Protein 4GNI (pdb70)

Structure (mmCIF, N/CA/C/O backbone):
data_4GNI
#
_entry.id   4GNI
#
_cell.length_a   80.630
_cell.length_b   55.380
_cell.length_c   98.790
_cell.angle_alpha   90.00
_cell.angle_beta   106.53
_cell.angle_gamma   90.00
#
_symmetry.space_group_name_H-M   'P 1 21 1'
#
loop_
_entity.id
_entity.type
_entity.pdbx_description
1 polymer 'Putative heat shock protein'
2 non-polymer 'MAGNESIUM ION'
3 non-polymer "ADENOSINE-5'-TRIPHOSPHATE"
4 water water
#
loop_
_atom_site.group_PDB
_atom_site.id
_atom_site.type_symbol
_atom_site.label_atom_id
_atom_site.label_alt_id
_atom_site.label_comp_id
_atom_site.label_asym_id
_atom_site.label_entity_id
_atom_site.label_seq_id
_atom_site.pdbx_PDB_ins_code
_atom_site.Cartn_x
_atom_site.Cartn_y
_atom_site.Cartn_z
_atom_site.occupancy
_atom_site.B_iso_or_equiv
_atom_site.auth_seq_id
_atom_site.auth_comp_id
_atom_site.auth_asym_id
_atom_site.auth_atom_id
_atom_site.pdbx_PDB_model_num
ATOM 1 N N . ARG A 1 13 ? -30.587 33.783 -27.730 1.00 32.13 13 ARG A N 1
ATOM 2 C CA . ARG A 1 13 ? -30.086 32.891 -26.684 1.00 37.08 13 ARG A CA 1
ATOM 3 C C . ARG A 1 13 ? -29.990 33.546 -25.310 1.00 32.73 13 ARG A C 1
ATOM 4 O O . ARG A 1 13 ? -29.520 34.674 -25.177 1.00 35.36 13 ARG A O 1
ATOM 12 N N . VAL A 1 14 ? -30.422 32.810 -24.290 1.00 34.31 14 VAL A N 1
ATOM 13 C CA . VAL A 1 14 ? -30.183 33.181 -22.903 1.00 29.85 14 VAL A CA 1
ATOM 14 C C . VAL A 1 14 ? -29.369 32.053 -22.270 1.00 30.52 14 VAL A C 1
ATOM 15 O O . VAL A 1 14 ? -29.845 30.921 -22.175 1.00 27.95 14 VAL A O 1
ATOM 19 N N . VAL A 1 15 ? -28.143 32.361 -21.851 1.00 32.16 15 VAL A N 1
ATOM 20 C CA . VAL A 1 15 ? -27.193 31.323 -21.455 1.00 28.56 15 VAL A CA 1
ATOM 21 C C . VAL A 1 15 ? -26.865 31.323 -19.959 1.00 29.96 15 VAL A C 1
ATOM 22 O O . VAL A 1 15 ? -26.819 32.371 -19.307 1.00 33.75 15 VAL A O 1
ATOM 26 N N . ILE A 1 16 ? -26.637 30.127 -19.426 1.00 27.88 16 ILE A N 1
ATOM 27 C CA . ILE A 1 16 ? -26.222 29.957 -18.042 1.00 22.40 16 ILE A CA 1
ATOM 28 C C . ILE A 1 16 ? -25.180 28.849 -17.987 1.00 25.10 16 ILE A C 1
ATOM 29 O O . ILE A 1 16 ? -25.014 28.104 -18.953 1.00 22.37 16 ILE A O 1
ATOM 34 N N . GLY A 1 17 ? -24.469 28.765 -16.868 1.00 19.49 17 GLY A N 1
ATOM 35 C CA . GLY A 1 17 ? -23.583 27.650 -16.592 1.00 22.97 17 GLY A CA 1
ATOM 36 C C . GLY A 1 17 ? -24.269 26.713 -15.617 1.00 22.61 17 GLY A C 1
ATOM 37 O O . GLY A 1 17 ? -25.006 27.158 -14.736 1.00 20.25 17 GLY A O 1
ATOM 38 N N . ILE A 1 18 ? -24.038 25.415 -15.773 1.00 17.06 18 ILE A N 1
ATOM 39 C CA . ILE A 1 18 ? -24.698 24.430 -14.922 1.00 21.08 18 ILE A CA 1
ATOM 40 C C . ILE A 1 18 ? -23.683 23.418 -14.442 1.00 16.41 18 ILE A C 1
ATOM 41 O O . ILE A 1 18 ? -22.947 22.867 -15.241 1.00 17.18 18 ILE A O 1
ATOM 46 N N . THR A 1 19 ? -23.637 23.172 -13.140 1.00 18.81 19 THR A N 1
ATOM 47 C CA . THR A 1 19 ? -22.922 22.003 -12.642 1.00 17.76 19 THR A CA 1
ATOM 48 C C . THR A 1 19 ? -23.959 20.975 -12.180 1.00 19.00 19 THR A C 1
ATOM 49 O O . THR A 1 19 ? -24.928 21.306 -11.481 1.00 16.84 19 THR A O 1
ATOM 53 N N . PHE A 1 20 ? -23.766 19.732 -12.600 1.00 15.28 20 PHE A N 1
ATOM 54 C CA . PHE A 1 20 ? -24.790 18.713 -12.479 1.00 17.23 20 PHE A CA 1
ATOM 55 C C . PHE A 1 20 ? -24.111 17.506 -11.849 1.00 17.72 20 PHE A C 1
ATOM 56 O O . PHE A 1 20 ? -23.516 16.699 -12.560 1.00 15.36 20 PHE A O 1
ATOM 64 N N . GLY A 1 21 ? -24.194 17.388 -10.518 1.00 15.43 21 GLY A N 1
ATOM 65 C CA . GLY A 1 21 ? -23.447 16.369 -9.784 1.00 15.75 21 GLY A CA 1
ATOM 66 C C . GLY A 1 21 ? -24.281 15.237 -9.204 1.00 13.20 21 GLY A C 1
ATOM 67 O O . GLY A 1 21 ? -25.490 15.315 -9.265 1.00 10.38 21 GLY A O 1
ATOM 68 N N . ASN A 1 22 ? -23.648 14.188 -8.664 1.00 14.62 22 ASN A N 1
ATOM 69 C CA . ASN A 1 22 ? -24.394 13.042 -8.141 1.00 12.25 22 ASN A CA 1
ATOM 70 C C . ASN A 1 22 ? -25.170 13.454 -6.857 1.00 15.96 22 ASN A C 1
ATOM 71 O O . ASN A 1 22 ? -26.275 12.956 -6.606 1.00 14.64 22 ASN A O 1
ATOM 76 N N . SER A 1 23 ? -24.595 14.385 -6.083 1.00 13.03 23 SER A N 1
ATOM 77 C CA . SER A 1 23 ? -25.204 14.869 -4.841 1.00 14.88 23 SER A CA 1
ATOM 78 C C . SER A 1 23 ? -25.941 16.204 -4.989 1.00 15.71 23 SER A C 1
ATOM 79 O O . SER A 1 23 ? -27.115 16.331 -4.600 1.00 15.86 23 SER A O 1
ATOM 82 N N . ASN A 1 24 ? -25.230 17.199 -5.500 1.00 12.25 24 ASN A N 1
ATOM 83 C CA . ASN A 1 24 ? -25.779 18.535 -5.699 1.00 12.29 24 ASN A CA 1
ATOM 84 C C . ASN A 1 24 ? -25.624 19.030 -7.133 1.00 16.74 24 ASN A C 1
ATOM 85 O O . ASN A 1 24 ? -24.795 18.522 -7.882 1.00 14.96 24 ASN A O 1
ATOM 90 N N . SER A 1 25 ? -26.424 20.027 -7.496 1.00 16.64 25 SER A N 1
ATOM 91 C CA . SER A 1 25 ? -26.231 20.763 -8.729 1.00 16.59 25 SER A CA 1
ATOM 92 C C . SER A 1 25 ? -26.202 22.254 -8.398 1.00 18.94 25 SER A C 1
ATOM 93 O O . SER A 1 25 ? -26.589 22.674 -7.301 1.00 18.86 25 SER A O 1
ATOM 96 N N . SER A 1 26 ? -25.749 23.051 -9.355 1.00 18.51 26 SER A N 1
ATOM 97 C CA . SER A 1 26 ? -25.766 24.500 -9.207 1.00 18.45 26 SER A CA 1
ATOM 98 C C . SER A 1 26 ? -25.928 25.214 -10.554 1.00 22.88 26 SER A C 1
ATOM 99 O O . SER A 1 26 ? -25.562 24.676 -11.614 1.00 17.62 26 SER A O 1
ATOM 102 N N . ILE A 1 27 ? -26.525 26.406 -10.508 1.00 24.23 27 ILE A N 1
ATOM 103 C CA . ILE A 1 27 ? -26.696 27.250 -11.685 1.00 21.10 27 ILE A CA 1
ATOM 104 C C . ILE A 1 27 ? -26.015 28.601 -11.489 1.00 25.06 27 ILE A C 1
ATOM 105 O O . ILE A 1 27 ? -25.963 29.134 -10.378 1.00 23.14 27 ILE A O 1
ATOM 110 N N . ALA A 1 28 ? -25.482 29.147 -12.574 1.00 21.44 28 ALA A N 1
ATOM 111 C CA . ALA A 1 28 ? -24.795 30.422 -12.505 1.00 23.91 28 ALA A CA 1
ATOM 112 C C . ALA A 1 28 ? -24.916 31.185 -13.818 1.00 25.07 28 ALA A C 1
ATOM 113 O O . ALA A 1 28 ? -25.220 30.618 -14.870 1.00 24.90 28 ALA A O 1
ATOM 115 N N . HIS A 1 29 ? -24.682 32.486 -13.734 1.00 30.77 29 HIS A N 1
ATOM 116 C CA . HIS A 1 29 ? -24.722 33.375 -14.883 1.00 26.61 29 HIS A CA 1
ATOM 117 C C . HIS A 1 29 ? -23.670 34.453 -14.688 1.00 30.81 29 HIS A C 1
ATOM 118 O O . HIS A 1 29 ? -23.101 34.580 -13.608 1.00 30.09 29 HIS A O 1
ATOM 125 N N . THR A 1 30 ? -23.375 35.196 -15.744 1.00 30.84 30 THR A N 1
ATOM 126 C CA . THR A 1 30 ? -22.373 36.241 -15.653 1.00 35.21 30 THR A CA 1
ATOM 127 C C . THR A 1 30 ? -23.000 37.633 -15.693 1.00 39.61 30 THR A C 1
ATOM 128 O O . THR A 1 30 ? -23.830 37.929 -16.549 1.00 39.22 30 THR A O 1
ATOM 132 N N . VAL A 1 31 ? -22.617 38.472 -14.740 1.00 38.24 31 VAL A N 1
ATOM 133 C CA . VAL A 1 31 ? -23.047 39.861 -14.736 1.00 44.49 31 VAL A CA 1
ATOM 134 C C . VAL A 1 31 ? -21.832 40.779 -14.683 1.00 45.42 31 VAL A C 1
ATOM 135 O O . VAL A 1 31 ? -20.986 40.642 -13.805 1.00 41.49 31 VAL A O 1
ATOM 139 N N . ASP A 1 32 ? -21.750 41.720 -15.618 1.00 51.00 32 ASP A N 1
ATOM 140 C CA . ASP A 1 32 ? -20.646 42.673 -15.629 1.00 50.78 32 ASP A CA 1
ATOM 141 C C . ASP A 1 32 ? -19.290 41.969 -15.634 1.00 49.43 32 ASP A C 1
ATOM 142 O O . ASP A 1 32 ? -18.370 42.373 -14.931 1.00 49.00 32 ASP A O 1
ATOM 147 N N . ASP A 1 33 ? -19.183 40.907 -16.422 1.00 48.04 33 ASP A N 1
ATOM 148 C CA . ASP A 1 33 ? -17.938 40.143 -16.541 1.00 50.33 33 ASP A CA 1
ATOM 149 C C . ASP A 1 33 ? -17.617 39.232 -15.358 1.00 45.79 33 ASP A C 1
ATOM 150 O O . ASP A 1 33 ? -16.585 38.574 -15.341 1.00 47.06 33 ASP A O 1
ATOM 155 N N . LYS A 1 34 ? -18.504 39.198 -14.374 1.00 45.29 34 LYS A N 1
ATOM 156 C CA . LYS A 1 34 ? -18.280 38.371 -13.198 1.00 44.34 34 LYS A CA 1
ATOM 157 C C . LYS A 1 34 ? -19.380 37.330 -13.043 1.00 37.06 34 LYS A C 1
ATOM 158 O O . LYS A 1 34 ? -20.558 37.620 -13.271 1.00 40.24 34 LYS A O 1
ATOM 164 N N . ALA A 1 35 ? -18.988 36.116 -12.669 1.00 35.43 35 ALA A N 1
ATOM 165 C CA . ALA A 1 35 ? -19.940 35.030 -12.486 1.00 31.61 35 ALA A CA 1
ATOM 166 C C . ALA A 1 35 ? -20.555 35.075 -11.092 1.00 34.29 35 ALA A C 1
ATOM 167 O O . ALA A 1 35 ? -19.857 35.296 -10.098 1.00 35.29 35 ALA A O 1
ATOM 169 N N . GLU A 1 36 ? -21.865 34.869 -11.031 1.00 31.25 36 GLU A N 1
ATOM 170 C CA . GLU A 1 36 ? -22.570 34.755 -9.761 1.00 35.49 36 GLU A CA 1
ATOM 171 C C . GLU A 1 36 ? -23.448 33.508 -9.748 1.00 26.55 36 GLU A C 1
ATOM 172 O O . GLU A 1 36 ? -24.171 33.234 -10.707 1.00 27.86 36 GLU A O 1
ATOM 178 N N . VAL A 1 37 ? -23.391 32.761 -8.654 1.00 29.55 37 VAL A N 1
ATOM 179 C CA . VAL A 1 37 ? -24.246 31.588 -8.508 1.00 26.40 37 VAL A CA 1
ATOM 180 C C . VAL A 1 37 ? -25.665 31.994 -8.142 1.00 28.83 37 VAL A C 1
ATOM 181 O O . VAL A 1 37 ? -25.866 32.858 -7.295 1.00 29.08 37 VAL A O 1
ATOM 185 N N . ILE A 1 38 ? -26.644 31.357 -8.779 1.00 26.42 38 ILE A N 1
ATOM 186 C CA . ILE A 1 38 ? -28.053 31.668 -8.569 1.00 24.27 38 ILE A CA 1
ATOM 187 C C . ILE A 1 38 ? -28.694 30.773 -7.511 1.00 29.36 38 ILE A C 1
ATOM 188 O O . ILE A 1 38 ? -28.601 29.547 -7.585 1.00 22.96 38 ILE A O 1
ATOM 193 N N . ALA A 1 39 ? -29.358 31.382 -6.534 1.00 28.54 39 ALA A N 1
ATOM 194 C CA . ALA A 1 39 ? -30.105 30.605 -5.548 1.00 28.44 39 ALA A CA 1
ATOM 195 C C . ALA A 1 39 ? -31.479 30.247 -6.106 1.00 29.27 39 ALA A C 1
ATOM 196 O O . ALA A 1 39 ? -32.102 31.046 -6.796 1.00 31.77 39 ALA A O 1
ATOM 198 N N . ASN A 1 40 ? -31.944 29.033 -5.838 1.00 24.13 40 ASN A N 1
ATOM 199 C CA . ASN A 1 40 ? -33.272 28.658 -6.281 1.00 25.59 40 ASN A CA 1
ATOM 200 C C . ASN A 1 40 ? -34.314 29.162 -5.285 1.00 31.81 40 ASN A C 1
ATOM 201 O O . ASN A 1 40 ? -33.975 29.868 -4.327 1.00 27.57 40 ASN A O 1
ATOM 206 N N . GLU A 1 41 ? -35.575 28.813 -5.519 1.00 29.34 41 GLU A N 1
ATOM 207 C CA . GLU A 1 41 ? -36.672 29.340 -4.713 1.00 31.65 41 GLU A CA 1
ATOM 208 C C . GLU A 1 41 ? -36.676 28.846 -3.261 1.00 31.52 41 GLU A C 1
ATOM 209 O O . GLU A 1 41 ? -37.409 29.381 -2.431 1.00 33.64 41 GLU A O 1
ATOM 215 N N . ASP A 1 42 ? -35.879 27.824 -2.964 1.00 27.35 42 ASP A N 1
ATOM 216 C CA . ASP A 1 42 ? -35.693 27.369 -1.590 1.00 30.83 42 ASP A CA 1
ATOM 217 C C . ASP A 1 42 ? -34.575 28.173 -0.952 1.00 28.81 42 ASP A C 1
ATOM 218 O O . ASP A 1 42 ? -34.276 28.006 0.230 1.00 25.56 42 ASP A O 1
ATOM 223 N N . GLY A 1 43 ? -33.935 29.021 -1.754 1.00 26.00 43 GLY A N 1
ATOM 224 C CA . GLY A 1 43 ? -32.805 29.809 -1.293 1.00 23.43 43 GLY A CA 1
ATOM 225 C C . GLY A 1 43 ? -31.488 29.045 -1.327 1.00 28.17 43 GLY A C 1
ATOM 226 O O . GLY A 1 43 ? -30.493 29.480 -0.755 1.00 26.49 43 GLY A O 1
ATOM 227 N N . ASP A 1 44 ? -31.475 27.901 -2.001 1.00 26.42 44 ASP A N 1
ATOM 228 C CA . ASP A 1 44 ? -30.271 27.085 -2.061 1.00 22.79 44 ASP A CA 1
ATOM 229 C C . ASP A 1 44 ? -29.424 27.446 -3.286 1.00 22.76 44 ASP A C 1
ATOM 230 O O . ASP A 1 44 ? -29.962 27.677 -4.365 1.00 23.52 44 ASP A O 1
ATOM 235 N N . ARG A 1 45 ? -28.109 27.511 -3.095 1.00 22.70 45 ARG A N 1
ATOM 236 C CA . ARG A 1 45 ? -27.159 27.587 -4.205 1.00 27.21 45 ARG A CA 1
ATOM 237 C C . ARG A 1 45 ? -26.531 26.221 -4.467 1.00 24.43 45 ARG A C 1
ATOM 238 O O . ARG A 1 45 ? -26.016 25.960 -5.560 1.00 22.63 45 ARG A O 1
ATOM 246 N N . GLN A 1 46 ? -26.566 25.360 -3.455 1.00 19.58 46 GLN A N 1
ATOM 247 C CA . GLN A 1 46 ? -26.192 23.963 -3.637 1.00 23.44 46 GLN A CA 1
ATOM 248 C C . GLN A 1 46 ? -27.472 23.139 -3.579 1.00 22.91 46 GLN A C 1
ATOM 249 O O . GLN A 1 46 ? -28.062 22.947 -2.509 1.00 23.31 46 GLN A O 1
ATOM 255 N N . ILE A 1 47 ? -27.921 22.701 -4.749 1.00 18.09 47 ILE A N 1
ATOM 256 C CA . ILE A 1 47 ? -29.232 22.091 -4.896 1.00 20.06 47 ILE A CA 1
ATOM 257 C C . ILE A 1 47 ? -29.150 20.580 -5.053 1.00 19.33 47 ILE A C 1
ATOM 258 O O . ILE A 1 47 ? -28.686 20.085 -6.082 1.00 17.39 47 ILE A O 1
ATOM 263 N N . PRO A 1 48 ? -29.618 19.840 -4.037 1.00 17.29 48 PRO A N 1
ATOM 264 C CA . PRO A 1 48 ? -29.569 18.378 -4.103 1.00 16.17 48 PRO A CA 1
ATOM 265 C C . PRO A 1 48 ? -30.075 17.838 -5.444 1.00 15.98 48 PRO A C 1
ATOM 266 O O . PRO A 1 48 ? -31.118 18.244 -5.948 1.00 16.83 48 PRO A O 1
ATOM 270 N N . THR A 1 49 ? -29.323 16.904 -6.009 1.00 17.07 49 THR A N 1
ATOM 271 C CA . THR A 1 49 ? -29.683 16.281 -7.270 1.00 16.12 49 THR A CA 1
ATOM 272 C C . THR A 1 49 ? -30.601 15.107 -6.984 1.00 15.75 49 THR A C 1
ATOM 273 O O . THR A 1 49 ? -30.212 13.941 -7.090 1.00 13.65 49 THR A O 1
ATOM 277 N N . ILE A 1 50 ? -31.836 15.437 -6.621 1.00 16.00 50 ILE A N 1
ATOM 278 C CA . ILE A 1 50 ? -32.810 14.452 -6.166 1.00 17.52 50 ILE A CA 1
ATOM 279 C C . ILE A 1 50 ? -34.191 14.843 -6.668 1.00 15.84 50 ILE A C 1
ATOM 280 O O . ILE A 1 50 ? -34.528 16.024 -6.705 1.00 17.40 50 ILE A O 1
ATOM 285 N N . LEU A 1 51 ? -34.985 13.851 -7.050 1.00 16.62 51 LEU A N 1
ATOM 286 C CA . LEU A 1 51 ? -36.354 14.084 -7.490 1.00 18.24 51 LEU A CA 1
ATOM 287 C C . LEU A 1 51 ? -37.287 13.225 -6.642 1.00 20.75 51 LEU A C 1
ATOM 288 O O . LEU A 1 51 ? -36.965 12.073 -6.344 1.00 24.43 51 LEU A O 1
ATOM 293 N N . SER A 1 52 ? -38.444 13.767 -6.269 1.00 20.65 52 SER A N 1
ATOM 294 C CA . SER A 1 52 ? -39.392 13.020 -5.438 1.00 23.01 52 SER A CA 1
ATOM 295 C C . SER A 1 52 ? -40.839 13.338 -5.828 1.00 21.70 52 SER A C 1
ATOM 296 O O . SER A 1 52 ? -41.138 14.439 -6.289 1.00 21.50 52 SER A O 1
ATOM 299 N N . TYR A 1 53 ? -41.733 12.368 -5.650 1.00 27.23 53 TYR A N 1
ATOM 300 C CA . TYR A 1 53 ? -43.152 12.581 -5.939 1.00 25.63 53 TYR A CA 1
ATOM 301 C C . TYR A 1 53 ? -44.023 12.227 -4.742 1.00 26.85 53 TYR A C 1
ATOM 302 O O . TYR A 1 53 ? -43.905 11.145 -4.178 1.00 25.93 53 TYR A O 1
ATOM 311 N N . VAL A 1 54 ? -44.880 13.163 -4.352 1.00 29.58 54 VAL A N 1
ATOM 312 C CA . VAL A 1 54 ? -45.874 12.932 -3.310 1.00 33.32 54 VAL A CA 1
ATOM 313 C C . VAL A 1 54 ? -47.237 13.417 -3.797 1.00 35.19 54 VAL A C 1
ATOM 314 O O . VAL A 1 54 ? -47.387 14.582 -4.172 1.00 32.51 54 VAL A O 1
ATOM 318 N N . ASP A 1 55 ? -48.224 12.522 -3.793 1.00 33.83 55 ASP A N 1
ATOM 319 C CA . ASP A 1 55 ? -49.572 12.860 -4.243 1.00 39.42 55 ASP A CA 1
ATOM 320 C C . ASP A 1 55 ? -49.568 13.521 -5.622 1.00 37.56 55 ASP A C 1
ATOM 321 O O . ASP A 1 55 ? -50.281 14.498 -5.844 1.00 37.24 55 ASP A O 1
ATOM 326 N N . GLY A 1 56 ? -48.758 12.992 -6.536 1.00 38.52 56 GLY A N 1
ATOM 327 C CA . GLY A 1 56 ? -48.717 13.477 -7.908 1.00 38.61 56 GLY A CA 1
ATOM 328 C C . GLY A 1 56 ? -48.003 14.804 -8.103 1.00 34.58 56 GLY A C 1
ATOM 329 O O . GLY A 1 56 ? -47.909 15.311 -9.221 1.00 34.62 56 GLY A O 1
ATOM 330 N N . ASP A 1 57 ? -47.506 15.383 -7.016 1.00 33.93 57 ASP A N 1
ATOM 331 C CA . ASP A 1 57 ? -46.736 16.617 -7.108 1.00 30.03 57 ASP A CA 1
ATOM 332 C C . ASP A 1 57 ? -45.240 16.303 -7.184 1.00 31.67 57 ASP A C 1
ATOM 333 O O . ASP A 1 57 ? -44.755 15.401 -6.499 1.00 28.08 57 ASP A O 1
ATOM 338 N N . GLU A 1 58 ? -44.522 17.044 -8.027 1.00 28.81 58 GLU A N 1
ATOM 339 C CA . GLU A 1 58 ? -43.096 16.807 -8.235 1.00 28.78 58 GLU A CA 1
ATOM 340 C C . GLU A 1 58 ? -42.229 17.762 -7.428 1.00 24.69 58 GLU A C 1
ATOM 341 O O . GLU A 1 58 ? -42.406 18.983 -7.479 1.00 26.96 58 GLU A O 1
ATOM 347 N N . TYR A 1 59 ? -41.286 17.188 -6.688 1.00 22.79 59 TYR A N 1
ATOM 348 C CA . TYR A 1 59 ? -40.331 17.956 -5.907 1.00 23.99 59 TYR A CA 1
ATOM 349 C C . TYR A 1 59 ? -38.904 17.676 -6.362 1.00 18.56 59 TYR A C 1
ATOM 350 O O . TYR A 1 59 ? -38.584 16.571 -6.801 1.00 20.33 59 TYR A O 1
ATOM 359 N N . TYR A 1 60 ? -38.049 18.677 -6.223 1.00 20.69 60 TYR A N 1
ATOM 360 C CA . TYR A 1 60 ? -36.631 18.511 -6.514 1.00 20.78 60 TYR A CA 1
ATOM 361 C C . TYR A 1 60 ? -35.830 19.260 -5.451 1.00 21.72 60 TYR A C 1
ATOM 362 O O . TYR A 1 60 ? -36.405 19.983 -4.638 1.00 20.81 60 TYR A O 1
ATOM 371 N N . GLY A 1 61 ? -34.512 19.085 -5.435 1.00 19.33 61 GLY A N 1
ATOM 372 C CA . GLY A 1 61 ? -33.692 19.764 -4.449 1.00 16.92 61 GLY A CA 1
ATOM 373 C C . GLY A 1 61 ? -33.968 19.355 -3.002 1.00 19.35 61 GLY A C 1
ATOM 374 O O . GLY A 1 61 ? -34.224 18.180 -2.698 1.00 16.94 61 GLY A O 1
ATOM 375 N N . GLN A 1 62 ? -33.912 20.336 -2.110 1.00 20.81 62 GLN A N 1
ATOM 376 C CA . GLN A 1 62 ? -33.948 20.083 -0.670 1.00 19.95 62 GLN A CA 1
ATOM 377 C C . GLN A 1 62 ? -35.271 19.492 -0.183 1.00 17.59 62 GLN A C 1
ATOM 378 O O . GLN A 1 62 ? -35.286 18.663 0.732 1.00 19.40 62 GLN A O 1
ATOM 384 N N . GLN A 1 63 ? -36.381 19.927 -0.774 1.00 19.18 63 GLN A N 1
ATOM 385 C CA . GLN A 1 63 ? -37.682 19.371 -0.407 1.00 20.64 63 GLN A CA 1
ATOM 386 C C . GLN A 1 63 ? -37.723 17.897 -0.772 1.00 21.26 63 GLN A C 1
ATOM 387 O O . GLN A 1 63 ? -38.225 17.068 -0.005 1.00 22.08 63 GLN A O 1
ATOM 393 N N . ALA A 1 64 ? -37.165 17.565 -1.935 1.00 18.60 64 ALA A N 1
ATOM 394 C CA . ALA A 1 64 ? -37.064 16.169 -2.353 1.00 19.50 64 ALA A CA 1
ATOM 395 C C . ALA A 1 64 ? -36.146 15.380 -1.415 1.00 16.85 64 ALA A C 1
ATOM 396 O O . ALA A 1 64 ? -36.435 14.230 -1.043 1.00 19.87 64 ALA A O 1
ATOM 398 N N . LYS A 1 65 ? -35.036 15.999 -1.035 1.00 19.06 65 LYS A N 1
ATOM 399 C CA . LYS A 1 65 ? -34.084 15.371 -0.123 1.00 18.85 65 LYS A CA 1
ATOM 400 C C . LYS A 1 65 ? -34.786 15.039 1.200 1.00 17.72 65 LYS A C 1
ATOM 401 O O . LYS A 1 65 ? -34.650 13.936 1.732 1.00 18.99 65 LYS A O 1
ATOM 407 N N . ASN A 1 66 ? -35.559 15.991 1.701 1.00 20.17 66 ASN A N 1
ATOM 408 C CA . ASN A 1 66 ? -36.294 15.789 2.942 1.00 19.33 66 ASN A CA 1
ATOM 409 C C . ASN A 1 66 ? -37.284 14.623 2.844 1.00 24.44 66 ASN A C 1
ATOM 410 O O . ASN A 1 66 ? -37.586 13.965 3.842 1.00 23.48 66 ASN A O 1
ATOM 415 N N . PHE A 1 67 ? -37.754 14.323 1.637 1.00 21.12 67 PHE A N 1
ATOM 416 C CA . PHE A 1 67 ? -38.680 13.208 1.481 1.00 19.57 67 PHE A CA 1
ATOM 417 C C . PHE A 1 67 ? -38.000 11.851 1.522 1.00 20.33 67 PHE A C 1
ATOM 418 O O . PHE A 1 67 ? -38.665 10.826 1.459 1.00 22.00 67 PHE A O 1
ATOM 426 N N . LEU A 1 68 ? -36.674 11.838 1.631 1.00 18.50 68 LEU A N 1
ATOM 427 C CA . LEU A 1 68 ? -35.963 10.576 1.774 1.00 20.77 68 LEU A CA 1
ATOM 428 C C . LEU A 1 68 ? -36.460 9.804 2.993 1.00 22.48 68 LEU A C 1
ATOM 429 O O . LEU A 1 68 ? -36.455 8.578 3.008 1.00 28.30 68 LEU A O 1
ATOM 434 N N . VAL A 1 69 ? -36.889 10.518 4.019 1.00 19.70 69 VAL A N 1
ATOM 435 C CA . VAL A 1 69 ? -37.290 9.832 5.245 1.00 25.77 69 VAL A CA 1
ATOM 436 C C . VAL A 1 69 ? -38.655 9.148 5.102 1.00 23.47 69 VAL A C 1
ATOM 437 O O . VAL A 1 69 ? -38.771 7.935 5.268 1.00 26.29 69 VAL A O 1
ATOM 441 N N . ARG A 1 70 ? -39.676 9.928 4.774 1.00 26.07 70 ARG A N 1
ATOM 442 C CA . ARG A 1 70 ? -41.044 9.402 4.711 1.00 29.04 70 ARG A CA 1
ATOM 443 C C . ARG A 1 70 ? -41.474 8.840 3.353 1.00 28.87 70 ARG A C 1
ATOM 444 O O . ARG A 1 70 ? -42.426 8.063 3.284 1.00 28.65 70 ARG A O 1
ATOM 452 N N . ASN A 1 71 ? -40.778 9.213 2.280 1.00 23.52 71 ASN A N 1
ATOM 453 C CA . ASN A 1 71 ? -41.158 8.764 0.934 1.00 21.94 71 ASN A CA 1
ATOM 454 C C . ASN A 1 71 ? -39.989 8.238 0.088 1.00 27.93 71 ASN A C 1
ATOM 455 O O . ASN A 1 71 ? -39.789 8.684 -1.045 1.00 27.50 71 ASN A O 1
ATOM 460 N N . PRO A 1 72 ? -39.215 7.279 0.624 1.00 26.58 72 PRO A N 1
ATOM 461 C CA . PRO A 1 72 ? -38.023 6.805 -0.094 1.00 24.33 72 PRO A CA 1
ATOM 462 C C . PRO A 1 72 ? -38.302 6.098 -1.433 1.00 26.96 72 PRO A C 1
ATOM 463 O O . PRO A 1 72 ? -37.518 6.249 -2.372 1.00 24.72 72 PRO A O 1
ATOM 467 N N . LYS A 1 73 ? -39.394 5.348 -1.534 1.00 26.32 73 LYS A N 1
ATOM 468 C CA . LYS A 1 73 ? -39.634 4.547 -2.737 1.00 29.36 73 LYS A CA 1
ATOM 469 C C . LYS A 1 73 ? -39.960 5.382 -3.972 1.00 26.22 73 LYS A C 1
ATOM 470 O O . LYS A 1 73 ? -39.785 4.927 -5.102 1.00 29.86 73 LYS A O 1
ATOM 476 N N . ASN A 1 74 ? -40.443 6.597 -3.756 1.00 22.66 74 ASN A N 1
ATOM 477 C CA . ASN A 1 74 ? -40.829 7.458 -4.862 1.00 23.45 74 ASN A CA 1
ATOM 478 C C . ASN A 1 74 ? -39.897 8.647 -4.981 1.00 21.96 74 ASN A C 1
ATOM 479 O O . ASN A 1 74 ? -40.292 9.716 -5.447 1.00 23.03 74 ASN A O 1
ATOM 484 N N . THR A 1 75 ? -38.654 8.436 -4.552 1.00 23.92 75 THR A N 1
ATOM 485 C CA . THR A 1 75 ? -37.602 9.443 -4.602 1.00 22.15 75 THR A CA 1
ATOM 486 C C . THR A 1 75 ? -36.427 8.854 -5.363 1.00 19.64 75 THR A C 1
ATOM 487 O O . THR A 1 75 ? -35.988 7.728 -5.082 1.00 21.34 75 THR A O 1
ATOM 491 N N . VAL A 1 76 ? -35.940 9.594 -6.354 1.00 20.91 76 VAL A N 1
ATOM 492 C CA . VAL A 1 76 ? -34.794 9.159 -7.140 1.00 15.53 76 VAL A CA 1
ATOM 493 C C . VAL A 1 76 ? -33.602 10.045 -6.804 1.00 16.65 76 VAL A C 1
ATOM 494 O O . VAL A 1 76 ? -33.682 11.269 -6.903 1.00 16.47 76 VAL A O 1
ATOM 498 N N . ALA A 1 77 ? -32.505 9.425 -6.383 1.00 15.78 77 ALA A N 1
ATOM 499 C CA . ALA A 1 77 ? -31.306 10.169 -6.016 1.00 17.34 77 ALA A CA 1
ATOM 500 C C . ALA A 1 77 ? -30.077 9.508 -6.627 1.00 16.48 77 ALA A C 1
ATOM 501 O O . ALA A 1 77 ? -30.169 8.411 -7.175 1.00 18.22 77 ALA A O 1
ATOM 503 N N . TYR A 1 78 ? -28.921 10.159 -6.497 1.00 16.64 78 TYR A N 1
ATOM 504 C CA . TYR A 1 78 ? -27.657 9.570 -6.946 1.00 18.34 78 TYR A CA 1
ATOM 505 C C . TYR A 1 78 ? -27.797 8.919 -8.318 1.00 19.50 78 TYR A C 1
ATOM 506 O O . TYR A 1 78 ? -27.436 7.753 -8.517 1.00 19.94 78 TYR A O 1
ATOM 515 N N . PHE A 1 79 ? -28.326 9.693 -9.259 1.00 18.39 79 PHE A N 1
ATOM 516 C CA . PHE A 1 79 ? -28.595 9.209 -10.605 1.00 18.53 79 PHE A CA 1
ATOM 517 C C . PHE A 1 79 ? -27.729 9.869 -11.679 1.00 18.59 79 PHE A C 1
ATOM 518 O O . PHE A 1 79 ? -27.741 9.445 -12.833 1.00 16.44 79 PHE A O 1
ATOM 526 N N . ARG A 1 80 ? -26.990 10.916 -11.319 1.00 18.66 80 ARG A N 1
ATOM 527 C CA . ARG A 1 80 ? -26.138 11.583 -12.307 1.00 16.93 80 ARG A CA 1
ATOM 528 C C . ARG A 1 80 ? -25.211 10.576 -12.991 1.00 16.94 80 ARG A C 1
ATOM 529 O O . ARG A 1 80 ? -25.159 10.494 -14.203 1.00 14.32 80 ARG A O 1
ATOM 537 N N . ASP A 1 81 ? -24.467 9.808 -12.211 1.00 18.15 81 ASP A N 1
ATOM 538 C CA . ASP A 1 81 ? -23.506 8.879 -12.787 1.00 21.63 81 ASP A CA 1
ATOM 539 C C . ASP A 1 81 ? -24.149 7.679 -13.490 1.00 22.99 81 ASP A C 1
ATOM 540 O O . ASP A 1 81 ? -23.476 6.951 -14.221 1.00 26.45 81 ASP A O 1
ATOM 545 N N . ILE A 1 82 ? -25.445 7.474 -13.283 1.00 18.74 82 ILE A N 1
ATOM 546 C CA . ILE A 1 82 ? -26.125 6.347 -13.927 1.00 21.89 82 ILE A CA 1
ATOM 547 C C . ILE A 1 82 ? -26.503 6.686 -15.369 1.00 19.86 82 ILE A C 1
ATOM 548 O O . ILE A 1 82 ? -26.599 5.807 -16.224 1.00 19.45 82 ILE A O 1
ATOM 553 N N . LEU A 1 83 ? -26.715 7.973 -15.624 1.00 18.39 83 LEU A N 1
ATOM 554 C CA . LEU A 1 83 ? -27.044 8.460 -16.958 1.00 19.39 83 LEU A CA 1
ATOM 555 C C . LEU A 1 83 ? -26.002 7.985 -17.962 1.00 18.24 83 LEU A C 1
ATOM 556 O O . LEU A 1 83 ? -24.818 8.260 -17.799 1.00 16.18 83 LEU A O 1
ATOM 561 N N . GLY A 1 84 ? -26.445 7.259 -18.985 1.00 18.31 84 GLY A N 1
ATOM 562 C CA . GLY A 1 84 ? -25.555 6.806 -20.043 1.00 21.68 84 GLY A CA 1
ATOM 563 C C . GLY A 1 84 ? -24.790 5.529 -19.741 1.00 25.68 84 GLY A C 1
ATOM 564 O O . GLY A 1 84 ? -24.056 5.030 -20.592 1.00 24.60 84 GLY A O 1
ATOM 565 N N . GLN A 1 85 ? -24.956 4.999 -18.532 1.00 23.10 85 GLN A N 1
ATOM 566 C CA . GLN A 1 85 ? -24.270 3.777 -18.133 1.00 23.48 85 GLN A CA 1
ATOM 567 C C . GLN A 1 85 ? -24.995 2.543 -18.654 1.00 25.84 85 GLN A C 1
ATOM 568 O O . GLN A 1 85 ? -26.218 2.496 -18.673 1.00 25.19 85 GLN A O 1
ATOM 574 N N . ASP A 1 86 ? -24.227 1.539 -19.064 1.00 33.00 86 ASP A N 1
ATOM 575 C CA . ASP A 1 86 ? -24.779 0.210 -19.263 1.00 35.71 86 ASP A CA 1
ATOM 576 C C . ASP A 1 86 ? -25.206 -0.297 -17.889 1.00 34.21 86 ASP A C 1
ATOM 577 O O . ASP A 1 86 ? -24.546 -0.010 -16.888 1.00 29.88 86 ASP A O 1
ATOM 582 N N . PHE A 1 87 ? -26.303 -1.045 -17.839 1.00 33.30 87 PHE A N 1
ATOM 583 C CA . PHE A 1 87 ? -26.834 -1.525 -16.566 1.00 33.37 87 PHE A CA 1
ATOM 584 C C . PHE A 1 87 ? -25.830 -2.320 -15.726 1.00 34.12 87 PHE A C 1
ATOM 585 O O . PHE A 1 87 ? -25.826 -2.209 -14.502 1.00 34.95 87 PHE A O 1
ATOM 593 N N . LYS A 1 88 ? -24.989 -3.122 -16.375 1.00 36.02 88 LYS A N 1
ATOM 594 C CA . LYS A 1 88 ? -24.012 -3.939 -15.653 1.00 38.28 88 LYS A CA 1
ATOM 595 C C . LYS A 1 88 ? -22.972 -3.093 -14.927 1.00 38.34 88 LYS A C 1
ATOM 596 O O . LYS A 1 88 ? -22.346 -3.546 -13.968 1.00 39.87 88 LYS A O 1
ATOM 602 N N . SER A 1 89 ? -22.785 -1.864 -15.390 1.00 34.11 89 SER A N 1
ATOM 603 C CA . SER A 1 89 ? -21.793 -0.971 -14.799 1.00 33.77 89 SER A CA 1
ATOM 604 C C . SER A 1 89 ? -22.346 -0.194 -13.601 1.00 32.94 89 SER A C 1
ATOM 605 O O . SER A 1 89 ? -21.592 0.457 -12.876 1.00 30.49 89 SER A O 1
ATOM 608 N N . VAL A 1 90 ? -23.658 -0.262 -13.401 1.00 28.94 90 VAL A N 1
ATOM 609 C CA . VAL A 1 90 ? -24.305 0.497 -12.327 1.00 32.03 90 VAL A CA 1
ATOM 610 C C . VAL A 1 90 ? -24.085 -0.097 -10.943 1.00 30.17 90 VAL A C 1
ATOM 611 O O . VAL A 1 90 ? -24.392 -1.263 -10.695 1.00 33.36 90 VAL A O 1
ATOM 615 N N . ASP A 1 91 ? -23.557 0.720 -10.041 1.00 30.15 91 ASP A N 1
ATOM 616 C CA . ASP A 1 91 ? -23.429 0.340 -8.649 1.00 30.53 91 ASP A CA 1
ATOM 617 C C . ASP A 1 91 ? -24.528 1.067 -7.889 1.00 29.68 91 ASP A C 1
ATOM 618 O O . ASP A 1 91 ? -24.481 2.288 -7.739 1.00 29.89 91 ASP A O 1
ATOM 623 N N . PRO A 1 92 ? -25.533 0.320 -7.418 1.00 30.32 92 PRO A N 1
ATOM 624 C CA . PRO A 1 92 ? -26.721 0.945 -6.836 1.00 28.89 92 PRO A CA 1
ATOM 625 C C . PRO A 1 92 ? -26.604 1.155 -5.334 1.00 25.28 92 PRO A C 1
ATOM 626 O O . PRO A 1 92 ? -27.630 1.369 -4.693 1.00 23.33 92 PRO A O 1
ATOM 630 N N . THR A 1 93 ? -25.390 1.085 -4.794 1.00 26.63 93 THR A N 1
ATOM 631 C CA . THR A 1 93 ? -25.162 1.260 -3.358 1.00 22.57 93 THR A CA 1
ATOM 632 C C . THR A 1 93 ? -25.894 2.464 -2.768 1.00 26.44 93 THR A C 1
ATOM 633 O O . THR A 1 93 ? -26.597 2.352 -1.751 1.00 25.05 93 THR A O 1
ATOM 637 N N . HIS A 1 94 ? -25.722 3.618 -3.403 1.00 22.10 94 HIS A N 1
ATOM 638 C CA . HIS A 1 94 ? -26.262 4.857 -2.864 1.00 21.70 94 HIS A CA 1
ATOM 639 C C . HIS A 1 94 ? -27.745 5.052 -3.149 1.00 22.04 94 HIS A C 1
ATOM 640 O O . HIS A 1 94 ? -28.370 5.954 -2.592 1.00 19.63 94 HIS A O 1
ATOM 647 N N . ASN A 1 95 ? -28.307 4.203 -4.007 1.00 19.23 95 ASN A N 1
ATOM 648 C CA . ASN A 1 95 ? -29.736 4.242 -4.287 1.00 19.03 95 ASN A CA 1
ATOM 649 C C . ASN A 1 95 ? -30.518 3.296 -3.383 1.00 23.54 95 ASN A C 1
ATOM 650 O O . ASN A 1 95 ? -31.735 3.185 -3.506 1.00 21.95 95 ASN A O 1
ATOM 655 N N . HIS A 1 96 ? -29.819 2.600 -2.489 1.00 23.73 96 HIS A N 1
ATOM 656 C CA . HIS A 1 96 ? -30.469 1.562 -1.691 1.00 27.40 96 HIS A CA 1
ATOM 657 C C . HIS A 1 96 ? -31.608 2.112 -0.830 1.00 25.88 96 HIS A C 1
ATOM 658 O O . HIS A 1 96 ? -32.645 1.466 -0.674 1.00 27.79 96 HIS A O 1
ATOM 665 N N . ALA A 1 97 ? -31.429 3.334 -0.336 1.00 24.24 97 ALA A N 1
ATOM 666 C CA . ALA A 1 97 ? -32.372 3.988 0.573 1.00 25.32 97 ALA A CA 1
ATOM 667 C C . ALA A 1 97 ? -33.440 4.790 -0.170 1.00 24.41 97 ALA A C 1
ATOM 668 O O . ALA A 1 97 ? -34.237 5.499 0.439 1.00 28.75 97 ALA A O 1
ATOM 670 N N . SER A 1 98 ? -33.417 4.691 -1.493 1.00 24.78 98 SER A N 1
ATOM 671 C CA . SER A 1 98 ? -34.366 5.371 -2.364 1.00 24.43 98 SER A CA 1
ATOM 672 C C . SER A 1 98 ? -34.725 4.430 -3.513 1.00 21.83 98 SER A C 1
ATOM 673 O O . SER A 1 98 ? -34.547 3.221 -3.402 1.00 22.87 98 SER A O 1
ATOM 676 N N . ALA A 1 99 ? -35.302 4.964 -4.580 1.00 21.28 99 ALA A N 1
ATOM 677 C CA . ALA A 1 99 ? -35.677 4.125 -5.729 1.00 25.00 99 ALA A CA 1
ATOM 678 C C . ALA A 1 99 ? -34.489 3.339 -6.293 1.00 25.20 99 ALA A C 1
ATOM 679 O O . ALA A 1 99 ? -33.429 3.906 -6.560 1.00 23.93 99 ALA A O 1
ATOM 681 N N . HIS A 1 100 ? -34.676 2.035 -6.488 1.00 22.66 100 HIS A N 1
ATOM 682 C CA . HIS A 1 100 ? -33.623 1.170 -7.007 1.00 24.77 100 HIS A CA 1
ATOM 683 C C . HIS A 1 100 ? -33.571 1.177 -8.541 1.00 25.21 100 HIS A C 1
ATOM 684 O O . HIS A 1 100 ? -34.585 0.985 -9.206 1.00 27.59 100 HIS A O 1
ATOM 691 N N . PRO A 1 101 ? -32.384 1.402 -9.108 1.00 26.43 101 PRO A N 1
ATOM 692 C CA . PRO A 1 101 ? -32.224 1.298 -10.566 1.00 27.05 101 PRO A CA 1
ATOM 693 C C . PRO A 1 101 ? -32.564 -0.110 -11.053 1.00 27.64 101 PRO A C 1
ATOM 694 O O . PRO A 1 101 ? -32.211 -1.084 -10.393 1.00 27.84 101 PRO A O 1
ATOM 698 N N . GLN A 1 102 ? -33.225 -0.215 -12.200 1.00 29.59 102 GLN A N 1
ATOM 699 C CA . GLN A 1 102 ? -33.603 -1.517 -12.740 1.00 33.15 102 GLN A CA 1
ATOM 700 C C . GLN A 1 102 ? -33.197 -1.653 -14.207 1.00 30.11 102 GLN A C 1
ATOM 701 O O . GLN A 1 102 ? -33.013 -0.652 -14.900 1.00 31.65 102 GLN A O 1
ATOM 707 N N . GLU A 1 103 ? -33.060 -2.892 -14.675 1.00 31.62 103 GLU A N 1
ATOM 708 C CA . GLU A 1 103 ? -32.779 -3.146 -16.086 1.00 34.68 103 GLU A CA 1
ATOM 709 C C . GLU A 1 103 ? -34.069 -3.364 -16.869 1.00 38.08 103 GLU A C 1
ATOM 710 O O . GLU A 1 103 ? -34.898 -4.198 -16.504 1.00 40.74 103 GLU A O 1
ATOM 716 N N . ALA A 1 104 ? -34.240 -2.608 -17.946 1.00 34.61 104 ALA A N 1
ATOM 717 C CA . ALA A 1 104 ? -35.422 -2.738 -18.783 1.00 35.87 104 ALA A CA 1
ATOM 718 C C . ALA A 1 104 ? -35.031 -2.631 -20.254 1.00 39.95 104 ALA A C 1
ATOM 719 O O . ALA A 1 104 ? -35.133 -1.562 -20.860 1.00 38.76 104 ALA A O 1
ATOM 721 N N . GLY A 1 105 ? -34.573 -3.743 -20.821 1.00 39.28 105 GLY A N 1
ATOM 722 C CA . GLY A 1 105 ? -34.073 -3.744 -22.183 1.00 39.76 105 GLY A CA 1
ATOM 723 C C . GLY A 1 105 ? -32.719 -3.063 -22.261 1.00 42.21 105 GLY A C 1
ATOM 724 O O . GLY A 1 105 ? -31.766 -3.471 -21.591 1.00 42.50 105 GLY A O 1
ATOM 725 N N . ASP A 1 106 ? -32.637 -2.014 -23.073 1.00 38.35 106 ASP A N 1
ATOM 726 C CA . ASP A 1 106 ? -31.379 -1.304 -23.286 1.00 41.31 106 ASP A CA 1
ATOM 727 C C . ASP A 1 106 ? -31.164 -0.183 -22.275 1.00 39.04 106 ASP A C 1
ATOM 728 O O . ASP A 1 106 ? -30.088 0.415 -22.224 1.00 36.39 106 ASP A O 1
ATOM 733 N N . ASN A 1 107 ? -32.189 0.100 -21.473 1.00 33.78 107 ASN A N 1
ATOM 734 C CA . ASN A 1 107 ? -32.146 1.242 -20.569 1.00 32.14 107 ASN A CA 1
ATOM 735 C C . ASN A 1 107 ? -32.111 0.857 -19.089 1.00 33.89 107 ASN A C 1
ATOM 736 O O . ASN A 1 107 ? -32.502 -0.246 -18.709 1.00 29.40 107 ASN A O 1
ATOM 741 N N . VAL A 1 108 ? -31.619 1.778 -18.266 1.00 29.95 108 VAL A N 1
ATOM 742 C CA . VAL A 1 108 ? -31.677 1.649 -16.817 1.00 27.63 108 VAL A CA 1
ATOM 743 C C . VAL A 1 108 ? -32.844 2.503 -16.367 1.00 29.26 108 VAL A C 1
ATOM 744 O O . VAL A 1 108 ? -32.963 3.658 -16.777 1.00 28.90 108 VAL A O 1
ATOM 748 N N . VAL A 1 109 ? -33.715 1.939 -15.538 1.00 27.51 109 VAL A N 1
ATOM 749 C CA . VAL A 1 109 ? -34.969 2.602 -15.221 1.00 28.75 109 VAL A CA 1
ATOM 750 C C . VAL A 1 109 ? -35.280 2.591 -13.730 1.00 24.05 109 VAL A C 1
ATOM 751 O O . VAL A 1 109 ? -34.736 1.793 -12.974 1.00 30.54 109 VAL A O 1
ATOM 755 N N . PHE A 1 110 ? -36.161 3.497 -13.332 1.00 26.36 110 PHE A N 1
ATOM 756 C CA . PHE A 1 110 ? -36.690 3.543 -11.975 1.00 26.91 110 PHE A CA 1
ATOM 757 C C . PHE A 1 110 ? -38.201 3.421 -12.036 1.00 29.24 110 PHE A C 1
ATOM 758 O O . PHE A 1 110 ? -38.837 3.982 -12.926 1.00 29.34 110 PHE A O 1
ATOM 766 N N . THR A 1 111 ? -38.767 2.687 -11.085 1.00 26.14 111 THR A N 1
ATOM 767 C CA . THR A 1 111 ? -40.209 2.506 -11.006 1.00 31.26 111 THR A CA 1
ATOM 768 C C . THR A 1 111 ? -40.719 3.254 -9.791 1.00 30.28 111 THR A C 1
ATOM 769 O O . THR A 1 111 ? -40.448 2.862 -8.659 1.00 32.53 111 THR A O 1
ATOM 773 N N . ILE A 1 112 ? -41.457 4.330 -10.026 1.00 26.54 112 ILE A N 1
ATOM 774 C CA . ILE A 1 112 ? -41.907 5.188 -8.944 1.00 29.86 112 ILE A CA 1
ATOM 775 C C . ILE A 1 112 ? -43.358 5.609 -9.159 1.00 34.13 112 ILE A C 1
ATOM 776 O O . ILE A 1 112 ? -43.810 5.738 -10.294 1.00 37.05 112 ILE A O 1
ATOM 781 N N . LYS A 1 113 ? -44.085 5.821 -8.065 1.00 31.77 113 LYS A N 1
ATOM 782 C CA . LYS A 1 113 ? -45.448 6.327 -8.149 1.00 32.61 113 LYS A CA 1
ATOM 783 C C . LYS A 1 113 ? -45.436 7.832 -8.322 1.00 32.65 113 LYS A C 1
ATOM 784 O O . LYS A 1 113 ? -45.302 8.573 -7.355 1.00 34.80 113 LYS A O 1
ATOM 790 N N . ASP A 1 114 ? -45.579 8.281 -9.562 1.00 31.42 114 ASP A N 1
ATOM 791 C CA . ASP A 1 114 ? -45.588 9.710 -9.846 1.00 35.21 114 ASP A CA 1
ATOM 792 C C . ASP A 1 114 ? -46.979 10.231 -10.205 1.00 36.91 114 ASP A C 1
ATOM 793 O O . ASP A 1 114 ? -47.153 11.423 -10.440 1.00 35.09 114 ASP A O 1
ATOM 798 N N . LYS A 1 115 ? -47.963 9.334 -10.236 1.00 41.27 115 LYS A N 1
ATOM 799 C CA . LYS A 1 115 ? -49.351 9.714 -10.503 1.00 44.03 115 LYS A CA 1
ATOM 800 C C . LYS A 1 115 ? -50.100 10.046 -9.208 1.00 43.16 115 LYS A C 1
ATOM 801 O O . LYS A 1 115 ? -49.734 9.569 -8.136 1.00 42.74 115 LYS A O 1
ATOM 807 N N . ALA A 1 116 ? -51.169 10.825 -9.336 1.00 47.32 116 ALA A N 1
ATOM 808 C CA . ALA A 1 116 ? -51.991 11.239 -8.202 1.00 47.63 116 ALA A CA 1
ATOM 809 C C . ALA A 1 116 ? -52.651 10.052 -7.502 1.00 53.38 116 ALA A C 1
ATOM 810 O O . ALA A 1 116 ? -52.786 10.044 -6.280 1.00 57.37 116 ALA A O 1
ATOM 812 N N . GLU A 1 117 ? -53.077 9.061 -8.275 1.00 50.99 117 GLU A N 1
ATOM 813 C CA . GLU A 1 117 ? -53.648 7.853 -7.694 1.00 56.74 117 GLU A CA 1
ATOM 814 C C . GLU A 1 117 ? -52.598 7.148 -6.836 1.00 59.36 117 GLU A C 1
ATOM 815 O O . GLU A 1 117 ? -51.414 7.142 -7.178 1.00 60.78 117 GLU A O 1
ATOM 821 N N . GLU A 1 118 ? -53.011 6.643 -5.677 1.00 60.29 118 GLU A N 1
ATOM 822 C CA . GLU A 1 118 ? -54.402 6.322 -5.393 1.00 64.58 118 GLU A CA 1
ATOM 823 C C . GLU A 1 118 ? -54.920 5.275 -6.376 1.00 65.52 118 GLU A C 1
ATOM 824 O O . GLU A 1 118 ? -56.024 5.382 -6.910 1.00 65.48 118 GLU A O 1
ATOM 830 N N . ASP A 1 119 ? -54.080 4.264 -6.593 1.00 59.29 119 ASP A N 1
ATOM 831 C CA . ASP A 1 119 ? -54.385 3.093 -7.414 1.00 61.98 119 ASP A CA 1
ATOM 832 C C . ASP A 1 119 ? -53.971 3.213 -8.878 1.00 63.14 119 ASP A C 1
ATOM 833 O O . ASP A 1 119 ? -54.156 2.275 -9.652 1.00 63.61 119 ASP A O 1
ATOM 838 N N . ALA A 1 120 ? -53.399 4.352 -9.253 1.00 60.70 120 ALA A N 1
ATOM 839 C CA . ALA A 1 120 ? -52.789 4.492 -10.570 1.00 59.35 120 ALA A CA 1
ATOM 840 C C . ALA A 1 120 ? -51.519 3.655 -10.605 1.00 55.45 120 ALA A C 1
ATOM 841 O O . ALA A 1 120 ? -50.843 3.509 -9.591 1.00 54.00 120 ALA A O 1
ATOM 843 N N . GLU A 1 121 ? -51.201 3.100 -11.766 1.00 52.65 121 GLU A N 1
ATOM 844 C CA . GLU A 1 121 ? -50.000 2.287 -11.908 1.00 52.70 121 GLU A CA 1
ATOM 845 C C . GLU A 1 121 ? -48.733 3.126 -11.755 1.00 48.99 121 GLU A C 1
ATOM 846 O O . GLU A 1 121 ? -48.688 4.278 -12.179 1.00 50.13 121 GLU A O 1
ATOM 852 N N . PRO A 1 122 ? -47.707 2.543 -11.145 1.00 46.12 122 PRO A N 1
ATOM 853 C CA . PRO A 1 122 ? -46.413 3.225 -11.011 1.00 46.17 122 PRO A CA 1
ATOM 854 C C . PRO A 1 122 ? -45.799 3.434 -12.388 1.00 42.86 122 PRO A C 1
ATOM 855 O O . PRO A 1 122 ? -45.907 2.560 -13.248 1.00 41.66 122 PRO A O 1
ATOM 859 N N . SER A 1 123 ? -45.185 4.589 -12.603 1.00 40.61 123 SER A N 1
ATOM 860 C CA . SER A 1 123 ? -44.479 4.842 -13.851 1.00 37.85 123 SER A CA 1
ATOM 861 C C . SER A 1 123 ? -43.093 4.198 -13.841 1.00 36.25 123 SER A C 1
ATOM 862 O O . SER A 1 123 ? -42.354 4.292 -12.860 1.00 35.04 123 SER A O 1
ATOM 865 N N . THR A 1 124 ? -42.745 3.531 -14.933 1.00 34.17 124 THR A N 1
ATOM 866 C CA . THR A 1 124 ? -41.381 3.070 -15.116 1.00 33.11 124 THR A CA 1
ATOM 867 C C . THR A 1 124 ? -40.677 4.080 -16.008 1.00 33.69 124 THR A C 1
ATOM 868 O O . THR A 1 124 ? -41.007 4.218 -17.186 1.00 33.72 124 THR A O 1
ATOM 872 N N . LEU A 1 125 ? -39.719 4.800 -15.434 1.00 33.37 125 LEU A N 1
ATOM 873 C CA . LEU A 1 125 ? -39.042 5.880 -16.142 1.00 29.18 125 LEU A CA 1
ATOM 874 C C . LEU A 1 125 ? -37.560 5.593 -16.334 1.00 27.72 125 LEU A C 1
ATOM 875 O O . LEU A 1 125 ? -36.903 5.052 -15.446 1.00 32.13 125 LEU A O 1
ATOM 880 N N . THR A 1 126 ? -37.028 5.979 -17.489 1.00 25.29 126 THR A N 1
ATOM 881 C CA . THR A 1 126 ? -35.601 5.851 -17.745 1.00 25.33 126 THR A CA 1
ATOM 882 C C . THR A 1 126 ? -34.819 6.926 -16.987 1.00 24.20 126 THR A C 1
ATOM 883 O O . THR A 1 126 ? -35.346 7.996 -16.698 1.00 21.96 126 THR A O 1
ATOM 887 N N . VAL A 1 127 ? -33.555 6.639 -16.678 1.00 26.11 127 VAL A N 1
ATOM 888 C CA . VAL A 1 127 ? -32.707 7.607 -15.986 1.00 21.74 127 VAL A CA 1
ATOM 889 C C . VAL A 1 127 ? -32.624 8.886 -16.808 1.00 22.46 127 VAL A C 1
ATOM 890 O O . VAL A 1 127 ? -32.575 9.993 -16.276 1.00 19.34 127 VAL A O 1
ATOM 894 N N . SER A 1 128 ? -32.621 8.721 -18.122 1.00 21.27 128 SER A N 1
ATOM 895 C CA . SER A 1 128 ? -32.633 9.848 -19.035 1.00 22.24 128 SER A CA 1
ATOM 896 C C . SER A 1 128 ? -33.849 10.766 -18.808 1.00 22.11 128 SER A C 1
ATOM 897 O O . SER A 1 128 ? -33.715 11.984 -18.811 1.00 20.03 128 SER A O 1
ATOM 900 N N . GLU A 1 129 ? -35.031 10.177 -18.626 1.00 22.51 129 GLU A N 1
ATOM 901 C CA . GLU A 1 129 ? -36.238 10.948 -18.309 1.00 25.79 129 GLU A CA 1
ATOM 902 C C . GLU A 1 129 ? -36.119 11.631 -16.940 1.00 22.50 129 GLU A C 1
ATOM 903 O O . GLU A 1 129 ? -36.456 12.803 -16.789 1.00 23.62 129 GLU A O 1
ATOM 909 N N . ILE A 1 130 ? -35.618 10.896 -15.951 1.00 22.12 130 ILE A N 1
ATOM 910 C CA . ILE A 1 130 ? -35.371 11.471 -14.627 1.00 24.11 130 ILE A CA 1
ATOM 911 C C . ILE A 1 130 ? -34.495 12.712 -14.757 1.00 21.27 130 ILE A C 1
ATOM 912 O O . ILE A 1 130 ? -34.799 13.765 -14.193 1.00 20.84 130 ILE A O 1
ATOM 917 N N . ALA A 1 131 ? -33.394 12.577 -15.497 1.00 20.49 131 ALA A N 1
ATOM 918 C CA . ALA A 1 131 ? -32.474 13.697 -15.715 1.00 20.27 131 ALA A CA 1
ATOM 919 C C . ALA A 1 131 ? -33.137 14.864 -16.435 1.00 20.50 131 ALA A C 1
ATOM 920 O O . ALA A 1 131 ? -32.885 16.031 -16.112 1.00 17.72 131 ALA A O 1
ATOM 922 N N . THR A 1 132 ? -33.975 14.550 -17.420 1.00 20.54 132 THR A N 1
ATOM 923 C CA . THR A 1 132 ? -34.705 15.584 -18.138 1.00 19.82 132 THR A CA 1
ATOM 924 C C . THR A 1 132 ? -35.640 16.327 -17.188 1.00 19.43 132 THR A C 1
ATOM 925 O O . THR A 1 132 ? -35.649 17.554 -17.150 1.00 23.33 132 THR A O 1
ATOM 929 N N . ARG A 1 133 ? -36.415 15.578 -16.408 1.00 22.36 133 ARG A N 1
ATOM 930 C CA . ARG A 1 133 ? -37.322 16.194 -15.438 1.00 23.03 133 ARG A CA 1
ATOM 931 C C . ARG A 1 133 ? -36.579 17.072 -14.435 1.00 21.94 133 ARG A C 1
ATOM 932 O O . ARG A 1 133 ? -37.005 18.190 -14.138 1.00 23.60 133 ARG A O 1
ATOM 940 N N . TYR A 1 134 ? -35.451 16.582 -13.935 1.00 19.41 134 TYR A N 1
ATOM 941 C CA . TYR A 1 134 ? -34.645 17.365 -13.008 1.00 18.79 134 TYR A CA 1
ATOM 942 C C . TYR A 1 134 ? -34.057 18.620 -13.650 1.00 20.08 134 TYR A C 1
ATOM 943 O O . TYR A 1 134 ? -34.136 19.707 -13.079 1.00 20.23 134 TYR A O 1
ATOM 952 N N . LEU A 1 135 ? -33.449 18.470 -14.825 1.00 18.15 135 LEU A N 1
ATOM 953 C CA . LEU A 1 135 ? -32.853 19.620 -15.495 1.00 18.26 135 LEU A CA 1
ATOM 954 C C . LEU A 1 135 ? -33.907 20.705 -15.781 1.00 17.97 135 LEU A C 1
ATOM 955 O O . LEU A 1 135 ? -33.625 21.897 -15.671 1.00 20.57 135 LEU A O 1
ATOM 960 N N . ARG A 1 136 ? -35.120 20.282 -16.130 1.00 21.83 136 ARG A N 1
ATOM 961 C CA . ARG A 1 136 ? -36.226 21.219 -16.344 1.00 22.96 136 ARG A CA 1
ATOM 962 C C . ARG A 1 136 ? -36.467 22.083 -15.116 1.00 24.03 136 ARG A C 1
ATOM 963 O O . ARG A 1 136 ? -36.614 23.298 -15.219 1.00 23.97 136 ARG A O 1
ATOM 971 N N . ARG A 1 137 ? -36.506 21.446 -13.951 1.00 23.69 137 ARG A N 1
ATOM 972 C CA . ARG A 1 137 ? -36.704 22.167 -12.707 1.0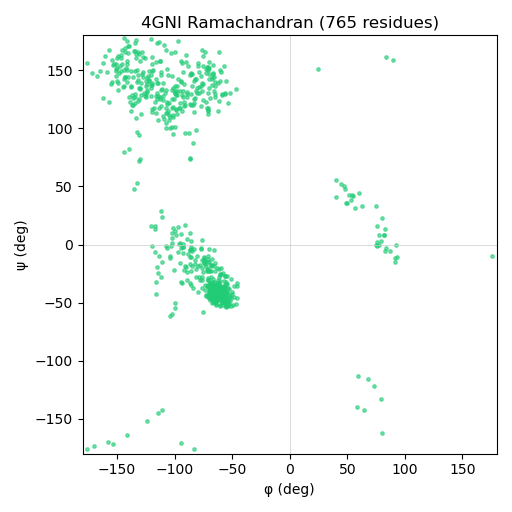0 22.44 137 ARG A CA 1
ATOM 973 C C . ARG A 1 137 ? -35.496 23.057 -12.422 1.00 23.31 137 ARG A C 1
ATOM 974 O O . ARG A 1 137 ? -35.643 24.201 -11.996 1.00 24.11 137 ARG A O 1
ATOM 982 N N . LEU A 1 138 ? -34.300 22.537 -12.681 1.00 21.37 138 LEU A N 1
ATOM 983 C CA . LEU A 1 138 ? -33.083 23.290 -12.401 1.00 22.17 138 LEU A CA 1
ATOM 984 C C . LEU A 1 138 ? -32.981 24.525 -13.294 1.00 22.16 138 LEU A C 1
ATOM 985 O O . LEU A 1 138 ? -32.656 25.618 -12.829 1.00 23.75 138 LEU A O 1
ATOM 990 N N . VAL A 1 139 ? -33.247 24.347 -14.585 1.00 23.86 139 VAL A N 1
ATOM 991 C CA . VAL A 1 139 ? -33.243 25.473 -15.511 1.00 21.37 139 VAL A CA 1
ATOM 992 C C . VAL A 1 139 ? -34.432 26.384 -15.221 1.00 25.56 139 VAL A C 1
ATOM 993 O O . VAL A 1 139 ? -34.330 27.606 -15.334 1.00 25.83 139 VAL A O 1
ATOM 997 N N . GLY A 1 140 ? -35.560 25.787 -14.851 1.00 25.82 140 GLY A N 1
ATOM 998 C CA . GLY A 1 140 ? -36.729 26.566 -14.475 1.00 27.58 140 GLY A CA 1
ATOM 999 C C . GLY A 1 140 ? -36.393 27.564 -13.378 1.00 28.81 140 GLY A C 1
ATOM 1000 O O . GLY A 1 140 ? -36.834 28.715 -13.415 1.00 29.44 140 GLY A O 1
ATOM 1001 N N . ALA A 1 141 ? -35.604 27.131 -12.398 1.00 25.92 141 ALA A N 1
ATOM 1002 C CA . ALA A 1 141 ? -35.204 28.022 -11.312 1.00 25.96 141 ALA A CA 1
ATOM 1003 C C . ALA A 1 141 ? -34.302 29.150 -11.802 1.00 28.48 141 ALA A C 1
ATOM 1004 O O . ALA A 1 141 ? -34.367 30.276 -11.299 1.00 24.35 141 ALA A O 1
ATOM 1006 N N . ALA A 1 142 ? -33.462 28.860 -12.789 1.00 27.26 142 ALA A N 1
ATOM 1007 C CA . ALA A 1 142 ? -32.645 29.906 -13.394 1.00 26.71 142 ALA A CA 1
ATOM 1008 C C . ALA A 1 142 ? -33.544 30.914 -14.103 1.00 28.54 142 ALA A C 1
ATOM 1009 O O . ALA A 1 142 ? -33.416 32.116 -13.896 1.00 29.34 142 ALA A O 1
ATOM 1011 N N . SER A 1 143 ? -34.456 30.407 -14.929 1.00 27.45 143 SER A N 1
ATOM 1012 C CA . SER A 1 143 ? -35.356 31.249 -15.707 1.00 28.75 143 SER A CA 1
ATOM 1013 C C . SER A 1 143 ? -36.163 32.182 -14.807 1.00 34.28 143 SER A C 1
ATOM 1014 O O . SER A 1 143 ? -36.318 33.367 -15.108 1.00 32.91 143 SER A O 1
ATOM 1017 N N . GLU A 1 144 ? -36.680 31.641 -13.706 1.00 32.41 144 GLU A N 1
ATOM 1018 C CA . GLU A 1 144 ? -37.498 32.427 -12.783 1.00 34.27 144 GLU A CA 1
ATOM 1019 C C . GLU A 1 144 ? -36.719 33.566 -12.153 1.00 33.61 144 GLU A C 1
ATOM 1020 O O . GLU A 1 144 ? -37.247 34.659 -11.976 1.00 39.03 144 GLU A O 1
ATOM 1026 N N . TYR A 1 145 ? -35.461 33.311 -11.814 1.00 32.94 145 TYR A N 1
ATOM 1027 C CA . TYR A 1 145 ? -34.606 34.364 -11.284 1.00 35.43 145 TYR A CA 1
ATOM 1028 C C . TYR A 1 145 ? -34.339 35.447 -12.329 1.00 40.48 145 TYR A C 1
ATOM 1029 O O . TYR A 1 145 ? -34.230 36.627 -11.991 1.00 41.66 145 TYR A O 1
ATOM 1038 N N . LEU A 1 146 ? -34.238 35.040 -13.593 1.00 35.85 146 LEU A N 1
ATOM 1039 C CA . LEU A 1 146 ? -33.837 35.950 -14.668 1.00 35.58 146 LEU A CA 1
ATOM 1040 C C . LEU A 1 146 ? -35.017 36.676 -15.315 1.00 39.94 146 LEU A C 1
ATOM 1041 O O . LEU A 1 146 ? -34.849 37.745 -15.907 1.00 42.43 146 LEU A O 1
ATOM 1046 N N . GLY A 1 147 ? -36.206 36.092 -15.208 1.00 38.84 147 GLY A N 1
ATOM 1047 C CA . GLY A 1 147 ? -37.387 36.655 -15.836 1.00 40.34 147 GLY A CA 1
ATOM 1048 C C . GLY A 1 147 ? -37.414 36.377 -17.328 1.00 36.38 147 GLY A C 1
ATOM 1049 O O . GLY A 1 147 ? -38.249 36.904 -18.067 1.00 33.64 147 GLY A O 1
ATOM 1050 N N . LYS A 1 148 ? -36.487 35.542 -17.778 1.00 35.91 148 LYS A N 1
ATOM 1051 C CA . LYS A 1 148 ? -36.418 35.180 -19.184 1.00 36.41 148 LYS A CA 1
ATOM 1052 C C . LYS A 1 148 ? -36.268 33.674 -19.331 1.00 35.56 148 LYS A C 1
ATOM 1053 O O . LYS A 1 148 ? -35.720 33.010 -18.453 1.00 36.04 148 LYS A O 1
ATOM 1059 N N . LYS A 1 149 ? -36.775 33.133 -20.432 1.00 32.01 149 LYS A N 1
ATOM 1060 C CA . LYS A 1 149 ? -36.652 31.707 -20.684 1.00 31.44 149 LYS A CA 1
ATOM 1061 C C . LYS A 1 149 ? -35.201 31.390 -21.039 1.00 31.81 149 LYS A C 1
ATOM 1062 O O . LYS A 1 149 ? -34.669 31.910 -22.023 1.00 33.33 149 LYS A O 1
ATOM 1068 N N . VAL A 1 150 ? -34.547 30.572 -20.217 1.00 29.98 150 VAL A N 1
ATOM 1069 C CA . VAL A 1 150 ? -33.190 30.132 -20.524 1.00 29.26 150 VAL A CA 1
ATOM 1070 C C . VAL A 1 150 ? -33.267 29.185 -21.709 1.00 25.96 150 VAL A C 1
ATOM 1071 O O . VAL A 1 150 ? -34.134 28.309 -21.759 1.00 30.81 150 VAL A O 1
ATOM 1075 N N . THR A 1 151 ? -32.369 29.367 -22.671 1.00 27.87 151 THR A N 1
ATOM 1076 C CA . THR A 1 151 ? -32.365 28.537 -23.864 1.00 28.12 151 THR A CA 1
ATOM 1077 C C . THR A 1 151 ? -31.149 27.621 -23.950 1.00 23.69 151 THR A C 1
ATOM 1078 O O . THR A 1 151 ? -31.227 26.571 -24.568 1.00 23.29 151 THR A O 1
ATOM 1082 N N . SER A 1 152 ? -30.035 28.025 -23.346 1.00 25.46 152 SER A N 1
ATOM 1083 C CA . SER A 1 152 ? -28.755 27.355 -23.589 1.00 25.40 152 SER A CA 1
ATOM 1084 C C . SER A 1 152 ? -27.842 27.325 -22.364 1.00 25.05 152 SER A C 1
ATOM 1085 O O . SER A 1 152 ? -27.865 28.247 -21.554 1.00 26.55 152 SER A O 1
ATOM 1088 N N . ALA A 1 153 ? -27.013 26.283 -22.252 1.00 23.91 153 ALA A N 1
ATOM 1089 C CA . ALA A 1 153 ? -26.046 26.194 -21.150 1.00 20.22 153 ALA A CA 1
ATOM 1090 C C . ALA A 1 153 ? -24.713 25.530 -21.516 1.00 19.40 153 ALA A C 1
ATOM 1091 O O . ALA A 1 153 ? -24.633 24.734 -22.461 1.00 19.79 153 ALA A O 1
ATOM 1093 N N . VAL A 1 154 ? -23.667 25.874 -20.770 1.00 20.72 154 VAL A N 1
ATOM 1094 C CA . VAL A 1 154 ? -22.454 25.057 -20.702 1.00 16.64 154 VAL A CA 1
ATOM 1095 C C . VAL A 1 154 ? -22.603 24.174 -19.458 1.00 18.48 154 VAL A C 1
ATOM 1096 O O . VAL A 1 154 ? -22.965 24.672 -18.391 1.00 18.85 154 VAL A O 1
ATOM 1100 N N . ILE A 1 155 ? -22.349 22.877 -19.589 1.00 17.78 155 ILE A N 1
ATOM 1101 C CA . ILE A 1 155 ? -22.525 21.951 -18.465 1.00 17.22 155 ILE A CA 1
ATOM 1102 C C . ILE A 1 155 ? -21.199 21.262 -18.142 1.00 18.15 155 ILE A C 1
ATOM 1103 O O . ILE A 1 155 ? -20.462 20.852 -19.045 1.00 17.08 155 ILE A O 1
ATOM 1108 N N . THR A 1 156 ? -20.886 21.139 -16.857 1.00 15.43 156 THR A N 1
ATOM 1109 C CA . THR A 1 156 ? -19.651 20.476 -16.444 1.00 13.01 156 THR A CA 1
ATOM 1110 C C . THR A 1 156 ? -19.827 18.955 -16.325 1.00 16.67 156 THR A C 1
ATOM 1111 O O . THR A 1 156 ? -20.904 18.476 -15.989 1.00 19.05 156 THR A O 1
ATOM 1115 N N . ILE A 1 157 ? -18.766 18.209 -16.625 1.00 16.82 157 ILE A N 1
ATOM 1116 C CA . ILE A 1 157 ? -18.808 16.745 -16.612 1.00 13.28 157 ILE A CA 1
ATOM 1117 C C . ILE A 1 157 ? -17.511 16.159 -16.063 1.00 12.05 157 ILE A C 1
ATOM 1118 O O . ILE A 1 157 ? -16.464 16.810 -16.098 1.00 15.51 157 ILE A O 1
ATOM 1123 N N . PRO A 1 158 ? -17.570 14.925 -15.530 1.00 14.34 158 PRO A N 1
ATOM 1124 C CA . PRO A 1 158 ? -16.348 14.274 -15.039 1.00 14.80 158 PRO A CA 1
ATOM 1125 C C . PRO A 1 158 ? -15.439 13.893 -16.211 1.00 14.67 158 PRO A C 1
ATOM 1126 O O . PRO A 1 158 ? -15.932 13.736 -17.328 1.00 16.36 158 PRO A O 1
ATOM 1130 N N . THR A 1 159 ? -14.144 13.742 -15.961 1.00 15.89 159 THR A N 1
ATOM 1131 C CA . THR A 1 159 ? -13.199 13.418 -17.041 1.00 17.52 159 THR A CA 1
ATOM 1132 C C . THR A 1 159 ? -13.291 11.960 -17.499 1.00 19.48 159 THR A C 1
ATOM 1133 O O . THR A 1 159 ? -12.698 11.571 -18.525 1.00 17.41 159 THR A O 1
ATOM 1137 N N . ASN A 1 160 ? -14.026 11.150 -16.743 1.00 18.78 160 ASN A N 1
ATOM 1138 C CA . ASN A 1 160 ? -14.235 9.750 -17.112 1.00 15.68 160 ASN A CA 1
ATOM 1139 C C . ASN A 1 160 ? -15.604 9.470 -17.735 1.00 16.71 160 ASN A C 1
ATOM 1140 O O . ASN A 1 160 ? -15.980 8.313 -17.951 1.00 15.77 160 ASN A O 1
ATOM 1145 N N . PHE A 1 161 ? -16.337 10.537 -18.040 1.00 13.73 161 PHE A N 1
ATOM 1146 C CA . PHE A 1 161 ? -17.603 10.420 -18.760 1.00 16.02 161 PHE A CA 1
ATOM 1147 C C . PHE A 1 161 ? -17.349 9.810 -20.146 1.00 18.85 161 PHE A C 1
ATOM 1148 O O . PHE A 1 161 ? -16.553 10.336 -20.918 1.00 22.56 161 PHE A O 1
ATOM 1156 N N . THR A 1 162 ? -18.017 8.701 -20.453 1.00 17.89 162 THR A N 1
ATOM 1157 C CA . THR A 1 162 ? -17.835 8.035 -21.739 1.00 17.02 162 THR A CA 1
ATOM 1158 C C . THR A 1 162 ? -18.520 8.831 -22.851 1.00 17.68 162 THR A C 1
ATOM 1159 O O . THR A 1 162 ? -19.333 9.710 -22.583 1.00 14.93 162 THR A O 1
ATOM 1163 N N . GLU A 1 163 ? -18.201 8.523 -24.103 1.00 15.97 163 GLU A N 1
ATOM 1164 C CA . GLU A 1 163 ? -18.930 9.126 -25.205 1.00 16.76 163 GLU A CA 1
ATOM 1165 C C . GLU A 1 163 ? -20.434 8.911 -25.069 1.00 15.37 163 GLU A C 1
ATOM 1166 O O . GLU A 1 163 ? -21.225 9.805 -25.365 1.00 15.34 163 GLU A O 1
ATOM 1172 N N . LYS A 1 164 ? -20.825 7.711 -24.652 1.00 17.70 164 LYS A N 1
ATOM 1173 C CA . LYS A 1 164 ? -22.244 7.391 -24.482 1.00 17.33 164 LYS A CA 1
ATOM 1174 C C . LYS A 1 164 ? -22.886 8.300 -23.439 1.00 19.13 164 LYS A C 1
ATOM 1175 O O . LYS A 1 164 ? -24.001 8.775 -23.636 1.00 18.60 164 LYS A O 1
ATOM 1181 N N . GLN A 1 165 ? -22.170 8.568 -22.348 1.00 17.97 165 GLN A N 1
ATOM 1182 C CA . GLN A 1 165 ? -22.707 9.437 -21.300 1.00 15.67 165 GLN A CA 1
ATOM 1183 C C . GLN A 1 165 ? -22.763 10.882 -21.770 1.00 16.64 165 GLN A C 1
ATOM 1184 O O . GLN A 1 165 ? -23.750 11.568 -21.533 1.00 16.15 165 GLN A O 1
ATOM 1190 N N . LYS A 1 166 ? -21.716 11.343 -22.451 1.00 18.88 166 LYS A N 1
ATOM 1191 C CA . LYS A 1 166 ? -21.730 12.695 -23.004 1.00 17.28 166 LYS A CA 1
ATOM 1192 C C . LYS A 1 166 ? -22.967 12.865 -23.898 1.00 21.73 166 LYS A C 1
ATOM 1193 O O . LYS A 1 166 ? -23.755 13.808 -23.731 1.00 15.70 166 LYS A O 1
ATOM 1199 N N . ALA A 1 167 ? -23.147 11.926 -24.827 1.00 21.54 167 ALA A N 1
ATOM 1200 C CA . ALA A 1 167 ? -24.308 11.941 -25.714 1.00 23.19 167 ALA A CA 1
ATOM 1201 C C . ALA A 1 167 ? -25.631 11.897 -24.934 1.00 24.07 167 ALA A C 1
ATOM 1202 O O . ALA A 1 167 ? -26.560 12.648 -25.236 1.00 25.61 167 ALA A O 1
ATOM 1204 N N . ALA A 1 168 ? -25.705 11.029 -23.927 1.00 21.28 168 ALA A N 1
ATOM 1205 C CA . ALA A 1 168 ? -26.915 10.901 -23.106 1.00 21.15 168 ALA A CA 1
ATOM 1206 C C . ALA A 1 168 ? -27.278 12.218 -22.422 1.00 18.86 168 ALA A C 1
ATOM 1207 O O . ALA A 1 168 ? -28.449 12.621 -22.396 1.00 16.58 168 ALA A O 1
ATOM 1209 N N . LEU A 1 169 ? -26.277 12.882 -21.859 1.00 17.13 169 LEU A N 1
ATOM 1210 C CA . LEU A 1 169 ? -26.511 14.159 -21.186 1.00 18.18 169 LEU A CA 1
ATOM 1211 C C . LEU A 1 169 ? -27.014 15.204 -22.181 1.00 22.02 169 LEU A C 1
ATOM 1212 O O . LEU A 1 169 ? -27.988 15.914 -21.919 1.00 18.70 169 LEU A O 1
ATOM 1217 N N . ILE A 1 170 ? -26.361 15.282 -23.332 1.00 18.45 170 ILE A N 1
ATOM 1218 C CA . ILE A 1 170 ? -26.798 16.195 -24.382 1.00 22.96 170 ILE A CA 1
ATOM 1219 C C . ILE A 1 170 ? -28.240 15.911 -24.785 1.00 22.57 170 ILE A C 1
ATOM 1220 O O . ILE A 1 170 ? -29.035 16.831 -24.926 1.00 25.19 170 ILE A O 1
ATOM 1225 N N . ALA A 1 171 ? -28.586 14.638 -24.952 1.00 22.52 171 ALA A N 1
ATOM 1226 C CA . ALA A 1 171 ? -29.958 14.289 -25.322 1.00 24.60 171 ALA A CA 1
ATOM 1227 C C . ALA A 1 171 ? -30.962 14.553 -24.194 1.00 22.28 171 ALA A C 1
ATOM 1228 O O . ALA A 1 171 ? -32.085 14.987 -24.450 1.00 26.73 171 ALA A O 1
ATOM 1230 N N . ALA A 1 172 ? -30.570 14.297 -22.950 1.00 21.39 172 ALA A N 1
ATOM 1231 C CA . ALA A 1 172 ? -31.466 14.564 -21.827 1.00 19.78 172 ALA A CA 1
ATOM 1232 C C . ALA A 1 172 ? -31.755 16.057 -21.706 1.00 21.97 172 ALA A C 1
ATOM 1233 O O . ALA A 1 172 ? -32.892 16.455 -21.446 1.00 24.17 172 ALA A O 1
ATOM 1235 N N . ALA A 1 173 ? -30.727 16.881 -21.906 1.00 21.45 173 ALA A N 1
ATOM 1236 C CA . ALA A 1 173 ? -30.903 18.330 -21.925 1.00 21.28 173 ALA A CA 1
ATOM 1237 C C . ALA A 1 173 ? -31.822 18.799 -23.055 1.00 25.85 173 ALA A C 1
ATOM 1238 O O . ALA A 1 173 ? -32.705 19.633 -22.838 1.00 30.37 173 ALA A O 1
ATOM 1240 N N . ALA A 1 174 ? -31.601 18.279 -24.259 1.00 25.19 174 ALA A N 1
ATOM 1241 C CA . ALA A 1 174 ? -32.431 18.618 -25.413 1.00 24.78 174 ALA A CA 1
ATOM 1242 C C . ALA A 1 174 ? -33.898 18.322 -25.125 1.00 29.41 174 ALA A C 1
ATOM 1243 O O . ALA A 1 174 ? -34.781 19.129 -25.424 1.00 29.12 174 ALA A O 1
ATOM 1245 N N . ALA A 1 175 ? -34.155 17.159 -24.541 1.00 26.47 175 ALA A N 1
ATOM 1246 C CA . ALA A 1 175 ? -35.517 16.774 -24.204 1.00 27.98 175 ALA A CA 1
ATOM 1247 C C . ALA A 1 175 ? -36.087 17.712 -23.141 1.00 30.89 175 ALA A C 1
ATOM 1248 O O . ALA A 1 175 ? -37.298 17.761 -22.926 1.00 30.15 175 ALA A O 1
ATOM 1250 N N . ALA A 1 176 ? -35.206 18.456 -22.480 1.00 27.54 176 ALA A N 1
ATOM 1251 C CA . ALA A 1 176 ? -35.632 19.458 -21.513 1.00 27.36 176 ALA A CA 1
ATOM 1252 C C . ALA A 1 176 ? -35.663 20.832 -22.170 1.00 29.31 176 ALA A C 1
ATOM 1253 O O . ALA A 1 176 ? -35.725 21.855 -21.490 1.00 28.26 176 ALA A O 1
ATOM 1255 N N . ASP A 1 177 ? -35.627 20.843 -23.500 1.00 29.67 177 ASP A N 1
ATOM 1256 C CA . ASP A 1 177 ? -35.576 22.088 -24.273 1.00 30.22 177 ASP A CA 1
ATOM 1257 C C . ASP A 1 177 ? -34.432 23.009 -23.834 1.00 30.06 177 ASP A C 1
ATOM 1258 O O . ASP A 1 177 ? -34.581 24.231 -23.793 1.00 27.60 177 ASP A O 1
ATOM 1263 N N . LEU A 1 178 ? -33.288 22.405 -23.520 1.00 28.72 178 LEU A N 1
ATOM 1264 C CA . LEU A 1 178 ? -32.068 23.136 -23.188 1.00 22.84 178 LEU A CA 1
ATOM 1265 C C . LEU A 1 178 ? -30.972 22.840 -24.214 1.00 26.08 178 LEU A C 1
ATOM 1266 O O . LEU A 1 178 ? -30.597 21.683 -24.429 1.00 24.90 178 LEU A O 1
ATOM 1271 N N . GLU A 1 179 ? -30.460 23.893 -24.842 1.00 27.93 179 GLU A N 1
ATOM 1272 C CA . GLU A 1 179 ? -29.386 23.757 -25.820 1.00 25.67 179 GLU A CA 1
ATOM 1273 C C . GLU A 1 179 ? -28.023 23.693 -25.138 1.00 22.25 179 GLU A C 1
ATOM 1274 O O . GLU A 1 179 ? -27.637 24.607 -24.416 1.00 23.11 179 GLU A O 1
ATOM 1280 N N . VAL A 1 180 ? -27.284 22.613 -25.364 1.00 20.43 180 VAL A N 1
ATOM 1281 C CA . VAL A 1 180 ? -25.945 22.518 -24.803 1.00 21.34 180 VAL A CA 1
ATOM 1282 C C . VAL A 1 180 ? -24.943 23.187 -25.752 1.00 22.79 180 VAL A C 1
ATOM 1283 O O . VAL A 1 180 ? -24.837 22.812 -26.921 1.00 24.28 180 VAL A O 1
ATOM 1287 N N . LEU A 1 181 ? -24.238 24.202 -25.259 1.00 21.36 181 LEU A N 1
ATOM 1288 C CA . LEU A 1 181 ? -23.239 24.897 -26.069 1.00 22.23 181 LEU A CA 1
ATOM 1289 C C . LEU A 1 181 ? -21.906 24.174 -25.995 1.00 20.50 181 LEU A C 1
ATOM 1290 O O . LEU A 1 181 ? -21.140 24.152 -26.951 1.00 22.36 181 LEU A O 1
ATOM 1295 N N . GLN A 1 182 ? -21.616 23.604 -24.836 1.00 20.04 182 GLN A N 1
ATOM 1296 C CA . GLN A 1 182 ? -20.364 22.901 -24.653 1.00 20.32 182 GLN A CA 1
ATOM 1297 C C . GLN A 1 182 ? -20.411 22.093 -23.371 1.00 20.92 182 GLN A C 1
ATOM 1298 O O . GLN A 1 182 ? -21.036 22.510 -22.405 1.00 20.06 182 GLN A O 1
ATOM 1304 N N . LEU A 1 183 ? -19.764 20.932 -23.381 1.00 20.48 183 LEU A N 1
ATOM 1305 C CA . LEU A 1 183 ? -19.482 20.203 -22.152 1.00 21.80 183 LEU A CA 1
ATOM 1306 C C . LEU A 1 183 ? -18.020 20.449 -21.769 1.00 24.06 183 LEU A C 1
ATOM 1307 O O . LEU A 1 183 ? -17.115 20.114 -22.531 1.00 23.00 183 LEU A O 1
ATOM 1312 N N . ILE A 1 184 ? -17.776 21.054 -20.608 1.00 18.23 184 ILE A N 1
ATOM 1313 C CA . ILE A 1 184 ? -16.398 21.186 -20.135 1.00 16.21 184 ILE A CA 1
ATOM 1314 C C . ILE A 1 184 ? -16.176 20.330 -18.891 1.00 19.93 184 ILE A C 1
ATOM 1315 O O . ILE A 1 184 ? -17.131 19.978 -18.203 1.00 17.75 184 ILE A O 1
ATOM 1320 N N . SER A 1 185 ? -14.927 19.974 -18.609 1.00 16.71 185 SER A N 1
ATOM 1321 C CA . SER A 1 185 ? -14.662 19.101 -17.465 1.00 16.57 185 SER A CA 1
ATOM 1322 C C . SER A 1 185 ? -14.877 19.824 -16.139 1.00 18.74 185 SER A C 1
ATOM 1323 O O . SER A 1 185 ? -14.720 21.053 -16.038 1.00 15.15 185 SER A O 1
ATOM 1326 N N . GLU A 1 186 ? -15.252 19.061 -15.119 1.00 14.98 186 GLU A N 1
ATOM 1327 C CA . GLU A 1 186 ? -15.372 19.623 -13.782 1.00 18.72 186 GLU A CA 1
ATOM 1328 C C . GLU A 1 186 ? -14.056 20.267 -13.304 1.00 17.34 186 GLU A C 1
ATOM 1329 O O . GLU A 1 186 ? -14.067 21.375 -12.760 1.00 18.83 186 GLU A O 1
ATOM 1335 N N . PRO A 1 187 ? -12.913 19.600 -13.538 1.00 18.96 187 PRO A N 1
ATOM 1336 C CA . PRO A 1 187 ? -11.679 20.270 -13.104 1.00 18.69 187 PRO A CA 1
ATOM 1337 C C . PRO A 1 187 ? -11.353 21.510 -13.934 1.00 19.70 187 PRO A C 1
ATOM 1338 O O . PRO A 1 187 ? -10.922 22.511 -13.370 1.00 22.69 187 PRO A O 1
ATOM 1342 N N . ALA A 1 188 ? -11.575 21.466 -15.247 1.00 19.13 188 ALA A N 1
ATOM 1343 C CA . ALA A 1 188 ? -11.304 22.645 -16.073 1.00 20.39 188 ALA A CA 1
ATOM 1344 C C . ALA A 1 188 ? -12.145 23.851 -15.616 1.00 22.48 188 ALA A C 1
ATOM 1345 O O . ALA A 1 188 ? -11.647 24.980 -15.525 1.00 20.58 188 ALA A O 1
ATOM 1347 N N . ALA A 1 189 ? -13.419 23.603 -15.330 1.00 18.04 189 ALA A N 1
ATOM 1348 C CA . ALA A 1 189 ? -14.324 24.663 -14.901 1.00 22.13 189 ALA A CA 1
ATOM 1349 C C . ALA A 1 189 ? -13.873 25.326 -13.593 1.00 23.39 189 ALA A C 1
ATOM 1350 O O . ALA A 1 189 ? -14.084 26.525 -13.393 1.00 26.22 189 ALA A O 1
ATOM 1352 N N . ALA A 1 190 ? -13.250 24.544 -12.715 1.00 22.32 190 ALA A N 1
ATOM 1353 C CA . ALA A 1 190 ? -12.734 25.048 -11.444 1.00 23.96 190 ALA A CA 1
ATOM 1354 C C . ALA A 1 190 ? -11.517 25.945 -11.658 1.00 27.37 190 ALA A C 1
ATOM 1355 O O . ALA A 1 190 ? -11.315 26.926 -10.941 1.00 25.60 190 ALA A O 1
ATOM 1357 N N . VAL A 1 191 ? -10.703 25.598 -12.648 1.00 22.91 191 VAL A N 1
ATOM 1358 C CA . VAL A 1 191 ? -9.528 26.401 -12.976 1.00 24.44 191 VAL A CA 1
ATOM 1359 C C . VAL A 1 191 ? -9.979 27.725 -13.568 1.00 26.30 191 VAL A C 1
ATOM 1360 O O . VAL A 1 191 ? -9.425 28.782 -13.258 1.00 29.85 191 VAL A O 1
ATOM 1364 N N . LEU A 1 192 ? -10.993 27.663 -14.420 1.00 23.84 192 LEU A N 1
ATOM 1365 C CA . LEU A 1 192 ? -11.517 28.855 -15.048 1.00 29.05 192 LEU A CA 1
ATOM 1366 C C . LEU A 1 192 ? -12.032 29.833 -13.995 1.00 31.58 192 LEU A C 1
ATOM 1367 O O . LEU A 1 192 ? -11.775 31.031 -14.085 1.00 31.78 192 LEU A O 1
ATOM 1372 N N . ALA A 1 193 ? -12.757 29.326 -13.002 1.00 29.92 193 ALA A N 1
ATOM 1373 C CA . ALA A 1 193 ? -13.349 30.180 -11.972 1.00 31.08 193 ALA A CA 1
ATOM 1374 C C . ALA A 1 193 ? -12.312 31.044 -11.261 1.00 31.48 193 ALA A C 1
ATOM 1375 O O . ALA A 1 193 ? -12.615 32.131 -10.780 1.00 35.30 193 ALA A O 1
ATOM 1377 N N . TYR A 1 194 ? -11.080 30.561 -11.220 1.00 33.11 194 TYR A N 1
ATOM 1378 C CA . TYR A 1 194 ? -10.009 31.256 -10.523 1.00 38.42 194 TYR A CA 1
ATOM 1379 C C . TYR A 1 194 ? -9.371 32.294 -11.437 1.00 42.43 194 TYR A C 1
ATOM 1380 O O . TYR A 1 194 ? -8.393 32.939 -11.076 1.00 44.06 194 TYR A O 1
ATOM 1389 N N . ASP A 1 195 ? -9.931 32.420 -12.634 1.00 44.25 195 ASP A N 1
ATOM 1390 C CA . ASP A 1 195 ? -9.439 33.349 -13.643 1.00 46.02 195 ASP A CA 1
ATOM 1391 C C . ASP A 1 195 ? -8.257 32.728 -14.374 1.00 47.00 195 ASP A C 1
ATOM 1392 O O . ASP A 1 195 ? -7.588 33.390 -15.163 1.00 48.30 195 ASP A O 1
ATOM 1397 N N . ALA A 1 196 ? -8.011 31.450 -14.096 1.00 44.38 196 ALA A N 1
ATOM 1398 C CA . ALA A 1 196 ? -6.944 30.692 -14.736 1.00 43.96 196 ALA A CA 1
ATOM 1399 C C . ALA A 1 196 ? -5.583 31.000 -14.122 1.00 48.67 196 ALA A C 1
ATOM 1400 O O . ALA A 1 196 ? -5.053 30.216 -13.338 1.00 43.40 196 ALA A O 1
ATOM 1402 N N . SER A 1 203 ? 2.208 32.842 -16.868 1.00 47.40 203 SER A N 1
ATOM 1403 C CA . SER A 1 203 ? 1.000 32.153 -16.436 1.00 41.60 203 SER A CA 1
ATOM 1404 C C . SER A 1 203 ? 1.107 30.629 -16.561 1.00 41.65 203 SER A C 1
ATOM 1405 O O . SER A 1 203 ? 0.242 29.907 -16.068 1.00 43.03 203 SER A O 1
ATOM 1408 N N . ASP A 1 204 ? 2.163 30.145 -17.216 1.00 41.46 204 ASP A N 1
ATOM 1409 C CA . ASP A 1 204 ? 2.431 28.707 -17.278 1.00 36.98 204 ASP A CA 1
ATOM 1410 C C . ASP A 1 204 ? 2.599 28.122 -15.879 1.00 36.57 204 ASP A C 1
ATOM 1411 O O . ASP A 1 204 ? 3.391 28.626 -15.087 1.00 41.59 204 ASP A O 1
ATOM 1416 N N . LYS A 1 205 ? 1.868 27.052 -15.583 1.00 35.35 205 LYS A N 1
ATOM 1417 C CA . LYS A 1 205 ? 1.943 26.414 -14.271 1.00 38.13 205 LYS A CA 1
ATOM 1418 C C . LYS A 1 205 ? 1.416 24.983 -14.266 1.00 35.65 205 LYS A C 1
ATOM 1419 O O . LYS A 1 205 ? 0.704 24.567 -15.181 1.00 35.00 205 LYS A O 1
ATOM 1425 N N . ILE A 1 206 ? 1.781 24.241 -13.224 1.00 33.90 206 ILE A N 1
ATOM 1426 C CA . ILE A 1 206 ? 1.241 22.913 -12.971 1.00 32.52 206 ILE A CA 1
ATOM 1427 C C . ILE A 1 206 ? 0.192 22.998 -11.859 1.00 33.01 206 ILE A C 1
ATOM 1428 O O . ILE A 1 206 ? 0.479 23.495 -10.771 1.00 31.21 206 ILE A O 1
ATOM 1433 N N . ILE A 1 207 ? -1.015 22.516 -12.147 1.00 30.17 207 ILE A N 1
ATOM 1434 C CA . ILE A 1 207 ? -2.159 22.657 -11.244 1.00 27.90 207 ILE A CA 1
ATOM 1435 C C . ILE A 1 207 ? -2.705 21.305 -10.801 1.00 30.03 207 ILE A C 1
ATOM 1436 O O . ILE A 1 207 ? -2.823 20.380 -11.597 1.00 27.16 207 ILE A O 1
ATOM 1441 N N . VAL A 1 208 ? -3.026 21.183 -9.520 1.00 28.99 208 VAL A N 1
ATOM 1442 C CA . VAL A 1 208 ? -3.732 20.006 -9.051 1.00 28.03 208 VAL A CA 1
ATOM 1443 C C . VAL A 1 208 ? -5.110 20.447 -8.591 1.00 28.64 208 VAL A C 1
ATOM 1444 O O . VAL A 1 208 ? -5.237 21.264 -7.680 1.00 24.90 208 VAL A O 1
ATOM 1448 N N . VAL A 1 209 ? -6.140 19.936 -9.253 1.00 25.08 209 VAL A N 1
ATOM 1449 C 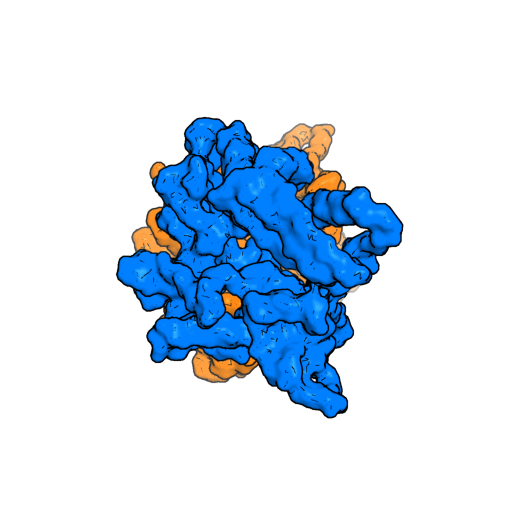CA . VAL A 1 209 ? -7.497 20.139 -8.786 1.00 23.64 209 VAL A CA 1
ATOM 1450 C C . VAL A 1 209 ? -7.867 18.950 -7.912 1.00 21.67 209 VAL A C 1
ATOM 1451 O O . VAL A 1 209 ? -7.924 17.804 -8.380 1.00 19.76 209 VAL A O 1
ATOM 1455 N N . ALA A 1 210 ? -8.079 19.224 -6.628 1.00 23.13 210 ALA A N 1
ATOM 1456 C CA . ALA A 1 210 ? -8.593 18.233 -5.703 1.00 22.85 210 ALA A CA 1
ATOM 1457 C C . ALA A 1 210 ? -10.093 18.473 -5.509 1.00 20.98 210 ALA A C 1
ATOM 1458 O O . ALA A 1 210 ? -10.497 19.384 -4.791 1.00 21.13 210 ALA A O 1
ATOM 1460 N N . ASP A 1 211 ? -10.904 17.669 -6.191 1.00 22.41 211 ASP A N 1
ATOM 1461 C CA . ASP A 1 211 ? -12.354 17.811 -6.170 1.00 19.25 211 ASP A CA 1
ATOM 1462 C C . ASP A 1 211 ? -12.916 16.702 -5.279 1.00 20.71 211 ASP A C 1
ATOM 1463 O O . ASP A 1 211 ? -13.010 15.538 -5.672 1.00 20.46 211 ASP A O 1
ATOM 1468 N N . LEU A 1 212 ? -13.245 17.072 -4.049 1.00 19.73 212 LEU A N 1
ATOM 1469 C CA . LEU A 1 212 ? -13.707 16.105 -3.066 1.00 17.87 212 LEU A CA 1
ATOM 1470 C C . LEU A 1 212 ? -15.212 16.308 -2.915 1.00 15.08 212 LEU A C 1
ATOM 1471 O O . LEU A 1 212 ? -15.662 17.369 -2.485 1.00 13.84 212 LEU A O 1
ATOM 1476 N N . GLY A 1 213 ? -15.984 15.300 -3.307 1.00 13.94 213 GLY A N 1
ATOM 1477 C CA . GLY A 1 213 ? -17.420 15.457 -3.424 1.00 15.41 213 GLY A CA 1
ATOM 1478 C C . GLY A 1 213 ? -18.163 14.593 -2.420 1.00 15.09 213 GLY A C 1
ATOM 1479 O O . GLY A 1 213 ? -17.692 14.402 -1.294 1.00 15.36 213 GLY A O 1
ATOM 1480 N N . GLY A 1 214 ? -19.315 14.075 -2.829 1.00 13.23 214 GLY A N 1
ATOM 1481 C CA . GLY A 1 214 ? -20.204 13.379 -1.903 1.00 15.78 214 GLY A CA 1
ATOM 1482 C C . GLY A 1 214 ? -20.102 11.878 -2.056 1.00 14.54 214 GLY A C 1
ATOM 1483 O O . GLY A 1 214 ? -19.728 11.160 -1.127 1.00 14.02 214 GLY A O 1
ATOM 1484 N N . SER A 1 215 ? -20.415 11.403 -3.256 1.00 11.96 215 SER A N 1
ATOM 1485 C CA . SER A 1 215 ? -20.264 9.992 -3.576 1.00 13.12 215 SER A CA 1
ATOM 1486 C C . SER A 1 215 ? -18.941 9.707 -4.289 1.00 14.94 215 SER A C 1
ATOM 1487 O O . SER A 1 215 ? -18.667 8.573 -4.648 1.00 15.50 215 SER A O 1
ATOM 1490 N N . ARG A 1 216 ? -18.122 10.731 -4.504 1.00 13.55 216 ARG A N 1
ATOM 1491 C CA . ARG A 1 216 ? -16.850 10.511 -5.166 1.00 14.08 216 ARG A CA 1
ATOM 1492 C C . ARG A 1 216 ? -15.857 11.642 -4.967 1.00 16.47 216 ARG A C 1
ATOM 1493 O O . ARG A 1 216 ? -16.230 12.790 -4.710 1.00 14.70 216 ARG A O 1
ATOM 1501 N N . SER A 1 217 ? -14.578 11.295 -5.105 1.00 16.92 217 SER A N 1
ATOM 1502 C CA . SER A 1 217 ? -13.524 12.283 -5.191 1.00 15.29 217 SER A CA 1
ATOM 1503 C C . SER A 1 217 ? -12.738 12.081 -6.491 1.00 14.90 217 SER A C 1
ATOM 1504 O O . SER A 1 217 ? -12.547 10.954 -6.952 1.00 16.06 217 SER A O 1
ATOM 1507 N N . ASP A 1 218 ? -12.293 13.186 -7.062 1.00 15.73 218 ASP A N 1
ATOM 1508 C CA . ASP A 1 218 ? -11.545 13.174 -8.315 1.00 16.81 218 ASP A CA 1
ATOM 1509 C C . ASP A 1 218 ? -10.362 14.129 -8.208 1.00 15.90 218 ASP A C 1
ATOM 1510 O O . ASP A 1 218 ? -10.530 15.296 -7.874 1.00 18.49 218 ASP A O 1
ATOM 1515 N N . VAL A 1 219 ? -9.163 13.632 -8.483 1.00 19.38 219 VAL A N 1
ATOM 1516 C CA . VAL A 1 219 ? -7.985 14.480 -8.444 1.00 19.70 219 VAL A CA 1
ATOM 1517 C C . VAL A 1 219 ? -7.378 14.561 -9.840 1.00 16.14 219 VAL A C 1
ATOM 1518 O O . VAL A 1 219 ? -7.136 13.541 -10.458 1.00 17.94 219 VAL A O 1
ATOM 1522 N N . THR A 1 220 ? -7.154 15.782 -10.309 1.00 18.11 220 THR A N 1
ATOM 1523 C CA . THR A 1 220 ? -6.697 16.032 -11.673 1.00 21.79 220 THR A CA 1
ATOM 1524 C C . THR A 1 220 ? -5.430 16.893 -11.680 1.00 22.82 220 THR A C 1
ATOM 1525 O O . THR A 1 220 ? -5.367 17.933 -11.021 1.00 23.09 220 THR A O 1
ATOM 1529 N N . VAL A 1 221 ? -4.419 16.454 -12.421 1.00 23.08 221 VAL A N 1
ATOM 1530 C CA . VAL A 1 221 ? -3.202 17.241 -12.575 1.00 25.27 221 VAL A CA 1
ATOM 1531 C C . VAL A 1 221 ? -3.212 17.870 -13.957 1.00 23.07 221 VAL A C 1
ATOM 1532 O O . VAL A 1 221 ? -3.300 17.158 -14.952 1.00 22.71 221 VAL A O 1
ATOM 1536 N N . LEU A 1 222 ? -3.148 19.196 -14.018 1.00 23.46 222 LEU A N 1
ATOM 1537 C CA . LEU A 1 222 ? -3.199 19.902 -15.300 1.00 25.13 222 LEU A CA 1
ATOM 1538 C C . LEU A 1 222 ? -1.985 20.777 -15.548 1.00 26.77 222 LEU A C 1
ATOM 1539 O O . LEU A 1 222 ? -1.508 21.465 -14.647 1.00 27.77 222 LEU A O 1
ATOM 1544 N N . ALA A 1 223 ? -1.518 20.781 -16.791 1.00 26.20 223 ALA A N 1
ATOM 1545 C CA . ALA A 1 223 ? -0.498 21.731 -17.202 1.00 27.85 223 ALA A CA 1
ATOM 1546 C C . ALA A 1 223 ? -1.141 22.913 -17.918 1.00 29.94 223 ALA A C 1
ATOM 1547 O O . ALA A 1 223 ? -1.987 22.739 -18.803 1.00 32.00 223 ALA A O 1
ATOM 1549 N N . SER A 1 224 ? -0.751 24.116 -17.515 1.00 27.35 224 SER A N 1
ATOM 1550 C CA . SER A 1 224 ? -1.135 25.323 -18.226 1.00 30.48 224 SER A CA 1
ATOM 1551 C C . SER A 1 224 ? 0.017 25.741 -19.136 1.00 32.19 224 SER A C 1
ATOM 1552 O O . SER A 1 224 ? 1.107 26.059 -18.662 1.00 32.90 224 SER A O 1
ATOM 1555 N N . ARG A 1 225 ? -0.226 25.716 -20.442 1.00 33.23 225 ARG A N 1
ATOM 1556 C CA . ARG A 1 225 ? 0.820 25.966 -21.430 1.00 31.09 225 ARG A CA 1
ATOM 1557 C C . ARG A 1 225 ? 0.346 26.939 -22.498 1.00 33.57 225 ARG A C 1
ATOM 1558 O O . ARG A 1 225 ? -0.498 26.604 -23.337 1.00 26.28 225 ARG A O 1
ATOM 1566 N N . SER A 1 226 ? 0.892 28.151 -22.465 1.00 30.12 226 SER A N 1
ATOM 1567 C CA . SER A 1 226 ? 0.490 29.187 -23.408 1.00 29.86 226 SER A CA 1
ATOM 1568 C C . SER A 1 226 ? -1.023 29.397 -23.383 1.00 30.23 226 SER A C 1
ATOM 1569 O O . SER A 1 226 ? -1.663 29.546 -24.426 1.00 32.44 226 SER A O 1
ATOM 1572 N N . GLY A 1 227 ? -1.593 29.405 -22.181 1.00 29.58 227 GLY A N 1
ATOM 1573 C CA . GLY A 1 227 ? -3.005 29.687 -22.002 1.00 32.42 227 GLY A CA 1
ATOM 1574 C C . GLY A 1 227 ? -3.907 28.474 -22.123 1.00 36.18 227 GLY A C 1
ATOM 1575 O O . GLY A 1 227 ? -5.114 28.562 -21.881 1.00 33.83 227 GLY A O 1
ATOM 1576 N N . MET A 1 228 ? -3.323 27.335 -22.490 1.00 31.27 228 MET A N 1
ATOM 1577 C CA . MET A 1 228 ? -4.097 26.119 -22.714 1.00 30.64 228 MET A CA 1
ATOM 1578 C C . MET A 1 228 ? -3.842 25.077 -21.635 1.00 30.44 228 MET A C 1
ATOM 1579 O O . MET A 1 228 ? -2.703 24.882 -21.208 1.00 28.39 228 MET A O 1
ATOM 1584 N N . TYR A 1 229 ? -4.906 24.409 -21.195 1.00 34.59 229 TYR A N 1
ATOM 1585 C CA . TYR A 1 229 ? -4.774 23.376 -20.174 1.00 30.96 229 TYR A CA 1
ATOM 1586 C C . TYR A 1 229 ? -4.766 21.978 -20.772 1.00 31.02 229 TYR A C 1
ATOM 1587 O O . TYR A 1 229 ? -5.600 21.640 -21.614 1.00 33.67 229 TYR A O 1
ATOM 1596 N N . THR A 1 230 ? -3.806 21.172 -20.345 1.00 26.08 230 THR A N 1
ATOM 1597 C CA . THR A 1 230 ? -3.798 19.761 -20.685 1.00 25.12 230 THR A CA 1
ATOM 1598 C C . THR A 1 230 ? -3.741 18.951 -19.409 1.00 22.96 230 THR A C 1
ATOM 1599 O O . THR A 1 230 ? -2.984 19.271 -18.492 1.00 26.53 230 THR A O 1
ATOM 1603 N N . ILE A 1 231 ? -4.546 17.897 -19.359 1.00 22.34 231 ILE A N 1
ATOM 1604 C CA . ILE A 1 231 ? -4.562 17.006 -18.216 1.00 21.89 231 ILE A CA 1
ATOM 1605 C C . ILE A 1 231 ? -3.429 16.000 -18.318 1.00 24.97 231 ILE A C 1
ATOM 1606 O O . ILE A 1 231 ? -3.299 15.299 -19.321 1.00 23.40 231 ILE A O 1
ATOM 1611 N N . LEU A 1 232 ? -2.618 15.921 -17.270 1.00 22.82 232 LEU A N 1
ATOM 1612 C CA . LEU A 1 232 ? -1.490 15.005 -17.247 1.00 23.52 232 LEU A CA 1
ATOM 1613 C C . LEU A 1 232 ? -1.861 13.639 -16.687 1.00 24.39 232 LEU A C 1
ATOM 1614 O O . LEU A 1 232 ? -1.277 12.628 -17.081 1.00 21.19 232 LEU A O 1
ATOM 1619 N N . ALA A 1 233 ? -2.834 13.618 -15.774 1.00 22.78 233 ALA A N 1
ATOM 1620 C CA . ALA A 1 233 ? -3.250 12.394 -15.109 1.00 20.78 233 ALA A CA 1
ATOM 1621 C C . ALA A 1 233 ? -4.449 12.647 -14.189 1.00 19.22 233 ALA A C 1
ATOM 1622 O O . ALA A 1 233 ? -4.677 13.775 -13.740 1.00 20.27 233 ALA A O 1
ATOM 1624 N N . THR A 1 234 ? -5.204 11.591 -13.917 1.00 22.04 234 THR A N 1
ATOM 1625 C CA . THR A 1 234 ? -6.357 11.689 -13.028 1.00 20.61 234 THR A CA 1
ATOM 1626 C C . THR A 1 234 ? -6.497 10.448 -12.166 1.00 20.80 234 THR A C 1
ATOM 1627 O O . THR A 1 234 ? -6.101 9.342 -12.559 1.00 23.75 234 THR A O 1
ATOM 1631 N N . VAL A 1 235 ? -7.083 10.640 -10.986 1.00 23.56 235 VAL A N 1
ATOM 1632 C CA . VAL A 1 235 ? -7.445 9.534 -10.112 1.00 20.61 235 VAL A CA 1
ATOM 1633 C C . VAL A 1 235 ? -8.910 9.705 -9.705 1.00 16.54 235 VAL A C 1
ATOM 1634 O O . VAL A 1 235 ? -9.319 10.779 -9.278 1.00 20.67 235 VAL A O 1
ATOM 1638 N N . HIS A 1 236 ? -9.697 8.653 -9.881 1.00 19.34 236 HIS A N 1
ATOM 1639 C CA . HIS A 1 236 ? -11.101 8.669 -9.508 1.00 20.69 236 HIS A CA 1
ATOM 1640 C C . HIS A 1 236 ? -11.282 7.750 -8.316 1.00 19.83 236 HIS A C 1
ATOM 1641 O O . HIS A 1 236 ? -10.785 6.617 -8.315 1.00 19.64 236 HIS A O 1
ATOM 1648 N N . ASP A 1 237 ? -12.000 8.215 -7.304 1.00 18.70 237 ASP A N 1
ATOM 1649 C CA . ASP A 1 237 ? -12.232 7.364 -6.140 1.00 21.44 237 ASP A CA 1
ATOM 1650 C C . ASP A 1 237 ? -13.668 7.442 -5.619 1.00 18.31 237 ASP A C 1
ATOM 1651 O O . ASP A 1 237 ? -14.243 8.521 -5.525 1.00 17.17 237 ASP A O 1
ATOM 1656 N N . TYR A 1 238 ? -14.228 6.281 -5.301 1.00 15.44 238 TYR A N 1
ATOM 1657 C CA . TYR A 1 238 ? -15.625 6.157 -4.924 1.00 19.96 238 TYR A CA 1
ATOM 1658 C C . TYR A 1 238 ? -15.767 5.669 -3.501 1.00 19.25 238 TYR A C 1
ATOM 1659 O O . TYR A 1 238 ? -16.853 5.252 -3.092 1.00 21.54 238 TYR A O 1
ATOM 1668 N N . GLU A 1 239 ? -14.669 5.708 -2.753 1.00 19.64 239 GLU A N 1
ATOM 1669 C CA . GLU A 1 239 ? -14.684 5.219 -1.368 1.00 26.52 239 GLU A CA 1
ATOM 1670 C C . GLU A 1 239 ? -14.398 6.333 -0.358 1.00 23.76 239 GLU A C 1
ATOM 1671 O O . GLU A 1 239 ? -14.903 6.319 0.773 1.00 20.07 239 GLU A O 1
ATOM 1677 N N . TYR A 1 240 ? -13.579 7.292 -0.771 1.00 21.32 240 TYR A N 1
ATOM 1678 C CA . TYR A 1 240 ? -13.173 8.394 0.094 1.00 21.27 240 TYR A CA 1
ATOM 1679 C C . TYR A 1 240 ? -13.824 9.688 -0.365 1.00 22.29 240 TYR A C 1
ATOM 1680 O O . TYR A 1 240 ? -13.454 10.252 -1.397 1.00 20.93 240 TYR A O 1
ATOM 1689 N N . HIS A 1 241 ? -14.789 10.161 0.418 1.00 21.15 241 HIS A N 1
ATOM 1690 C CA . HIS A 1 241 ? -15.653 11.267 0.013 1.00 16.94 241 HIS A CA 1
ATOM 1691 C C . HIS A 1 241 ? -16.482 11.748 1.214 1.00 17.75 241 HIS A C 1
ATOM 1692 O O . HIS A 1 241 ? -16.267 11.287 2.335 1.00 15.85 241 HIS A O 1
ATOM 1699 N N . GLY A 1 242 ? -17.419 12.667 0.978 1.00 14.55 242 GLY A N 1
ATOM 1700 C CA . GLY A 1 242 ? -18.251 13.208 2.043 1.00 15.66 242 GLY A CA 1
ATOM 1701 C C . GLY A 1 242 ? -19.214 12.198 2.664 1.00 16.05 242 GLY A C 1
ATOM 1702 O O . GLY A 1 242 ? -19.570 12.310 3.846 1.00 15.81 242 GLY A O 1
ATOM 1703 N N . ILE A 1 243 ? -19.652 11.219 1.881 1.00 14.50 243 ILE A N 1
ATOM 1704 C CA . ILE A 1 243 ? -20.525 10.172 2.416 1.00 18.38 243 ILE A CA 1
ATOM 1705 C C . ILE A 1 243 ? -19.765 9.324 3.437 1.00 18.55 243 ILE A C 1
ATOM 1706 O O . ILE A 1 243 ? -20.316 8.935 4.469 1.00 17.87 243 ILE A O 1
ATOM 1711 N N . ALA A 1 244 ? -18.489 9.064 3.166 1.00 17.94 244 ALA A N 1
ATOM 1712 C CA . ALA A 1 244 ? -17.646 8.367 4.133 1.00 20.57 244 ALA A CA 1
ATOM 1713 C C . ALA A 1 244 ? -17.515 9.162 5.438 1.00 18.90 244 ALA A C 1
ATOM 1714 O O . ALA A 1 244 ? -17.502 8.580 6.516 1.00 20.05 244 ALA A O 1
ATOM 1716 N N . LEU A 1 245 ? -17.414 10.484 5.325 1.00 18.48 245 LEU A N 1
ATOM 1717 C CA . LEU A 1 245 ? -17.366 11.360 6.496 1.00 19.01 245 LEU A CA 1
ATOM 1718 C C . LEU A 1 245 ? -18.705 11.330 7.253 1.00 22.55 245 LEU A C 1
ATOM 1719 O O . LEU A 1 245 ? -18.735 11.144 8.474 1.00 24.60 245 LEU A O 1
ATOM 1724 N N . ASP A 1 246 ? -19.807 11.499 6.528 1.00 19.20 246 ASP A N 1
ATOM 1725 C CA . ASP A 1 246 ? -21.133 11.334 7.127 1.00 19.28 246 ASP A CA 1
ATOM 1726 C C . ASP A 1 246 ? -21.176 10.064 7.984 1.00 18.80 246 ASP A C 1
ATOM 1727 O O . ASP A 1 246 ? -21.659 10.085 9.122 1.00 21.64 246 ASP A O 1
ATOM 1732 N N . LYS A 1 247 ? -20.649 8.971 7.445 1.00 17.42 247 LYS A N 1
ATOM 1733 C CA . LYS A 1 247 ? -20.721 7.669 8.110 1.00 21.20 247 LYS A CA 1
ATOM 1734 C C . LYS A 1 247 ? -19.922 7.630 9.413 1.00 21.52 247 LYS A C 1
ATOM 1735 O O . LYS A 1 247 ? -20.316 6.972 10.383 1.00 19.85 247 LYS A O 1
ATOM 1741 N N . VAL A 1 248 ? -18.786 8.311 9.424 1.00 19.19 248 VAL A N 1
ATOM 1742 C CA . VAL A 1 248 ? -17.997 8.444 10.647 1.00 22.64 248 VAL A CA 1
ATOM 1743 C C . VAL A 1 248 ? -18.849 9.035 11.767 1.00 22.95 248 VAL A C 1
ATOM 1744 O O . VAL A 1 248 ? -18.827 8.546 12.911 1.00 22.30 248 VAL A O 1
ATOM 1748 N N . LEU A 1 249 ? -19.611 10.076 11.429 1.00 19.82 249 LEU A N 1
ATOM 1749 C CA . LEU A 1 249 ? -20.501 10.740 12.396 1.00 20.78 249 LEU A CA 1
ATOM 1750 C C . LEU A 1 249 ? -21.693 9.871 12.782 1.00 20.25 249 LEU A C 1
ATOM 1751 O O . LEU A 1 249 ? -22.084 9.814 13.951 1.00 18.55 249 LEU A O 1
ATOM 1756 N N . ILE A 1 250 ? -22.268 9.195 11.795 1.00 19.52 250 ILE A N 1
ATOM 1757 C CA . ILE A 1 250 ? -23.380 8.281 12.028 1.00 18.13 250 ILE A CA 1
ATOM 1758 C C . ILE A 1 250 ? -23.008 7.188 13.041 1.00 20.33 250 ILE A C 1
ATOM 1759 O O . ILE A 1 250 ? -23.741 6.946 14.000 1.00 17.91 250 ILE A O 1
ATOM 1764 N N . ASP A 1 251 ? -21.862 6.546 12.850 1.00 21.42 251 ASP A N 1
ATOM 1765 C CA . ASP A 1 251 ? -21.436 5.503 13.783 1.00 22.89 251 ASP A CA 1
ATOM 1766 C C . ASP A 1 251 ? -21.092 6.096 15.148 1.00 20.04 251 ASP A C 1
ATOM 1767 O O . ASP A 1 251 ? -21.410 5.513 16.190 1.00 20.65 251 ASP A O 1
ATOM 1772 N N . HIS A 1 252 ? -20.452 7.260 15.139 1.00 18.19 252 HIS A N 1
ATOM 1773 C CA . HIS A 1 252 ? -20.119 7.957 16.378 1.00 21.43 252 HIS A CA 1
ATOM 1774 C C . HIS A 1 252 ? -21.363 8.224 17.233 1.00 22.44 252 HIS A C 1
ATOM 1775 O O . HIS A 1 252 ? -21.383 7.923 18.431 1.00 19.63 252 HIS A O 1
ATOM 1782 N N . PHE A 1 253 ? -22.405 8.779 16.625 1.00 19.03 253 PHE A N 1
ATOM 1783 C CA . PHE A 1 253 ? -23.606 9.082 17.403 1.00 18.90 253 PHE A CA 1
ATOM 1784 C C . PHE A 1 253 ? -24.515 7.891 17.679 1.00 19.33 253 PHE A C 1
ATOM 1785 O O . PHE A 1 253 ? -25.206 7.875 18.707 1.00 17.41 253 PHE A O 1
ATOM 1793 N N . SER A 1 254 ? -24.505 6.894 16.796 1.00 16.50 254 SER A N 1
ATOM 1794 C CA . SER A 1 254 ? -25.292 5.683 17.032 1.00 17.44 254 SER A CA 1
ATOM 1795 C C . SER A 1 254 ? -24.758 4.967 18.268 1.00 18.27 254 SER A C 1
ATOM 1796 O O . SER A 1 254 ? -25.530 4.466 19.088 1.00 16.39 254 SER A O 1
ATOM 1799 N N . LYS A 1 255 ? -23.436 4.948 18.414 1.00 17.36 255 LYS A N 1
ATOM 1800 C CA . LYS A 1 255 ? -22.821 4.336 19.585 1.00 18.53 255 LYS A CA 1
ATOM 1801 C C . LYS A 1 255 ? -23.157 5.117 20.859 1.00 20.41 255 LYS A C 1
ATOM 1802 O O . LYS A 1 255 ? -23.507 4.515 21.882 1.00 19.58 255 LYS A O 1
ATOM 1808 N N . GLU A 1 256 ? -23.087 6.448 20.793 1.00 19.31 256 GLU A N 1
ATOM 1809 C CA . GLU A 1 256 ? -23.560 7.285 21.905 1.00 19.25 256 GLU A CA 1
ATOM 1810 C C . GLU A 1 256 ? -25.018 7.001 22.275 1.00 20.77 256 GLU A C 1
ATOM 1811 O O . GLU A 1 256 ? -25.341 6.820 23.456 1.00 19.47 256 GLU A O 1
ATOM 1817 N N . PHE A 1 257 ? -25.906 6.998 21.281 1.00 15.49 257 PHE A N 1
ATOM 1818 C CA . PHE A 1 257 ? -27.320 6.693 21.529 1.00 17.77 257 PHE A CA 1
ATOM 1819 C C . PHE A 1 257 ? -27.540 5.344 22.222 1.00 19.56 257 PHE A C 1
ATOM 1820 O O . PHE A 1 257 ? -28.333 5.228 23.170 1.00 18.00 257 PHE A O 1
ATOM 1828 N N . LEU A 1 258 ? -26.858 4.318 21.732 1.00 17.81 258 LEU A N 1
ATOM 1829 C CA . LEU A 1 258 ? -26.970 2.984 22.313 1.00 19.04 258 LEU A CA 1
ATOM 1830 C C . LEU A 1 258 ? -26.416 2.904 23.732 1.00 17.45 258 LEU A C 1
ATOM 1831 O O . LEU A 1 258 ? -26.923 2.142 24.559 1.00 20.17 258 LEU A O 1
ATOM 1836 N N . LYS A 1 259 ? -25.363 3.666 24.000 1.00 18.73 259 LYS A N 1
ATOM 1837 C CA . LYS A 1 259 ? -24.743 3.694 25.322 1.00 20.72 259 LYS A CA 1
ATOM 1838 C C . LYS A 1 259 ? -25.691 4.370 26.304 1.00 22.60 259 LYS A C 1
ATOM 1839 O O . LYS A 1 259 ? -25.823 3.958 27.459 1.00 22.70 259 LYS A O 1
ATOM 1845 N N . LYS A 1 260 ? -26.372 5.401 25.820 1.00 18.14 260 LYS A N 1
ATOM 1846 C CA . LYS A 1 260 ? -27.253 6.201 26.661 1.00 21.74 260 LYS A CA 1
ATOM 1847 C C . LYS A 1 260 ? -28.618 5.545 26.811 1.00 21.89 260 LYS A C 1
ATOM 1848 O O . LYS A 1 260 ? -29.375 5.872 27.721 1.00 19.80 260 LYS A O 1
ATOM 1854 N N . ASN A 1 261 ? -28.915 4.597 25.931 1.00 16.49 261 ASN A N 1
ATOM 1855 C CA . ASN A 1 261 ? -30.205 3.930 25.963 1.00 18.22 261 ASN A CA 1
ATOM 1856 C C . ASN A 1 261 ? -30.062 2.414 25.903 1.00 19.81 261 ASN A C 1
ATOM 1857 O O . ASN A 1 261 ? -30.390 1.795 24.895 1.00 18.65 261 ASN A O 1
ATOM 1862 N N . PRO A 1 262 ? -29.579 1.809 26.998 1.00 18.55 262 PRO A N 1
ATOM 1863 C CA . PRO A 1 262 ? -29.362 0.354 27.014 1.00 18.90 262 PRO A CA 1
ATOM 1864 C C . PRO A 1 262 ? -30.608 -0.403 26.566 1.00 20.68 262 PRO A C 1
ATOM 1865 O O . PRO A 1 262 ? -31.694 -0.126 27.066 1.00 22.19 262 PRO A O 1
ATOM 1869 N N . GLY A 1 263 ? -30.465 -1.332 25.627 1.00 22.29 263 GLY A N 1
ATOM 1870 C CA . GLY A 1 263 ? -31.604 -2.120 25.191 1.00 22.36 263 GLY A CA 1
ATOM 1871 C C . GLY A 1 263 ? -32.380 -1.578 24.005 1.00 24.01 263 GLY A C 1
ATOM 1872 O O . GLY A 1 263 ? -33.180 -2.298 23.398 1.00 21.99 263 GLY A O 1
ATOM 1873 N N . ALA A 1 264 ? -32.158 -0.313 23.660 1.00 23.01 264 ALA A N 1
ATOM 1874 C CA . ALA A 1 264 ? -32.832 0.272 22.506 1.00 22.09 264 ALA A CA 1
ATOM 1875 C C . ALA A 1 264 ? -32.261 -0.341 21.232 1.00 22.83 264 ALA A C 1
ATOM 1876 O O . ALA A 1 264 ? -31.114 -0.773 21.211 1.00 21.81 264 ALA A O 1
ATOM 1878 N N . LYS A 1 265 ? -33.061 -0.381 20.174 1.00 21.57 265 LYS A N 1
ATOM 1879 C CA . LYS A 1 265 ? -32.606 -0.951 18.910 1.00 24.27 265 LYS A CA 1
ATOM 1880 C C . LYS A 1 265 ? -31.592 -0.037 18.221 1.00 21.21 265 LYS A C 1
ATOM 1881 O O . LYS A 1 265 ? -31.605 1.179 18.430 1.00 22.64 265 LYS A O 1
ATOM 1887 N N . ASP A 1 266 ? -30.720 -0.635 17.414 1.00 20.43 266 ASP A N 1
ATOM 1888 C CA . ASP A 1 266 ? -29.695 0.091 16.665 1.00 22.25 266 ASP A CA 1
ATOM 1889 C C . ASP A 1 266 ? -30.373 0.894 15.555 1.00 23.50 266 ASP A C 1
ATOM 1890 O O . ASP A 1 266 ? -30.967 0.314 14.644 1.00 21.10 266 ASP A O 1
ATOM 1895 N N . PRO A 1 267 ? -30.281 2.232 15.621 1.00 18.88 267 PRO A N 1
ATOM 1896 C CA . PRO A 1 267 ? -31.015 3.034 14.642 1.00 17.88 267 PRO A CA 1
ATOM 1897 C C . PRO A 1 267 ? -30.452 2.865 13.216 1.00 18.20 267 PRO A C 1
ATOM 1898 O O . PRO A 1 267 ? -31.156 3.180 12.256 1.00 21.20 267 PRO A O 1
ATOM 1902 N N . ARG A 1 268 ? -29.228 2.350 13.087 1.00 20.14 268 ARG A N 1
ATOM 1903 C CA . ARG A 1 268 ? -28.627 2.120 11.769 1.00 23.36 268 ARG A CA 1
ATOM 1904 C C . ARG A 1 268 ? -29.267 0.929 11.063 1.00 23.54 268 ARG A C 1
ATOM 1905 O O . ARG A 1 268 ? -29.139 0.783 9.852 1.00 28.03 268 ARG A O 1
ATOM 1913 N N . GLU A 1 269 ? -29.949 0.075 11.819 1.00 23.33 269 GLU A N 1
ATOM 1914 C CA . GLU A 1 269 ? -30.549 -1.130 11.241 1.00 25.81 269 GLU A CA 1
ATOM 1915 C C . GLU A 1 269 ? -32.027 -0.942 10.963 1.00 25.60 269 GLU A C 1
ATOM 1916 O O . GLU A 1 269 ? -32.743 -1.887 10.612 1.00 30.38 269 GLU A O 1
ATOM 1922 N N . ASN A 1 270 ? -32.488 0.287 11.125 1.00 23.63 270 ASN A N 1
ATOM 1923 C CA . ASN A 1 270 ? -33.841 0.637 10.746 1.00 24.56 270 ASN A CA 1
ATOM 1924 C C . ASN A 1 270 ? -33.769 1.688 9.657 1.00 23.35 270 ASN A C 1
ATOM 1925 O O . ASN A 1 270 ? -33.266 2.779 9.900 1.00 20.80 270 ASN A O 1
ATOM 1930 N N . PRO A 1 271 ? -34.280 1.373 8.454 1.00 25.75 271 PRO A N 1
ATOM 1931 C CA . PRO A 1 271 ? -34.089 2.282 7.317 1.00 24.94 271 PRO A CA 1
ATOM 1932 C C . PRO A 1 271 ? -34.578 3.696 7.609 1.00 24.22 271 PRO A C 1
ATOM 1933 O O . PRO A 1 271 ? -33.909 4.654 7.227 1.00 22.92 271 PRO A O 1
ATOM 1937 N N . ARG A 1 272 ? -35.721 3.827 8.280 1.00 22.61 272 ARG A N 1
ATOM 1938 C CA . ARG A 1 272 ? -36.244 5.144 8.617 1.00 22.84 272 ARG A CA 1
ATOM 1939 C C . ARG A 1 272 ? -35.326 5.895 9.576 1.00 21.26 272 ARG A C 1
ATOM 1940 O O . ARG A 1 272 ? -35.055 7.078 9.385 1.00 21.40 272 ARG A O 1
ATOM 1948 N N . SER A 1 273 ? -34.854 5.209 10.611 1.00 22.57 273 SER A N 1
ATOM 1949 C CA . SER A 1 273 ? -33.959 5.832 11.578 1.00 24.32 273 SER A CA 1
ATOM 1950 C C . SER A 1 273 ? -32.641 6.202 10.911 1.00 19.41 273 SER A C 1
ATOM 1951 O O . SER A 1 273 ? -32.044 7.234 11.205 1.00 20.62 273 SER A O 1
ATOM 1954 N N . LEU A 1 274 ? -32.197 5.351 10.002 1.00 21.73 274 LEU A N 1
ATOM 1955 C CA . LEU A 1 274 ? -30.960 5.597 9.283 1.00 20.80 274 LEU A CA 1
ATOM 1956 C C . LEU A 1 274 ? -31.069 6.810 8.352 1.00 20.29 274 LEU A C 1
ATOM 1957 O O . LEU A 1 274 ? -30.145 7.620 8.275 1.00 18.60 274 LEU A O 1
ATOM 1962 N N . ALA A 1 275 ? -32.199 6.953 7.664 1.00 18.41 275 ALA A N 1
ATOM 1963 C CA . ALA A 1 275 ? -32.417 8.148 6.845 1.00 19.76 275 ALA A CA 1
ATOM 1964 C C . ALA A 1 275 ? -32.342 9.427 7.673 1.00 20.19 275 ALA A C 1
ATOM 1965 O O . ALA A 1 275 ? -31.765 10.418 7.239 1.00 17.31 275 ALA A O 1
ATOM 1967 N N . LYS A 1 276 ? -32.944 9.414 8.862 1.00 15.95 276 LYS A N 1
ATOM 1968 C CA . LYS A 1 276 ? -32.847 10.561 9.760 1.00 14.97 276 LYS A CA 1
ATOM 1969 C C . LYS A 1 276 ? -31.405 10.826 10.213 1.00 14.40 276 LYS A C 1
ATOM 1970 O O . LYS A 1 276 ? -30.988 11.978 10.320 1.00 14.28 276 LYS A O 1
ATOM 1976 N N . LEU A 1 277 ? -30.657 9.764 10.500 1.00 16.47 277 LEU A N 1
ATOM 1977 C CA . LEU A 1 277 ? -29.262 9.902 10.920 1.00 18.89 277 LEU A CA 1
ATOM 1978 C C . LEU A 1 277 ? -28.387 10.493 9.802 1.00 17.13 277 LEU A C 1
ATOM 1979 O O . LEU A 1 277 ? -27.533 11.343 10.059 1.00 17.88 277 LEU A O 1
ATOM 1984 N N . ARG A 1 278 ? -28.618 10.061 8.566 1.00 17.29 278 ARG A N 1
ATOM 1985 C CA . ARG A 1 278 ? -27.855 10.579 7.424 1.00 19.60 278 ARG A CA 1
ATOM 1986 C C . ARG A 1 278 ? -28.001 12.090 7.309 1.00 15.89 278 ARG A C 1
ATOM 1987 O O . ARG A 1 278 ? -27.010 12.806 7.178 1.00 14.53 278 ARG A O 1
ATOM 1995 N N . LEU A 1 279 ? -29.240 12.564 7.363 1.00 18.08 279 LEU A N 1
ATOM 1996 C CA . LEU A 1 279 ? -29.516 13.985 7.204 1.00 18.07 279 LEU A CA 1
ATOM 1997 C C . LEU A 1 279 ? -28.876 14.808 8.318 1.00 17.75 279 LEU A C 1
ATOM 1998 O O . LEU A 1 279 ? -28.222 15.820 8.059 1.00 16.53 279 LEU A O 1
ATOM 2003 N N . GLU A 1 280 ? -29.051 14.371 9.563 1.00 15.23 280 GLU A N 1
ATOM 2004 C CA . GLU A 1 280 ? -28.536 15.155 10.680 1.00 16.99 280 GLU A CA 1
ATOM 2005 C C . GLU A 1 280 ? -27.007 15.141 10.719 1.00 19.61 280 GLU A C 1
ATOM 2006 O O . GLU A 1 280 ? -26.378 16.155 11.036 1.00 16.40 280 GLU A O 1
ATOM 2012 N N . ALA A 1 281 ? -26.409 13.993 10.399 1.00 16.71 281 ALA A N 1
ATOM 2013 C CA . ALA A 1 281 ? -24.954 13.877 10.408 1.00 19.67 281 ALA A CA 1
ATOM 2014 C C . ALA A 1 281 ? -24.329 14.817 9.369 1.00 19.26 281 ALA A C 1
ATOM 2015 O O . ALA A 1 281 ? -23.306 15.465 9.623 1.00 15.49 281 ALA A O 1
ATOM 2017 N N . GLU A 1 282 ? -24.957 14.911 8.203 1.00 17.91 282 GLU A N 1
ATOM 2018 C CA . GLU A 1 282 ? -24.446 15.807 7.172 1.00 19.20 282 GLU A CA 1
ATOM 2019 C C . GLU A 1 282 ? -24.493 17.237 7.680 1.00 18.48 282 GLU A C 1
ATOM 2020 O O . GLU A 1 282 ? -23.535 17.992 7.531 1.00 18.34 282 GLU A O 1
ATOM 2026 N N . SER A 1 283 ? -25.621 17.592 8.287 1.00 18.62 283 SER A N 1
ATOM 2027 C CA . SER A 1 283 ? -25.833 18.921 8.856 1.00 19.87 283 SER A CA 1
ATOM 2028 C C . SER A 1 283 ? -24.732 19.263 9.865 1.00 20.16 283 SER A C 1
ATOM 2029 O O . SER A 1 283 ? -24.127 20.343 9.814 1.00 18.10 283 SER A O 1
ATOM 2032 N N . THR A 1 284 ? -24.481 18.326 10.774 1.00 17.45 284 THR A N 1
ATOM 2033 C CA . THR A 1 284 ? -23.488 18.479 11.836 1.00 17.51 284 THR A CA 1
ATOM 2034 C C . THR A 1 284 ? -22.083 18.635 11.241 1.00 20.23 284 THR A C 1
ATOM 2035 O O . THR A 1 284 ? -21.314 19.514 11.640 1.00 19.40 284 THR A O 1
ATOM 2039 N N . LYS A 1 285 ? -21.761 17.759 10.296 1.00 18.48 285 LYS A N 1
ATOM 2040 C CA . LYS A 1 285 ? -20.525 17.856 9.509 1.00 18.09 285 LYS A CA 1
ATOM 2041 C C . LYS A 1 285 ? -20.290 19.241 8.919 1.00 19.10 285 LYS A C 1
ATOM 2042 O O . LYS A 1 285 ? -19.216 19.835 9.062 1.00 20.56 285 LYS A O 1
ATOM 2048 N N . ARG A 1 286 ? -21.291 19.759 8.226 1.00 18.98 286 ARG A N 1
ATOM 2049 C CA . ARG A 1 286 ? -21.144 21.066 7.613 1.00 20.63 286 ARG A CA 1
ATOM 2050 C C . ARG A 1 286 ? -21.026 22.188 8.641 1.00 23.47 286 ARG A C 1
ATOM 2051 O O . ARG A 1 286 ? -20.325 23.169 8.412 1.00 24.14 286 ARG A O 1
ATOM 2059 N N . ALA A 1 287 ? -21.684 22.030 9.788 1.00 21.67 287 ALA A N 1
ATOM 2060 C CA . ALA A 1 287 ? -21.562 23.015 10.853 1.00 23.94 287 ALA A CA 1
ATOM 2061 C C . ALA A 1 287 ? -20.111 23.117 11.340 1.00 21.21 287 ALA A C 1
ATOM 2062 O O . ALA A 1 287 ? -19.610 24.202 11.642 1.00 25.76 287 ALA A O 1
ATOM 2064 N N . LEU A 1 288 ? -19.431 21.984 11.380 1.00 18.66 288 LEU A N 1
ATOM 2065 C CA . LEU A 1 288 ? -18.080 21.935 11.916 1.00 20.08 288 LEU A CA 1
ATOM 2066 C C . LEU A 1 288 ? -17.038 22.488 10.946 1.00 24.75 288 LEU A C 1
ATOM 2067 O O . LEU A 1 288 ? -15.861 22.574 11.282 1.00 24.98 288 LEU A O 1
ATOM 2072 N N . SER A 1 289 ? -17.471 22.848 9.743 1.00 25.38 289 SER A N 1
ATOM 2073 C CA . SER A 1 289 ? -16.577 23.508 8.799 1.00 22.95 289 SER A CA 1
ATOM 2074 C C . SER A 1 289 ? -16.574 25.000 9.067 1.00 27.31 289 SER A C 1
ATOM 2075 O O . SER A 1 289 ? -15.635 25.699 8.709 1.00 30.80 289 SER A O 1
ATOM 2078 N N . ARG A 1 290 ? -17.621 25.505 9.702 1.00 28.46 290 ARG A N 1
ATOM 2079 C CA . ARG A 1 290 ? -17.677 26.940 9.935 1.00 28.22 290 ARG A CA 1
ATOM 2080 C C . ARG A 1 290 ? -17.535 27.346 11.395 1.00 31.77 290 ARG A C 1
ATOM 2081 O O . ARG A 1 290 ? -17.304 28.516 11.687 1.00 33.64 290 ARG A O 1
ATOM 2089 N N . SER A 1 291 ? -17.682 26.389 12.306 1.00 28.33 291 SER A N 1
ATOM 2090 C CA . SER A 1 291 ? -17.436 26.650 13.724 1.00 30.32 291 SER A CA 1
ATOM 2091 C C . SER A 1 291 ? -16.791 25.437 14.387 1.00 26.05 291 SER A C 1
ATOM 2092 O O . SER A 1 291 ? -16.736 24.363 13.803 1.00 25.15 291 SER A O 1
ATOM 2095 N N . THR A 1 292 ? -16.301 25.609 15.611 1.00 29.03 292 THR A N 1
ATOM 2096 C CA . THR A 1 292 ? -15.536 24.555 16.277 1.00 24.73 292 THR A CA 1
ATOM 2097 C C . THR A 1 292 ? -16.380 23.641 17.160 1.00 25.79 292 THR A C 1
ATOM 2098 O O . THR A 1 292 ? -15.869 22.701 17.752 1.00 26.23 292 THR A O 1
ATOM 2102 N N . ASN A 1 293 ? -17.672 23.926 17.252 1.00 29.43 293 ASN A N 1
ATOM 2103 C CA . ASN A 1 293 ? -18.576 23.086 18.026 1.00 29.18 293 ASN A CA 1
ATOM 2104 C C . ASN A 1 293 ? -19.892 22.965 17.279 1.00 26.37 293 ASN A C 1
ATOM 2105 O O . ASN A 1 293 ? -20.333 23.923 16.639 1.00 28.81 293 ASN A O 1
ATOM 2110 N N . ALA A 1 294 ? -20.517 21.794 17.356 1.00 27.36 294 ALA A N 1
ATOM 2111 C CA . ALA A 1 294 ? -21.775 21.560 16.655 1.00 24.07 294 ALA A CA 1
ATOM 2112 C C . ALA A 1 294 ? -22.668 20.581 17.403 1.00 26.10 294 ALA A C 1
ATOM 2113 O O . ALA A 1 294 ? -22.179 19.656 18.046 1.00 24.12 294 ALA A O 1
ATOM 2115 N N . SER A 1 295 ? -23.976 20.777 17.279 1.00 23.18 295 SER A N 1
ATOM 2116 C CA . SER A 1 295 ? -24.944 19.861 17.872 1.00 23.89 295 SER A CA 1
ATOM 2117 C C . SER A 1 295 ? -25.416 18.797 16.879 1.00 26.59 295 SER A C 1
ATOM 2118 O O . SER A 1 295 ? -25.303 18.960 15.659 1.00 22.87 295 SER A O 1
ATOM 2121 N N . PHE A 1 296 ? -25.909 17.691 17.426 1.00 20.21 296 PHE A N 1
ATOM 2122 C CA . PHE A 1 296 ? -26.507 16.617 16.648 1.00 18.97 296 PHE A CA 1
ATOM 2123 C C . PHE A 1 296 ? -27.759 16.189 17.407 1.00 19.93 296 PHE A C 1
ATOM 2124 O O . PHE A 1 296 ? -27.672 15.782 18.564 1.00 19.59 296 PHE A O 1
ATOM 2132 N N . SER A 1 297 ? -28.923 16.300 16.781 1.00 18.59 297 SER A N 1
ATOM 2133 C CA . SER A 1 297 ? -30.147 15.885 17.455 1.00 20.42 297 SER A CA 1
ATOM 2134 C C . SER A 1 297 ? -31.184 15.372 16.476 1.00 22.95 297 SER A C 1
ATOM 2135 O O . SER A 1 297 ? -31.353 15.919 15.386 1.00 21.32 297 SER A O 1
ATOM 2138 N N . VAL A 1 298 ? -31.855 14.298 16.874 1.00 17.93 298 VAL A N 1
ATOM 2139 C CA . VAL A 1 298 ? -32.959 13.730 16.112 1.00 17.76 298 VAL A CA 1
ATOM 2140 C C . VAL A 1 298 ? -34.107 13.434 17.075 1.00 23.21 298 VAL A C 1
ATOM 2141 O O . VAL A 1 298 ? -33.936 12.683 18.041 1.00 18.38 298 VAL A O 1
ATOM 2145 N N . GLU A 1 299 ? -35.270 14.029 16.826 1.00 21.08 299 GLU A N 1
ATOM 2146 C CA . GLU A 1 299 ? -36.459 13.640 17.572 1.00 25.56 299 GLU A CA 1
ATOM 2147 C C . GLU A 1 299 ? -37.009 12.316 17.040 1.00 24.93 299 GLU A C 1
ATOM 2148 O O . GLU A 1 299 ? -36.927 12.035 15.844 1.00 22.06 299 GLU A O 1
ATOM 2154 N N . SER A 1 300 ? -37.556 11.500 17.938 1.00 24.00 300 SER A N 1
ATOM 2155 C CA . SER A 1 300 ? -38.132 10.219 17.543 1.00 25.57 300 SER A CA 1
ATOM 2156 C C . SER A 1 300 ? -37.193 9.458 16.619 1.00 22.12 300 SER A C 1
ATOM 2157 O O . SER A 1 300 ? -37.600 9.009 15.547 1.00 25.81 300 SER A O 1
ATOM 2160 N N . LEU A 1 301 ? -35.934 9.325 17.023 1.00 21.36 301 LEU A N 1
ATOM 2161 C CA . LEU A 1 301 ? -34.947 8.625 16.210 1.00 17.50 301 LEU A CA 1
ATOM 2162 C C . LEU A 1 301 ? -35.372 7.184 15.984 1.00 22.45 301 LEU A C 1
ATOM 2163 O O . LEU A 1 301 ? -35.408 6.693 14.855 1.00 20.10 301 LEU A O 1
ATOM 2168 N N . ILE A 1 302 ? -35.683 6.502 17.079 1.00 23.96 302 ILE A N 1
ATOM 2169 C CA . ILE A 1 302 ? -36.120 5.123 16.998 1.00 19.04 302 ILE A CA 1
ATOM 2170 C C . ILE A 1 302 ? -36.887 4.748 18.263 1.00 25.29 302 ILE A C 1
ATOM 2171 O O . ILE A 1 302 ? -36.633 5.288 19.337 1.00 21.89 302 ILE A O 1
ATOM 2176 N N . ASP A 1 303 ? -37.848 3.845 18.107 1.00 23.78 303 ASP A N 1
ATOM 2177 C CA . ASP A 1 303 ? -38.747 3.449 19.192 1.00 32.35 303 ASP A CA 1
ATOM 2178 C C . ASP A 1 303 ? -39.222 4.585 20.099 1.00 29.29 303 ASP A C 1
ATOM 2179 O O . ASP A 1 303 ? -39.319 4.424 21.316 1.00 33.86 303 ASP A O 1
ATOM 2184 N N . GLY A 1 304 ? -39.534 5.722 19.488 1.00 25.92 304 GLY A N 1
ATOM 2185 C CA . GLY A 1 304 ? -40.075 6.867 20.194 1.00 26.32 304 GLY A CA 1
ATOM 2186 C C . GLY A 1 304 ? -39.062 7.685 20.973 1.00 23.61 304 GLY A C 1
ATOM 2187 O O . GLY A 1 304 ? -39.422 8.681 21.595 1.00 30.81 304 GLY A O 1
ATOM 2188 N N . LEU A 1 305 ? -37.797 7.279 20.938 1.00 21.42 305 LEU A N 1
ATOM 2189 C CA . LEU A 1 305 ? -36.758 7.936 21.732 1.00 20.90 305 LEU A CA 1
ATOM 2190 C C . LEU A 1 305 ? -36.095 9.103 21.002 1.00 22.02 305 LEU A C 1
ATOM 2191 O O . LEU A 1 305 ? -35.647 8.950 19.864 1.00 19.26 305 LEU A O 1
ATOM 2196 N N . ASP A 1 306 ? -36.012 10.254 21.662 1.00 23.87 306 ASP A N 1
ATOM 2197 C CA . ASP A 1 306 ? -35.232 11.379 21.147 1.00 21.99 306 ASP A CA 1
ATOM 2198 C C . ASP A 1 306 ? -33.747 11.192 21.437 1.00 22.72 306 ASP A C 1
ATOM 2199 O O . ASP A 1 306 ? -33.367 10.486 22.373 1.00 17.33 306 ASP A O 1
ATOM 2204 N N . PHE A 1 307 ? -32.906 11.840 20.639 1.00 19.53 307 PHE A N 1
ATOM 2205 C CA . PHE A 1 307 ? -31.474 11.870 20.922 1.00 18.76 307 PHE A CA 1
ATOM 2206 C C . PHE A 1 307 ? -30.893 13.258 20.681 1.00 19.70 307 PHE A C 1
ATOM 2207 O O . PHE A 1 307 ? -31.184 13.886 19.668 1.00 18.25 307 PHE A O 1
ATOM 2215 N N . ALA A 1 308 ? -30.064 13.731 21.604 1.00 17.77 308 ALA A N 1
ATOM 2216 C CA . ALA A 1 308 ? -29.319 14.960 21.352 1.00 21.20 308 ALA A CA 1
ATOM 2217 C C . ALA A 1 308 ? -27.928 14.938 21.976 1.00 22.49 308 ALA A C 1
ATOM 2218 O O . ALA A 1 308 ? -27.759 14.526 23.118 1.00 21.82 308 ALA A O 1
ATOM 2220 N N . SER A 1 309 ? -26.934 15.383 21.210 1.00 15.85 309 SER A N 1
ATOM 2221 C CA . SER A 1 309 ? -25.569 15.439 21.698 1.00 20.85 309 SER A CA 1
ATOM 2222 C C . SER A 1 309 ? -24.800 16.532 20.957 1.00 22.92 309 SER A C 1
ATOM 2223 O O . SER A 1 309 ? -25.397 17.333 20.224 1.00 18.90 309 SER A O 1
ATOM 2226 N N . THR A 1 310 ? -23.487 16.582 21.172 1.00 23.01 310 THR A N 1
ATOM 2227 C CA . THR A 1 310 ? -22.622 17.552 20.502 1.00 21.40 310 THR A CA 1
ATOM 2228 C C . THR A 1 310 ? -21.279 16.900 20.177 1.00 20.07 310 THR A C 1
ATOM 2229 O O . THR A 1 310 ? -20.951 15.841 20.695 1.00 19.98 310 THR A O 1
ATOM 2233 N N . ILE A 1 311 ? -20.498 17.544 19.317 1.00 24.77 311 ILE A N 1
ATOM 2234 C CA . ILE A 1 311 ? -19.145 17.089 19.023 1.00 22.51 311 ILE A CA 1
ATOM 2235 C C . ILE A 1 311 ? -18.356 18.309 18.558 1.00 21.72 311 ILE A C 1
ATOM 2236 O O . ILE A 1 311 ? -18.883 19.166 17.847 1.00 22.55 311 ILE A O 1
ATOM 2241 N N . ASN A 1 312 ? -17.106 18.419 18.983 1.00 22.04 312 ASN A N 1
ATOM 2242 C CA . ASN A 1 312 ? -16.303 19.574 18.573 1.00 27.28 312 ASN A CA 1
ATOM 2243 C C . ASN A 1 312 ? -15.375 19.206 17.419 1.00 22.57 312 ASN A C 1
ATOM 2244 O O . ASN A 1 312 ? -15.182 18.026 17.136 1.00 25.73 312 ASN A O 1
ATOM 2249 N N . ARG A 1 313 ? -14.813 20.215 16.758 1.00 29.36 313 ARG A N 1
ATOM 2250 C CA . ARG A 1 313 ? -13.993 19.983 15.565 1.00 24.55 313 ARG A CA 1
ATOM 2251 C C . ARG A 1 313 ? -12.792 19.089 15.861 1.00 27.08 313 ARG A C 1
ATOM 2252 O O . ARG A 1 313 ? -12.443 18.222 15.064 1.00 30.24 313 ARG A O 1
ATOM 2260 N N . LEU A 1 314 ? -12.164 19.285 17.019 1.00 31.26 314 LEU A N 1
ATOM 2261 C CA . LEU A 1 314 ? -11.030 18.447 17.398 1.00 29.35 314 LEU A CA 1
ATOM 2262 C C . LEU A 1 314 ? -11.413 16.971 17.443 1.00 28.04 314 LEU A C 1
ATOM 2263 O O . LEU A 1 314 ? -10.699 16.116 16.920 1.00 27.95 314 LEU A O 1
ATOM 2268 N N . ARG A 1 315 ? -12.538 16.666 18.079 1.00 29.61 315 ARG A N 1
ATOM 2269 C CA . ARG A 1 315 ? -12.981 15.283 18.181 1.00 26.14 315 ARG A CA 1
ATOM 2270 C C . ARG A 1 315 ? -13.379 14.715 16.817 1.00 23.03 315 ARG A C 1
ATOM 2271 O O . ARG A 1 315 ? -13.114 13.557 16.514 1.00 24.20 315 ARG A O 1
ATOM 2279 N N . TYR A 1 316 ? -14.027 15.535 16.004 1.00 24.96 316 TYR A N 1
ATOM 2280 C CA . TYR A 1 316 ? -14.422 15.100 14.669 1.00 25.22 316 TYR A CA 1
ATOM 2281 C C . TYR A 1 316 ? -13.194 14.719 13.847 1.00 25.87 316 TYR A C 1
ATOM 2282 O O . TYR A 1 316 ? -13.116 13.622 13.296 1.00 27.75 316 TYR A O 1
ATOM 2291 N N . GLU A 1 317 ? -12.230 15.630 13.782 1.00 26.64 317 GLU A N 1
ATOM 2292 C CA . GLU A 1 317 ? -11.010 15.379 13.019 1.00 27.28 317 GLU A CA 1
ATOM 2293 C C . GLU A 1 317 ? -10.335 14.089 13.457 1.00 27.61 317 GLU A C 1
ATOM 2294 O O . GLU A 1 317 ? -9.766 13.376 12.640 1.00 28.86 317 GLU A O 1
ATOM 2300 N N . THR A 1 318 ? -10.428 13.773 14.747 1.00 25.61 318 THR A N 1
ATOM 2301 C CA . THR A 1 318 ? -9.837 12.549 15.270 1.00 23.99 318 THR A CA 1
ATOM 2302 C C . THR A 1 318 ? -10.497 11.294 14.706 1.00 27.90 318 THR A C 1
ATOM 2303 O O . THR A 1 318 ? -9.809 10.368 14.265 1.00 33.96 318 THR A O 1
ATOM 2307 N N . ILE A 1 319 ? -11.829 11.252 14.716 1.00 26.28 319 ILE A N 1
ATOM 2308 C CA . ILE A 1 319 ? -12.536 10.056 14.251 1.00 25.30 319 ILE A CA 1
ATOM 2309 C C . ILE A 1 319 ? -12.575 9.962 12.720 1.00 22.29 319 ILE A C 1
ATOM 2310 O O . ILE A 1 319 ? -12.813 8.889 12.169 1.00 25.86 319 ILE A O 1
ATOM 2315 N N . ALA A 1 320 ? -12.326 11.087 12.054 1.00 23.85 320 ALA A N 1
ATOM 2316 C CA . ALA A 1 320 ? -12.327 11.161 10.590 1.00 24.20 320 ALA A CA 1
ATOM 2317 C C . ALA A 1 320 ? -10.935 11.017 9.969 1.00 32.16 320 ALA A C 1
ATOM 2318 O O . ALA A 1 320 ? -10.786 11.097 8.747 1.00 25.11 320 ALA A O 1
ATOM 2320 N N . ARG A 1 321 ? -9.915 10.819 10.796 1.00 29.85 321 ARG A N 1
ATOM 2321 C CA . ARG A 1 321 ? -8.536 10.904 10.297 1.00 31.69 321 ARG A CA 1
ATOM 2322 C C . ARG A 1 321 ? -8.230 9.906 9.179 1.00 31.87 321 ARG A C 1
ATOM 2323 O O . ARG A 1 321 ? -7.503 10.228 8.239 1.00 32.97 321 ARG A O 1
ATOM 2331 N N . THR A 1 322 ? -8.793 8.707 9.284 1.00 28.44 322 THR A N 1
ATOM 2332 C CA . THR A 1 322 ? -8.592 7.655 8.297 1.00 35.60 322 THR A CA 1
ATOM 2333 C C . THR A 1 322 ? -9.163 8.008 6.917 1.00 35.14 322 THR A C 1
ATOM 2334 O O . THR A 1 322 ? -8.574 7.660 5.887 1.00 31.70 322 THR A O 1
ATOM 2338 N N . VAL A 1 323 ? -10.303 8.694 6.894 1.00 32.35 323 VAL A N 1
ATOM 2339 C CA . VAL A 1 323 ? -10.843 9.194 5.636 1.00 30.37 323 VAL A CA 1
ATOM 2340 C C . VAL A 1 323 ? -9.960 10.321 5.107 1.00 26.25 323 VAL A C 1
ATOM 2341 O O . VAL A 1 323 ? -9.659 10.365 3.912 1.00 27.04 323 VAL A O 1
ATOM 2345 N N . PHE A 1 324 ? -9.526 11.209 6.002 1.00 26.32 324 PHE A N 1
ATOM 2346 C CA . PHE A 1 324 ? -8.714 12.372 5.628 1.00 28.71 324 PHE A CA 1
ATOM 2347 C C . PHE A 1 324 ? -7.389 11.956 4.998 1.00 31.25 324 PHE A C 1
ATOM 2348 O O . PHE A 1 324 ? -6.799 12.692 4.203 1.00 29.48 324 PHE A O 1
ATOM 2356 N N . GLU A 1 325 ? -6.914 10.782 5.384 1.00 31.66 325 GLU A N 1
ATOM 2357 C CA . GLU A 1 325 ? -5.651 10.267 4.879 1.00 34.15 325 GLU A CA 1
ATOM 2358 C C . GLU A 1 325 ? -5.877 9.551 3.560 1.00 34.38 325 GLU A C 1
ATOM 2359 O O . GLU A 1 325 ? -4.941 9.325 2.793 1.00 34.38 325 GLU A O 1
ATOM 2365 N N . GLY A 1 326 ? -7.123 9.182 3.303 1.00 30.51 326 GLY A N 1
ATOM 2366 C CA . GLY A 1 326 ? -7.479 8.632 2.013 1.00 29.35 326 GLY A CA 1
ATOM 2367 C C . GLY A 1 326 ? -7.313 9.721 0.977 1.00 30.96 326 GLY A C 1
ATOM 2368 O O . GLY A 1 326 ? -6.796 9.470 -0.113 1.00 33.01 326 GLY A O 1
ATOM 2369 N N . PHE A 1 327 ? -7.744 10.934 1.321 1.00 26.59 327 PHE A N 1
ATOM 2370 C CA . PHE A 1 327 ? -7.657 12.066 0.406 1.00 31.88 327 PHE A CA 1
ATOM 2371 C C . PHE A 1 327 ? -6.200 12.398 0.083 1.00 33.67 327 PHE A C 1
ATOM 2372 O O . PHE A 1 327 ? -5.872 12.754 -1.052 1.00 28.87 327 PHE A O 1
ATOM 2380 N N . ASN A 1 328 ? -5.328 12.287 1.080 1.00 33.98 328 ASN A N 1
ATOM 2381 C CA . ASN A 1 328 ? -3.911 12.575 0.867 1.00 32.55 328 ASN A CA 1
ATOM 2382 C C . ASN A 1 328 ? -3.329 11.681 -0.221 1.00 33.79 328 ASN A C 1
ATOM 2383 O O . ASN A 1 328 ? -2.704 12.160 -1.166 1.00 35.16 328 ASN A O 1
ATOM 2388 N N . ARG A 1 329 ? -3.566 10.382 -0.096 1.00 29.75 329 ARG A N 1
ATOM 2389 C CA . ARG A 1 329 ? -3.021 9.406 -1.028 1.00 36.57 329 ARG A CA 1
ATOM 2390 C C . ARG A 1 329 ? -3.621 9.502 -2.422 1.00 37.87 329 ARG A C 1
ATOM 2391 O O . ARG A 1 329 ? -3.012 9.052 -3.392 1.00 34.54 329 ARG A O 1
ATOM 2399 N N . LEU A 1 330 ? -4.821 10.063 -2.522 1.00 32.08 330 LEU A N 1
ATOM 2400 C CA . LEU A 1 330 ? -5.424 10.265 -3.825 1.00 34.62 330 LEU A CA 1
ATOM 2401 C C . LEU A 1 330 ? -4.634 11.339 -4.545 1.00 30.73 330 LEU A C 1
ATOM 2402 O O . LEU A 1 330 ? -4.269 11.189 -5.718 1.00 30.57 330 LEU A O 1
ATOM 2407 N N . VAL A 1 331 ? -4.355 12.418 -3.825 1.00 24.90 331 VAL A N 1
ATOM 2408 C CA . VAL A 1 331 ? -3.580 13.511 -4.381 1.00 33.67 331 VAL A CA 1
ATOM 2409 C C . VAL A 1 331 ? -2.156 13.042 -4.714 1.00 36.06 331 VAL A C 1
ATOM 2410 O O . VAL A 1 331 ? -1.624 13.359 -5.783 1.00 34.10 331 VAL A O 1
ATOM 2414 N N . GLU A 1 332 ? -1.555 12.273 -3.809 1.00 33.96 332 GLU A N 1
ATOM 2415 C CA . GLU A 1 332 ? -0.220 11.724 -4.037 1.00 33.28 332 GLU A CA 1
ATOM 2416 C C . GLU A 1 332 ? -0.202 10.762 -5.222 1.00 33.85 332 GLU A C 1
ATOM 2417 O O . GLU A 1 332 ? 0.698 10.825 -6.059 1.00 35.84 332 GLU A O 1
ATOM 2423 N N . SER A 1 333 ? -1.192 9.877 -5.294 1.00 32.19 333 SER A N 1
ATOM 2424 C CA . SER A 1 333 ? -1.323 8.981 -6.437 1.00 32.78 333 SER A CA 1
ATOM 2425 C C . SER A 1 333 ? -1.324 9.777 -7.737 1.00 32.79 333 SER A C 1
ATOM 2426 O O . SER A 1 333 ? -0.624 9.430 -8.689 1.00 36.05 333 SER A O 1
ATOM 2429 N N . ALA A 1 334 ? -2.098 10.858 -7.763 1.00 31.98 334 ALA A N 1
ATOM 2430 C CA . ALA A 1 334 ? -2.275 11.669 -8.967 1.00 33.14 334 ALA A CA 1
ATOM 2431 C C . ALA A 1 334 ? -0.977 12.337 -9.434 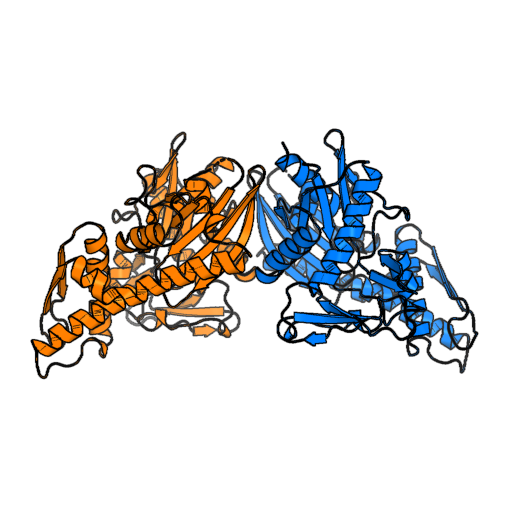1.00 35.20 334 ALA A C 1
ATOM 2432 O O . ALA A 1 334 ? -0.597 12.235 -10.605 1.00 33.24 334 ALA A O 1
ATOM 2434 N N . VAL A 1 335 ? -0.311 13.034 -8.519 1.00 33.73 335 VAL A N 1
ATOM 2435 C CA . VAL A 1 335 ? 0.940 13.718 -8.837 1.00 35.27 335 VAL A CA 1
ATOM 2436 C C . VAL A 1 335 ? 1.959 12.732 -9.395 1.00 35.70 335 VAL A C 1
ATOM 2437 O O . VAL A 1 335 ? 2.586 12.988 -10.424 1.00 38.24 335 VAL A O 1
ATOM 2441 N N . LYS A 1 336 ? 2.103 11.598 -8.718 1.00 36.44 336 LYS A N 1
ATOM 2442 C CA . LYS A 1 336 ? 3.010 10.546 -9.148 1.00 37.15 336 LYS A CA 1
ATOM 2443 C C . LYS A 1 336 ? 2.585 9.933 -10.481 1.00 37.64 336 LYS A C 1
ATOM 2444 O O . LYS A 1 336 ? 3.420 9.493 -11.272 1.00 35.23 336 LYS A O 1
ATOM 2450 N N . LYS A 1 337 ? 1.279 9.898 -10.714 1.00 31.33 337 LYS A N 1
ATOM 2451 C CA . LYS A 1 337 ? 0.719 9.321 -11.928 1.00 31.73 337 LYS A CA 1
ATOM 2452 C C . LYS A 1 337 ? 1.085 10.192 -13.124 1.00 30.25 337 LYS A C 1
ATOM 2453 O O . LYS A 1 337 ? 1.192 9.712 -14.256 1.00 30.19 337 LYS A O 1
ATOM 2459 N N . ALA A 1 338 ? 1.278 11.478 -12.858 1.00 23.89 338 ALA A N 1
ATOM 2460 C CA . ALA A 1 338 ? 1.603 12.431 -13.902 1.00 31.67 338 ALA A CA 1
ATOM 2461 C C . ALA A 1 338 ? 3.099 12.394 -14.180 1.00 34.38 338 ALA A C 1
ATOM 2462 O O . ALA A 1 338 ? 3.589 13.074 -15.083 1.00 36.35 338 ALA A O 1
ATOM 2464 N N . GLY A 1 339 ? 3.813 11.590 -13.396 1.00 36.09 339 GLY A N 1
ATOM 2465 C CA . GLY A 1 339 ? 5.262 11.523 -13.461 1.00 36.34 339 GLY A CA 1
ATOM 2466 C C . GLY A 1 339 ? 5.903 12.734 -12.811 1.00 38.89 339 GLY A C 1
ATOM 2467 O O . GLY A 1 339 ? 6.957 13.198 -13.240 1.00 38.59 339 GLY A O 1
ATOM 2468 N N . LEU A 1 340 ? 5.261 13.257 -11.774 1.00 37.20 340 LEU A N 1
ATOM 2469 C CA . LEU A 1 340 ? 5.752 14.459 -11.112 1.00 33.24 340 LEU A CA 1
ATOM 2470 C C . LEU A 1 340 ? 6.068 14.226 -9.639 1.00 39.52 340 LEU A C 1
ATOM 2471 O O . LEU A 1 340 ? 5.868 13.134 -9.105 1.00 38.35 340 LEU A O 1
ATOM 2476 N N . ASP A 1 341 ? 6.581 15.275 -9.004 1.00 41.43 341 ASP A N 1
ATOM 2477 C CA . ASP A 1 341 ? 6.851 15.303 -7.576 1.00 41.20 341 ASP A CA 1
ATOM 2478 C C . ASP A 1 341 ? 6.169 16.548 -7.034 1.00 42.19 341 ASP A C 1
ATOM 2479 O O . ASP A 1 341 ? 6.058 17.554 -7.742 1.00 39.42 341 ASP A O 1
ATOM 2484 N N . PRO A 1 342 ? 5.710 16.492 -5.776 1.00 43.96 342 PRO A N 1
ATOM 2485 C CA . PRO A 1 342 ? 4.983 17.614 -5.173 1.00 39.89 342 PRO A CA 1
ATOM 2486 C C . PRO A 1 342 ? 5.649 18.959 -5.435 1.00 38.97 342 PRO A C 1
ATOM 2487 O O . PRO A 1 342 ? 4.957 19.964 -5.579 1.00 36.78 342 PRO A O 1
ATOM 2491 N N . LEU A 1 343 ? 6.977 18.972 -5.508 1.00 45.53 343 LEU A N 1
ATOM 2492 C CA . LEU A 1 343 ? 7.720 20.196 -5.791 1.00 43.29 343 LEU A CA 1
ATOM 2493 C C . LEU A 1 343 ? 7.252 20.839 -7.095 1.00 41.38 343 LEU A C 1
ATOM 2494 O O . LEU A 1 343 ? 7.233 22.062 -7.230 1.00 42.95 343 LEU A O 1
ATOM 2499 N N . ASP A 1 344 ? 6.865 19.998 -8.049 1.00 42.97 344 ASP A N 1
ATOM 2500 C CA . ASP A 1 344 ? 6.507 20.452 -9.389 1.00 37.77 344 ASP A CA 1
ATOM 2501 C C . ASP A 1 344 ? 5.187 21.216 -9.441 1.00 40.01 344 ASP A C 1
ATOM 2502 O O . ASP A 1 344 ? 4.938 21.981 -10.379 1.00 39.49 344 ASP A O 1
ATOM 2507 N N . VAL A 1 345 ? 4.340 21.012 -8.437 1.00 38.37 345 VAL A N 1
ATOM 2508 C CA . VAL A 1 345 ? 3.029 21.645 -8.427 1.00 37.15 345 VAL A CA 1
ATOM 2509 C C . VAL A 1 345 ? 3.086 23.107 -7.998 1.00 35.38 345 VAL A C 1
ATOM 2510 O O . VAL A 1 345 ? 3.672 23.443 -6.975 1.00 42.52 345 VAL A O 1
ATOM 2514 N N . ASP A 1 346 ? 2.456 23.974 -8.780 1.00 34.32 346 ASP A N 1
ATOM 2515 C CA . ASP A 1 346 ? 2.425 25.392 -8.464 1.00 34.06 346 ASP A CA 1
ATOM 2516 C C . ASP A 1 346 ? 1.169 25.785 -7.681 1.00 39.24 346 ASP A C 1
ATOM 2517 O O . ASP A 1 346 ? 1.206 26.704 -6.864 1.00 37.07 346 ASP A O 1
ATOM 2522 N N . GLU A 1 347 ? 0.060 25.097 -7.939 1.00 36.08 347 GLU A N 1
ATOM 2523 C CA . GLU A 1 347 ? -1.189 25.381 -7.235 1.00 33.58 347 GLU A CA 1
ATOM 2524 C C . GLU A 1 347 ? -1.984 24.114 -6.955 1.00 35.51 347 GLU A C 1
ATOM 2525 O O . GLU A 1 347 ? -2.000 23.186 -7.761 1.00 29.14 347 GLU A O 1
ATOM 2531 N N . VAL A 1 348 ? -2.641 24.081 -5.801 1.00 30.45 348 VAL A N 1
ATOM 2532 C CA . VAL A 1 348 ? -3.641 23.060 -5.528 1.00 33.21 348 VAL A CA 1
ATOM 2533 C C . VAL A 1 348 ? -4.974 23.769 -5.359 1.00 33.47 348 VAL A C 1
ATOM 2534 O O . VAL A 1 348 ? -5.153 24.553 -4.428 1.00 33.81 348 VAL A O 1
ATOM 2538 N N . ILE A 1 349 ? -5.892 23.539 -6.293 1.00 29.08 349 ILE A N 1
ATOM 2539 C CA . ILE A 1 349 ? -7.216 24.137 -6.201 1.00 24.36 349 ILE A CA 1
ATOM 2540 C C . ILE A 1 349 ? -8.139 23.172 -5.476 1.00 25.10 349 ILE A C 1
ATOM 2541 O O . ILE A 1 349 ? -8.289 22.022 -5.876 1.00 21.99 349 ILE A O 1
ATOM 2546 N N . MET A 1 350 ? -8.735 23.634 -4.383 1.00 29.99 350 MET A N 1
ATOM 2547 C CA . MET A 1 350 ? -9.627 22.780 -3.617 1.00 28.59 350 MET A CA 1
ATOM 2548 C C . MET A 1 350 ? -11.075 23.009 -4.026 1.00 21.38 350 MET A C 1
ATOM 2549 O O . MET A 1 350 ? -11.616 24.101 -3.891 1.00 21.65 350 MET A O 1
ATOM 2554 N N . SER A 1 351 ? -11.687 21.955 -4.552 1.00 19.55 351 SER A N 1
ATOM 2555 C CA . SER A 1 351 ? -12.975 22.068 -5.204 1.00 20.66 351 SER A CA 1
ATOM 2556 C C . SER A 1 351 ? -13.886 21.041 -4.574 1.00 16.47 351 SER A C 1
ATOM 2557 O O . SER A 1 351 ? -13.406 20.081 -3.969 1.00 18.11 351 SER A O 1
ATOM 2560 N N . GLY A 1 352 ? -15.188 21.236 -4.743 1.00 18.14 352 GLY A N 1
ATOM 2561 C CA . GLY A 1 352 ? -16.169 20.289 -4.245 1.00 18.11 352 GLY A CA 1
ATOM 2562 C C . GLY A 1 352 ? -16.575 20.641 -2.822 1.00 18.95 352 GLY A C 1
ATOM 2563 O O . GLY A 1 352 ? -15.845 21.335 -2.119 1.00 21.50 352 GLY A O 1
ATOM 2564 N N . GLY A 1 353 ? -17.735 20.154 -2.400 1.00 16.96 353 GLY A N 1
ATOM 2565 C CA . GLY A 1 353 ? -18.283 20.535 -1.104 1.00 20.84 353 GLY A CA 1
ATOM 2566 C C . GLY A 1 353 ? -17.402 20.123 0.056 1.00 18.26 353 GLY A C 1
ATOM 2567 O O . GLY A 1 353 ? -17.290 20.840 1.049 1.00 22.15 353 GLY A O 1
ATOM 2568 N N . THR A 1 354 ? -16.763 18.969 -0.077 1.00 15.79 354 THR A N 1
ATOM 2569 C CA . THR A 1 354 ? -15.945 18.417 0.993 1.00 17.16 354 THR A CA 1
ATOM 2570 C C . THR A 1 354 ? -14.641 19.211 1.178 1.00 22.08 354 THR A C 1
ATOM 2571 O O . THR A 1 354 ? -14.054 19.209 2.263 1.00 23.90 354 THR A O 1
ATOM 2575 N N . SER A 1 355 ? -14.221 19.919 0.129 1.00 20.70 355 SER A N 1
ATOM 2576 C CA . SER A 1 355 ? -13.093 20.849 0.224 1.00 21.59 355 SER A CA 1
ATOM 2577 C C . SER A 1 355 ? -13.359 22.047 1.129 1.00 24.69 355 SER A C 1
ATOM 2578 O O . SER A 1 355 ? -12.470 22.862 1.350 1.00 25.73 355 SER A O 1
ATOM 2581 N N . ASN A 1 356 ? -14.578 22.165 1.642 1.00 25.17 356 ASN A N 1
ATOM 2582 C CA . ASN A 1 356 ? -14.878 23.185 2.643 1.00 25.81 356 ASN A CA 1
ATOM 2583 C C . ASN A 1 356 ? -14.298 22.861 4.012 1.00 28.57 356 ASN A C 1
ATOM 2584 O O . ASN A 1 356 ? -14.246 23.725 4.893 1.00 29.75 356 ASN A O 1
ATOM 2589 N N . THR A 1 357 ? -13.876 21.616 4.194 1.00 23.53 357 THR A N 1
ATOM 2590 C CA . THR A 1 357 ? -13.371 21.162 5.483 1.00 29.21 357 THR A CA 1
ATOM 2591 C C . THR A 1 357 ? -12.005 21.770 5.818 1.00 32.64 357 THR A C 1
ATOM 2592 O O . THR A 1 357 ? -11.005 21.452 5.169 1.00 27.15 357 THR A O 1
ATOM 2596 N N . PRO A 1 358 ? -11.958 22.634 6.846 1.00 32.56 358 PRO A N 1
ATOM 2597 C CA . PRO A 1 358 ? -10.718 23.333 7.220 1.00 32.80 358 PRO A CA 1
ATOM 2598 C C . PRO A 1 358 ? -9.505 22.407 7.332 1.00 31.42 358 PRO A C 1
ATOM 2599 O O . PRO A 1 358 ? -8.435 22.736 6.821 1.00 30.93 358 PRO A O 1
ATOM 2603 N N . ARG A 1 359 ? -9.679 21.266 7.990 1.00 29.52 359 ARG A N 1
ATOM 2604 C CA . ARG A 1 359 ? -8.577 20.337 8.230 1.00 28.07 359 ARG A CA 1
ATOM 2605 C C . ARG A 1 359 ? -7.886 19.874 6.951 1.00 35.86 359 ARG A C 1
ATOM 2606 O O . ARG A 1 359 ? -6.657 19.773 6.896 1.00 34.22 359 ARG A O 1
ATOM 2614 N N . ILE A 1 360 ? -8.681 19.559 5.935 1.00 32.97 360 ILE A N 1
ATOM 2615 C CA . ILE A 1 360 ? -8.136 19.053 4.681 1.00 28.20 360 ILE A CA 1
ATOM 2616 C C . ILE A 1 360 ? -7.192 20.087 4.062 1.00 28.16 360 ILE A C 1
ATOM 2617 O O . ILE A 1 360 ? -6.100 19.748 3.616 1.00 35.34 360 ILE A O 1
ATOM 2622 N N . ALA A 1 361 ? -7.608 21.347 4.054 1.00 31.59 361 ALA A N 1
ATOM 2623 C CA . ALA A 1 361 ? -6.751 22.420 3.563 1.00 29.64 361 ALA A CA 1
ATOM 2624 C C . ALA A 1 361 ? -5.418 22.390 4.298 1.00 41.05 361 ALA A C 1
ATOM 2625 O O . ALA A 1 361 ? -4.350 22.444 3.681 1.00 37.36 361 ALA A O 1
ATOM 2627 N N . ALA A 1 362 ? -5.487 22.295 5.622 1.00 35.07 362 ALA A N 1
ATOM 2628 C CA . ALA A 1 362 ? -4.287 22.212 6.444 1.00 40.44 362 ALA A CA 1
ATOM 2629 C C . ALA A 1 362 ? -3.425 21.009 6.060 1.00 37.63 362 ALA A C 1
ATOM 2630 O O . ALA A 1 362 ? -2.203 21.124 5.954 1.00 39.83 362 ALA A O 1
ATOM 2632 N N . ASN A 1 363 ? -4.058 19.862 5.838 1.00 30.84 363 ASN A N 1
ATOM 2633 C CA . ASN A 1 363 ? -3.326 18.646 5.487 1.00 34.13 363 ASN A CA 1
ATOM 2634 C C . ASN A 1 363 ? -2.588 18.742 4.153 1.00 38.84 363 ASN A C 1
ATOM 2635 O O . ASN A 1 363 ? -1.488 18.209 4.003 1.00 40.82 363 ASN A O 1
ATOM 2640 N N . PHE A 1 364 ? -3.197 19.414 3.184 1.00 38.29 364 PHE A N 1
ATOM 2641 C CA . PHE A 1 364 ? -2.553 19.602 1.883 1.00 37.92 364 PHE A CA 1
ATOM 2642 C C . PHE A 1 364 ? -1.411 20.620 1.967 1.00 39.83 364 PHE A C 1
ATOM 2643 O O . PHE A 1 364 ? -0.339 20.406 1.399 1.00 39.78 364 PHE A O 1
ATOM 2651 N N . ARG A 1 365 ? -1.648 21.722 2.676 1.00 39.55 365 ARG A N 1
ATOM 2652 C CA . ARG A 1 365 ? -0.620 22.739 2.897 1.00 41.06 365 ARG A CA 1
ATOM 2653 C C . ARG A 1 365 ? 0.646 22.141 3.513 1.00 43.19 365 ARG A C 1
ATOM 2654 O O . ARG A 1 365 ? 1.746 22.661 3.326 1.00 44.80 365 ARG A O 1
ATOM 2662 N N . TYR A 1 366 ? 0.487 21.042 4.240 1.00 39.26 366 TYR A N 1
ATOM 2663 C CA . TYR A 1 366 ? 1.623 20.352 4.834 1.00 41.39 366 TYR A CA 1
ATOM 2664 C C . TYR A 1 366 ? 2.384 19.548 3.780 1.00 45.96 366 TYR A C 1
ATOM 2665 O O . TYR A 1 366 ? 3.614 19.478 3.803 1.00 47.41 366 TYR A O 1
ATOM 2674 N N . ILE A 1 367 ? 1.642 18.949 2.853 1.00 44.27 367 ILE A N 1
ATOM 2675 C CA . ILE A 1 367 ? 2.216 18.032 1.871 1.00 46.48 367 ILE A CA 1
ATOM 2676 C C . ILE A 1 367 ? 3.020 18.749 0.786 1.00 42.22 367 ILE A C 1
ATOM 2677 O O . ILE A 1 367 ? 4.029 18.237 0.310 1.00 44.54 367 ILE A O 1
ATOM 2682 N N . PHE A 1 368 ? 2.570 19.937 0.403 1.00 39.48 368 PHE A N 1
ATOM 2683 C CA . PHE A 1 368 ? 3.232 20.696 -0.647 1.00 45.00 368 PHE A CA 1
ATOM 2684 C C . PHE A 1 368 ? 4.188 21.732 -0.068 1.00 45.05 368 PHE A C 1
ATOM 2685 O O . PHE A 1 368 ? 3.906 22.332 0.969 1.00 43.29 368 PHE A O 1
ATOM 2693 N N . PRO A 1 369 ? 5.333 21.932 -0.734 1.00 46.47 369 PRO A N 1
ATOM 2694 C CA . PRO A 1 369 ? 6.326 22.922 -0.302 1.00 44.14 369 PRO A CA 1
ATOM 2695 C C . PRO A 1 369 ? 5.742 24.330 -0.328 1.00 41.80 369 PRO A C 1
ATOM 2696 O O . PRO A 1 369 ? 4.691 24.535 -0.928 1.00 41.79 369 PRO A O 1
ATOM 2700 N N . GLU A 1 370 ? 6.424 25.278 0.308 1.00 39.54 370 GLU A N 1
ATOM 2701 C CA . GLU A 1 370 ? 5.949 26.652 0.416 1.00 38.14 370 GLU A CA 1
ATOM 2702 C C . GLU A 1 370 ? 5.764 27.311 -0.946 1.00 42.33 370 GLU A C 1
ATOM 2703 O O . GLU A 1 370 ? 4.988 28.252 -1.092 1.00 39.31 370 GLU A O 1
ATOM 2709 N N . SER A 1 371 ? 6.505 26.828 -1.933 1.00 44.00 371 SER A N 1
ATOM 2710 C CA . SER A 1 371 ? 6.371 27.325 -3.289 1.00 47.03 371 SER A CA 1
ATOM 2711 C C . SER A 1 371 ? 5.025 26.896 -3.887 1.00 46.82 371 SER A C 1
ATOM 2712 O O . SER A 1 371 ? 4.437 27.636 -4.691 1.00 48.30 371 SER A O 1
ATOM 2715 N N . THR A 1 372 ? 4.530 25.716 -3.508 1.00 43.50 372 THR A N 1
ATOM 2716 C CA . THR A 1 372 ? 3.160 25.327 -3.871 1.00 40.82 372 THR A CA 1
ATOM 2717 C C . THR A 1 372 ? 2.122 26.216 -3.145 1.00 42.81 372 THR A C 1
ATOM 2718 O O . THR A 1 372 ? 2.286 26.525 -1.960 1.00 44.17 372 THR A O 1
ATOM 2722 N N . ARG A 1 373 ? 1.094 26.634 -3.882 1.00 40.10 373 ARG A N 1
ATOM 2723 C CA . ARG A 1 373 ? 0.011 27.429 -3.353 1.00 41.57 373 ARG A CA 1
ATOM 2724 C C . ARG A 1 373 ? -1.228 26.580 -3.089 1.00 41.31 373 ARG A C 1
ATOM 2725 O O . ARG A 1 373 ? -1.636 25.799 -3.941 1.00 36.11 373 ARG A O 1
ATOM 2733 N N . ILE A 1 374 ? -1.856 26.755 -1.926 1.00 41.45 374 ILE A N 1
ATOM 2734 C CA . ILE A 1 374 ? -3.086 26.003 -1.583 1.00 38.82 374 ILE A CA 1
ATOM 2735 C C . ILE A 1 374 ? -4.329 26.882 -1.619 1.00 39.98 374 ILE A C 1
ATOM 2736 O O . ILE A 1 374 ? -4.601 27.620 -0.675 1.00 38.26 374 ILE A O 1
ATOM 2741 N N . LEU A 1 375 ? -5.092 26.791 -2.702 1.00 34.56 375 LEU A N 1
ATOM 2742 C CA . LEU A 1 375 ? -6.257 27.649 -2.841 1.00 36.85 375 LEU A CA 1
ATOM 2743 C C . LEU A 1 375 ? -7.471 27.067 -2.133 1.00 41.28 375 LEU A C 1
ATOM 2744 O O . LEU A 1 375 ? -8.260 26.323 -2.721 1.00 32.93 375 LEU A O 1
ATOM 2749 N N . ALA A 1 376 ? -7.571 27.403 -0.850 1.00 43.42 376 ALA A N 1
ATOM 2750 C CA . ALA A 1 376 ? -8.704 27.058 -0.005 1.00 41.54 376 ALA A CA 1
ATOM 2751 C C . ALA A 1 376 ? -8.961 28.264 0.892 1.00 45.38 376 ALA A C 1
ATOM 2752 O O . ALA A 1 376 ? -8.030 29.007 1.212 1.00 43.57 376 ALA A O 1
ATOM 2754 N N . PRO A 1 377 ? -10.225 28.470 1.300 1.00 47.74 377 PRO A N 1
ATOM 2755 C CA . PRO A 1 377 ? -10.608 29.664 2.066 1.00 47.13 377 PRO A CA 1
ATOM 2756 C C . PRO A 1 377 ? -9.648 30.006 3.211 1.00 50.22 377 PRO A C 1
ATOM 2757 O O . PRO A 1 377 ? -9.410 31.187 3.487 1.00 53.21 377 PRO A O 1
ATOM 2761 N N . SER A 1 378 ? -9.095 28.986 3.857 1.00 42.64 378 SER A N 1
ATOM 2762 C CA . SER A 1 378 ? -8.306 29.187 5.067 1.00 42.77 378 SER A CA 1
ATOM 2763 C C . SER A 1 378 ? -6.799 29.291 4.836 1.00 48.31 378 SER A C 1
ATOM 2764 O O . SER A 1 378 ? -6.063 29.732 5.722 1.00 42.38 378 SER A O 1
ATOM 2767 N N . THR A 1 379 ? -6.328 28.877 3.663 1.00 45.76 379 THR A N 1
ATOM 2768 C CA . THR A 1 379 ? -4.890 28.898 3.405 1.00 43.80 379 THR A CA 1
ATOM 2769 C C . THR A 1 379 ? -4.506 29.769 2.218 1.00 45.14 379 THR A C 1
ATOM 2770 O O . THR A 1 379 ? -3.397 29.665 1.702 1.00 47.93 379 THR A O 1
ATOM 2774 N N . ASP A 1 380 ? -5.416 30.636 1.791 1.00 48.30 380 ASP A N 1
ATOM 2775 C CA . ASP A 1 380 ? -5.095 31.592 0.740 1.00 50.00 380 ASP A CA 1
ATOM 2776 C C . ASP A 1 380 ? -6.080 32.746 0.693 1.00 52.16 380 ASP A C 1
ATOM 2777 O O . ASP A 1 380 ? -7.286 32.533 0.596 1.00 51.53 380 ASP A O 1
ATOM 2782 N N . PRO A 1 381 ? -5.555 33.978 0.753 1.00 53.32 381 PRO A N 1
ATOM 2783 C CA . PRO A 1 381 ? -6.324 35.228 0.743 1.00 55.84 381 PRO A CA 1
ATOM 2784 C C . PRO A 1 381 ? -7.207 35.367 -0.494 1.00 55.07 381 PRO A C 1
ATOM 2785 O O . PRO A 1 381 ? -8.209 36.084 -0.449 1.00 55.40 381 PRO A O 1
ATOM 2789 N N . SER A 1 382 ? -6.840 34.698 -1.582 1.00 50.36 382 SER A N 1
ATOM 2790 C CA . SER A 1 382 ? -7.559 34.854 -2.843 1.00 52.72 382 SER A CA 1
ATOM 2791 C C . SER A 1 382 ? -8.504 33.687 -3.128 1.00 51.71 382 SER A C 1
ATOM 2792 O O . SER A 1 382 ? -9.164 33.659 -4.166 1.00 50.43 382 SER A O 1
ATOM 2795 N N . ALA A 1 383 ? -8.570 32.735 -2.202 1.00 49.43 383 ALA A N 1
ATOM 2796 C CA . ALA A 1 383 ? -9.387 31.538 -2.385 1.00 45.86 383 ALA A CA 1
ATOM 2797 C C . ALA A 1 383 ? -10.872 31.844 -2.579 1.00 45.74 383 ALA A C 1
ATOM 2798 O O . ALA A 1 383 ? -11.392 32.819 -2.037 1.00 48.04 383 ALA A O 1
ATOM 2800 N N . LEU A 1 384 ? -11.546 31.000 -3.357 1.00 43.14 384 LEU A N 1
ATOM 2801 C CA . LEU A 1 384 ? -12.990 31.101 -3.549 1.00 39.83 384 LEU A CA 1
ATOM 2802 C C . LEU A 1 384 ? -13.720 29.968 -2.823 1.00 35.39 384 LEU A C 1
ATOM 2803 O O . LEU A 1 384 ? -13.099 28.996 -2.386 1.00 33.59 384 LEU A O 1
ATOM 2808 N N . ASN A 1 385 ? -15.039 30.102 -2.707 1.00 35.41 385 ASN A N 1
ATOM 2809 C CA . ASN A 1 385 ? -15.881 29.053 -2.136 1.00 33.43 385 ASN A CA 1
ATOM 2810 C C . ASN A 1 385 ? -15.801 27.797 -2.989 1.00 28.07 385 ASN A C 1
ATOM 2811 O O . ASN A 1 385 ? -16.242 27.799 -4.130 1.00 29.14 385 ASN A O 1
ATOM 2816 N N . PRO A 1 386 ? -15.243 26.720 -2.425 1.00 28.73 386 PRO A N 1
ATOM 2817 C CA . PRO A 1 386 ? -15.037 25.427 -3.093 1.00 28.40 386 PRO A CA 1
ATOM 2818 C C . PRO A 1 386 ? -16.298 24.880 -3.760 1.00 25.98 386 PRO A C 1
ATOM 2819 O O . PRO A 1 386 ? -16.195 24.178 -4.767 1.00 20.75 386 PRO A O 1
ATOM 2823 N N . SER A 1 387 ? -17.469 25.200 -3.216 1.00 26.16 387 SER A N 1
ATOM 2824 C CA . SER A 1 387 ? -18.719 24.633 -3.717 1.00 24.39 387 SER A CA 1
ATOM 2825 C C . SER A 1 387 ? -19.259 25.370 -4.933 1.00 23.13 387 SER A C 1
ATOM 2826 O O . SER A 1 387 ? -20.171 24.891 -5.603 1.00 26.37 387 SER A O 1
ATOM 2829 N N . GLU A 1 388 ? -18.717 26.551 -5.198 1.00 22.96 388 GLU A N 1
ATOM 2830 C CA . GLU A 1 388 ? -19.193 27.367 -6.308 1.00 24.36 388 GLU A CA 1
ATOM 2831 C C . GLU A 1 388 ? -18.258 27.345 -7.514 1.00 21.09 388 GLU A C 1
ATOM 2832 O O . GLU A 1 388 ? -18.615 27.858 -8.575 1.00 24.75 388 GLU A O 1
ATOM 2838 N N . LEU A 1 389 ? -17.066 26.782 -7.347 1.00 22.60 389 LEU A N 1
ATOM 2839 C CA . LEU A 1 389 ? -16.037 26.876 -8.389 1.00 23.14 389 LEU A CA 1
ATOM 2840 C C . LEU A 1 389 ? -16.542 26.368 -9.738 1.00 23.44 389 LEU A C 1
ATOM 2841 O O . LEU A 1 389 ? -16.364 27.022 -10.769 1.00 22.61 389 LEU A O 1
ATOM 2846 N N . GLN A 1 390 ? -17.180 25.199 -9.735 1.00 21.22 390 GLN A N 1
ATOM 2847 C CA . GLN A 1 390 ? -17.562 24.562 -10.990 1.00 19.54 390 GLN A CA 1
ATOM 2848 C C . GLN A 1 390 ? -18.640 25.338 -11.742 1.00 19.62 390 GLN A C 1
ATOM 2849 O O . GLN A 1 390 ? -18.520 25.567 -12.953 1.00 19.06 390 GLN A O 1
ATOM 2855 N N . ALA A 1 391 ? -19.684 25.754 -11.028 1.00 19.50 391 ALA A N 1
ATOM 2856 C CA . ALA A 1 391 ? -20.787 26.490 -11.635 1.00 17.75 391 ALA A CA 1
ATOM 2857 C C . ALA A 1 391 ? -20.299 27.838 -12.165 1.00 21.41 391 ALA A C 1
ATOM 2858 O O . ALA A 1 391 ? -20.737 28.303 -13.224 1.00 21.57 391 ALA A O 1
ATOM 2860 N N . ARG A 1 392 ? -19.383 28.454 -11.431 1.00 20.90 392 ARG A N 1
ATOM 2861 C CA . ARG A 1 392 ? -18.820 29.735 -11.848 1.00 22.78 392 ARG A CA 1
ATOM 2862 C C . ARG A 1 392 ? -18.046 29.594 -13.156 1.00 24.51 392 ARG A C 1
ATOM 2863 O O . ARG A 1 392 ? -18.291 30.336 -14.102 1.00 24.30 392 ARG A O 1
ATOM 2871 N N . GLY A 1 393 ? -17.131 28.627 -13.202 1.00 24.22 393 GLY A N 1
ATOM 2872 C CA . GLY A 1 393 ? -16.425 28.283 -14.426 1.00 20.99 393 GLY A CA 1
ATOM 2873 C C . GLY A 1 393 ? -17.340 28.029 -15.610 1.00 24.28 393 GLY A C 1
ATOM 2874 O O . GLY A 1 393 ? -17.109 28.565 -16.692 1.00 26.51 393 GLY A O 1
ATOM 2875 N N . ALA A 1 394 ? -18.377 27.212 -15.424 1.00 20.43 394 ALA A N 1
ATOM 2876 C CA . ALA A 1 394 ? -19.346 26.990 -16.494 1.00 22.65 394 ALA A CA 1
ATOM 2877 C C . ALA A 1 394 ? -19.968 28.304 -16.971 1.00 23.75 394 ALA A C 1
ATOM 2878 O O . ALA A 1 394 ? -20.020 28.572 -18.173 1.00 22.20 394 ALA A O 1
ATOM 2880 N N . ALA A 1 395 ? -20.431 29.124 -16.030 1.00 21.97 395 ALA A N 1
ATOM 2881 C CA . ALA A 1 395 ? -21.042 30.411 -16.373 1.00 21.84 395 ALA A CA 1
ATOM 2882 C C . ALA A 1 395 ? -20.082 31.310 -17.166 1.00 23.76 395 ALA A C 1
ATOM 2883 O O . ALA A 1 395 ? -20.482 31.953 -18.133 1.00 26.53 395 ALA A O 1
ATOM 2885 N N . LEU A 1 396 ? -18.823 31.360 -16.745 1.00 21.30 396 LEU A N 1
ATOM 2886 C CA . LEU A 1 396 ? -17.810 32.141 -17.454 1.00 26.59 396 LEU A CA 1
ATOM 2887 C C . LEU A 1 396 ? -17.586 31.638 -18.888 1.00 27.79 396 LEU A C 1
ATOM 2888 O O . LEU A 1 396 ? -17.482 32.425 -19.827 1.00 26.17 396 LEU A O 1
ATOM 2893 N N . GLN A 1 397 ? -17.512 30.322 -19.054 1.00 23.67 397 GLN A N 1
ATOM 2894 C CA . GLN A 1 397 ? -17.370 29.736 -20.383 1.00 22.95 397 GLN A CA 1
ATOM 2895 C C . GLN A 1 397 ? -18.584 30.017 -21.278 1.00 26.27 397 GLN A C 1
ATOM 2896 O O . GLN A 1 397 ? -18.432 30.278 -22.470 1.00 29.03 397 GLN A O 1
ATOM 2902 N N . ALA A 1 398 ? -19.786 29.979 -20.708 1.00 22.59 398 ALA A N 1
ATOM 2903 C CA . ALA A 1 398 ? -20.996 30.227 -21.491 1.00 23.60 398 ALA A CA 1
ATOM 2904 C C . ALA A 1 398 ? -20.997 31.641 -22.077 1.00 32.41 398 ALA A C 1
ATOM 2905 O O . ALA A 1 398 ? -21.428 31.856 -23.214 1.00 31.88 398 ALA A O 1
ATOM 2907 N N . SER A 1 399 ? -20.499 32.597 -21.302 1.00 31.40 399 SER A N 1
ATOM 2908 C CA . SER A 1 399 ? -20.441 33.985 -21.745 1.00 33.48 399 SER A CA 1
ATOM 2909 C C . SER A 1 399 ? -19.357 34.215 -22.795 1.00 36.64 399 SER A C 1
ATOM 2910 O O . SER A 1 399 ? -19.558 34.970 -23.750 1.00 38.26 399 SER A O 1
ATOM 2913 N N . LEU A 1 400 ? -18.207 33.570 -22.617 1.00 34.26 400 LEU A N 1
ATOM 2914 C CA . LEU A 1 400 ? -17.154 33.632 -23.623 1.00 36.14 400 LEU A CA 1
ATOM 2915 C C . LEU A 1 400 ? -17.670 33.157 -24.976 1.00 38.49 400 LEU A C 1
ATOM 2916 O O . LEU A 1 400 ? -17.372 33.750 -26.016 1.00 38.40 400 LEU A O 1
ATOM 2921 N N . ILE A 1 401 ? -18.458 32.090 -24.950 1.00 33.99 401 ILE A N 1
ATOM 2922 C CA . ILE A 1 401 ? -19.053 31.546 -26.159 1.00 36.57 401 ILE A CA 1
ATOM 2923 C C . ILE A 1 401 ? -20.067 32.521 -26.749 1.00 40.65 401 ILE A C 1
ATOM 2924 O O . ILE A 1 401 ? -20.095 32.742 -27.961 1.00 43.37 401 ILE A O 1
ATOM 2929 N N . GLN A 1 402 ? -20.895 33.111 -25.893 1.00 37.65 402 GLN A N 1
ATOM 2930 C CA . GLN A 1 402 ? -21.945 33.996 -26.378 1.00 40.91 402 GLN A CA 1
ATOM 2931 C C . GLN A 1 402 ? -21.341 35.204 -27.092 1.00 45.85 402 GLN A C 1
ATOM 2932 O O . GLN A 1 402 ? -21.909 35.710 -28.059 1.00 48.22 402 GLN A O 1
ATOM 2938 N N . GLU A 1 403 ? -20.183 35.653 -26.617 1.00 43.33 403 GLU A N 1
ATOM 2939 C CA . GLU A 1 403 ? -19.489 36.766 -27.247 1.00 47.18 403 GLU A CA 1
ATOM 2940 C C . GLU A 1 403 ? -18.452 36.258 -28.242 1.00 48.16 403 GLU A C 1
ATOM 2941 O O . GLU A 1 403 ? -17.747 37.048 -28.875 1.00 54.93 403 GLU A O 1
ATOM 2947 N N . GLU B 1 12 ? 11.037 30.582 -25.990 1.00 39.80 12 GLU B N 1
ATOM 2948 C CA . GLU B 1 12 ? 10.615 30.737 -27.378 1.00 40.08 12 GLU B CA 1
ATOM 2949 C C . GLU B 1 12 ? 10.198 29.404 -27.993 1.00 33.93 12 GLU B C 1
ATOM 2950 O O . GLU B 1 12 ? 11.031 28.646 -28.497 1.00 41.73 12 GLU B O 1
ATOM 2956 N N . ARG B 1 13 ? 8.898 29.140 -27.962 1.00 30.39 13 ARG B N 1
ATOM 2957 C CA . ARG B 1 13 ? 8.339 27.907 -28.503 1.00 27.09 13 ARG B CA 1
ATOM 2958 C C . ARG B 1 13 ? 8.388 27.864 -30.023 1.00 22.89 13 ARG B C 1
ATOM 2959 O O . ARG B 1 13 ? 8.307 28.885 -30.709 1.00 21.88 13 ARG B O 1
ATOM 2967 N N . VAL B 1 14 ? 8.507 26.656 -30.551 1.00 19.61 14 VAL B N 1
ATOM 2968 C CA . VAL B 1 14 ? 8.435 26.447 -31.985 1.00 15.83 14 VAL B CA 1
ATOM 2969 C C . VAL B 1 14 ? 7.406 25.335 -32.154 1.00 14.57 14 VAL B C 1
ATOM 2970 O O . VAL B 1 14 ? 7.641 24.217 -31.725 1.00 15.36 14 VAL B O 1
ATOM 2974 N N . VAL B 1 15 ? 6.259 25.662 -32.730 1.00 18.06 15 VAL B N 1
ATOM 2975 C CA . VAL B 1 15 ? 5.098 24.776 -32.637 1.00 19.59 15 VAL B CA 1
ATOM 2976 C C . VAL B 1 15 ? 4.718 24.152 -33.966 1.00 17.68 15 VAL B C 1
ATOM 2977 O O . VAL B 1 15 ? 4.905 24.741 -35.024 1.00 16.50 15 VAL B O 1
ATOM 2981 N N . ILE B 1 16 ? 4.187 22.937 -33.902 1.00 15.96 16 ILE B N 1
ATOM 2982 C CA . ILE B 1 16 ? 3.643 22.291 -35.078 1.00 13.24 16 ILE B CA 1
ATOM 2983 C C . ILE B 1 16 ? 2.366 21.555 -34.684 1.00 13.80 16 ILE B C 1
ATOM 2984 O O . ILE B 1 16 ? 2.035 21.450 -33.491 1.00 14.31 16 ILE B O 1
ATOM 2989 N N . GLY B 1 17 ? 1.646 21.068 -35.685 1.00 13.29 17 GLY B N 1
ATOM 2990 C CA . GLY B 1 17 ? 0.548 20.144 -35.439 1.00 11.38 17 GLY B CA 1
ATOM 2991 C C . GLY B 1 17 ? 1.003 18.754 -35.851 1.00 12.63 17 GLY B C 1
ATOM 2992 O O . GLY B 1 17 ? 1.771 18.617 -36.800 1.00 11.36 17 GLY B O 1
ATOM 2993 N N . ILE B 1 18 ? 0.529 17.737 -35.137 1.00 11.74 18 ILE B N 1
ATOM 2994 C CA . ILE B 1 18 ? 0.877 16.349 -35.430 1.00 11.52 18 ILE B CA 1
ATOM 2995 C C . ILE B 1 18 ? -0.387 15.510 -35.497 1.00 11.44 18 ILE B C 1
ATOM 2996 O O . ILE B 1 18 ? -1.242 15.606 -34.621 1.00 11.56 18 ILE B O 1
ATOM 3001 N N . THR B 1 19 ? -0.495 14.680 -36.532 1.00 8.57 19 THR B N 1
ATOM 3002 C CA . THR B 1 19 ? -1.537 13.656 -36.554 1.00 9.30 19 THR B CA 1
ATOM 3003 C C . THR B 1 19 ? -0.823 12.309 -36.517 1.00 8.86 19 THR B C 1
ATOM 3004 O O . THR B 1 19 ? 0.101 12.089 -37.282 1.00 9.43 19 THR B O 1
ATOM 3008 N N . PHE B 1 20 ? -1.254 11.437 -35.607 1.00 10.51 20 PHE B N 1
ATOM 3009 C CA . PHE B 1 20 ? -0.503 10.233 -35.227 1.00 8.56 20 PHE B CA 1
ATOM 3010 C C . PHE B 1 20 ? -1.515 9.086 -35.255 1.00 8.20 20 PHE B C 1
ATOM 3011 O O . PHE B 1 20 ? -2.274 8.898 -34.307 1.00 9.79 20 PHE B O 1
ATOM 3019 N N . GLY B 1 21 ? -1.548 8.355 -36.368 1.00 7.74 21 GLY B N 1
ATOM 3020 C CA . GLY B 1 21 ? -2.577 7.344 -36.608 1.00 8.25 21 GLY B CA 1
ATOM 3021 C C . GLY B 1 21 ? -1.991 5.936 -36.626 1.00 9.40 21 GLY B C 1
ATOM 3022 O O . GLY B 1 21 ? -0.781 5.779 -36.542 1.00 7.20 21 GLY B O 1
ATOM 3023 N N . ASN B 1 22 ? -2.840 4.911 -36.721 1.00 7.74 22 ASN B N 1
ATOM 3024 C CA . ASN B 1 22 ? -2.321 3.539 -36.708 1.00 7.31 22 ASN B CA 1
ATOM 3025 C C . ASN B 1 22 ? -1.574 3.167 -37.982 1.00 7.62 22 ASN B C 1
ATOM 3026 O O . ASN B 1 22 ? -0.708 2.310 -37.942 1.00 7.91 22 ASN B O 1
ATOM 3031 N N . SER B 1 23 ? -1.941 3.779 -39.104 1.00 5.52 23 SER B N 1
ATOM 3032 C CA . SER B 1 23 ? -1.288 3.465 -40.386 1.00 5.88 23 SER B CA 1
ATOM 3033 C C . SER B 1 23 ? -0.225 4.504 -40.749 1.00 6.69 23 SER B C 1
ATOM 3034 O O . SER B 1 23 ? 0.927 4.174 -41.060 1.00 7.77 23 SER B O 1
ATOM 3037 N N . ASN B 1 24 ? -0.629 5.763 -40.682 1.00 6.82 24 ASN B N 1
ATOM 3038 C CA . ASN B 1 24 ? 0.221 6.880 -41.082 1.00 8.43 24 ASN B CA 1
ATOM 3039 C C . ASN B 1 24 ? 0.207 8.006 -40.053 1.00 7.95 24 ASN B C 1
ATOM 3040 O O . ASN B 1 24 ? -0.683 8.072 -39.181 1.00 9.65 24 ASN B O 1
ATOM 3045 N N . SER B 1 25 ? 1.201 8.888 -40.175 1.00 8.74 25 SER B N 1
ATOM 3046 C CA . SER B 1 25 ? 1.282 10.111 -39.388 1.00 8.20 25 SER B CA 1
ATOM 3047 C C . SER B 1 25 ? 1.583 11.300 -40.307 1.00 9.58 25 SER B C 1
ATOM 3048 O O . SER B 1 25 ? 2.001 11.137 -41.461 1.00 8.70 25 SER B O 1
ATOM 3051 N N . SER B 1 26 ? 1.390 12.504 -39.782 1.00 10.36 26 SER B N 1
ATOM 3052 C CA . SER B 1 26 ? 1.622 13.697 -40.576 1.00 11.38 26 SER B CA 1
ATOM 3053 C C . SER B 1 26 ? 1.968 14.872 -39.675 1.00 8.78 26 SER B C 1
ATOM 3054 O O . SER B 1 26 ? 1.613 14.900 -38.486 1.00 8.50 26 SER B O 1
ATOM 3057 N N . ILE B 1 27 ? 2.690 15.828 -40.238 1.00 11.12 27 ILE B N 1
ATOM 3058 C CA . ILE B 1 27 ? 3.134 16.996 -39.489 1.00 11.05 27 ILE B CA 1
ATOM 3059 C C . ILE B 1 27 ? 2.810 18.246 -40.303 1.00 10.96 27 ILE B C 1
ATOM 3060 O O . ILE B 1 27 ? 2.848 18.208 -41.538 1.00 11.88 27 ILE B O 1
ATOM 3065 N N . ALA B 1 28 ? 2.471 19.338 -39.616 1.00 10.78 28 ALA B N 1
ATOM 3066 C CA . ALA B 1 28 ? 2.161 20.585 -40.303 1.00 11.79 28 ALA B CA 1
ATOM 3067 C C . ALA B 1 28 ? 2.537 21.794 -39.459 1.00 13.41 28 ALA B C 1
ATOM 3068 O O . ALA B 1 28 ? 2.770 21.677 -38.258 1.00 14.49 28 ALA B O 1
ATOM 3070 N N . HIS B 1 29 ? 2.642 22.950 -40.107 1.00 14.30 29 HIS B N 1
ATOM 3071 C CA . HIS B 1 29 ? 2.853 24.188 -39.376 1.00 13.00 29 HIS B CA 1
ATOM 3072 C C . HIS B 1 29 ? 2.081 25.276 -40.103 1.00 15.62 29 HIS B C 1
ATOM 3073 O O . HIS B 1 29 ? 1.444 25.010 -41.115 1.00 14.92 29 HIS B O 1
ATOM 3080 N N . THR B 1 30 ? 2.095 26.493 -39.577 1.00 17.44 30 THR B N 1
ATOM 3081 C CA . THR B 1 30 ? 1.436 27.579 -40.283 1.00 18.21 30 THR B CA 1
ATOM 3082 C C . THR B 1 30 ? 2.500 28.575 -40.726 1.00 18.40 30 THR B C 1
ATOM 3083 O O . THR B 1 30 ? 3.465 28.829 -40.023 1.00 18.80 30 THR B O 1
ATOM 3087 N N . VAL B 1 31 ? 2.346 29.075 -41.933 1.00 18.34 31 VAL B N 1
ATOM 3088 C CA . VAL B 1 31 ? 3.284 30.060 -42.443 1.00 27.84 31 VAL B CA 1
ATOM 3089 C C . VAL B 1 31 ? 2.456 31.279 -42.729 1.00 32.23 31 VAL B C 1
ATOM 3090 O O . VAL B 1 31 ? 1.588 31.257 -43.607 1.00 30.17 31 VAL B O 1
ATOM 3094 N N . ASP B 1 32 ? 2.721 32.332 -41.964 1.00 33.16 32 ASP B N 1
ATOM 3095 C CA . ASP B 1 32 ? 1.877 33.506 -41.968 1.00 36.47 32 ASP B CA 1
ATOM 3096 C C . ASP B 1 32 ? 0.492 33.056 -41.552 1.00 33.97 32 ASP B C 1
ATOM 3097 O O . ASP B 1 32 ? 0.299 3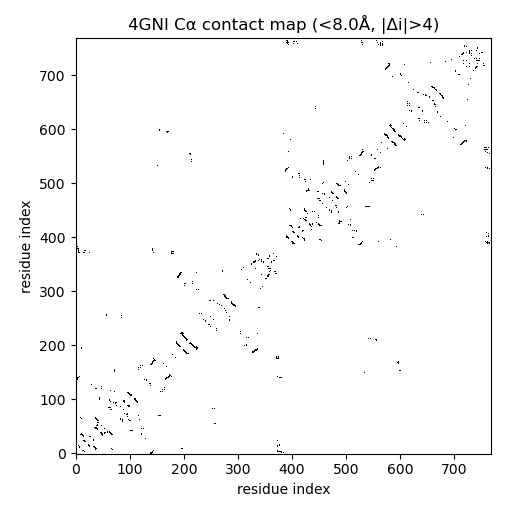2.594 -40.434 1.00 30.56 32 ASP B O 1
ATOM 3102 N N . ASP B 1 33 ? -0.463 33.132 -42.465 1.00 33.51 33 ASP B N 1
ATOM 3103 C CA . ASP B 1 33 ? -1.832 32.806 -42.106 1.00 40.87 33 ASP B CA 1
ATOM 3104 C C . ASP B 1 33 ? -2.160 31.294 -42.155 1.00 41.58 33 ASP B C 1
ATOM 3105 O O . ASP B 1 33 ? -2.869 30.776 -41.280 1.00 40.15 33 ASP B O 1
ATOM 3110 N N . LYS B 1 34 ? -1.603 30.585 -43.136 1.00 32.01 34 LYS B N 1
ATOM 3111 C CA . LYS B 1 34 ? -2.163 29.301 -43.549 1.00 31.14 34 LYS B CA 1
ATOM 3112 C C . LYS B 1 34 ? -1.379 28.050 -43.144 1.00 24.94 34 LYS B C 1
ATOM 3113 O O . LYS B 1 34 ? -0.160 28.074 -43.010 1.00 20.90 34 LYS B O 1
ATOM 3119 N N . ALA B 1 35 ? -2.106 26.951 -42.974 1.00 24.38 35 ALA B N 1
ATOM 3120 C CA . ALA B 1 35 ? -1.494 25.667 -42.636 1.00 21.63 35 ALA B CA 1
ATOM 3121 C C . ALA B 1 35 ? -0.813 25.023 -43.849 1.00 20.64 35 ALA B C 1
ATOM 3122 O O . ALA B 1 35 ? -1.340 25.055 -44.962 1.00 22.82 35 ALA B O 1
ATOM 3124 N N . GLU B 1 36 ? 0.361 24.435 -43.622 1.00 21.73 36 GLU B N 1
ATOM 3125 C CA . GLU B 1 36 ? 1.040 23.642 -44.645 1.00 21.18 36 GLU B CA 1
ATOM 3126 C C . GLU B 1 36 ? 1.615 22.347 -44.063 1.00 15.66 36 GLU B C 1
ATOM 3127 O O . GLU B 1 36 ? 2.336 22.376 -43.068 1.00 14.01 36 GLU B O 1
ATOM 3133 N N . VAL B 1 37 ? 1.302 21.227 -44.708 1.00 17.05 37 VAL B N 1
ATOM 3134 C CA . VAL B 1 37 ? 1.814 19.922 -44.301 1.00 13.51 37 VAL B CA 1
ATOM 3135 C C . VAL B 1 37 ? 3.271 19.788 -44.719 1.00 15.61 37 VAL B C 1
ATOM 3136 O O . VAL B 1 37 ? 3.653 20.195 -45.820 1.00 16.40 37 VAL B O 1
ATOM 3140 N N . ILE B 1 38 ? 4.081 19.228 -43.829 1.00 11.69 38 ILE B N 1
ATOM 3141 C CA . ILE B 1 38 ? 5.524 19.131 -44.024 1.00 10.71 38 ILE B CA 1
ATOM 3142 C C . ILE B 1 38 ? 5.911 17.736 -44.519 1.00 17.59 38 ILE B C 1
ATOM 3143 O O . ILE B 1 38 ? 5.470 16.746 -43.962 1.00 14.27 38 ILE B O 1
ATOM 3148 N N . ALA B 1 39 ? 6.700 17.649 -45.586 1.00 14.79 39 ALA B N 1
ATOM 3149 C CA . ALA B 1 39 ? 7.216 16.346 -46.012 1.00 15.72 39 ALA B CA 1
ATOM 3150 C C . ALA B 1 39 ? 8.405 15.942 -45.145 1.00 17.26 39 ALA B C 1
ATOM 3151 O O . ALA B 1 39 ? 9.096 16.796 -44.586 1.00 17.69 39 ALA B O 1
ATOM 3153 N N . ASN B 1 40 ? 8.655 14.644 -45.012 1.00 12.65 40 ASN B N 1
ATOM 3154 C CA . ASN B 1 40 ? 9.799 14.214 -44.217 1.00 13.32 40 ASN B CA 1
ATOM 3155 C C . ASN B 1 40 ? 11.024 13.988 -45.103 1.00 14.05 40 ASN B C 1
ATOM 3156 O O . ASN B 1 40 ? 11.016 14.345 -46.284 1.00 15.76 40 ASN B O 1
ATOM 3161 N N . GLU B 1 41 ? 12.076 13.413 -44.530 1.00 14.64 41 GLU B N 1
ATOM 3162 C CA . GLU B 1 41 ? 13.322 13.182 -45.262 1.00 18.53 41 GLU B CA 1
ATOM 3163 C C . GLU B 1 41 ? 13.119 12.349 -46.540 1.00 20.46 41 GLU B C 1
ATOM 3164 O O . GLU B 1 41 ? 13.881 12.486 -47.501 1.00 21.69 41 GLU B O 1
ATOM 3170 N N . ASP B 1 42 ? 12.087 11.500 -46.559 1.00 17.01 42 ASP B N 1
ATOM 3171 C CA . ASP B 1 42 ? 11.812 10.631 -47.698 1.00 17.59 42 ASP B CA 1
ATOM 3172 C C . ASP B 1 42 ? 10.960 11.345 -48.753 1.00 17.10 42 ASP B C 1
ATOM 3173 O O . ASP B 1 42 ? 10.640 10.774 -49.795 1.00 18.79 42 ASP B O 1
ATOM 3178 N N . GLY B 1 43 ? 10.571 12.588 -48.477 1.00 17.78 43 GLY B N 1
ATOM 3179 C CA . GLY B 1 43 ? 9.622 13.281 -49.332 1.00 15.70 43 GLY B CA 1
ATOM 3180 C C . GLY B 1 43 ? 8.153 12.955 -49.079 1.00 15.37 43 GLY B C 1
ATOM 3181 O O . GLY B 1 43 ? 7.289 13.396 -49.831 1.00 12.75 43 GLY B O 1
ATOM 3182 N N . ASP B 1 44 ? 7.865 12.218 -48.006 1.00 11.66 44 ASP B N 1
ATOM 3183 C CA . ASP B 1 44 ? 6.497 11.784 -47.701 1.00 12.08 44 ASP B CA 1
ATOM 3184 C C . ASP B 1 44 ? 5.740 12.807 -46.847 1.00 9.65 44 ASP B C 1
ATOM 3185 O O . ASP B 1 44 ? 6.250 13.251 -45.809 1.00 12.16 44 ASP B O 1
ATOM 3190 N N . ARG B 1 45 ? 4.517 13.132 -47.268 1.00 11.05 45 ARG B N 1
ATOM 3191 C CA . ARG B 1 45 ? 3.567 13.883 -46.446 1.00 13.37 45 ARG B CA 1
ATOM 3192 C C . ARG B 1 45 ? 2.655 12.969 -45.625 1.00 12.78 45 ARG B C 1
ATOM 3193 O O . ARG B 1 45 ? 2.090 13.384 -44.608 1.00 10.46 45 ARG B O 1
ATOM 3201 N N . GLN B 1 46 ? 2.512 11.728 -46.071 1.00 10.20 46 GLN B N 1
ATOM 3202 C CA . GLN B 1 46 ? 1.787 10.719 -45.304 1.00 12.13 46 GLN B CA 1
ATOM 3203 C C . GLN B 1 46 ? 2.825 9.675 -44.923 1.00 9.60 46 GLN B C 1
ATOM 3204 O O . GLN B 1 46 ? 3.327 8.955 -45.772 1.00 10.51 46 GLN B O 1
ATOM 3210 N N . ILE B 1 47 ? 3.189 9.660 -43.645 1.00 8.78 47 ILE B N 1
ATOM 3211 C CA . ILE B 1 47 ? 4.382 8.963 -43.190 1.00 8.47 47 ILE B CA 1
ATOM 3212 C C . ILE B 1 47 ? 3.985 7.701 -42.428 1.00 7.08 47 ILE B C 1
ATOM 3213 O O . ILE B 1 47 ? 3.331 7.782 -41.386 1.00 6.98 47 ILE B O 1
ATOM 3218 N N . PRO B 1 48 ? 4.373 6.523 -42.939 1.00 7.74 48 PRO B N 1
ATOM 3219 C CA . PRO B 1 48 ? 3.858 5.347 -42.226 1.00 7.87 48 PRO B CA 1
ATOM 3220 C C . PRO B 1 48 ? 4.203 5.351 -40.742 1.00 6.01 48 PRO B C 1
ATOM 3221 O O . PRO B 1 48 ? 5.319 5.717 -40.341 1.00 8.27 48 PRO B O 1
ATOM 3225 N N . THR B 1 49 ? 3.253 4.911 -39.930 1.00 6.83 49 THR B N 1
ATOM 3226 C CA . THR B 1 49 ? 3.490 4.804 -38.496 1.00 7.29 49 THR B CA 1
ATOM 3227 C C . THR B 1 49 ? 4.128 3.438 -38.172 1.00 8.86 49 THR B C 1
ATOM 3228 O O . THR B 1 49 ? 3.482 2.518 -37.639 1.00 9.60 49 THR B O 1
ATOM 3232 N N . ILE B 1 50 ? 5.402 3.327 -38.517 1.00 11.26 50 ILE B N 1
ATOM 3233 C CA . ILE B 1 50 ? 6.127 2.063 -38.445 1.00 9.07 50 ILE B CA 1
ATOM 3234 C C . ILE B 1 50 ? 7.548 2.376 -38.000 1.00 9.88 50 ILE B C 1
ATOM 3235 O O . ILE B 1 50 ? 8.109 3.404 -38.389 1.00 8.50 50 ILE B O 1
ATOM 3240 N N . LEU B 1 51 ? 8.123 1.488 -37.196 1.00 9.72 51 LEU B N 1
ATOM 3241 C CA . LEU B 1 51 ? 9.491 1.619 -36.706 1.00 9.19 51 LEU B CA 1
ATOM 3242 C C . LEU B 1 51 ? 10.164 0.278 -36.937 1.00 11.77 51 LEU B C 1
ATOM 3243 O O . LEU B 1 51 ? 9.536 -0.764 -36.781 1.00 11.62 51 LEU B O 1
ATOM 3248 N N . SER B 1 52 ? 11.438 0.294 -37.324 1.00 11.33 52 SER B N 1
ATOM 3249 C CA . SER B 1 52 ? 12.140 -0.960 -37.619 1.00 11.18 52 SER B CA 1
ATOM 3250 C C . SER B 1 52 ? 13.623 -0.803 -37.325 1.00 12.14 52 SER B C 1
ATOM 3251 O O . SER B 1 52 ? 14.167 0.309 -37.342 1.00 12.22 52 SER B O 1
ATOM 3254 N N . TYR B 1 53 ? 14.270 -1.927 -37.047 1.00 11.09 53 TYR B N 1
ATOM 3255 C CA . TYR B 1 53 ? 15.701 -1.952 -36.785 1.00 12.45 53 TYR B CA 1
ATOM 3256 C C . TYR B 1 53 ? 16.378 -3.013 -37.602 1.00 13.05 53 TYR B C 1
ATOM 3257 O O . TYR B 1 53 ? 15.898 -4.144 -37.675 1.00 13.10 53 TYR B O 1
ATOM 3266 N N . VAL B 1 54 ? 17.504 -2.639 -38.205 1.00 15.15 54 VAL B N 1
ATOM 3267 C CA . VAL B 1 54 ? 18.380 -3.587 -38.889 1.00 18.23 54 VAL B CA 1
ATOM 3268 C C . VAL B 1 54 ? 19.827 -3.224 -38.575 1.00 18.39 54 VAL B C 1
ATOM 3269 O O . VAL B 1 54 ? 20.227 -2.074 -38.751 1.00 13.68 54 VAL B O 1
ATOM 3273 N N . ASP B 1 55 ? 20.604 -4.189 -38.094 1.00 17.47 55 ASP B N 1
ATOM 3274 C CA . ASP B 1 55 ? 22.022 -3.950 -37.792 1.00 16.59 55 ASP B CA 1
ATOM 3275 C C . ASP B 1 55 ? 22.221 -2.807 -36.798 1.00 19.10 55 ASP B C 1
ATOM 3276 O O . ASP B 1 55 ? 23.227 -2.081 -36.838 1.00 19.44 55 ASP B O 1
ATOM 3281 N N . GLY B 1 56 ? 21.252 -2.646 -35.902 1.00 19.34 56 GLY B N 1
ATOM 3282 C CA . GLY B 1 56 ? 21.334 -1.630 -34.876 1.00 15.11 56 GLY B CA 1
ATOM 3283 C C . GLY B 1 56 ? 20.969 -0.246 -35.374 1.00 15.31 56 GLY B C 1
ATOM 3284 O O . GLY B 1 56 ? 21.034 0.715 -34.618 1.00 16.03 56 GLY B O 1
ATOM 3285 N N . ASP B 1 57 ? 20.570 -0.138 -36.635 1.00 14.26 57 ASP B N 1
ATOM 3286 C CA . ASP B 1 57 ? 20.146 1.154 -37.183 1.00 13.39 57 ASP B CA 1
ATOM 3287 C C . ASP B 1 57 ? 18.625 1.280 -37.069 1.00 12.35 57 ASP B C 1
ATOM 3288 O O . ASP B 1 57 ? 17.901 0.293 -37.257 1.00 11.25 57 ASP B O 1
ATOM 3293 N N . GLU B 1 58 ? 18.145 2.479 -36.737 1.00 10.15 58 GLU B N 1
ATOM 3294 C CA . GLU B 1 58 ? 16.711 2.712 -36.555 1.00 12.00 58 GLU B CA 1
ATOM 3295 C C . GLU B 1 58 ? 16.091 3.330 -37.811 1.00 10.13 58 GLU B C 1
ATOM 3296 O O . GLU B 1 58 ? 16.575 4.336 -38.318 1.00 12.50 58 GLU B O 1
ATOM 3302 N N . TYR B 1 59 ? 15.006 2.736 -38.289 1.00 10.07 59 TYR B N 1
ATOM 3303 C CA . TYR B 1 59 ? 14.248 3.259 -39.416 1.00 10.93 59 TYR B CA 1
ATOM 3304 C C . TYR B 1 59 ? 12.805 3.596 -39.046 1.00 9.59 59 TYR B C 1
ATOM 3305 O O . TYR B 1 59 ? 12.221 2.954 -38.174 1.00 9.83 59 TYR B O 1
ATOM 3314 N N . TYR B 1 60 ? 12.219 4.589 -39.715 1.00 11.24 60 TYR B N 1
ATOM 3315 C CA . TYR B 1 60 ? 10.784 4.851 -39.527 1.00 9.46 60 TYR B CA 1
ATOM 3316 C C . TYR B 1 60 ? 10.145 5.222 -40.845 1.00 8.43 60 TYR B C 1
ATOM 3317 O O . TYR B 1 60 ? 10.847 5.349 -41.858 1.00 9.35 60 TYR B O 1
ATOM 3326 N N . GLY B 1 61 ? 8.823 5.398 -40.842 1.00 8.10 61 GLY B N 1
ATOM 3327 C CA . GLY B 1 61 ? 8.115 5.770 -42.056 1.00 5.86 61 GLY B CA 1
ATOM 3328 C C . GLY B 1 61 ? 8.289 4.780 -43.187 1.00 8.61 61 GLY B C 1
ATOM 3329 O O . GLY B 1 61 ? 8.313 3.562 -42.971 1.00 8.39 61 GLY B O 1
ATOM 3330 N N . GLN B 1 62 ? 8.451 5.286 -44.411 1.00 7.54 62 GLN B N 1
ATOM 3331 C CA . GLN B 1 62 ? 8.493 4.375 -45.550 1.00 8.56 62 GLN B CA 1
ATOM 3332 C C . GLN B 1 62 ? 9.694 3.414 -45.534 1.00 8.79 62 GLN B C 1
ATOM 3333 O O . GLN B 1 62 ? 9.567 2.252 -45.941 1.00 8.29 62 GLN B O 1
ATOM 3339 N N . GLN B 1 63 ? 10.860 3.890 -45.112 1.00 8.95 63 GLN B N 1
ATOM 3340 C CA . GLN B 1 63 ? 12.012 2.979 -44.998 1.00 8.88 63 GLN B CA 1
ATOM 3341 C C . GLN B 1 63 ? 11.731 1.807 -44.059 1.00 9.99 63 GLN B C 1
ATOM 3342 O O . GLN B 1 63 ? 12.133 0.663 -44.336 1.00 10.98 63 GLN B O 1
ATOM 3348 N N . ALA B 1 64 ? 11.057 2.077 -42.946 1.00 9.51 64 ALA B N 1
ATOM 3349 C CA . ALA B 1 64 ? 10.656 0.993 -42.051 1.00 8.63 64 ALA B CA 1
ATOM 3350 C C . ALA B 1 64 ? 9.603 0.089 -42.697 1.00 10.15 64 ALA B C 1
ATOM 3351 O O . ALA B 1 64 ? 9.673 -1.145 -42.581 1.00 12.43 64 ALA B O 1
ATOM 3353 N N . LYS B 1 65 ? 8.632 0.696 -43.375 1.00 9.07 65 LYS B N 1
ATOM 3354 C CA . LYS B 1 65 ? 7.598 -0.053 -44.104 1.00 10.35 65 LYS B CA 1
ATOM 3355 C C . LYS B 1 65 ? 8.200 -1.031 -45.137 1.00 11.68 65 LYS B C 1
ATOM 3356 O O . LYS B 1 65 ? 7.666 -2.134 -45.357 1.00 9.90 65 LYS B O 1
ATOM 3362 N N . ASN B 1 66 ? 9.314 -0.621 -45.745 1.00 9.85 66 ASN B N 1
ATOM 3363 C CA . ASN B 1 66 ? 10.025 -1.444 -46.724 1.00 15.03 66 ASN B CA 1
ATOM 3364 C C . ASN B 1 66 ? 10.835 -2.565 -46.070 1.00 12.88 66 ASN B C 1
ATOM 3365 O O . ASN B 1 66 ? 11.554 -3.293 -46.745 1.00 20.21 66 ASN B O 1
ATOM 3370 N N . PHE B 1 67 ? 10.732 -2.687 -44.754 1.00 11.66 67 PHE B N 1
ATOM 3371 C CA . PHE B 1 67 ? 11.362 -3.794 -44.045 1.00 12.29 67 PHE B CA 1
ATOM 3372 C C . PHE B 1 67 ? 10.330 -4.837 -43.567 1.00 11.48 67 PHE B C 1
ATOM 3373 O O . PHE B 1 67 ? 10.695 -5.864 -42.999 1.00 10.62 67 PHE B O 1
ATOM 3381 N N . LEU B 1 68 ? 9.044 -4.578 -43.799 1.00 9.38 68 LEU B N 1
ATOM 3382 C CA . LEU B 1 68 ? 7.993 -5.507 -43.358 1.00 11.60 68 LEU B CA 1
ATOM 3383 C C . LEU B 1 68 ? 8.153 -6.902 -43.951 1.00 10.52 68 LEU B C 1
ATOM 3384 O O . LEU B 1 68 ? 7.967 -7.905 -43.261 1.00 12.79 68 LEU B O 1
ATOM 3389 N N . VAL B 1 69 ? 8.485 -6.970 -45.233 1.00 8.93 69 VAL B N 1
ATOM 3390 C CA . VAL B 1 69 ? 8.604 -8.261 -45.895 1.00 11.29 69 VAL B CA 1
ATOM 3391 C C . VAL B 1 69 ? 9.786 -9.063 -45.361 1.00 9.93 69 VAL B C 1
ATOM 3392 O O . VAL B 1 69 ? 9.627 -10.234 -44.984 1.00 11.11 69 VAL B O 1
ATOM 3396 N N . ARG B 1 70 ? 10.966 -8.443 -45.311 1.00 11.44 70 ARG B N 1
ATOM 3397 C CA . ARG B 1 70 ? 12.189 -9.178 -44.989 1.00 14.42 70 ARG B CA 1
ATOM 3398 C C . ARG B 1 70 ? 12.550 -9.210 -43.509 1.00 14.88 70 ARG B C 1
ATOM 3399 O O . ARG B 1 70 ? 13.321 -10.056 -43.078 1.00 12.96 70 ARG B O 1
ATOM 3407 N N . ASN B 1 71 ? 11.980 -8.293 -42.739 1.00 11.52 71 ASN B N 1
ATOM 3408 C CA . ASN B 1 71 ? 12.380 -8.106 -41.356 1.00 11.29 71 ASN B CA 1
ATOM 3409 C C . ASN B 1 71 ? 11.164 -7.952 -40.437 1.00 11.51 71 ASN B C 1
ATOM 3410 O O . ASN B 1 71 ? 11.126 -7.050 -39.605 1.00 9.55 71 ASN B O 1
ATOM 3415 N N . PRO B 1 72 ? 10.161 -8.839 -40.572 1.00 11.97 72 PRO B N 1
ATOM 3416 C CA . PRO B 1 72 ? 8.894 -8.633 -39.856 1.00 10.13 72 PRO B CA 1
ATOM 3417 C C . PRO B 1 72 ? 9.004 -8.649 -38.333 1.00 13.45 72 PRO B C 1
ATOM 3418 O O . PRO B 1 72 ? 8.304 -7.887 -37.662 1.00 12.09 72 PRO B O 1
ATOM 3422 N N . LYS B 1 73 ? 9.877 -9.492 -37.796 1.00 11.64 73 LYS B N 1
ATOM 3423 C CA . LYS B 1 73 ? 9.960 -9.662 -36.344 1.00 16.06 73 LYS B CA 1
ATOM 3424 C C . LYS B 1 73 ? 10.579 -8.459 -35.616 1.00 11.48 73 LYS B C 1
ATOM 3425 O O . LYS B 1 73 ? 10.368 -8.273 -34.411 1.00 12.92 73 LYS B O 1
ATOM 3431 N N . ASN B 1 74 ? 11.331 -7.641 -36.347 1.00 13.47 74 ASN B N 1
ATOM 3432 C CA . ASN B 1 74 ? 11.969 -6.473 -35.756 1.00 11.37 74 ASN B CA 1
ATOM 3433 C C . ASN B 1 74 ? 11.355 -5.165 -36.251 1.00 12.31 74 ASN B C 1
ATOM 3434 O O . ASN B 1 74 ? 11.978 -4.117 -36.204 1.00 11.74 74 ASN B O 1
ATOM 3439 N N . THR B 1 75 ? 10.111 -5.250 -36.695 1.00 13.01 75 THR B N 1
ATOM 3440 C CA . THR B 1 75 ? 9.377 -4.098 -37.198 1.00 11.00 75 THR B CA 1
ATOM 3441 C C . THR B 1 75 ? 8.094 -4.002 -36.374 1.00 13.04 75 THR B C 1
ATOM 3442 O O . THR B 1 75 ? 7.405 -4.999 -36.178 1.00 10.35 75 THR B O 1
ATOM 3446 N N . VAL B 1 76 ? 7.793 -2.812 -35.862 1.00 9.26 76 VAL B N 1
ATOM 3447 C CA . VAL B 1 76 ? 6.572 -2.605 -35.105 1.00 10.95 76 VAL B CA 1
ATOM 3448 C C . VAL B 1 76 ? 5.662 -1.681 -35.905 1.00 10.31 76 VAL B C 1
ATOM 3449 O O . VAL B 1 76 ? 6.080 -0.587 -36.337 1.00 10.72 76 VAL B O 1
ATOM 3453 N N . ALA B 1 77 ? 4.430 -2.131 -36.121 1.00 9.96 77 ALA B N 1
ATOM 3454 C CA . ALA B 1 77 ? 3.438 -1.354 -36.840 1.00 10.50 77 ALA B CA 1
ATOM 3455 C C . ALA B 1 77 ? 2.099 -1.374 -36.097 1.00 11.12 77 ALA B C 1
ATOM 3456 O O . ALA B 1 77 ? 1.974 -2.036 -35.072 1.00 10.65 77 ALA B O 1
ATOM 3458 N N . TYR B 1 78 ? 1.118 -0.633 -36.607 1.00 6.85 78 TYR B N 1
ATOM 3459 C CA . TYR B 1 78 ? -0.223 -0.598 -36.015 1.00 9.92 78 TYR B CA 1
ATOM 3460 C C . TYR B 1 78 ? -0.204 -0.587 -34.496 1.00 13.70 78 TYR B C 1
ATOM 3461 O O . TYR B 1 78 ? -0.828 -1.433 -33.852 1.00 11.91 78 TYR B O 1
ATOM 3470 N N . PHE B 1 79 ? 0.502 0.377 -33.919 1.00 11.61 79 PHE B N 1
ATOM 3471 C CA . PHE B 1 79 ? 0.685 0.407 -32.478 1.00 11.11 79 PHE B CA 1
ATOM 3472 C C . PHE B 1 79 ? 0.071 1.650 -31.823 1.00 14.56 79 PHE B C 1
ATOM 3473 O O . PHE B 1 79 ? 0.028 1.763 -30.591 1.00 12.87 79 PHE B O 1
ATOM 3481 N N . ARG B 1 80 ? -0.419 2.575 -32.648 1.00 11.32 80 ARG B N 1
ATOM 3482 C CA . ARG B 1 80 ? -1.027 3.799 -32.137 1.00 12.68 80 ARG B CA 1
ATOM 3483 C C . ARG B 1 80 ? -2.123 3.475 -31.118 1.00 12.96 80 ARG B C 1
ATOM 3484 O O . ARG B 1 80 ? -2.122 4.014 -30.002 1.00 11.81 80 ARG B O 1
ATOM 3492 N N . ASP B 1 81 ? -3.048 2.594 -31.500 1.00 12.33 81 ASP B N 1
ATOM 3493 C CA . ASP B 1 81 ? -4.202 2.266 -30.654 1.00 16.76 81 ASP B CA 1
ATOM 3494 C C . ASP B 1 81 ? -3.828 1.381 -29.470 1.00 17.61 81 ASP B C 1
ATOM 3495 O O . ASP B 1 81 ? -4.603 1.236 -28.517 1.00 20.61 81 ASP B O 1
ATOM 3500 N N . ILE B 1 82 ? -2.644 0.782 -29.533 1.00 12.33 82 ILE B N 1
ATOM 3501 C CA . ILE B 1 82 ? -2.161 -0.035 -28.432 1.00 14.17 82 ILE B CA 1
ATOM 3502 C C . ILE B 1 82 ? -1.652 0.821 -27.264 1.00 17.74 82 ILE B C 1
ATOM 3503 O O . ILE B 1 82 ? -1.698 0.399 -26.101 1.00 14.35 82 ILE B O 1
ATOM 3508 N N . LEU B 1 83 ? -1.177 2.028 -27.576 1.00 13.61 83 LEU B N 1
ATOM 3509 C CA . LEU B 1 83 ? -0.679 2.939 -26.553 1.00 14.88 83 LEU B CA 1
ATOM 3510 C C . LEU B 1 83 ? -1.755 3.186 -25.494 1.00 16.38 83 LEU B C 1
ATOM 3511 O O . LEU B 1 83 ? -2.905 3.495 -25.818 1.00 18.06 83 LEU B O 1
ATOM 3516 N N . GLY B 1 84 ? -1.383 3.019 -24.227 1.00 16.54 84 GLY B N 1
ATOM 3517 C CA . GLY B 1 84 ? -2.295 3.261 -23.131 1.00 15.16 84 GLY B CA 1
ATOM 3518 C C . GLY B 1 84 ? -3.349 2.187 -22.887 1.00 20.28 84 GLY B C 1
ATOM 3519 O O . GLY B 1 84 ? -4.131 2.310 -21.954 1.00 21.48 84 GLY B O 1
ATOM 3520 N N . GLN B 1 85 ? -3.367 1.138 -23.709 1.00 18.92 85 GLN B N 1
ATOM 3521 C CA . GLN B 1 85 ? -4.370 0.076 -23.593 1.00 17.88 85 GLN B CA 1
ATOM 3522 C C . GLN B 1 85 ? -3.924 -0.990 -22.610 1.00 21.81 85 GLN B C 1
ATOM 3523 O O . GLN B 1 85 ? -2.738 -1.276 -22.507 1.00 23.25 85 GLN B O 1
ATOM 3529 N N . ASP B 1 86 ? -4.877 -1.578 -21.884 1.00 27.44 86 ASP B N 1
ATOM 3530 C CA . ASP B 1 86 ? -4.599 -2.781 -21.103 1.00 25.96 86 ASP B CA 1
ATOM 3531 C C . ASP B 1 86 ? -4.386 -3.946 -22.063 1.00 24.18 86 ASP B C 1
ATOM 3532 O O . ASP B 1 86 ? -5.067 -4.050 -23.081 1.00 22.81 86 ASP B O 1
ATOM 3537 N N . PHE B 1 87 ? -3.451 -4.832 -21.746 1.00 23.94 87 PHE B N 1
ATOM 3538 C CA . PHE B 1 87 ? -3.152 -5.938 -22.650 1.00 25.24 87 PHE B CA 1
ATOM 3539 C C . PHE B 1 87 ? -4.403 -6.694 -23.103 1.00 25.05 87 PHE B C 1
ATOM 3540 O O . PHE B 1 87 ? -4.555 -7.037 -24.275 1.00 23.42 87 PHE B O 1
ATOM 3548 N N . LYS B 1 88 ? -5.309 -6.945 -22.165 1.00 30.49 88 LYS B N 1
ATOM 3549 C CA . LYS B 1 88 ? -6.524 -7.694 -22.466 1.00 28.73 88 LYS B CA 1
ATOM 3550 C C . LYS B 1 88 ? -7.448 -7.003 -23.468 1.00 28.07 88 LYS B C 1
ATOM 3551 O O . LYS B 1 88 ? -8.283 -7.652 -24.088 1.00 28.78 88 LYS B O 1
ATOM 3557 N N . SER B 1 89 ? -7.298 -5.693 -23.635 1.00 25.91 89 SER B N 1
ATOM 3558 C CA . SER B 1 89 ? -8.137 -4.958 -24.583 1.00 25.89 89 SER B CA 1
ATOM 3559 C C . SER B 1 89 ? -7.568 -4.978 -25.999 1.00 27.23 89 SER B C 1
ATOM 3560 O O . SER B 1 89 ? -8.266 -4.673 -26.969 1.00 26.29 89 SER B O 1
ATOM 3563 N N . VAL B 1 90 ? -6.295 -5.332 -26.111 1.00 24.29 90 VAL B N 1
ATOM 3564 C CA . VAL B 1 90 ? -5.582 -5.237 -27.378 1.00 24.22 90 VAL B CA 1
ATOM 3565 C C . VAL B 1 90 ? -6.044 -6.278 -28.379 1.00 23.72 90 VAL B C 1
ATOM 3566 O O . VAL B 1 90 ? -6.111 -7.463 -28.060 1.00 22.49 90 VAL B O 1
ATOM 3570 N N . ASP B 1 91 ? -6.347 -5.844 -29.596 1.00 20.78 91 ASP B N 1
ATOM 3571 C CA . ASP B 1 91 ? -6.550 -6.788 -30.689 1.00 23.36 91 ASP B CA 1
ATOM 3572 C C . ASP B 1 91 ? -5.289 -6.830 -31.565 1.00 22.39 91 ASP B C 1
ATOM 3573 O O . ASP B 1 91 ? -4.976 -5.863 -32.253 1.00 23.84 91 ASP B O 1
ATOM 3578 N N . PRO B 1 92 ? -4.571 -7.964 -31.543 1.00 21.55 92 PRO B N 1
ATOM 3579 C CA . PRO B 1 92 ? -3.254 -8.067 -32.176 1.00 21.79 92 PRO B CA 1
ATOM 3580 C C . PRO B 1 92 ? -3.338 -8.435 -33.652 1.00 16.50 92 PRO B C 1
ATOM 3581 O O . PRO B 1 92 ? -2.308 -8.751 -34.248 1.00 16.83 92 PRO B O 1
ATOM 3585 N N . THR B 1 93 ? -4.539 -8.419 -34.218 1.00 16.53 93 THR B N 1
ATOM 3586 C CA . THR B 1 93 ? -4.758 -8.876 -35.590 1.00 16.98 93 THR B CA 1
ATOM 3587 C C . THR B 1 93 ? -3.809 -8.237 -36.598 1.00 18.54 93 THR B C 1
ATOM 3588 O O . THR B 1 93 ? -3.152 -8.927 -37.377 1.00 17.69 93 THR B O 1
ATOM 3592 N N . HIS B 1 94 ? -3.745 -6.911 -36.590 1.00 16.30 94 HIS B N 1
ATOM 3593 C CA . HIS B 1 94 ? -2.932 -6.212 -37.575 1.00 15.72 94 HIS B CA 1
ATOM 3594 C C . HIS B 1 94 ? -1.433 -6.299 -37.304 1.00 14.12 94 HIS B C 1
ATOM 3595 O O . HIS B 1 94 ? -0.631 -5.943 -38.177 1.00 14.74 94 HIS B O 1
ATOM 3602 N N . ASN B 1 95 ? -1.055 -6.780 -36.120 1.00 11.19 95 ASN B N 1
ATOM 3603 C CA . ASN B 1 95 ? 0.358 -6.934 -35.773 1.00 11.52 95 ASN B CA 1
ATOM 3604 C C . ASN B 1 95 ? 0.880 -8.325 -36.097 1.00 14.85 95 ASN B C 1
ATOM 3605 O O . ASN B 1 95 ? 2.069 -8.587 -35.943 1.00 12.72 95 ASN B O 1
ATOM 3610 N N . HIS B 1 96 ? -0.013 -9.226 -36.499 1.00 13.11 96 HIS B N 1
ATOM 3611 C CA . HIS B 1 96 ? 0.365 -10.630 -36.706 1.00 14.29 96 HIS B CA 1
ATOM 3612 C C . HIS B 1 96 ? 1.512 -10.762 -37.711 1.00 18.54 96 HIS B C 1
ATOM 3613 O O . HIS B 1 96 ? 2.367 -11.630 -37.583 1.00 17.06 96 HIS B O 1
ATOM 3620 N N . ALA B 1 97 ? 1.488 -9.903 -38.728 1.00 15.53 97 ALA B N 1
ATOM 3621 C CA . ALA B 1 97 ? 2.517 -9.848 -39.772 1.00 14.10 97 ALA B CA 1
ATOM 3622 C C . ALA B 1 97 ? 3.855 -9.232 -39.339 1.00 15.67 97 ALA B C 1
ATOM 3623 O O . ALA B 1 97 ? 4.851 -9.344 -40.044 1.00 16.41 97 ALA B O 1
ATOM 3625 N N . SER B 1 98 ? 3.849 -8.514 -38.224 1.00 14.70 98 SER B N 1
ATOM 3626 C CA . SER B 1 98 ? 5.056 -7.891 -37.689 1.00 13.66 98 SER B CA 1
ATOM 3627 C C . SER B 1 98 ? 5.322 -8.325 -36.245 1.00 14.57 98 SER B C 1
ATOM 3628 O O . SER B 1 98 ? 4.976 -9.435 -35.852 1.00 16.09 98 SER B O 1
ATOM 3631 N N . ALA B 1 99 ? 5.975 -7.470 -35.467 1.00 13.64 99 ALA B N 1
ATOM 3632 C CA . ALA B 1 99 ? 6.220 -7.813 -34.074 1.00 14.91 99 ALA B CA 1
ATOM 3633 C C . ALA B 1 99 ? 4.905 -7.924 -33.303 1.00 16.07 99 ALA B C 1
ATOM 3634 O O . ALA B 1 99 ? 4.075 -7.020 -33.323 1.00 11.66 99 ALA B O 1
ATOM 3636 N N . HIS B 1 100 ? 4.754 -9.031 -32.587 1.00 14.39 100 HIS B N 1
ATOM 3637 C CA . HIS B 1 100 ? 3.560 -9.296 -31.788 1.00 17.32 100 HIS B CA 1
ATOM 3638 C C . HIS B 1 100 ? 3.587 -8.576 -30.445 1.00 14.73 100 HIS B C 1
ATOM 3639 O O . HIS B 1 100 ? 4.571 -8.655 -29.710 1.00 16.60 100 HIS B O 1
ATOM 3646 N N . PRO B 1 101 ? 2.495 -7.878 -30.108 1.00 13.55 101 PRO B N 1
ATOM 3647 C CA . PRO B 1 101 ? 2.433 -7.289 -28.772 1.00 13.39 101 PRO B CA 1
ATOM 3648 C C . PRO B 1 101 ? 2.350 -8.386 -27.724 1.00 21.99 101 PRO B C 1
ATOM 3649 O O . PRO B 1 101 ? 1.700 -9.425 -27.940 1.00 17.44 101 PRO B O 1
ATOM 3653 N N . GLN B 1 102 ? 3.024 -8.154 -26.605 1.00 17.86 102 GLN B N 1
ATOM 3654 C CA . GLN B 1 102 ? 3.141 -9.153 -25.557 1.00 23.83 102 GLN B CA 1
ATOM 3655 C C . GLN B 1 102 ? 2.749 -8.561 -24.214 1.00 20.54 102 GLN B C 1
ATOM 3656 O O . GLN B 1 102 ? 2.951 -7.368 -23.953 1.00 18.51 102 GLN B O 1
ATOM 3662 N N . GLU B 1 103 ? 2.163 -9.400 -23.366 1.00 23.64 103 GLU B N 1
ATOM 3663 C CA . GLU B 1 103 ? 1.824 -8.989 -22.011 1.00 27.53 103 GLU B CA 1
ATOM 3664 C C . GLU B 1 103 ? 3.074 -8.968 -21.147 1.00 28.40 103 GLU B C 1
ATOM 3665 O O . GLU B 1 103 ? 3.847 -9.922 -21.143 1.00 30.50 103 GLU B O 1
ATOM 3671 N N . ALA B 1 104 ? 3.272 -7.884 -20.413 1.00 25.47 104 ALA B N 1
ATOM 3672 C CA . ALA B 1 104 ? 4.400 -7.790 -19.492 1.00 30.68 104 ALA B CA 1
ATOM 3673 C C . ALA B 1 104 ? 4.012 -7.025 -18.243 1.00 38.44 104 ALA B C 1
ATOM 3674 O O . ALA B 1 104 ? 4.320 -5.838 -18.110 1.00 42.62 104 ALA B O 1
ATOM 3676 N N . GLY B 1 105 ? 3.337 -7.711 -17.327 1.00 43.02 105 GLY B N 1
ATOM 3677 C CA . GLY B 1 105 ? 2.887 -7.093 -16.095 1.00 44.58 105 GLY B CA 1
ATOM 3678 C C . GLY B 1 105 ? 1.812 -6.056 -16.349 1.00 39.82 105 GLY B C 1
ATOM 3679 O O . GLY B 1 105 ? 0.717 -6.386 -16.813 1.00 38.18 105 GLY B O 1
ATOM 3680 N N . ASP B 1 106 ? 2.131 -4.802 -16.036 1.00 38.39 106 ASP B N 1
ATOM 3681 C CA . ASP B 1 106 ? 1.214 -3.683 -16.231 1.00 41.03 106 ASP B CA 1
ATOM 3682 C C . ASP B 1 106 ? 1.305 -3.098 -17.643 1.00 38.94 106 ASP B C 1
ATOM 3683 O O . ASP B 1 106 ? 0.531 -2.206 -18.006 1.00 36.60 106 ASP B O 1
ATOM 3688 N N . ASN B 1 107 ? 2.241 -3.607 -18.436 1.00 35.68 107 ASN B N 1
ATOM 3689 C CA . ASN B 1 107 ? 2.514 -3.029 -19.751 1.00 28.74 107 ASN B CA 1
ATOM 3690 C C . ASN B 1 107 ? 2.306 -3.950 -20.956 1.00 28.39 107 ASN B C 1
ATOM 3691 O O . ASN B 1 107 ? 2.259 -5.177 -20.836 1.00 27.18 107 ASN B O 1
ATOM 3696 N N . VAL B 1 108 ? 2.172 -3.335 -22.125 1.00 20.67 108 VAL B N 1
ATOM 3697 C CA . VAL B 1 108 ? 2.241 -4.064 -23.380 1.00 18.84 108 VAL B CA 1
ATOM 3698 C C . VAL B 1 108 ? 3.629 -3.788 -23.933 1.00 15.43 108 VAL B C 1
ATOM 3699 O O . VAL B 1 108 ? 4.088 -2.635 -23.929 1.00 15.94 108 VAL B O 1
ATOM 3703 N N . VAL B 1 109 ? 4.312 -4.833 -24.380 1.00 15.85 109 VAL B N 1
ATOM 3704 C CA . VAL B 1 109 ? 5.681 -4.687 -24.874 1.00 18.88 109 VAL B CA 1
ATOM 3705 C C . VAL B 1 109 ? 5.897 -5.426 -26.188 1.00 16.34 109 VAL B C 1
ATOM 3706 O O . VAL B 1 109 ? 5.072 -6.250 -26.601 1.00 16.53 109 VAL B O 1
ATOM 3710 N N . PHE B 1 110 ? 7.017 -5.124 -26.837 1.00 14.74 110 PHE B N 1
ATOM 3711 C CA . PHE B 1 110 ? 7.444 -5.842 -28.024 1.00 14.37 110 PHE B CA 1
ATOM 3712 C C . PHE B 1 110 ? 8.875 -6.296 -27.815 1.00 14.60 110 PHE B C 1
ATOM 3713 O O . PHE B 1 110 ? 9.676 -5.596 -27.189 1.00 16.61 110 PHE B O 1
ATOM 3721 N N . THR B 1 111 ? 9.181 -7.479 -28.340 1.00 15.59 111 THR B N 1
ATOM 3722 C CA . THR B 1 111 ? 10.524 -8.035 -28.283 1.00 15.70 111 THR B CA 1
ATOM 3723 C C . THR B 1 111 ? 11.180 -7.819 -29.636 1.00 15.30 111 THR B C 1
ATOM 3724 O O . THR B 1 111 ? 10.828 -8.463 -30.612 1.00 18.81 111 THR B O 1
ATOM 3728 N N . ILE B 1 112 ? 12.154 -6.920 -29.665 1.00 13.60 112 ILE B N 1
ATOM 3729 C CA . ILE B 1 112 ? 12.760 -6.459 -30.902 1.00 13.09 112 ILE B CA 1
ATOM 3730 C C . ILE B 1 112 ? 14.279 -6.479 -30.803 1.00 14.96 112 ILE B C 1
ATOM 3731 O O . ILE B 1 112 ? 14.839 -6.092 -29.787 1.00 17.88 112 ILE B O 1
ATOM 3736 N N . LYS B 1 113 ? 14.951 -6.898 -31.868 1.00 14.80 113 LYS B N 1
ATOM 3737 C CA . LYS B 1 113 ? 16.401 -6.826 -31.877 1.00 14.87 113 LYS B CA 1
ATOM 3738 C C . LYS B 1 113 ? 16.780 -5.449 -32.396 1.00 17.73 113 LYS B C 1
ATOM 3739 O O . LYS B 1 113 ? 16.852 -5.230 -33.603 1.00 16.44 113 LYS B O 1
ATOM 3745 N N . ASP B 1 114 ? 17.030 -4.524 -31.480 1.00 13.63 114 ASP B N 1
ATOM 3746 C CA . ASP B 1 114 ? 17.448 -3.188 -31.875 1.00 16.59 114 ASP B CA 1
ATOM 3747 C C . ASP B 1 114 ? 18.945 -2.940 -31.682 1.00 17.44 114 ASP B C 1
ATOM 3748 O O . ASP B 1 114 ? 19.424 -1.865 -32.002 1.00 15.60 114 ASP B O 1
ATOM 3753 N N . LYS B 1 115 ? 19.683 -3.927 -31.168 1.00 16.15 115 LYS B N 1
ATOM 3754 C CA . LYS B 1 115 ? 21.139 -3.771 -31.022 1.00 19.29 115 LYS B CA 1
ATOM 3755 C C . LYS B 1 115 ? 21.879 -4.214 -32.277 1.00 17.05 115 LYS B C 1
ATOM 3756 O O . LYS B 1 115 ? 21.402 -5.074 -33.007 1.00 19.10 115 LYS B O 1
ATOM 3762 N N . ALA B 1 116 ? 23.069 -3.654 -32.494 1.00 20.21 116 ALA B N 1
ATOM 3763 C CA . ALA B 1 116 ? 23.863 -3.966 -33.681 1.00 22.35 116 ALA B CA 1
ATOM 3764 C C . ALA B 1 116 ? 24.430 -5.377 -33.639 1.00 26.20 116 ALA B C 1
ATOM 3765 O O . ALA B 1 116 ? 24.522 -6.035 -34.668 1.00 26.76 116 ALA B O 1
ATOM 3767 N N . GLU B 1 117 ? 24.820 -5.830 -32.453 1.00 25.86 117 GLU B N 1
ATOM 3768 C CA . GLU B 1 117 ? 25.529 -7.103 -32.330 1.00 30.88 117 GLU B CA 1
ATOM 3769 C C . GLU B 1 117 ? 24.661 -8.325 -32.620 1.00 29.98 117 GLU B C 1
ATOM 3770 O O . GLU B 1 117 ? 23.601 -8.518 -32.025 1.00 26.09 117 GLU B O 1
ATOM 3776 N N . GLU B 1 118 ? 25.143 -9.156 -33.537 1.00 31.68 118 GLU B N 1
ATOM 3777 C CA . GLU B 1 118 ? 24.414 -10.332 -33.999 1.00 36.52 118 GLU B CA 1
ATOM 3778 C C . GLU B 1 118 ? 23.939 -11.231 -32.862 1.00 31.56 118 GLU B C 1
ATOM 3779 O O . GLU B 1 118 ? 22.798 -11.686 -32.859 1.00 36.89 118 GLU B O 1
ATOM 3785 N N . ASP B 1 119 ? 24.822 -11.477 -31.902 1.00 33.49 119 ASP B N 1
ATOM 3786 C CA . ASP B 1 119 ? 24.545 -12.411 -30.816 1.00 40.11 119 ASP B CA 1
ATOM 3787 C C . ASP B 1 119 ? 23.781 -11.802 -29.637 1.00 30.92 119 ASP B C 1
ATOM 3788 O O . ASP B 1 119 ? 23.418 -12.523 -28.709 1.00 33.96 119 ASP B O 1
ATOM 3793 N N . ALA B 1 120 ? 23.550 -10.491 -29.662 1.00 31.00 120 ALA B N 1
ATOM 3794 C CA . ALA B 1 120 ? 22.896 -9.807 -28.539 1.00 24.88 120 ALA B CA 1
ATOM 3795 C C . ALA B 1 120 ? 21.439 -10.222 -28.358 1.00 23.25 120 ALA B C 1
ATOM 3796 O O . ALA B 1 120 ? 20.744 -10.530 -29.318 1.00 25.26 120 ALA B O 1
ATOM 3798 N N . GLU B 1 121 ? 20.978 -10.225 -27.112 1.00 23.65 121 GLU B N 1
ATOM 3799 C CA . GLU B 1 121 ? 19.581 -10.502 -26.834 1.00 20.43 121 GLU B CA 1
ATOM 3800 C C . GLU B 1 121 ? 18.703 -9.382 -27.376 1.00 20.50 121 GLU B C 1
ATOM 3801 O O . GLU B 1 121 ? 19.101 -8.214 -27.378 1.00 19.14 121 GLU B O 1
ATOM 3807 N N . PRO B 1 122 ? 17.496 -9.735 -27.823 1.00 16.50 122 PRO B N 1
ATOM 3808 C CA . PRO B 1 122 ? 16.487 -8.750 -28.222 1.00 21.19 122 PRO B CA 1
ATOM 3809 C C . PRO B 1 122 ? 16.134 -7.848 -27.040 1.00 20.69 122 PRO B C 1
ATOM 3810 O O . PRO B 1 122 ? 16.187 -8.294 -25.892 1.00 23.90 122 PRO B O 1
ATOM 3814 N N . SER B 1 123 ? 15.757 -6.605 -27.318 1.00 18.04 123 SER B N 1
ATOM 3815 C CA . SER B 1 123 ? 15.280 -5.716 -26.277 1.00 17.10 123 SER B CA 1
ATOM 3816 C C . SER B 1 123 ? 13.795 -5.922 -26.022 1.00 19.54 123 SER B C 1
ATOM 3817 O O . SER B 1 123 ? 13.031 -6.238 -26.927 1.00 20.08 123 SER B O 1
ATOM 3820 N N . THR B 1 124 ? 13.381 -5.741 -24.778 1.00 17.82 124 THR B N 1
ATOM 3821 C CA . THR B 1 124 ? 11.964 -5.687 -24.489 1.00 15.83 124 THR B CA 1
ATOM 3822 C C . THR B 1 124 ? 11.577 -4.224 -24.387 1.00 18.91 124 THR B C 1
ATOM 3823 O O . THR B 1 124 ? 12.079 -3.496 -23.531 1.00 20.78 124 THR B O 1
ATOM 3827 N N . LEU B 1 125 ? 10.712 -3.792 -25.295 1.00 15.09 125 LEU B N 1
ATOM 3828 C CA . LEU B 1 125 ? 10.340 -2.385 -25.373 1.00 15.17 125 LEU B CA 1
ATOM 3829 C C . LEU B 1 125 ? 8.837 -2.198 -25.177 1.00 17.11 125 LEU B C 1
ATOM 3830 O O . LEU B 1 125 ? 8.025 -2.849 -25.843 1.00 16.19 125 LEU B O 1
ATOM 3835 N N . THR B 1 126 ? 8.478 -1.314 -24.250 1.00 14.94 126 THR B N 1
ATOM 3836 C CA . THR B 1 126 ? 7.084 -0.970 -24.019 1.00 16.20 126 THR B CA 1
ATOM 3837 C C . THR B 1 126 ? 6.551 -0.244 -25.242 1.00 16.66 126 THR B C 1
ATOM 3838 O O . THR B 1 126 ? 7.314 0.382 -25.993 1.00 15.94 126 THR B O 1
ATOM 3842 N N . VAL B 1 127 ? 5.245 -0.317 -25.436 1.00 12.26 127 VAL B N 1
ATOM 3843 C CA . VAL B 1 127 ? 4.616 0.416 -26.520 1.00 15.17 127 VAL B CA 1
ATOM 3844 C C . VAL B 1 127 ? 4.833 1.920 -26.335 1.00 14.00 127 VAL B C 1
ATOM 3845 O O . VAL B 1 127 ? 4.981 2.654 -27.308 1.00 13.92 127 VAL B O 1
ATOM 3849 N N . SER B 1 128 ? 4.868 2.376 -25.082 1.00 12.80 128 SER B N 1
ATOM 3850 C CA . SER B 1 128 ? 5.195 3.770 -24.800 1.00 13.91 128 SER B CA 1
ATOM 3851 C C . SER B 1 128 ? 6.572 4.131 -25.376 1.00 15.64 128 SER B C 1
ATOM 3852 O O . SER B 1 128 ? 6.725 5.175 -26.014 1.00 12.33 128 SER B O 1
ATOM 3855 N N . GLU B 1 129 ? 7.560 3.261 -25.165 1.00 13.11 129 GLU B N 1
ATOM 3856 C CA . GLU B 1 129 ? 8.910 3.532 -25.628 1.00 14.04 129 GLU B CA 1
ATOM 3857 C C . GLU B 1 129 ? 8.906 3.561 -27.153 1.00 13.13 129 GLU B C 1
ATOM 3858 O O . GLU B 1 129 ? 9.526 4.427 -27.755 1.00 12.31 129 GLU B O 1
ATOM 3864 N N . ILE B 1 130 ? 8.183 2.630 -27.767 1.00 9.14 130 ILE B N 1
ATOM 3865 C CA . ILE B 1 130 ? 8.091 2.609 -29.226 1.00 12.90 130 ILE B CA 1
ATOM 3866 C C . ILE B 1 130 ? 7.512 3.956 -29.693 1.00 11.95 130 ILE B C 1
ATOM 3867 O O . ILE B 1 130 ? 8.016 4.581 -30.635 1.00 9.29 130 ILE B O 1
ATOM 3872 N N . ALA B 1 131 ? 6.466 4.406 -29.013 1.00 8.80 131 ALA B N 1
ATOM 3873 C CA . ALA B 1 131 ? 5.805 5.642 -29.407 1.00 9.51 131 ALA B CA 1
ATOM 3874 C C . ALA B 1 131 ? 6.751 6.824 -29.261 1.00 10.23 131 ALA B C 1
ATOM 3875 O O . ALA B 1 131 ? 6.798 7.702 -30.127 1.00 10.28 131 ALA B O 1
ATOM 3877 N N . THR B 1 132 ? 7.504 6.849 -28.165 1.00 9.34 132 THR B N 1
ATOM 3878 C CA . THR B 1 132 ? 8.468 7.918 -27.944 1.00 11.70 132 THR B CA 1
ATOM 3879 C C . THR B 1 132 ? 9.518 7.951 -29.066 1.00 11.11 132 THR B C 1
ATOM 3880 O O . THR B 1 132 ? 9.806 9.004 -29.628 1.00 10.40 132 THR B O 1
ATOM 3884 N N . ARG B 1 133 ? 10.079 6.795 -29.395 1.00 11.38 133 ARG B N 1
ATOM 3885 C CA . ARG B 1 133 ? 11.079 6.741 -30.458 1.00 9.51 133 ARG B CA 1
ATOM 3886 C C . ARG B 1 133 ? 10.509 7.189 -31.797 1.00 9.03 133 ARG B C 1
ATOM 3887 O O . ARG B 1 133 ? 11.177 7.896 -32.561 1.00 9.86 133 ARG B O 1
ATOM 3895 N N . TYR B 1 134 ? 9.269 6.809 -32.083 1.00 9.00 134 TYR B N 1
ATOM 3896 C CA . TYR B 1 134 ? 8.656 7.198 -33.361 1.00 10.41 134 TYR B CA 1
ATOM 3897 C C . TYR B 1 134 ? 8.371 8.709 -33.414 1.00 8.58 134 TYR B C 1
ATOM 3898 O O . TYR B 1 134 ? 8.727 9.408 -34.378 1.00 8.58 134 TYR B O 1
ATOM 3907 N N . LEU B 1 135 ? 7.758 9.220 -32.361 1.00 9.05 135 LEU B N 1
ATOM 3908 C CA . LEU B 1 135 ? 7.464 10.655 -32.246 1.00 10.81 135 LEU B CA 1
ATOM 3909 C C . LEU B 1 135 ? 8.743 11.503 -32.336 1.00 9.89 135 LEU B C 1
ATOM 3910 O O . LEU B 1 135 ? 8.759 12.579 -32.954 1.00 11.07 135 LEU B O 1
ATOM 3915 N N . ARG B 1 136 ? 9.825 11.005 -31.747 1.00 9.17 136 ARG B N 1
ATOM 3916 C CA . ARG B 1 136 ? 11.129 11.649 -31.883 1.00 10.89 136 ARG B CA 1
ATOM 3917 C C . ARG B 1 136 ? 11.522 11.825 -33.361 1.00 13.74 136 ARG B C 1
ATOM 3918 O O . ARG B 1 136 ? 11.950 12.907 -33.781 1.00 9.26 136 ARG B O 1
ATOM 3926 N N . ARG B 1 137 ? 11.390 10.755 -34.134 1.00 8.70 137 ARG B N 1
ATOM 3927 C CA . ARG B 1 137 ? 11.712 10.803 -35.564 1.00 10.62 137 ARG B CA 1
ATOM 3928 C C . ARG B 1 137 ? 10.801 11.758 -36.339 1.00 8.83 137 ARG B C 1
ATOM 3929 O O . ARG B 1 137 ? 11.250 12.497 -37.232 1.00 13.37 137 ARG B O 1
ATOM 3937 N N . LEU B 1 138 ? 9.516 11.712 -36.026 1.00 10.74 138 LEU B N 1
ATOM 3938 C CA . LEU B 1 138 ? 8.528 12.499 -36.732 1.00 10.81 138 LEU B CA 1
ATOM 3939 C C . LEU B 1 138 ? 8.783 13.985 -36.467 1.00 13.13 138 LEU B C 1
ATOM 3940 O O . LEU B 1 138 ? 8.765 14.792 -37.388 1.00 14.01 138 LEU B O 1
ATOM 3945 N N . VAL B 1 139 ? 9.049 14.334 -35.212 1.00 13.57 139 VAL B N 1
ATOM 3946 C CA . VAL B 1 139 ? 9.358 15.727 -34.867 1.00 15.04 139 VAL B CA 1
ATOM 3947 C C . VAL B 1 139 ? 10.702 16.171 -35.485 1.00 15.78 139 VAL B C 1
ATOM 3948 O O . VAL B 1 139 ? 10.849 17.320 -35.917 1.00 15.66 139 VAL B O 1
ATOM 3952 N N . GLY B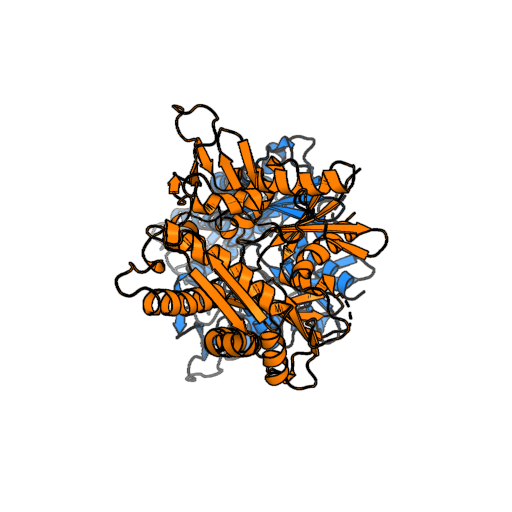 1 140 ? 11.664 15.252 -35.537 1.00 13.38 140 GLY B N 1
ATOM 3953 C CA . GLY B 1 140 ? 12.946 15.505 -36.173 1.00 18.34 140 GLY B CA 1
ATOM 3954 C C . GLY B 1 140 ? 12.822 15.930 -37.630 1.00 16.63 140 GLY B C 1
ATOM 3955 O O . GLY B 1 140 ? 13.567 16.794 -38.102 1.00 14.69 140 GLY B O 1
ATOM 3956 N N . ALA B 1 141 ? 11.860 15.338 -38.331 1.00 14.23 141 ALA B N 1
ATOM 3957 C CA . ALA B 1 141 ? 11.597 15.658 -39.728 1.00 16.42 141 ALA B CA 1
ATOM 3958 C C . ALA B 1 141 ? 11.070 17.091 -39.857 1.00 17.30 141 ALA B C 1
ATOM 3959 O O . ALA B 1 141 ? 11.382 17.803 -40.814 1.00 14.59 141 ALA B O 1
ATOM 3961 N N . ALA B 1 142 ? 10.289 17.513 -38.872 1.00 11.90 142 ALA B N 1
ATOM 3962 C CA . ALA B 1 142 ? 9.764 18.871 -38.845 1.00 14.67 142 ALA B CA 1
ATOM 3963 C C . ALA B 1 142 ? 10.869 19.876 -38.546 1.00 13.71 142 ALA B C 1
ATOM 3964 O O . ALA B 1 142 ? 10.966 20.908 -39.210 1.00 17.22 142 ALA B O 1
ATOM 3966 N N . SER B 1 143 ? 11.701 19.568 -37.554 1.00 15.74 143 SER B N 1
ATOM 3967 C CA . SER B 1 143 ? 12.827 20.429 -37.187 1.00 18.32 143 SER B CA 1
ATOM 3968 C C . SER B 1 143 ? 13.780 20.639 -38.367 1.00 20.61 143 SER B C 1
ATOM 3969 O O . SER B 1 143 ? 14.230 21.751 -38.625 1.00 18.16 143 SER B O 1
ATOM 3972 N N . GLU B 1 144 ? 14.093 19.564 -39.080 1.00 17.12 144 GLU B N 1
ATOM 3973 C CA . GLU B 1 144 ? 14.910 19.681 -40.280 1.00 18.81 144 GLU B CA 1
ATOM 3974 C C . GLU B 1 144 ? 14.293 20.671 -41.273 1.00 21.69 144 GLU B C 1
ATOM 3975 O O . GLU B 1 144 ? 14.962 21.613 -41.723 1.00 22.15 144 GLU B O 1
ATOM 3981 N N . TYR B 1 145 ? 13.020 20.479 -41.606 1.00 17.70 145 TYR B N 1
ATOM 3982 C CA . TYR B 1 145 ? 12.370 21.363 -42.573 1.00 19.05 145 TYR B CA 1
ATOM 3983 C C . TYR B 1 145 ? 12.335 22.825 -42.132 1.00 20.33 145 TYR B C 1
ATOM 3984 O O . TYR B 1 145 ? 12.613 23.721 -42.926 1.00 18.18 145 TYR B O 1
ATOM 3993 N N . LEU B 1 146 ? 11.999 23.062 -40.867 1.00 18.77 146 LEU B N 1
ATOM 3994 C CA . LEU B 1 146 ? 11.871 24.421 -40.348 1.00 19.66 146 LEU B CA 1
ATOM 3995 C C . LEU B 1 146 ? 13.207 25.113 -40.108 1.00 23.99 146 LEU B C 1
ATOM 3996 O O . LEU B 1 146 ? 13.277 26.346 -40.089 1.00 21.39 146 LEU B O 1
ATOM 4001 N N . GLY B 1 147 ? 14.264 24.326 -39.921 1.00 19.00 147 GLY B N 1
ATOM 4002 C CA . GLY B 1 147 ? 15.580 24.880 -39.662 1.00 24.00 147 GLY B CA 1
ATOM 4003 C C . GLY B 1 147 ? 15.728 25.405 -38.238 1.00 28.40 147 GLY B C 1
ATOM 4004 O O . GLY B 1 147 ? 16.657 26.150 -37.930 1.00 29.14 147 GLY B O 1
ATOM 4005 N N . LYS B 1 148 ? 14.803 25.009 -37.366 1.00 20.85 148 LYS B N 1
ATOM 4006 C CA . LYS B 1 148 ? 14.923 25.234 -35.921 1.00 24.46 148 LYS B CA 1
ATOM 4007 C C . LYS B 1 148 ? 14.293 24.081 -35.181 1.00 25.23 148 LYS B C 1
ATOM 4008 O O . LYS B 1 148 ? 13.474 23.370 -35.754 1.00 22.53 148 LYS B O 1
ATOM 4014 N N . LYS B 1 149 ? 14.660 23.921 -33.912 1.00 23.99 149 LYS B N 1
ATOM 4015 C CA . LYS B 1 149 ? 14.193 22.779 -33.140 1.00 25.84 149 LYS B CA 1
ATOM 4016 C C . LYS B 1 149 ? 12.743 22.945 -32.672 1.00 22.15 149 LYS B C 1
ATOM 4017 O O . LYS B 1 149 ? 12.403 23.910 -31.964 1.00 20.26 149 LYS B O 1
ATOM 4023 N N . VAL B 1 150 ? 11.882 22.028 -33.103 1.00 19.06 150 VAL B N 1
ATOM 4024 C CA . VAL B 1 150 ? 10.497 22.027 -32.648 1.00 18.63 150 VAL B CA 1
ATOM 4025 C C . VAL B 1 150 ? 10.472 21.735 -31.154 1.00 15.16 150 VAL B C 1
ATOM 4026 O O . VAL B 1 150 ? 11.192 20.864 -30.674 1.00 17.52 150 VAL B O 1
ATOM 4030 N N . THR B 1 151 ? 9.657 22.474 -30.416 1.00 17.62 151 THR B N 1
ATOM 4031 C CA . THR B 1 151 ? 9.560 22.247 -28.978 1.00 19.72 151 THR B CA 1
ATOM 4032 C C . THR B 1 151 ? 8.189 21.745 -28.528 1.00 14.33 151 THR B C 1
ATOM 4033 O O . THR B 1 151 ? 8.085 21.125 -27.471 1.00 17.77 151 THR B O 1
ATOM 4037 N N . SER B 1 152 ? 7.149 22.041 -29.302 1.00 16.16 152 SER B N 1
ATOM 4038 C CA . SER B 1 152 ? 5.774 21.863 -28.832 1.00 16.13 152 SER B CA 1
ATOM 4039 C C . SER B 1 152 ? 4.825 21.476 -29.950 1.00 15.53 152 SER B C 1
ATOM 4040 O O . SER B 1 152 ? 5.044 21.827 -31.106 1.00 13.60 152 SER B O 1
ATOM 4043 N N . ALA B 1 153 ? 3.740 20.792 -29.601 1.00 14.23 153 ALA B N 1
ATOM 4044 C CA . ALA B 1 153 ? 2.750 20.409 -30.602 1.00 13.58 153 ALA B CA 1
ATOM 4045 C C . ALA B 1 153 ? 1.316 20.281 -30.080 1.00 12.72 153 ALA B C 1
ATOM 4046 O O . ALA B 1 153 ? 1.081 20.002 -28.899 1.00 13.55 153 ALA B O 1
ATOM 4048 N N . VAL B 1 154 ? 0.365 20.525 -30.971 1.00 13.92 154 VAL B N 1
ATOM 4049 C CA . VAL B 1 154 ? -0.985 20.020 -30.789 1.00 13.16 154 VAL B CA 1
ATOM 4050 C C . VAL B 1 154 ? -1.032 18.679 -31.513 1.00 14.79 154 VAL B C 1
ATOM 4051 O O . VAL B 1 154 ? -0.557 18.564 -32.642 1.00 12.77 154 VAL B O 1
ATOM 4055 N N . ILE B 1 155 ? -1.563 17.668 -30.836 1.00 13.71 155 ILE B N 1
ATOM 4056 C CA . ILE B 1 155 ? -1.679 16.326 -31.388 1.00 15.60 155 ILE B CA 1
ATOM 4057 C C . ILE B 1 155 ? -3.141 15.883 -31.416 1.00 14.19 155 ILE B C 1
ATOM 4058 O O . ILE B 1 155 ? -3.887 16.054 -30.434 1.00 11.43 155 ILE B O 1
ATOM 4063 N N . THR B 1 156 ? -3.551 15.307 -32.543 1.00 10.25 156 THR B N 1
ATOM 4064 C CA . THR B 1 156 ? -4.917 14.842 -32.713 1.00 11.77 156 THR B CA 1
ATOM 4065 C C . THR B 1 156 ? -5.106 13.420 -32.158 1.00 9.84 156 THR B C 1
ATOM 4066 O O . THR B 1 156 ? -4.193 12.607 -32.202 1.00 11.37 156 THR B O 1
ATOM 4070 N N . ILE B 1 157 ? -6.304 13.144 -31.647 1.00 11.20 157 ILE B N 1
ATOM 4071 C CA . ILE B 1 157 ? -6.633 11.854 -31.052 1.00 11.20 157 ILE B CA 1
ATOM 4072 C C . ILE B 1 157 ? -8.062 11.438 -31.408 1.00 7.57 157 ILE B C 1
ATOM 4073 O O . ILE B 1 157 ? -8.915 12.271 -31.714 1.00 9.79 157 ILE B O 1
ATOM 4078 N N . PRO B 1 158 ? -8.353 10.129 -31.338 1.00 11.92 158 PRO B N 1
ATOM 4079 C CA . PRO B 1 158 ? -9.738 9.741 -31.620 1.00 9.35 158 PRO B CA 1
ATOM 4080 C C . PRO B 1 158 ? -10.656 10.085 -30.439 1.00 9.54 158 PRO B C 1
ATOM 4081 O O . PRO B 1 158 ? -10.164 10.288 -29.321 1.00 11.04 158 PRO B O 1
ATOM 4085 N N . THR B 1 159 ? -11.963 10.134 -30.679 1.00 11.91 159 THR B N 1
ATOM 4086 C CA . THR B 1 159 ? -12.908 10.543 -29.632 1.00 12.96 159 THR B CA 1
ATOM 4087 C C . THR B 1 159 ? -13.137 9.441 -28.606 1.00 15.55 159 THR B C 1
ATOM 4088 O O . THR B 1 159 ? -13.691 9.691 -27.524 1.00 15.63 159 THR B O 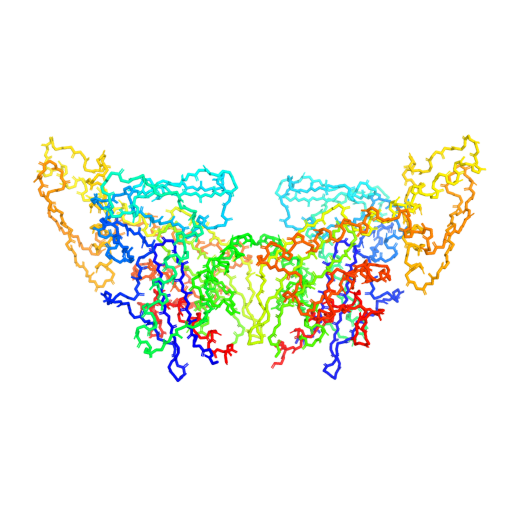1
ATOM 4092 N N . ASN B 1 160 ? -12.703 8.227 -28.932 1.00 15.28 160 ASN B N 1
ATOM 4093 C CA . ASN B 1 160 ? -12.783 7.128 -27.977 1.00 16.77 160 ASN B CA 1
ATOM 4094 C C . ASN B 1 160 ? -11.462 6.810 -27.275 1.00 19.16 160 ASN B C 1
ATOM 4095 O O . ASN B 1 160 ? -11.339 5.777 -26.649 1.00 17.65 160 ASN B O 1
ATOM 4100 N N . PHE B 1 161 ? -10.483 7.711 -27.370 1.00 13.45 161 PHE B N 1
ATOM 4101 C CA . PHE B 1 161 ? -9.250 7.567 -26.604 1.00 14.48 161 PHE B CA 1
ATOM 4102 C C . PHE B 1 161 ? -9.579 7.674 -25.119 1.00 16.28 161 PHE B C 1
ATOM 4103 O O . PHE B 1 161 ? -10.217 8.633 -24.702 1.00 17.52 161 PHE B O 1
ATOM 4111 N N . THR B 1 162 ? -9.151 6.693 -24.329 1.00 15.07 162 THR B N 1
ATOM 4112 C CA . THR B 1 162 ? -9.453 6.687 -22.891 1.00 17.11 162 THR B CA 1
ATOM 4113 C C . THR B 1 162 ? -8.566 7.683 -22.149 1.00 14.79 162 THR B C 1
ATOM 4114 O O . THR B 1 162 ? -7.593 8.175 -22.703 1.00 13.49 162 THR B O 1
ATOM 4118 N N . GLU B 1 163 ? -8.890 7.987 -20.892 1.00 12.15 163 GLU B N 1
ATOM 4119 C CA . GLU B 1 163 ? -8.028 8.887 -20.123 1.00 14.17 163 GLU B CA 1
ATOM 4120 C C . GLU B 1 163 ? -6.600 8.346 -20.037 1.00 12.86 163 GLU B C 1
ATOM 4121 O O . GLU B 1 163 ? -5.627 9.103 -20.092 1.00 16.95 163 GLU B O 1
ATOM 4127 N N . LYS B 1 164 ? -6.476 7.033 -19.892 1.00 12.76 164 LYS B N 1
ATOM 4128 C CA . LYS B 1 164 ? -5.166 6.385 -19.745 1.00 14.45 164 LYS B CA 1
ATOM 4129 C C . LYS B 1 164 ? -4.362 6.517 -21.034 1.00 13.85 164 LYS B C 1
ATOM 4130 O O . LYS B 1 164 ? -3.148 6.731 -21.019 1.00 15.48 164 LYS B O 1
ATOM 4136 N N . GLN B 1 165 ? -5.060 6.387 -22.148 1.00 13.96 165 GLN B N 1
ATOM 4137 C CA . GLN B 1 165 ? -4.456 6.583 -23.466 1.00 12.12 165 GLN B CA 1
ATOM 4138 C C . GLN B 1 165 ? -3.971 8.023 -23.636 1.00 13.95 165 GLN B C 1
ATOM 4139 O O . GLN B 1 165 ? -2.835 8.263 -24.058 1.00 12.64 165 GLN B O 1
ATOM 4145 N N . LYS B 1 166 ? -4.823 8.985 -23.294 1.00 15.25 166 LYS B N 1
ATOM 4146 C CA . LYS B 1 166 ? -4.430 10.379 -23.415 1.00 13.10 166 LYS B CA 1
ATOM 4147 C C . LYS B 1 166 ? -3.185 10.658 -22.587 1.00 15.00 166 LYS B C 1
ATOM 4148 O O . LYS B 1 166 ? -2.230 11.214 -23.104 1.00 13.02 166 LYS B O 1
ATOM 4154 N N . ALA B 1 167 ? -3.196 10.283 -21.306 1.00 13.02 167 ALA B N 1
ATOM 4155 C CA . ALA B 1 167 ? -2.026 10.482 -20.444 1.00 18.34 167 ALA B CA 1
ATOM 4156 C C . ALA B 1 167 ? -0.778 9.779 -20.982 1.00 14.84 167 ALA B C 1
ATOM 4157 O O . ALA B 1 167 ? 0.334 10.280 -20.851 1.00 14.15 167 ALA B O 1
ATOM 4159 N N . ALA B 1 168 ? -0.970 8.596 -21.544 1.00 15.22 168 ALA B N 1
ATOM 4160 C CA . ALA B 1 168 ? 0.142 7.832 -22.096 1.00 14.82 168 ALA B CA 1
ATOM 4161 C C . ALA B 1 168 ? 0.756 8.546 -23.310 1.00 14.46 168 ALA B C 1
ATOM 4162 O O . ALA B 1 168 ? 1.974 8.532 -23.494 1.00 15.92 168 ALA B O 1
ATOM 4164 N N . LEU B 1 169 ? -0.085 9.187 -24.117 1.00 14.30 169 LEU B N 1
ATOM 4165 C CA . LEU B 1 169 ? 0.398 9.910 -25.300 1.00 13.52 169 LEU B CA 1
ATOM 4166 C C . LEU B 1 169 ? 1.173 11.145 -24.851 1.00 15.95 169 LEU B C 1
ATOM 4167 O O . LEU B 1 169 ? 2.282 11.404 -25.314 1.00 13.47 169 LEU B O 1
ATOM 4172 N N . ILE B 1 170 ? 0.602 11.881 -23.903 1.00 14.58 170 ILE B N 1
ATOM 4173 C CA . ILE B 1 170 ? 1.295 13.029 -23.353 1.00 14.82 170 ILE B CA 1
ATOM 4174 C C . ILE B 1 170 ? 2.665 12.645 -22.766 1.00 17.42 170 ILE B C 1
ATOM 4175 O O . ILE B 1 170 ? 3.658 13.343 -22.998 1.00 16.52 170 ILE B O 1
ATOM 4180 N N . ALA B 1 171 ? 2.717 11.532 -22.035 1.00 16.30 171 ALA B N 1
ATOM 4181 C CA . ALA B 1 171 ? 3.966 11.070 -21.430 1.00 16.79 171 ALA B CA 1
ATOM 4182 C C . ALA B 1 171 ? 4.953 10.616 -22.490 1.00 13.99 171 ALA B C 1
ATOM 4183 O O . ALA B 1 171 ? 6.148 10.897 -22.386 1.00 17.55 171 ALA B O 1
ATOM 4185 N N . ALA B 1 172 ? 4.460 9.905 -23.500 1.00 15.77 172 ALA B N 1
ATOM 4186 C CA . ALA B 1 172 ? 5.326 9.450 -24.591 1.00 14.77 172 ALA B CA 1
ATOM 4187 C C . ALA B 1 172 ? 5.964 10.639 -25.306 1.00 15.30 172 ALA B C 1
ATOM 4188 O O . ALA B 1 172 ? 7.157 10.613 -25.631 1.00 16.99 172 ALA B O 1
ATOM 4190 N N . ALA B 1 173 ? 5.171 11.680 -25.547 1.00 14.22 173 ALA B N 1
ATOM 4191 C CA . ALA B 1 173 ? 5.680 12.901 -26.166 1.00 15.58 173 ALA B CA 1
ATOM 4192 C C . ALA B 1 173 ? 6.755 13.567 -25.298 1.00 17.44 173 ALA B C 1
ATOM 4193 O O . ALA B 1 173 ? 7.781 14.014 -25.805 1.00 12.67 173 ALA B O 1
ATOM 4195 N N . ALA B 1 174 ? 6.516 13.640 -23.989 1.00 15.21 174 ALA B N 1
ATOM 4196 C CA . ALA B 1 174 ? 7.471 14.276 -23.082 1.00 16.72 174 ALA B CA 1
ATOM 4197 C C . ALA B 1 174 ? 8.828 13.589 -23.113 1.00 17.43 174 ALA B C 1
ATOM 4198 O O . ALA B 1 174 ? 9.878 14.238 -23.061 1.00 15.41 174 ALA B O 1
ATOM 4200 N N . ALA B 1 175 ? 8.792 12.264 -23.197 1.00 18.66 175 ALA B N 1
ATOM 4201 C CA . ALA B 1 175 ? 10.004 11.460 -23.258 1.00 15.52 175 ALA B CA 1
ATOM 4202 C C . ALA B 1 175 ? 10.765 11.724 -24.561 1.00 18.65 175 ALA B C 1
ATOM 4203 O O . ALA B 1 175 ? 11.955 11.429 -24.667 1.00 18.59 175 ALA B O 1
ATOM 4205 N N . ALA B 1 176 ? 10.071 12.287 -25.542 1.00 17.14 176 ALA B N 1
ATOM 4206 C CA . ALA B 1 176 ? 10.686 12.628 -26.829 1.00 19.19 176 ALA B CA 1
ATOM 4207 C C . ALA B 1 176 ? 11.010 14.121 -26.848 1.00 22.97 176 ALA B C 1
ATOM 4208 O O . ALA B 1 176 ? 11.322 14.694 -27.894 1.00 23.31 176 ALA B O 1
ATOM 4210 N N . ASP B 1 177 ? 10.912 14.739 -25.674 1.00 18.24 177 ASP B N 1
ATOM 4211 C CA . ASP B 1 177 ? 11.221 16.151 -25.493 1.00 20.54 177 ASP B CA 1
ATOM 4212 C C . ASP B 1 177 ? 10.291 17.050 -26.304 1.00 20.27 177 ASP B C 1
ATOM 4213 O O . ASP B 1 177 ? 10.677 18.127 -26.755 1.00 20.36 177 ASP B O 1
ATOM 4218 N N . LEU B 1 178 ? 9.047 16.596 -26.453 1.00 16.54 178 LEU B N 1
ATOM 4219 C CA . LEU B 1 178 ? 7.999 17.378 -27.096 1.00 15.06 178 LEU B CA 1
ATOM 4220 C C . LEU B 1 178 ? 6.925 17.774 -26.077 1.00 18.83 178 LEU B C 1
ATOM 4221 O O . LEU B 1 178 ? 6.345 16.929 -25.396 1.00 17.65 178 LEU B O 1
ATOM 4226 N N . GLU B 1 179 ? 6.670 19.071 -26.001 1.00 17.45 179 GLU B N 1
ATOM 4227 C CA . GLU B 1 179 ? 5.642 19.620 -25.140 1.00 16.80 179 GLU B CA 1
ATOM 4228 C C . GLU B 1 179 ? 4.298 19.546 -25.844 1.00 16.81 179 GLU B C 1
ATOM 4229 O O . GLU B 1 179 ? 4.128 20.121 -26.918 1.00 18.19 179 GLU B O 1
ATOM 4235 N N . VAL B 1 180 ? 3.341 18.833 -25.254 1.00 15.39 180 VAL B N 1
ATOM 4236 C CA . VAL B 1 180 ? 1.983 18.836 -25.786 1.00 12.52 180 VAL B CA 1
ATOM 4237 C C . VAL B 1 180 ? 1.222 20.056 -25.272 1.00 18.60 180 VAL B C 1
ATOM 4238 O O . VAL B 1 180 ? 0.981 20.177 -24.071 1.00 17.61 180 VAL B O 1
ATOM 4242 N N . LEU B 1 181 ? 0.871 20.962 -26.185 1.00 16.29 181 LEU B N 1
ATOM 4243 C CA . LEU B 1 181 ? 0.060 22.145 -25.866 1.00 19.61 181 LEU B CA 1
ATOM 4244 C C . LEU B 1 181 ? -1.420 21.808 -25.717 1.00 19.04 181 LEU B C 1
ATOM 4245 O O . LEU B 1 181 ? -2.144 22.464 -24.965 1.00 23.95 181 LEU B O 1
ATOM 4250 N N . GLN B 1 182 ? -1.876 20.799 -26.448 1.00 17.35 182 GLN B N 1
ATOM 4251 C CA . GLN B 1 182 ? -3.265 20.376 -26.377 1.00 18.17 182 GLN B CA 1
ATOM 4252 C C . GLN B 1 182 ? -3.474 19.085 -27.154 1.00 15.59 182 GLN B C 1
ATOM 4253 O O . GLN B 1 182 ? -2.822 18.857 -28.172 1.00 13.04 182 GLN B O 1
ATOM 4259 N N . LEU B 1 183 ? -4.397 18.255 -26.677 1.00 16.70 183 LEU B N 1
ATOM 4260 C CA . LEU B 1 183 ? -4.934 17.176 -27.502 1.00 13.71 183 LEU B CA 1
ATOM 4261 C C . LEU B 1 183 ? -6.291 17.612 -28.049 1.00 14.69 183 LEU B C 1
ATOM 4262 O O . LEU B 1 183 ? -7.166 18.026 -27.292 1.00 18.01 183 LEU B O 1
ATOM 4267 N N . ILE B 1 184 ? -6.456 17.569 -29.369 1.00 11.94 184 ILE B N 1
ATOM 4268 C CA . ILE B 1 184 ? -7.765 17.798 -29.980 1.00 11.48 184 ILE B CA 1
ATOM 4269 C C . ILE B 1 184 ? -8.213 16.575 -30.776 1.00 12.25 184 ILE B C 1
ATOM 4270 O O . ILE B 1 184 ? -7.388 15.776 -31.201 1.00 12.48 184 ILE B O 1
ATOM 4275 N N . SER B 1 185 ? -9.520 16.418 -30.959 1.00 15.26 185 SER B N 1
ATOM 4276 C CA . SER B 1 185 ? -10.039 15.247 -31.655 1.00 12.83 185 SER B CA 1
ATOM 4277 C C . SER B 1 185 ? -9.771 15.282 -33.165 1.00 12.40 185 SER B C 1
ATOM 4278 O O . SER B 1 185 ? -9.734 16.349 -33.799 1.00 11.21 185 SER B O 1
ATOM 4281 N N . GLU B 1 186 ? -9.587 14.094 -33.727 1.00 9.29 186 GLU B N 1
ATOM 4282 C CA . GLU B 1 186 ? -9.388 13.943 -35.156 1.00 11.71 186 GLU B CA 1
ATOM 4283 C C . GLU B 1 186 ? -10.493 14.621 -35.986 1.00 11.36 186 GLU B C 1
ATOM 4284 O O . GLU B 1 186 ? -10.200 15.289 -36.996 1.00 12.49 186 GLU B O 1
ATOM 4290 N N . PRO B 1 187 ? -11.766 14.453 -35.585 1.00 10.87 187 PRO B N 1
ATOM 4291 C CA . PRO B 1 187 ? -12.795 15.133 -36.375 1.00 12.68 187 PRO B CA 1
ATOM 4292 C C . PRO B 1 187 ? -12.794 16.658 -36.166 1.00 13.67 187 PRO B C 1
ATOM 4293 O O . PRO B 1 187 ? -13.043 17.385 -37.132 1.00 15.42 187 PRO B O 1
ATOM 4297 N N . ALA B 1 188 ? -12.519 17.131 -34.954 1.00 14.54 188 ALA B N 1
ATOM 4298 C CA . ALA B 1 188 ? -12.496 18.586 -34.726 1.00 12.88 188 ALA B CA 1
ATOM 4299 C C . ALA B 1 188 ? -11.396 19.229 -35.569 1.00 15.51 188 ALA B C 1
ATOM 4300 O O . ALA B 1 188 ? -11.571 20.324 -36.107 1.00 11.57 188 ALA B O 1
ATOM 4302 N N . ALA B 1 189 ? -10.267 18.538 -35.685 1.00 12.21 189 ALA B N 1
ATOM 4303 C CA . ALA B 1 189 ? -9.156 19.018 -36.496 1.00 14.46 189 ALA B CA 1
ATOM 4304 C C . ALA B 1 189 ? -9.568 19.173 -37.959 1.00 13.95 189 ALA B C 1
ATOM 4305 O O . ALA B 1 189 ? -9.240 20.168 -38.594 1.00 12.92 189 ALA B O 1
ATOM 4307 N N . ALA B 1 190 ? -10.310 18.200 -38.488 1.00 12.43 190 ALA B N 1
ATOM 4308 C CA . ALA B 1 190 ? -10.763 18.265 -39.880 1.00 15.38 190 ALA B CA 1
ATOM 4309 C C . ALA B 1 190 ? -11.724 19.438 -40.107 1.00 14.24 190 ALA B C 1
ATOM 4310 O O . ALA B 1 190 ? -11.705 20.071 -41.160 1.00 14.46 190 ALA B O 1
ATOM 4312 N N . VAL B 1 191 ? -12.567 19.721 -39.120 1.00 14.28 191 VAL B N 1
ATOM 4313 C CA . VAL B 1 191 ? -13.487 20.845 -39.245 1.00 14.25 191 VAL B CA 1
ATOM 4314 C C . VAL B 1 191 ? -12.693 22.148 -39.240 1.00 16.69 191 VAL B C 1
ATOM 4315 O O . VAL B 1 191 ? -12.917 23.011 -40.094 1.00 18.12 191 VAL B O 1
ATOM 4319 N N . LEU B 1 192 ? -11.754 22.274 -38.299 1.00 16.69 192 LEU B N 1
ATOM 4320 C CA . LEU B 1 192 ? -10.918 23.483 -38.194 1.00 16.73 192 LEU B CA 1
ATOM 4321 C C . LEU B 1 192 ? -10.124 23.737 -39.466 1.00 20.03 192 LEU B C 1
ATOM 4322 O O . LEU B 1 192 ? -9.957 24.889 -39.882 1.00 20.35 192 LEU B O 1
ATOM 4327 N N . ALA B 1 193 ? -9.612 22.666 -40.076 1.00 14.97 193 ALA B N 1
ATOM 4328 C CA . ALA B 1 193 ? -8.908 22.794 -41.353 1.00 18.23 193 ALA B CA 1
ATOM 4329 C C . ALA B 1 193 ? -9.775 23.521 -42.374 1.00 21.64 193 ALA B C 1
ATOM 4330 O O . ALA B 1 193 ? -9.275 24.290 -43.178 1.00 21.12 193 ALA B O 1
ATOM 4332 N N . TYR B 1 194 ? -11.075 23.255 -42.347 1.00 24.33 194 TYR B N 1
ATOM 4333 C CA . TYR B 1 194 ? -12.019 23.963 -43.207 1.00 26.84 194 TYR B CA 1
ATOM 4334 C C . TYR B 1 194 ? -12.501 25.257 -42.554 1.00 31.43 194 TYR B C 1
ATOM 4335 O O . TYR B 1 194 ? -12.767 26.240 -43.246 1.00 37.33 194 TYR B O 1
ATOM 4344 N N . ASP B 1 195 ? -12.601 25.241 -41.223 1.00 29.96 195 ASP B N 1
ATOM 4345 C CA . ASP B 1 195 ? -13.137 26.350 -40.411 1.00 33.00 195 ASP B CA 1
ATOM 4346 C C . ASP B 1 195 ? -14.671 26.371 -40.393 1.00 35.88 195 ASP B C 1
ATOM 4347 O O . ASP B 1 195 ? -15.311 25.948 -39.424 1.00 34.57 195 ASP B O 1
ATOM 4352 N N . SER B 1 203 ? -21.149 30.021 -39.130 1.00 38.80 203 SER B N 1
ATOM 4353 C CA . SER B 1 203 ? -22.583 29.927 -38.880 1.00 40.26 203 SER B CA 1
ATOM 4354 C C . SER B 1 203 ? -22.951 28.577 -38.266 1.00 37.53 203 SER B C 1
ATOM 4355 O O . SER B 1 203 ? -22.275 27.577 -38.499 1.00 36.22 203 SER B O 1
ATOM 4358 N N . ASP B 1 204 ? -24.021 28.557 -37.478 1.00 37.01 204 ASP B N 1
ATOM 4359 C CA . ASP B 1 204 ? -24.503 27.322 -36.879 1.00 35.29 204 ASP B CA 1
ATOM 4360 C C . ASP B 1 204 ? -24.853 26.294 -37.954 1.00 36.23 204 ASP B C 1
ATOM 4361 O O . ASP B 1 204 ? -25.581 26.592 -38.903 1.00 31.69 204 ASP B O 1
ATOM 4366 N N . LYS B 1 205 ? -24.330 25.082 -37.803 1.00 31.36 205 LYS B N 1
ATOM 4367 C CA . LYS B 1 205 ? -24.601 24.023 -38.767 1.00 28.20 205 LYS B CA 1
ATOM 4368 C C . LYS B 1 205 ? -24.416 22.634 -38.160 1.00 23.00 205 LYS B C 1
ATOM 4369 O O . LYS B 1 205 ? -23.879 22.491 -37.056 1.00 22.59 205 LYS B O 1
ATOM 4375 N N . ILE B 1 206 ? -24.897 21.629 -38.885 1.00 19.38 206 ILE B N 1
ATOM 4376 C CA . ILE B 1 206 ? -24.688 20.224 -38.547 1.00 21.21 206 ILE B CA 1
ATOM 4377 C C . ILE B 1 206 ? -23.672 19.619 -39.522 1.00 20.70 206 ILE B C 1
ATOM 4378 O O . ILE B 1 206 ? -23.884 19.626 -40.737 1.00 17.36 206 ILE B O 1
ATOM 4383 N N . ILE B 1 207 ? -22.562 19.118 -38.983 1.00 20.08 207 ILE B N 1
ATOM 4384 C CA . ILE B 1 207 ? -21.473 18.581 -39.802 1.00 18.33 207 ILE B CA 1
ATOM 4385 C C . ILE B 1 207 ? -21.321 17.087 -39.549 1.00 13.16 207 ILE B C 1
ATOM 4386 O O . ILE B 1 207 ? -21.429 16.639 -38.412 1.00 15.58 207 ILE B O 1
ATOM 4391 N N . VAL B 1 208 ? -21.092 16.332 -40.618 1.00 15.37 208 VAL B N 1
ATOM 4392 C CA . VAL B 1 208 ? -20.669 14.939 -40.498 1.00 14.55 208 VAL B CA 1
ATOM 4393 C C . VAL B 1 208 ? -19.231 14.815 -40.988 1.00 13.35 208 VAL B C 1
ATOM 4394 O O . VAL B 1 208 ? -18.926 15.132 -42.147 1.00 15.08 208 VAL B O 1
ATOM 4398 N N . VAL B 1 209 ? -18.338 14.384 -40.108 1.00 12.12 209 VAL B N 1
ATOM 4399 C CA . VAL B 1 209 ? -16.988 14.064 -40.555 1.00 11.98 209 VAL B CA 1
ATOM 4400 C C . VAL B 1 209 ? -16.931 12.564 -40.791 1.00 12.44 209 VAL B C 1
ATOM 4401 O O . VAL B 1 209 ? -17.169 11.772 -39.872 1.00 10.99 209 VAL B O 1
ATOM 4405 N N . ALA B 1 210 ? -16.677 12.198 -42.044 1.00 10.96 210 ALA B N 1
ATOM 4406 C CA . ALA B 1 210 ? -16.481 10.808 -42.430 1.00 10.88 210 ALA B CA 1
ATOM 4407 C C . ALA B 1 210 ? -14.974 10.562 -42.573 1.00 11.13 210 ALA B C 1
ATOM 4408 O O . ALA B 1 210 ? -14.394 10.850 -43.607 1.00 10.64 210 ALA B O 1
ATOM 4410 N N . ASP B 1 211 ? -14.353 10.050 -41.511 1.00 12.85 211 ASP B N 1
ATOM 4411 C CA . ASP B 1 211 ? -12.896 9.885 -41.480 1.00 9.55 211 ASP B CA 1
ATOM 4412 C C . ASP B 1 211 ? -12.622 8.414 -41.741 1.00 9.14 211 ASP B C 1
ATOM 4413 O O . ASP B 1 211 ? -12.766 7.579 -40.857 1.00 10.18 211 ASP B O 1
ATOM 4418 N N . LEU B 1 212 ? -12.240 8.113 -42.971 1.00 9.74 212 LEU B N 1
ATOM 4419 C CA . LEU B 1 212 ? -12.142 6.737 -43.430 1.00 11.01 212 LEU B CA 1
ATOM 4420 C C . LEU B 1 212 ? -10.667 6.414 -43.545 1.00 9.85 212 LEU B C 1
ATOM 4421 O O . LEU B 1 212 ? -9.968 6.983 -44.380 1.00 7.79 212 LEU B O 1
ATOM 4426 N N . GLY B 1 213 ? -10.202 5.510 -42.693 1.00 11.21 213 GLY B N 1
ATOM 4427 C CA . GLY B 1 213 ? -8.777 5.293 -42.529 1.00 9.07 213 GLY B CA 1
ATOM 4428 C C . GLY B 1 213 ? -8.259 3.970 -43.039 1.00 7.02 213 GLY B C 1
ATOM 4429 O O . GLY B 1 213 ? -8.692 3.482 -44.094 1.00 8.61 213 GLY B O 1
ATOM 4430 N N . GLY B 1 214 ? -7.303 3.410 -42.303 1.00 7.04 214 GLY B N 1
ATOM 4431 C CA . GLY B 1 214 ? -6.620 2.190 -42.732 1.00 7.50 214 GLY B CA 1
ATOM 4432 C C . GLY B 1 214 ? -7.114 0.980 -41.950 1.00 9.41 214 GLY B C 1
ATOM 4433 O O . GLY B 1 214 ? -7.655 0.036 -42.529 1.00 8.82 214 GLY B O 1
ATOM 4434 N N . SER B 1 215 ? -6.925 1.014 -40.633 1.00 8.04 215 SER B N 1
ATOM 4435 C CA . SER B 1 215 ? -7.403 -0.059 -39.745 1.00 9.17 215 SER B CA 1
ATOM 4436 C C . SER B 1 215 ? -8.744 0.312 -39.111 1.00 10.97 215 SER B C 1
ATOM 4437 O O . SER B 1 215 ? -9.373 -0.499 -38.418 1.00 10.40 215 SER B O 1
ATOM 4440 N N . ARG B 1 216 ? -9.189 1.539 -39.333 1.00 8.79 216 ARG B N 1
ATOM 4441 C CA . ARG B 1 216 ? -10.473 1.953 -38.781 1.00 9.47 216 ARG B CA 1
ATOM 4442 C C . ARG B 1 216 ? -11.104 3.080 -39.587 1.00 9.14 216 ARG B C 1
ATOM 4443 O O . ARG B 1 216 ? -10.408 3.763 -40.369 1.00 10.18 216 ARG B O 1
ATOM 4451 N N . SER B 1 217 ? -12.425 3.209 -39.443 1.00 7.71 217 SER B N 1
ATOM 4452 C CA . SER B 1 217 ? -13.179 4.376 -39.900 1.00 10.21 217 SER B CA 1
ATOM 4453 C C . SER B 1 217 ? -13.966 4.967 -38.726 1.00 9.02 217 SER B C 1
ATOM 4454 O O . SER B 1 217 ? -14.484 4.234 -37.870 1.00 10.11 217 SER B O 1
ATOM 4457 N N . ASP B 1 218 ? -14.067 6.294 -38.672 1.00 10.15 218 ASP B N 1
ATOM 4458 C CA . ASP B 1 218 ? -14.809 6.928 -37.592 1.00 11.16 218 ASP B CA 1
ATOM 4459 C C . ASP B 1 218 ? -15.694 8.005 -38.190 1.00 11.13 218 ASP B C 1
ATOM 4460 O O . ASP B 1 218 ? -15.220 8.859 -38.937 1.00 12.61 218 ASP B O 1
ATOM 4465 N N . VAL B 1 219 ? -16.983 7.959 -37.883 1.00 10.01 219 VAL B N 1
ATOM 4466 C CA . VAL B 1 219 ? -17.884 8.988 -38.368 1.00 9.53 219 VAL B CA 1
ATOM 4467 C C . VAL B 1 219 ? -18.417 9.768 -37.179 1.00 13.74 219 VAL B C 1
ATOM 4468 O O . VAL B 1 219 ? -18.928 9.185 -36.228 1.00 12.32 219 VAL B O 1
ATOM 4472 N N . THR B 1 220 ? -18.292 11.089 -37.245 1.00 11.95 220 THR B N 1
ATOM 4473 C CA . THR B 1 220 ? -18.658 11.949 -36.133 1.00 15.18 220 THR B CA 1
ATOM 4474 C C . THR B 1 220 ? -19.678 12.954 -36.627 1.00 16.27 220 THR B C 1
ATOM 4475 O O . THR B 1 220 ? -19.497 13.552 -37.691 1.00 16.39 220 THR B O 1
ATOM 4479 N N . VAL B 1 221 ? -20.760 13.124 -35.868 1.00 15.22 221 VAL B N 1
ATOM 4480 C CA . VAL B 1 221 ? -21.766 14.111 -36.211 1.00 16.72 221 VAL B CA 1
ATOM 4481 C C . VAL B 1 221 ? -21.597 15.246 -35.225 1.00 14.13 221 VAL B C 1
ATOM 4482 O O . VAL B 1 221 ? -21.648 15.031 -34.007 1.00 15.73 221 VAL B O 1
ATOM 4486 N N . LEU B 1 222 ? -21.369 16.452 -35.738 1.00 16.07 222 LEU B N 1
ATOM 4487 C CA . LEU B 1 222 ? -21.096 17.598 -34.867 1.00 17.83 222 LEU B CA 1
ATOM 4488 C C . LEU B 1 222 ? -22.095 18.724 -35.102 1.00 19.12 222 LEU B C 1
ATOM 4489 O O . LEU B 1 222 ? -22.595 18.906 -36.208 1.00 17.45 222 LEU B O 1
ATOM 4494 N N . ALA B 1 223 ? -22.377 19.475 -34.045 1.00 16.61 223 ALA B N 1
ATOM 4495 C CA . ALA B 1 223 ? -23.161 20.686 -34.186 1.00 19.66 223 ALA B CA 1
ATOM 4496 C C . ALA B 1 223 ? -22.261 21.876 -33.900 1.00 24.26 223 ALA B C 1
ATOM 4497 O O . ALA B 1 223 ? -21.503 21.879 -32.922 1.00 22.79 223 ALA B O 1
ATOM 4499 N N . SER B 1 224 ? -22.333 22.873 -34.774 1.00 20.98 224 SER B N 1
ATOM 4500 C CA . SER B 1 224 ? -21.663 24.142 -34.553 1.00 26.72 224 SER B CA 1
ATOM 4501 C C . SER B 1 224 ? -22.669 25.101 -33.918 1.00 29.73 224 SER B C 1
ATOM 4502 O O . SER B 1 224 ? -23.739 25.346 -34.480 1.00 26.98 224 SER B O 1
ATOM 4505 N N . ARG B 1 225 ? -22.337 25.619 -32.739 1.00 32.09 225 ARG B N 1
ATOM 4506 C CA . ARG B 1 225 ? -23.237 26.506 -32.000 1.00 28.39 225 ARG B CA 1
ATOM 4507 C C . ARG B 1 225 ? -22.455 27.672 -31.404 1.00 34.01 225 ARG B C 1
ATOM 4508 O O . ARG B 1 225 ? -21.600 27.480 -30.536 1.00 32.59 225 ARG B O 1
ATOM 4516 N N . SER B 1 226 ? -22.748 28.881 -31.876 1.00 32.92 226 SER B N 1
ATOM 4517 C CA . SER B 1 226 ? -22.022 30.069 -31.445 1.00 33.90 226 SER B CA 1
ATOM 4518 C C . SER B 1 226 ? -20.509 29.868 -31.538 1.00 37.84 226 SER B C 1
ATOM 4519 O O . SER B 1 226 ? -19.753 30.364 -30.697 1.00 36.64 226 SER B O 1
ATOM 4522 N N . GLY B 1 227 ? -20.081 29.136 -32.565 1.00 36.53 227 GLY B N 1
ATOM 4523 C CA . GLY B 1 227 ? -18.670 28.960 -32.858 1.00 36.55 227 GLY B CA 1
ATOM 4524 C C . GLY B 1 227 ? -18.048 27.749 -32.194 1.00 33.67 227 GLY B C 1
ATOM 4525 O O . GLY B 1 227 ? -16.920 27.368 -32.516 1.00 33.95 227 GLY B O 1
ATOM 4526 N N . MET B 1 228 ? -18.784 27.151 -31.258 1.00 31.48 228 MET B N 1
ATOM 4527 C CA . MET B 1 228 ? -18.316 25.983 -30.521 1.00 32.56 228 MET B CA 1
ATOM 4528 C C . MET B 1 228 ? -18.913 24.701 -31.101 1.00 26.89 228 MET B C 1
ATOM 4529 O O . MET B 1 228 ? -20.098 24.653 -31.406 1.00 26.43 228 MET B O 1
ATOM 4534 N N . TYR B 1 229 ? -18.098 23.662 -31.251 1.00 24.76 229 TYR B N 1
ATOM 4535 C CA . TYR B 1 229 ? -18.608 22.389 -31.753 1.00 24.57 229 TYR B CA 1
ATOM 4536 C C . TYR B 1 229 ? -18.907 21.412 -30.609 1.00 27.13 229 TYR B C 1
ATOM 4537 O O . TYR B 1 229 ? -18.124 21.287 -29.668 1.00 28.94 229 TYR B O 1
ATOM 4546 N N . THR B 1 230 ? -20.049 20.738 -30.689 1.00 23.94 230 THR B N 1
ATOM 4547 C CA . THR B 1 230 ? -20.379 19.674 -29.754 1.00 22.03 230 THR B CA 1
ATOM 4548 C C . THR B 1 230 ? -20.664 18.412 -30.546 1.00 19.13 230 THR B C 1
ATOM 4549 O O . THR B 1 230 ? -21.323 18.446 -31.588 1.00 20.64 230 THR B O 1
ATOM 4553 N N . ILE B 1 231 ? -20.155 17.294 -30.051 1.00 23.34 231 ILE B N 1
ATOM 4554 C CA . ILE B 1 231 ? -20.362 16.020 -30.716 1.00 17.89 231 ILE B CA 1
ATOM 4555 C C . ILE B 1 231 ? -21.712 15.433 -30.324 1.00 17.94 231 ILE B C 1
ATOM 4556 O O . ILE B 1 231 ? -22.005 15.280 -29.136 1.00 21.17 231 ILE B O 1
ATOM 4561 N N . LEU B 1 232 ? -22.532 15.113 -31.319 1.00 16.04 232 LEU B N 1
ATOM 4562 C CA . LEU B 1 232 ? -23.870 14.564 -31.089 1.00 19.59 232 LEU B CA 1
ATOM 4563 C C . LEU B 1 232 ? -23.904 13.032 -31.104 1.00 23.75 232 LEU B C 1
ATOM 4564 O O . LEU B 1 232 ? -24.714 12.401 -30.415 1.00 19.94 232 LEU B O 1
ATOM 4569 N N . ALA B 1 233 ? -23.042 12.445 -31.923 1.00 18.33 233 ALA B N 1
ATOM 4570 C CA . ALA B 1 233 ? -22.963 11.000 -32.065 1.00 15.69 233 ALA B CA 1
ATOM 4571 C C . ALA B 1 233 ? -21.661 10.634 -32.760 1.00 17.46 233 ALA B C 1
ATOM 4572 O O . ALA B 1 233 ? -21.157 11.396 -33.583 1.00 14.83 233 ALA B O 1
ATOM 4574 N N . THR B 1 234 ? -21.140 9.456 -32.425 1.00 13.88 234 THR B N 1
ATOM 4575 C CA . THR B 1 234 ? -19.983 8.895 -33.100 1.00 15.10 234 THR B CA 1
ATOM 4576 C C . THR B 1 234 ? -20.253 7.426 -33.408 1.00 19.00 234 THR B C 1
ATOM 4577 O O . THR B 1 234 ? -20.993 6.756 -32.681 1.00 14.75 234 THR B O 1
ATOM 4581 N N . VAL B 1 235 ? -19.667 6.944 -34.500 1.00 14.92 235 VAL B N 1
ATOM 4582 C CA . VAL B 1 235 ? -19.666 5.521 -34.822 1.00 16.99 235 VAL B CA 1
ATOM 4583 C C . VAL B 1 235 ? -18.231 5.130 -35.161 1.00 15.42 235 VAL B C 1
ATOM 4584 O O . VAL B 1 235 ? -17.607 5.759 -36.012 1.00 15.43 235 VAL B O 1
ATOM 4588 N N . HIS B 1 236 ? -17.704 4.115 -34.476 1.00 12.54 236 HIS B N 1
ATOM 4589 C CA . HIS B 1 236 ? -16.335 3.650 -34.699 1.00 11.92 236 HIS B CA 1
ATOM 4590 C C . HIS B 1 236 ? -16.429 2.284 -35.366 1.00 13.93 236 HIS B C 1
ATOM 4591 O O . HIS B 1 236 ? -17.135 1.401 -34.874 1.00 12.61 236 HIS B O 1
ATOM 4598 N N . ASP B 1 237 ? -15.739 2.097 -36.485 1.00 11.32 237 ASP B N 1
ATOM 4599 C CA . ASP B 1 237 ? -15.812 0.809 -37.156 1.00 12.19 237 ASP B CA 1
ATOM 4600 C C . ASP B 1 237 ? -14.425 0.258 -37.453 1.00 11.57 237 ASP B C 1
ATOM 4601 O O . ASP B 1 237 ? -13.532 1.004 -37.880 1.00 12.05 237 ASP B O 1
ATOM 4606 N N . TYR B 1 238 ? -14.247 -1.048 -37.245 1.00 11.26 238 TYR B N 1
ATOM 4607 C CA . TYR B 1 238 ? -12.947 -1.677 -37.424 1.00 12.19 238 TYR B CA 1
ATOM 4608 C C . TYR B 1 238 ? -12.941 -2.735 -38.531 1.00 13.77 238 TYR B C 1
ATOM 4609 O O . TYR B 1 238 ? -12.010 -3.539 -38.637 1.00 12.25 238 TYR B O 1
ATOM 4618 N N . GLU B 1 239 ? -13.971 -2.699 -39.369 1.00 12.36 239 GLU B N 1
ATOM 4619 C CA . GLU B 1 239 ? -14.163 -3.695 -40.420 1.00 15.43 239 GLU B CA 1
ATOM 4620 C C . GLU B 1 239 ? -14.086 -3.072 -41.826 1.00 11.69 239 GLU B C 1
ATOM 4621 O O . GLU B 1 239 ? -13.491 -3.649 -42.743 1.00 13.04 239 GLU B O 1
ATOM 4627 N N . TYR B 1 240 ? -14.711 -1.909 -41.983 1.00 11.13 240 TYR B N 1
ATOM 4628 C CA . TYR B 1 240 ? -14.723 -1.218 -43.264 1.00 10.73 240 TYR B CA 1
ATOM 4629 C C . TYR B 1 240 ? -13.713 -0.085 -43.218 1.00 11.14 240 TYR B C 1
ATOM 4630 O O . TYR B 1 240 ? -13.823 0.838 -42.418 1.00 12.17 240 TYR B O 1
ATOM 4639 N N . HIS B 1 241 ? -12.718 -0.190 -44.086 1.00 9.23 241 HIS B N 1
ATOM 4640 C CA . HIS B 1 241 ? -11.563 0.682 -44.051 1.00 10.28 241 HIS B CA 1
ATOM 4641 C C . HIS B 1 241 ? -10.641 0.380 -45.230 1.00 9.45 241 HIS B C 1
ATOM 4642 O O . HIS B 1 241 ? -10.960 -0.443 -46.083 1.00 9.94 241 HIS B O 1
ATOM 4649 N N . GLY B 1 242 ? -9.499 1.052 -45.262 1.00 7.90 242 GLY B N 1
ATOM 4650 C CA . GLY B 1 242 ? -8.543 0.891 -46.339 1.00 8.35 242 GLY B CA 1
ATOM 4651 C C . GLY B 1 242 ? -8.012 -0.529 -46.444 1.00 9.89 242 GLY B C 1
ATOM 4652 O O . GLY B 1 242 ? -7.784 -1.034 -47.539 1.00 9.29 242 GLY B O 1
ATOM 4653 N N . ILE B 1 243 ? -7.790 -1.170 -45.303 1.00 8.33 243 ILE B N 1
ATOM 4654 C CA . ILE B 1 243 ? -7.237 -2.526 -45.299 1.00 10.20 243 ILE B CA 1
ATOM 4655 C C . ILE B 1 243 ? -8.231 -3.493 -45.959 1.00 10.80 243 ILE B C 1
ATOM 4656 O O . ILE B 1 243 ? -7.825 -4.417 -46.682 1.00 12.30 243 ILE B O 1
ATOM 4661 N N . ALA B 1 244 ? -9.524 -3.239 -45.757 1.00 9.82 244 ALA B N 1
ATOM 4662 C CA . ALA B 1 244 ? -10.574 -4.011 -46.423 1.00 11.61 244 ALA B CA 1
ATOM 4663 C C . ALA B 1 244 ? -10.487 -3.854 -47.940 1.00 9.76 244 ALA B C 1
ATOM 4664 O O . ALA B 1 244 ? -10.724 -4.803 -48.675 1.00 10.38 244 ALA B O 1
ATOM 4666 N N . LEU B 1 245 ? -10.185 -2.645 -48.405 1.00 8.06 245 LEU B N 1
ATOM 4667 C CA . LEU B 1 245 ? -10.057 -2.426 -49.849 1.00 9.50 245 LEU B CA 1
ATOM 4668 C C . LEU B 1 245 ? -8.803 -3.080 -50.406 1.00 8.84 245 LEU B C 1
ATOM 4669 O O . LEU B 1 245 ? -8.814 -3.554 -51.530 1.00 8.94 245 LEU B O 1
ATOM 4674 N N . ASP B 1 246 ? -7.725 -3.094 -49.625 1.00 8.48 246 ASP B N 1
ATOM 4675 C CA . ASP B 1 246 ? -6.511 -3.798 -50.032 1.00 10.78 246 ASP B CA 1
ATOM 4676 C C . ASP B 1 246 ? -6.831 -5.277 -50.239 1.00 10.94 246 ASP B C 1
ATOM 4677 O O . ASP B 1 246 ? -6.335 -5.901 -51.183 1.00 10.31 246 ASP B O 1
ATOM 4682 N N . LYS B 1 247 ? -7.644 -5.830 -49.341 1.00 8.91 247 LYS B N 1
ATOM 4683 C CA . LYS B 1 247 ? -7.964 -7.258 -49.401 1.00 9.47 247 LYS B CA 1
ATOM 4684 C C . LYS B 1 247 ? -8.774 -7.580 -50.649 1.00 10.47 247 LYS B C 1
ATOM 4685 O O . LYS B 1 247 ? -8.622 -8.645 -51.257 1.00 12.22 247 LYS B O 1
ATOM 4691 N N . VAL B 1 248 ? -9.660 -6.662 -51.013 1.00 8.64 248 VAL B N 1
ATOM 4692 C CA . VAL B 1 248 ? -10.437 -6.808 -52.223 1.00 10.74 248 VAL B CA 1
ATOM 4693 C C . VAL B 1 248 ? -9.496 -7.031 -53.421 1.00 10.71 248 VAL B C 1
ATOM 4694 O O . VAL B 1 248 ? -9.682 -7.961 -54.209 1.00 12.18 248 VAL B O 1
ATOM 4698 N N . LEU B 1 249 ? -8.468 -6.192 -53.537 1.00 9.02 249 LEU B N 1
ATOM 4699 C CA . LEU B 1 249 ? -7.487 -6.309 -54.613 1.00 9.58 249 LEU B CA 1
ATOM 4700 C C . LEU B 1 249 ? -6.608 -7.563 -54.480 1.00 9.77 249 LEU B C 1
ATOM 4701 O O . LEU B 1 249 ? -6.297 -8.222 -55.475 1.00 11.33 249 LEU B O 1
ATOM 4706 N N . ILE B 1 250 ? -6.234 -7.898 -53.252 1.00 8.76 250 ILE B N 1
ATOM 4707 C CA . ILE B 1 250 ? -5.397 -9.079 -53.004 1.00 9.59 250 ILE B CA 1
ATOM 4708 C C . ILE B 1 250 ? -6.099 -10.344 -53.506 1.00 11.20 250 ILE B C 1
ATOM 4709 O O . ILE B 1 250 ? -5.484 -11.169 -54.208 1.00 10.57 250 ILE B O 1
ATOM 4714 N N . ASP B 1 251 ? -7.389 -10.487 -53.184 1.00 10.68 251 ASP B N 1
ATOM 4715 C CA . ASP B 1 251 ? -8.119 -11.690 -53.596 1.00 13.06 251 ASP B CA 1
ATOM 4716 C C . ASP B 1 251 ? -8.297 -11.726 -55.108 1.00 12.84 251 ASP B C 1
ATOM 4717 O O . ASP B 1 251 ? -8.137 -12.771 -55.740 1.00 14.28 251 ASP B O 1
ATOM 4722 N N . HIS B 1 252 ? -8.637 -10.579 -55.673 1.00 9.54 252 HIS B N 1
ATOM 4723 C CA . HIS B 1 252 ? -8.799 -10.443 -57.118 1.00 13.68 252 HIS B CA 1
ATOM 4724 C C . HIS B 1 252 ? -7.546 -10.895 -57.855 1.00 13.90 252 HIS B C 1
ATOM 4725 O O . HIS B 1 252 ? -7.602 -11.734 -58.767 1.00 13.19 252 HIS B O 1
ATOM 4732 N N . PHE B 1 253 ? -6.398 -10.347 -57.463 1.00 13.20 253 PHE B N 1
ATOM 4733 C CA . PHE B 1 253 ? -5.167 -10.671 -58.174 1.00 14.60 253 PHE B CA 1
ATOM 4734 C C . PHE B 1 253 ? -4.626 -12.068 -57.813 1.00 12.13 253 PHE B C 1
ATOM 4735 O O . PHE B 1 253 ? -4.004 -12.730 -58.631 1.00 9.36 253 PHE B O 1
ATOM 4743 N N . SER B 1 254 ? -4.872 -12.530 -56.599 1.00 10.76 254 SER B N 1
ATOM 4744 C CA . SER B 1 254 ? -4.458 -13.894 -56.265 1.00 13.65 254 SER B CA 1
ATOM 4745 C C . SER B 1 254 ? -5.192 -14.926 -57.128 1.00 12.54 254 SER B C 1
ATOM 4746 O O . SER B 1 254 ? -4.620 -15.949 -57.505 1.00 12.99 254 SER B O 1
ATOM 4749 N N . LYS B 1 255 ? -6.471 -14.683 -57.407 1.00 13.07 255 LYS B N 1
ATOM 4750 C CA . LYS B 1 255 ? -7.213 -15.580 -58.295 1.00 12.57 255 LYS B CA 1
ATOM 4751 C C . LYS B 1 255 ? -6.623 -15.590 -59.693 1.00 16.82 255 LYS B C 1
ATOM 4752 O O . LYS B 1 255 ? -6.532 -16.649 -60.320 1.00 15.37 255 LYS B O 1
ATOM 4758 N N . GLU B 1 256 ? -6.240 -14.412 -60.187 1.00 13.71 256 GLU B N 1
ATOM 4759 C CA . GLU B 1 256 ? -5.598 -14.314 -61.494 1.00 16.68 256 GLU B CA 1
ATOM 4760 C C . GLU B 1 256 ? -4.287 -15.090 -61.512 1.00 15.63 256 GLU B C 1
ATOM 4761 O O . GLU B 1 256 ? -3.969 -15.781 -62.485 1.00 17.35 256 GLU B O 1
ATOM 4767 N N . PHE B 1 257 ? -3.511 -14.936 -60.444 1.00 13.79 257 PHE B N 1
ATOM 4768 C CA . PHE B 1 257 ? -2.214 -15.591 -60.340 1.00 15.31 257 PHE B CA 1
ATOM 4769 C C . PHE B 1 257 ? -2.374 -17.103 -60.408 1.00 14.50 257 PHE B C 1
ATOM 4770 O O . PHE B 1 257 ? -1.613 -17.777 -61.105 1.00 16.60 257 PHE B O 1
ATOM 4778 N N . LEU B 1 258 ? -3.342 -17.612 -59.650 1.00 15.39 258 LEU B N 1
ATOM 4779 C CA . LEU B 1 258 ? -3.623 -19.053 -59.570 1.00 14.99 258 LEU B CA 1
ATOM 4780 C C . LEU B 1 258 ? -4.172 -19.601 -60.885 1.00 21.07 258 LEU B C 1
ATOM 4781 O O . LEU B 1 258 ? -3.908 -20.744 -61.255 1.00 19.32 258 LEU B O 1
ATOM 4786 N N . LYS B 1 259 ? -4.926 -18.781 -61.600 1.00 18.87 259 LYS B N 1
ATOM 4787 C CA . LYS B 1 259 ? -5.404 -19.180 -62.913 1.00 23.75 259 LYS B CA 1
ATOM 4788 C C . LYS B 1 259 ? -4.257 -19.233 -63.937 1.00 22.34 259 LYS B C 1
ATOM 4789 O O . LYS B 1 259 ? -4.230 -20.096 -64.810 1.00 20.40 259 LYS B O 1
ATOM 4795 N N . LYS B 1 260 ? -3.304 -18.316 -63.818 1.00 19.93 260 LYS B N 1
ATOM 4796 C CA . LYS B 1 260 ? -2.178 -18.270 -64.739 1.00 20.65 260 LYS B CA 1
ATOM 4797 C C . LYS B 1 260 ? -1.090 -19.282 -64.345 1.00 21.60 260 LYS B C 1
ATOM 4798 O O . LYS B 1 260 ? -0.254 -19.668 -65.166 1.00 19.20 260 LYS B O 1
ATOM 4804 N N . ASN B 1 261 ? -1.101 -19.707 -63.085 1.00 14.91 261 ASN B N 1
ATOM 4805 C CA . ASN B 1 261 ? -0.091 -20.633 -62.589 1.00 18.50 261 ASN B CA 1
ATOM 4806 C C . ASN B 1 261 ? -0.740 -21.799 -61.872 1.00 20.53 261 ASN B C 1
ATOM 4807 O O . ASN B 1 261 ? -0.712 -21.869 -60.644 1.00 18.60 261 ASN B O 1
ATOM 4812 N N . PRO B 1 262 ? -1.344 -22.713 -62.644 1.00 22.57 262 PRO B N 1
ATOM 4813 C CA . PRO B 1 262 ? -2.050 -23.857 -62.065 1.00 25.83 262 PRO B CA 1
ATOM 4814 C C . PRO B 1 262 ? -1.032 -24.740 -61.365 1.00 28.26 262 PRO B C 1
ATOM 4815 O O . PRO B 1 262 ? 0.017 -25.041 -61.933 1.00 28.06 262 PRO B O 1
ATOM 4819 N N . GLY B 1 263 ? -1.319 -25.143 -60.141 1.00 31.03 263 GLY B N 1
ATOM 4820 C CA . GLY B 1 263 ? -0.353 -25.943 -59.416 1.00 31.23 263 GLY B CA 1
ATOM 4821 C C . GLY B 1 263 ? 0.572 -25.120 -58.543 1.00 24.59 263 GLY B C 1
ATOM 4822 O O . GLY B 1 263 ? 1.309 -25.678 -57.739 1.00 21.19 263 GLY B O 1
ATOM 4823 N N . ALA B 1 264 ? 0.547 -23.796 -58.695 1.00 20.03 264 ALA B N 1
ATOM 4824 C CA . ALA B 1 264 ? 1.275 -22.938 -57.768 1.00 20.00 264 ALA B CA 1
ATOM 4825 C C . ALA B 1 264 ? 0.574 -22.878 -56.410 1.00 16.80 264 ALA B C 1
ATOM 4826 O O . ALA B 1 264 ? -0.648 -23.031 -56.313 1.00 18.15 264 ALA B O 1
ATOM 4828 N N . LYS B 1 265 ? 1.345 -22.663 -55.352 1.00 15.82 265 LYS B N 1
ATOM 4829 C CA . LYS B 1 265 ? 0.759 -22.464 -54.032 1.00 16.36 265 LYS B CA 1
ATOM 4830 C C . LYS B 1 265 ? 0.034 -21.105 -53.965 1.00 14.55 265 LYS B C 1
ATOM 4831 O O . LYS B 1 265 ? 0.389 -20.180 -54.696 1.00 14.84 265 LYS B O 1
ATOM 4837 N N . ASP B 1 266 ? -0.984 -21.010 -53.117 1.00 14.52 266 ASP B N 1
ATOM 4838 C CA . ASP B 1 266 ? -1.741 -19.764 -52.911 1.00 13.71 266 ASP B CA 1
ATOM 4839 C C . ASP B 1 266 ? -0.878 -18.758 -52.157 1.00 11.62 266 ASP B C 1
ATOM 4840 O O . ASP B 1 266 ? -0.520 -18.985 -51.019 1.00 12.98 266 ASP B O 1
ATOM 4845 N N . PRO B 1 267 ? -0.568 -17.623 -52.784 1.00 11.96 267 PRO B N 1
ATOM 4846 C CA . PRO B 1 267 ? 0.334 -16.668 -52.126 1.00 12.56 267 PRO B CA 1
ATOM 4847 C C . PRO B 1 267 ? -0.289 -16.011 -50.884 1.00 11.62 267 PRO B C 1
ATOM 4848 O O . PRO B 1 267 ? 0.432 -15.467 -50.043 1.00 11.72 267 PRO B O 1
ATOM 4852 N N . ARG B 1 268 ? -1.609 -16.076 -50.749 1.00 12.13 268 ARG B N 1
ATOM 4853 C CA . ARG B 1 268 ? -2.243 -15.562 -49.537 1.00 10.44 268 ARG B CA 1
ATOM 4854 C C . ARG B 1 268 ? -1.938 -16.393 -48.290 1.00 13.35 268 ARG B C 1
ATOM 4855 O O . ARG B 1 268 ? -2.113 -15.916 -47.169 1.00 11.55 268 ARG B O 1
ATOM 4863 N N . GLU B 1 269 ? -1.493 -17.632 -48.482 1.00 11.84 269 GLU B N 1
ATOM 4864 C CA . GLU B 1 269 ? -1.339 -18.565 -47.361 1.00 16.08 269 GLU B CA 1
ATOM 4865 C C . GLU B 1 269 ? 0.116 -18.715 -46.920 1.00 20.00 269 GLU B C 1
ATOM 4866 O O . GLU B 1 269 ? 0.447 -19.522 -46.048 1.00 18.63 269 GLU B O 1
ATOM 4872 N N . ASN B 1 270 ? 0.976 -17.911 -47.525 1.00 13.06 270 ASN B N 1
ATOM 4873 C CA . ASN B 1 270 ? 2.384 -17.851 -47.161 1.00 14.20 270 ASN B CA 1
ATOM 4874 C C . ASN B 1 270 ? 2.654 -16.452 -46.611 1.00 17.49 270 ASN B C 1
ATOM 4875 O O . ASN B 1 270 ? 2.372 -15.461 -47.281 1.00 14.55 270 ASN B O 1
ATOM 4880 N N . PRO B 1 271 ? 3.201 -16.352 -45.394 1.00 18.19 271 PRO B N 1
ATOM 4881 C CA . PRO B 1 271 ? 3.294 -15.011 -44.799 1.00 16.79 271 PRO B CA 1
ATOM 4882 C C . PRO B 1 271 ? 4.142 -14.031 -45.621 1.00 15.24 271 PRO B C 1
ATOM 4883 O O . PRO B 1 271 ? 3.766 -12.867 -45.787 1.00 13.79 271 PRO B O 1
ATOM 4887 N N . ARG B 1 272 ? 5.281 -14.481 -46.112 1.00 15.83 272 ARG B N 1
ATOM 4888 C CA . ARG B 1 272 ? 6.138 -13.614 -46.919 1.00 13.54 272 ARG B CA 1
ATOM 4889 C C . ARG B 1 272 ? 5.423 -13.156 -48.196 1.00 14.19 272 ARG B C 1
ATOM 4890 O O . ARG B 1 272 ? 5.446 -11.972 -48.548 1.00 13.66 272 ARG B O 1
ATOM 4898 N N . SER B 1 273 ? 4.773 -14.087 -48.880 1.00 11.58 273 SER B N 1
ATOM 4899 C CA . SER B 1 273 ? 4.066 -13.766 -50.127 1.00 10.73 273 SER B CA 1
ATOM 4900 C C . SER B 1 273 ? 2.886 -12.825 -49.852 1.00 10.32 273 SER B C 1
ATOM 4901 O O . SER B 1 273 ? 2.627 -11.920 -50.630 1.00 10.71 273 SER B O 1
ATOM 4904 N N . LEU B 1 274 ? 2.187 -13.045 -48.743 1.00 9.40 274 LEU B N 1
ATOM 4905 C CA . LEU B 1 274 ? 1.077 -12.183 -48.362 1.00 11.46 274 LEU B CA 1
ATOM 4906 C C . LEU B 1 274 ? 1.567 -10.754 -48.082 1.00 8.79 274 LEU B C 1
ATOM 4907 O O . LEU B 1 274 ? 0.915 -9.778 -48.452 1.00 11.00 274 LEU B O 1
ATOM 4912 N N . ALA B 1 275 ? 2.708 -10.635 -47.417 1.00 8.55 275 ALA B N 1
ATOM 4913 C CA . ALA B 1 275 ? 3.251 -9.307 -47.114 1.00 12.46 275 ALA B CA 1
ATOM 4914 C C . ALA B 1 275 ? 3.555 -8.532 -48.396 1.00 12.69 275 ALA B C 1
ATOM 4915 O O . ALA B 1 275 ? 3.310 -7.316 -48.475 1.00 12.06 275 ALA B O 1
ATOM 4917 N N . LYS B 1 276 ? 4.089 -9.233 -49.395 1.00 9.31 276 LYS B N 1
ATOM 4918 C CA . LYS B 1 276 ? 4.348 -8.633 -50.704 1.00 10.26 276 LYS B CA 1
ATOM 4919 C C . LYS B 1 276 ? 3.063 -8.193 -51.411 1.00 12.85 276 LYS B C 1
ATOM 4920 O O . LYS B 1 276 ? 2.996 -7.101 -51.989 1.00 9.96 276 LYS B O 1
ATOM 4926 N N . LEU B 1 277 ? 2.044 -9.049 -51.345 1.00 10.05 277 LEU B N 1
ATOM 4927 C CA . LEU B 1 277 ? 0.745 -8.736 -51.913 1.00 9.56 277 LEU B CA 1
ATOM 4928 C C . LEU B 1 277 ? 0.131 -7.497 -51.271 1.00 10.59 277 LEU B C 1
ATOM 4929 O O . LEU B 1 277 ? -0.439 -6.676 -51.981 1.00 12.21 277 LEU B O 1
ATOM 4934 N N . ARG B 1 278 ? 0.216 -7.385 -49.941 1.00 7.72 278 ARG B N 1
ATOM 4935 C CA . ARG B 1 278 ? -0.403 -6.262 -49.231 1.00 11.32 278 ARG B CA 1
ATOM 4936 C C . ARG B 1 278 ? 0.193 -4.919 -49.661 1.00 11.92 278 ARG B C 1
ATOM 4937 O O . ARG B 1 278 ? -0.539 -3.937 -49.900 1.00 11.55 278 ARG B O 1
ATOM 4945 N N . LEU B 1 279 ? 1.515 -4.873 -49.751 1.00 12.73 279 LEU B N 1
ATOM 4946 C CA . LEU B 1 279 ? 2.195 -3.643 -50.160 1.00 12.16 279 LEU B CA 1
ATOM 4947 C C . LEU B 1 279 ? 1.840 -3.223 -51.581 1.00 11.41 279 LEU B C 1
ATOM 4948 O O . LEU B 1 279 ? 1.549 -2.048 -51.849 1.00 10.36 279 LEU B O 1
ATOM 4953 N N . GLU B 1 280 ? 1.879 -4.180 -52.499 1.00 8.31 280 GLU B N 1
ATOM 4954 C CA . GLU B 1 280 ? 1.539 -3.906 -53.893 1.00 11.55 280 GLU B CA 1
ATOM 4955 C C . GLU B 1 280 ? 0.064 -3.574 -54.075 1.00 10.52 280 GLU B C 1
ATOM 4956 O O . GLU B 1 280 ? -0.289 -2.711 -54.877 1.00 9.22 280 GLU B O 1
ATOM 4962 N N . ALA B 1 281 ? -0.813 -4.263 -53.346 1.00 9.20 281 ALA B N 1
ATOM 4963 C CA . ALA B 1 281 ? -2.229 -3.955 -53.472 1.00 9.36 281 ALA B CA 1
ATOM 4964 C C . ALA B 1 281 ? -2.518 -2.522 -53.013 1.00 10.26 281 ALA B C 1
ATOM 4965 O O . ALA B 1 281 ? -3.301 -1.809 -53.636 1.00 9.53 281 ALA B O 1
ATOM 4967 N N . GLU B 1 282 ? -1.893 -2.087 -51.925 1.00 9.90 282 GLU B N 1
ATOM 4968 C CA . GLU B 1 282 ? -2.121 -0.711 -51.477 1.00 10.67 282 GLU B CA 1
ATOM 4969 C C . GLU B 1 282 ? -1.630 0.308 -52.504 1.00 9.71 282 GLU B C 1
ATOM 4970 O O . GLU B 1 282 ? -2.266 1.356 -52.709 1.00 10.72 282 GLU B O 1
ATOM 4976 N N . SER B 1 283 ? -0.492 0.009 -53.126 1.00 10.30 283 SER B N 1
ATOM 4977 C CA . SER B 1 283 ? 0.057 0.881 -54.167 1.00 11.35 283 SER B CA 1
ATOM 4978 C C . SER B 1 283 ? -0.882 0.973 -55.382 1.00 13.14 283 SER B C 1
ATOM 4979 O O . SER B 1 283 ? -1.151 2.063 -55.899 1.00 11.78 283 SER B O 1
ATOM 4982 N N . THR B 1 284 ? -1.387 -0.170 -55.834 1.00 10.49 284 THR B N 1
ATOM 4983 C CA . THR B 1 284 ? -2.311 -0.195 -56.964 1.00 10.28 284 THR B CA 1
ATOM 4984 C C . THR B 1 284 ? -3.574 0.593 -56.623 1.00 10.24 284 THR B C 1
ATOM 4985 O O . THR B 1 284 ? -4.082 1.364 -57.438 1.00 12.45 284 THR B O 1
ATOM 4989 N N . LYS B 1 285 ? -4.060 0.407 -55.398 1.00 7.29 285 LYS B N 1
ATOM 4990 C CA . LYS B 1 285 ? -5.276 1.054 -54.932 1.00 7.06 285 LYS B CA 1
ATOM 4991 C C . LYS B 1 285 ? -5.127 2.574 -54.944 1.00 9.85 285 LYS B C 1
ATOM 4992 O O . LYS B 1 285 ? -6.023 3.298 -55.367 1.00 9.03 285 LYS B O 1
ATOM 4998 N N . ARG B 1 286 ? -3.997 3.051 -54.457 1.00 8.30 286 ARG B N 1
ATOM 4999 C CA . ARG B 1 286 ? -3.777 4.487 -54.387 1.00 14.60 286 ARG B CA 1
ATOM 5000 C C . ARG B 1 286 ? -3.623 5.089 -55.782 1.00 14.73 286 ARG B C 1
ATOM 5001 O O . ARG B 1 286 ? -4.093 6.205 -56.049 1.00 14.83 286 ARG B O 1
ATOM 5009 N N . ALA B 1 287 ? -2.972 4.345 -56.669 1.00 11.17 287 ALA B N 1
ATOM 5010 C CA . ALA B 1 287 ? -2.847 4.779 -58.061 1.00 14.54 287 ALA B CA 1
ATOM 5011 C C . ALA B 1 287 ? -4.229 5.006 -58.665 1.00 15.59 287 ALA B C 1
ATOM 5012 O O . ALA B 1 287 ? -4.445 5.979 -59.407 1.00 15.29 287 ALA B O 1
ATOM 5014 N N . LEU B 1 288 ? -5.175 4.131 -58.320 1.00 11.14 288 LEU B N 1
ATOM 5015 C CA . LEU B 1 288 ? -6.515 4.203 -58.894 1.00 11.61 288 LEU B CA 1
ATOM 5016 C C . LEU B 1 288 ? -7.341 5.391 -58.395 1.00 13.48 288 LEU B C 1
ATOM 5017 O O . LEU B 1 288 ? -8.411 5.663 -58.935 1.00 15.97 288 LEU B O 1
ATOM 5022 N N . SER B 1 289 ? -6.864 6.098 -57.370 1.00 13.65 289 SER B N 1
ATOM 5023 C CA . SER B 1 289 ? -7.546 7.321 -56.944 1.00 13.68 289 SER B CA 1
ATOM 5024 C C . SER B 1 289 ? -7.190 8.497 -57.847 1.00 19.16 289 SER B C 1
ATOM 5025 O O . SER B 1 289 ? -7.905 9.505 -57.874 1.00 20.73 289 SER B O 1
ATOM 5028 N N . ARG B 1 290 ? -6.091 8.370 -58.585 1.00 16.68 290 ARG B N 1
ATOM 5029 C CA . ARG B 1 290 ? -5.621 9.478 -59.412 1.00 19.42 290 ARG B CA 1
ATOM 5030 C C . ARG B 1 290 ? -5.651 9.181 -60.911 1.00 23.81 290 ARG B C 1
ATOM 5031 O O . ARG B 1 290 ? -5.642 10.101 -61.727 1.00 24.38 290 ARG B O 1
ATOM 5039 N N . SER B 1 291 ? -5.692 7.906 -61.281 1.00 19.07 291 SER B N 1
ATOM 5040 C CA . SER B 1 291 ? -5.799 7.546 -62.695 1.00 21.68 291 SER B CA 1
ATOM 5041 C C . SER B 1 291 ? -6.823 6.447 -62.871 1.00 18.57 291 SER B C 1
ATOM 5042 O O . SER B 1 291 ? -7.232 5.835 -61.892 1.00 17.20 291 SER B O 1
ATOM 5045 N N . THR B 1 292 ? -7.240 6.184 -64.107 1.00 18.11 292 THR B N 1
ATOM 5046 C CA . THR B 1 292 ? -8.296 5.187 -64.318 1.00 18.80 292 THR B CA 1
ATOM 5047 C C . THR B 1 292 ? -7.740 3.796 -64.634 1.00 16.34 292 THR B C 1
ATOM 5048 O O . THR B 1 292 ? -8.498 2.847 -64.790 1.00 18.78 292 THR B O 1
ATOM 5052 N N . ASN B 1 293 ? -6.419 3.699 -64.742 1.00 17.36 293 ASN B N 1
ATOM 5053 C CA . ASN B 1 293 ? -5.741 2.442 -65.048 1.00 16.48 293 ASN B CA 1
ATOM 5054 C C . ASN B 1 293 ? -4.532 2.300 -64.144 1.00 18.27 293 ASN B C 1
ATOM 5055 O O . ASN B 1 293 ? -3.865 3.288 -63.841 1.00 16.27 293 ASN B O 1
ATOM 5060 N N . ALA B 1 294 ? -4.240 1.075 -63.717 1.00 15.52 294 ALA B N 1
ATOM 5061 C CA . ALA B 1 294 ? -3.136 0.841 -62.803 1.00 14.58 294 ALA B CA 1
ATOM 5062 C C . ALA B 1 294 ? -2.543 -0.541 -63.003 1.00 12.16 294 ALA B C 1
ATOM 5063 O O . ALA B 1 294 ? -3.251 -1.481 -63.355 1.00 12.87 294 ALA B O 1
ATOM 5065 N N . SER B 1 295 ? -1.248 -0.653 -62.745 1.00 13.85 295 SER B N 1
ATOM 5066 C CA . SER B 1 295 ? -0.584 -1.954 -62.754 1.00 13.95 295 SER B CA 1
ATOM 5067 C C . SER B 1 295 ? -0.545 -2.572 -61.355 1.00 15.58 295 SER B C 1
ATOM 5068 O O . SER B 1 295 ? -0.608 -1.866 -60.350 1.00 12.94 295 SER B O 1
ATOM 5071 N N . PHE B 1 296 ? -0.427 -3.896 -61.319 1.00 14.31 296 PHE B N 1
ATOM 5072 C CA . PHE B 1 296 ? -0.174 -4.645 -60.095 1.00 14.95 296 PHE B CA 1
ATOM 5073 C C . PHE B 1 296 ? 0.881 -5.666 -60.485 1.00 18.51 296 PHE B C 1
ATOM 5074 O O . PHE B 1 296 ? 0.643 -6.478 -61.369 1.00 14.81 296 PHE B O 1
ATOM 5082 N N . SER B 1 297 ? 2.045 -5.629 -59.843 1.00 13.34 297 SER B N 1
ATOM 5083 C CA . SER B 1 297 ? 3.074 -6.596 -60.177 1.00 15.44 297 SER B CA 1
ATOM 5084 C C . SER B 1 297 ? 3.953 -6.917 -58.980 1.00 15.41 297 SER B C 1
ATOM 5085 O O . SER B 1 297 ? 4.304 -6.048 -58.188 1.00 16.01 297 SER B O 1
ATOM 5088 N N . VAL B 1 298 ? 4.311 -8.185 -58.868 1.00 13.04 298 VAL B N 1
ATOM 5089 C CA . VAL B 1 298 ? 5.161 -8.635 -57.795 1.00 14.82 298 VAL B CA 1
ATOM 5090 C C . VAL B 1 298 ? 6.144 -9.607 -58.394 1.00 18.08 298 VAL B C 1
ATOM 5091 O O . VAL B 1 298 ? 5.744 -10.625 -58.971 1.00 17.27 298 VAL B O 1
ATOM 5095 N N . GLU B 1 299 ? 7.428 -9.331 -58.242 1.00 17.61 299 GLU B N 1
ATOM 5096 C CA . GLU B 1 299 ? 8.404 -10.305 -58.728 1.00 23.58 299 GLU B CA 1
ATOM 5097 C C . GLU B 1 299 ? 8.799 -11.273 -57.618 1.00 18.14 299 GLU B C 1
ATOM 5098 O O . GLU B 1 299 ? 8.789 -10.917 -56.443 1.00 18.93 299 GLU B O 1
ATOM 5104 N N . SER B 1 300 ? 9.110 -12.510 -58.004 1.00 19.58 300 SER B N 1
ATOM 5105 C CA . SER B 1 300 ? 9.353 -13.576 -57.049 1.00 17.34 300 SER B CA 1
ATOM 5106 C C . SER B 1 300 ? 8.266 -13.645 -55.983 1.00 14.03 300 SER B C 1
ATOM 5107 O O . SER B 1 300 ? 8.563 -13.726 -54.792 1.00 15.18 300 SER B O 1
ATOM 5110 N N . LEU B 1 301 ? 7.008 -13.618 -56.416 1.00 15.17 301 LEU B N 1
ATOM 5111 C CA . LEU B 1 301 ? 5.873 -13.673 -55.499 1.00 11.91 301 LEU B CA 1
ATOM 5112 C C . LEU B 1 301 ? 5.905 -14.888 -54.564 1.00 11.58 301 LEU B C 1
ATOM 5113 O O . LEU B 1 301 ? 5.823 -14.758 -53.337 1.00 11.87 301 LEU B O 1
ATOM 5118 N N . ILE B 1 302 ? 6.016 -16.072 -55.155 1.00 14.08 302 ILE B N 1
ATOM 5119 C CA . ILE B 1 302 ? 6.075 -17.299 -54.380 1.00 13.61 302 ILE B CA 1
ATOM 5120 C C . ILE B 1 302 ? 6.795 -18.350 -55.237 1.00 12.03 302 ILE B C 1
ATOM 5121 O O . ILE B 1 302 ? 6.584 -18.443 -56.447 1.00 12.04 302 ILE B O 1
ATOM 5126 N N . ASP B 1 303 ? 7.674 -19.108 -54.597 1.00 14.20 303 ASP B N 1
ATOM 5127 C CA . ASP B 1 303 ? 8.469 -20.134 -55.279 1.00 14.01 303 ASP B CA 1
ATOM 5128 C C . ASP B 1 303 ? 9.133 -19.634 -56.550 1.00 13.07 303 ASP B C 1
ATOM 5129 O O . ASP B 1 303 ? 9.249 -20.363 -57.534 1.00 13.64 303 ASP B O 1
ATOM 5134 N N . GLY B 1 304 ? 9.563 -18.372 -56.516 1.00 13.12 304 GLY B N 1
ATOM 5135 C CA . GLY B 1 304 ? 10.294 -17.766 -57.618 1.00 14.37 304 GLY B CA 1
ATOM 5136 C C . GLY B 1 304 ? 9.440 -17.234 -58.755 1.00 13.23 304 GLY B C 1
ATOM 5137 O O . GLY B 1 304 ? 9.955 -16.612 -59.672 1.00 16.19 304 GLY B O 1
ATOM 5138 N N . LEU B 1 305 ? 8.134 -17.473 -58.692 1.00 13.28 305 LEU B N 1
ATOM 5139 C CA . LEU B 1 305 ? 7.225 -17.117 -59.777 1.00 11.52 305 LEU B CA 1
ATOM 5140 C C . LEU B 1 305 ? 6.903 -15.629 -59.753 1.00 14.71 305 LEU B C 1
ATOM 5141 O O . LEU B 1 305 ? 6.630 -15.076 -58.695 1.00 13.50 305 LEU B O 1
ATOM 5146 N N . ASP B 1 306 ? 6.934 -14.990 -60.919 1.00 15.61 306 ASP B N 1
ATOM 5147 C CA . ASP B 1 306 ? 6.559 -13.578 -61.030 1.00 18.32 306 ASP B CA 1
ATOM 5148 C C . ASP B 1 306 ? 5.062 -13.442 -61.323 1.00 16.52 306 ASP B C 1
ATOM 5149 O O . ASP B 1 306 ? 4.406 -14.402 -61.731 1.00 15.76 306 ASP B O 1
ATOM 5154 N N . PHE B 1 307 ? 4.519 -12.248 -61.111 1.00 14.02 307 PHE B N 1
ATOM 5155 C CA . PHE B 1 307 ? 3.133 -11.973 -61.486 1.00 12.79 307 PHE B CA 1
ATOM 5156 C C . PHE B 1 307 ? 2.965 -10.510 -61.867 1.00 11.95 307 PHE B C 1
ATOM 5157 O O . PHE B 1 307 ? 3.446 -9.616 -61.175 1.00 13.19 307 PHE B O 1
ATOM 5165 N N . ALA B 1 308 ? 2.307 -10.270 -62.988 1.00 14.15 308 ALA B N 1
ATOM 5166 C CA . ALA B 1 308 ? 2.063 -8.901 -63.416 1.00 15.15 308 ALA B CA 1
ATOM 5167 C C . ALA B 1 308 ? 0.696 -8.863 -64.063 1.00 16.53 308 ALA B C 1
ATOM 5168 O O . ALA B 1 308 ? 0.330 -9.766 -64.821 1.00 16.63 308 ALA B O 1
ATOM 5170 N N . SER B 1 309 ? -0.080 -7.832 -63.743 1.00 13.33 309 SER B N 1
ATOM 5171 C CA . SER B 1 309 ? -1.373 -7.646 -64.374 1.00 13.06 309 SER B CA 1
ATOM 5172 C C . SER B 1 309 ? -1.754 -6.175 -64.249 1.00 14.42 309 SER B C 1
ATOM 5173 O O . SER B 1 309 ? -0.930 -5.354 -63.860 1.00 15.35 309 SER B O 1
ATOM 5176 N N . THR B 1 310 ? -2.996 -5.860 -64.587 1.00 12.15 310 THR B N 1
ATOM 5177 C CA . THR B 1 310 ? -3.483 -4.486 -64.541 1.00 15.41 310 THR B CA 1
ATOM 5178 C C . THR B 1 310 ? -4.944 -4.502 -64.157 1.00 15.50 310 THR B C 1
ATOM 5179 O O . THR B 1 310 ? -5.603 -5.530 -64.263 1.00 15.35 310 THR B O 1
ATOM 5183 N N . ILE B 1 311 ? -5.456 -3.350 -63.736 1.00 14.73 311 ILE B N 1
ATOM 5184 C CA . ILE B 1 311 ? -6.872 -3.203 -63.455 1.00 13.63 311 ILE B CA 1
ATOM 5185 C C . ILE B 1 311 ? -7.276 -1.751 -63.709 1.00 12.38 311 ILE B C 1
ATOM 5186 O O . ILE B 1 311 ? -6.484 -0.825 -63.477 1.00 13.04 311 ILE B O 1
ATOM 5191 N N . ASN B 1 312 ? -8.490 -1.544 -64.198 1.00 13.26 312 ASN B N 1
ATOM 5192 C CA . ASN B 1 312 ? -8.983 -0.171 -64.330 1.00 16.57 312 ASN B CA 1
ATOM 5193 C C . ASN B 1 312 ? -9.983 0.225 -63.242 1.00 14.76 312 ASN B C 1
ATOM 5194 O O . ASN B 1 312 ? -10.501 -0.618 -62.514 1.00 15.97 312 ASN B O 1
ATOM 5199 N N . ARG B 1 313 ? -10.233 1.521 -63.114 1.00 16.20 313 ARG B N 1
ATOM 5200 C CA . ARG B 1 313 ? -11.023 2.016 -61.998 1.00 12.89 313 ARG B CA 1
ATOM 5201 C C . ARG B 1 313 ? -12.434 1.441 -61.990 1.00 14.19 313 ARG B C 1
ATOM 5202 O O . ARG B 1 313 ? -12.996 1.162 -60.925 1.00 15.23 313 ARG B O 1
ATOM 5210 N N . LEU B 1 314 ? -13.022 1.277 -63.172 1.00 14.68 314 LEU B N 1
ATOM 5211 C CA . LEU B 1 314 ? -14.365 0.708 -63.262 1.00 19.22 314 LEU B CA 1
ATOM 5212 C C . LEU B 1 314 ? -14.437 -0.712 -62.692 1.00 17.10 314 LEU B C 1
ATOM 5213 O O . LEU B 1 314 ? -15.352 -1.040 -61.931 1.00 15.81 314 LEU B O 1
ATOM 5218 N N . ARG B 1 315 ? -13.473 -1.549 -63.061 1.00 16.19 315 ARG B N 1
ATOM 5219 C CA . ARG B 1 315 ? -13.416 -2.916 -62.536 1.00 16.56 315 ARG B CA 1
ATOM 5220 C C . ARG B 1 315 ? -13.179 -2.909 -61.022 1.00 15.31 315 ARG B C 1
ATOM 5221 O O . ARG B 1 315 ? -13.808 -3.682 -60.278 1.00 13.95 315 ARG B O 1
ATOM 5229 N N . TYR B 1 316 ? -12.282 -2.036 -60.567 1.00 11.04 316 TYR B N 1
ATOM 5230 C CA . TYR B 1 316 ? -12.008 -1.898 -59.133 1.00 13.93 316 TYR B CA 1
ATOM 5231 C C . TYR B 1 316 ? -13.261 -1.483 -58.351 1.00 13.12 316 TYR B C 1
ATOM 5232 O O . TYR B 1 316 ? -13.572 -2.053 -57.300 1.00 13.84 316 TYR B O 1
ATOM 5241 N N . GLU B 1 317 ? -13.980 -0.486 -58.868 1.00 14.28 317 GLU B N 1
ATOM 5242 C CA . GLU B 1 317 ? -15.219 -0.041 -58.250 1.00 16.32 317 GLU B CA 1
ATOM 5243 C C . GLU B 1 317 ? -16.215 -1.204 -58.136 1.00 15.83 317 GLU B C 1
ATOM 5244 O O . GLU B 1 317 ? -16.936 -1.344 -57.144 1.00 13.48 317 GLU B O 1
ATOM 5250 N N . THR B 1 318 ? -16.225 -2.062 -59.141 1.00 14.64 318 THR B N 1
ATOM 5251 C CA . THR B 1 318 ? -17.111 -3.216 -59.115 1.00 15.58 318 THR B CA 1
ATOM 5252 C C . THR B 1 318 ? -16.770 -4.192 -57.987 1.00 15.70 318 THR B C 1
ATOM 5253 O O . THR B 1 318 ? -17.648 -4.599 -57.228 1.00 16.14 318 THR B O 1
ATOM 5257 N N . ILE B 1 319 ? -15.496 -4.555 -57.868 1.00 15.78 319 ILE B N 1
ATOM 5258 C CA . ILE B 1 319 ? -15.080 -5.538 -56.870 1.00 14.44 319 ILE B CA 1
ATOM 5259 C C . ILE B 1 319 ? -15.030 -4.972 -55.447 1.00 14.03 319 ILE B C 1
ATOM 5260 O O . ILE B 1 319 ? -15.093 -5.723 -54.471 1.00 13.34 319 ILE B O 1
ATOM 5265 N N . ALA B 1 320 ? -14.952 -3.642 -55.342 1.00 12.57 320 ALA B N 1
ATOM 5266 C CA . ALA B 1 320 ? -14.975 -2.942 -54.058 1.00 15.15 320 ALA B CA 1
ATOM 5267 C C . ALA B 1 320 ? -16.381 -2.500 -53.615 1.00 12.69 320 ALA B C 1
ATOM 5268 O O . ALA B 1 320 ? -16.545 -1.953 -52.522 1.00 9.81 320 ALA B O 1
ATOM 5270 N N . ARG B 1 321 ? -17.395 -2.760 -54.441 1.00 10.54 321 ARG B N 1
ATOM 5271 C CA . ARG B 1 321 ? -18.751 -2.264 -54.173 1.00 12.95 321 ARG B CA 1
ATOM 5272 C C . ARG B 1 321 ? -19.239 -2.590 -52.758 1.00 12.72 321 ARG B C 1
ATOM 5273 O O . ARG B 1 321 ? -19.777 -1.738 -52.075 1.00 11.23 321 ARG B O 1
ATOM 5281 N N . THR B 1 322 ? -19.036 -3.828 -52.322 1.00 12.25 322 THR B N 1
ATOM 5282 C CA . THR B 1 322 ? -19.491 -4.239 -51.005 1.00 14.99 322 THR B CA 1
ATOM 5283 C C . THR B 1 322 ? -18.871 -3.447 -49.861 1.00 12.30 322 THR B C 1
ATOM 5284 O O . THR B 1 322 ? -19.561 -3.061 -48.927 1.00 11.18 322 THR B O 1
ATOM 5288 N N . VAL B 1 323 ? -17.565 -3.209 -49.936 1.00 11.03 323 VAL B N 1
ATOM 5289 C CA . VAL B 1 323 ? -16.898 -2.384 -48.940 1.00 10.90 323 VAL B CA 1
ATOM 5290 C C . VAL B 1 323 ? -17.407 -0.943 -48.997 1.00 9.50 323 VAL B C 1
ATOM 5291 O O . VAL B 1 323 ? -17.660 -0.346 -47.964 1.00 10.16 323 VAL B O 1
ATOM 5295 N N . PHE B 1 324 ? -17.556 -0.402 -50.202 1.00 10.34 324 PHE B N 1
ATOM 5296 C CA . PHE B 1 324 ? -18.094 0.958 -50.360 1.00 11.90 324 PHE B CA 1
ATOM 5297 C C . PHE B 1 324 ? -19.470 1.104 -49.692 1.00 12.38 324 PHE B C 1
ATOM 5298 O O . PHE B 1 324 ? -19.765 2.123 -49.069 1.00 13.26 324 PHE B O 1
ATOM 5306 N N . GLU B 1 325 ? -20.321 0.093 -49.851 1.00 12.56 325 GLU B N 1
ATOM 5307 C CA . GLU B 1 325 ? -21.649 0.131 -49.254 1.00 14.00 325 GLU B CA 1
ATOM 5308 C C . GLU B 1 325 ? -21.545 0.174 -47.728 1.00 12.64 325 GLU B C 1
ATOM 5309 O O . GLU B 1 325 ? -22.372 0.785 -47.069 1.00 12.67 325 GLU B O 1
ATOM 5315 N N . GLY B 1 326 ? -20.529 -0.493 -47.168 1.00 13.21 326 GLY B N 1
ATOM 5316 C CA . GLY B 1 326 ? -20.279 -0.417 -45.735 1.00 11.01 326 GLY B CA 1
ATOM 5317 C C . GLY B 1 326 ? -20.032 1.023 -45.278 1.00 10.58 326 GLY B C 1
ATOM 5318 O O . GLY B 1 326 ? -20.498 1.435 -44.219 1.00 10.03 326 GLY B O 1
ATOM 5319 N N . PHE B 1 327 ? -19.281 1.784 -46.068 1.00 11.73 327 PHE B N 1
ATOM 5320 C CA . PHE B 1 327 ? -19.037 3.196 -45.740 1.00 10.17 327 PHE B CA 1
ATOM 5321 C C . PHE B 1 327 ? -20.363 3.978 -45.729 1.00 12.90 327 PHE B C 1
ATOM 5322 O O . PHE B 1 327 ? -20.605 4.772 -44.823 1.00 13.60 327 PHE B O 1
ATOM 5330 N N . ASN B 1 328 ? -21.217 3.753 -46.729 1.00 12.15 328 ASN B N 1
ATOM 5331 C CA . ASN B 1 328 ? -22.555 4.367 -46.741 1.00 13.96 328 ASN B CA 1
ATOM 5332 C C . ASN B 1 328 ? -23.335 4.090 -45.454 1.00 13.72 328 ASN B C 1
ATOM 5333 O O . ASN B 1 328 ? -23.858 5.009 -44.830 1.00 11.95 328 ASN B O 1
ATOM 5338 N N . ARG B 1 329 ? -23.432 2.817 -45.071 1.00 12.69 329 ARG B N 1
ATOM 5339 C CA . ARG B 1 329 ? -24.181 2.440 -43.871 1.00 12.84 329 ARG B CA 1
ATOM 5340 C C . ARG B 1 329 ? -23.585 3.046 -42.613 1.00 14.06 329 ARG B C 1
ATOM 5341 O O . ARG B 1 329 ? -24.308 3.363 -41.687 1.00 13.95 329 ARG B O 1
ATOM 5349 N N . LEU B 1 330 ? -22.262 3.201 -42.569 1.00 12.83 330 LEU B N 1
ATOM 5350 C CA . LEU B 1 330 ? -21.637 3.786 -41.389 1.00 14.62 330 LEU B CA 1
ATOM 5351 C C . LEU B 1 330 ? -22.080 5.229 -41.209 1.00 13.83 330 LEU B C 1
ATOM 5352 O O . LEU B 1 330 ? -22.388 5.665 -40.094 1.00 15.45 330 LEU B O 1
ATOM 5357 N N . VAL B 1 331 ? -22.073 5.965 -42.312 1.00 13.13 331 VAL B N 1
ATOM 5358 C CA . VAL B 1 331 ? -22.441 7.371 -42.291 1.00 15.67 331 VAL B CA 1
ATOM 5359 C C . VAL B 1 331 ? -23.918 7.465 -41.943 1.00 15.88 331 VAL B C 1
ATOM 5360 O O . VAL B 1 331 ? -24.319 8.265 -41.102 1.00 16.95 331 VAL B O 1
ATOM 5364 N N . GLU B 1 332 ? -24.724 6.636 -42.597 1.00 14.91 332 GLU B N 1
ATOM 5365 C CA . GLU B 1 332 ? -26.167 6.609 -42.325 1.00 18.21 332 GLU B CA 1
ATOM 5366 C C . GLU B 1 332 ? -26.482 6.303 -40.848 1.00 18.80 332 GLU B C 1
ATOM 5367 O O . GLU B 1 332 ? -27.360 6.922 -40.258 1.00 19.90 332 GLU B O 1
ATOM 5373 N N . SER B 1 333 ? -25.757 5.369 -40.243 1.00 15.86 333 SER B N 1
ATOM 5374 C CA . SER B 1 333 ? -26.010 5.029 -38.849 1.00 18.52 333 SER B CA 1
ATOM 5375 C C . SER B 1 333 ? -25.581 6.138 -37.881 1.00 19.85 333 SER B C 1
ATOM 5376 O O . SER B 1 333 ? -26.195 6.296 -36.817 1.00 17.65 333 SER B O 1
ATOM 5379 N N . ALA B 1 334 ? -24.555 6.917 -38.233 1.00 14.03 334 ALA B N 1
ATOM 5380 C CA . ALA B 1 334 ? -24.145 8.005 -37.339 1.00 16.36 334 ALA B CA 1
ATOM 5381 C C . ALA B 1 334 ? -25.210 9.097 -37.305 1.00 18.21 334 ALA B C 1
ATOM 5382 O O . ALA B 1 334 ? -25.543 9.617 -36.236 1.00 16.33 334 ALA B O 1
ATOM 5384 N N . VAL B 1 335 ? -25.737 9.441 -38.476 1.00 17.73 335 VAL B N 1
ATOM 5385 C CA . VAL B 1 335 ? -26.784 10.455 -38.565 1.00 19.66 335 VAL B CA 1
ATOM 5386 C C . VAL B 1 335 ? -28.004 10.035 -37.720 1.00 21.50 335 VAL B C 1
ATOM 5387 O O . VAL B 1 335 ? -28.499 10.805 -36.895 1.00 20.07 335 VAL B O 1
ATOM 5391 N N . LYS B 1 336 ? -28.451 8.797 -37.913 1.00 20.46 336 LYS B N 1
ATOM 5392 C CA . LYS B 1 336 ? -29.537 8.204 -37.129 1.00 21.33 336 LYS B CA 1
ATOM 5393 C C . LYS B 1 336 ? -29.263 8.197 -35.619 1.00 23.30 336 LYS B C 1
ATOM 5394 O O . LYS B 1 336 ? -30.119 8.585 -34.809 1.00 22.98 336 LYS B O 1
ATOM 5400 N N . LYS B 1 337 ? -28.061 7.772 -35.249 1.00 19.69 337 LYS B N 1
ATOM 5401 C CA . LYS B 1 337 ? -27.642 7.696 -33.859 1.00 18.70 337 LYS B CA 1
ATOM 5402 C C . LYS B 1 337 ? -27.708 9.074 -33.212 1.00 23.32 337 LYS B C 1
ATOM 5403 O O . LYS B 1 337 ? -27.861 9.190 -31.997 1.00 20.40 337 LYS B O 1
ATOM 5409 N N . ALA B 1 338 ? -27.591 10.112 -34.036 1.00 21.13 338 ALA B N 1
ATOM 5410 C CA . ALA B 1 338 ? -27.604 11.490 -33.544 1.00 26.58 338 ALA B CA 1
ATOM 5411 C C . ALA B 1 338 ? -29.037 12.010 -33.412 1.00 27.79 338 ALA B C 1
ATOM 5412 O O . ALA B 1 338 ? -29.268 13.137 -32.951 1.00 26.51 338 ALA B O 1
ATOM 5414 N N . GLY B 1 339 ? -29.991 11.185 -33.828 1.00 27.01 339 GLY B N 1
ATOM 5415 C CA . GLY B 1 339 ? -31.394 11.559 -33.787 1.00 30.44 339 GLY B CA 1
ATOM 5416 C C . GLY B 1 339 ? -31.792 12.443 -34.954 1.00 29.81 339 GLY B C 1
ATOM 5417 O O . GLY B 1 339 ? -32.780 13.166 -34.871 1.00 28.64 339 GLY B O 1
ATOM 5418 N N . LEU B 1 340 ? -31.031 12.370 -36.046 1.00 28.37 340 LEU B N 1
ATOM 5419 C CA . LEU B 1 340 ? -31.272 13.188 -37.232 1.00 24.09 340 LEU B CA 1
ATOM 5420 C C . LEU B 1 340 ? -31.660 12.396 -38.475 1.00 28.42 340 LEU B C 1
ATOM 5421 O O . LEU B 1 340 ? -31.624 11.157 -38.500 1.00 21.76 340 LEU B O 1
ATOM 5426 N N . ASP B 1 341 ? -32.006 13.144 -39.517 1.00 25.43 341 ASP B N 1
ATOM 5427 C CA . ASP B 1 341 ? -32.210 12.614 -40.860 1.00 25.82 341 ASP B CA 1
ATOM 5428 C C . ASP B 1 341 ? -31.156 13.220 -41.790 1.00 23.60 341 ASP B C 1
ATOM 5429 O O . ASP B 1 341 ? -30.608 14.285 -41.493 1.00 22.50 341 ASP B O 1
ATOM 5434 N N . PRO B 1 342 ? -30.862 12.549 -42.913 1.00 22.88 342 PRO B N 1
ATOM 5435 C CA . PRO B 1 342 ? -29.871 13.074 -43.862 1.00 19.86 342 PRO B CA 1
ATOM 5436 C C . PRO B 1 342 ? -30.100 14.552 -44.191 1.00 26.35 342 PRO B C 1
ATOM 5437 O O . PRO B 1 342 ? -29.158 15.311 -44.387 1.00 22.94 342 PRO B O 1
ATOM 5441 N N . LEU B 1 343 ? -31.359 14.950 -44.254 1.00 25.63 343 LEU B N 1
ATOM 5442 C CA . LEU B 1 343 ? -31.703 16.312 -44.616 1.00 25.03 343 LEU B CA 1
ATOM 5443 C C . LEU B 1 343 ? -31.159 17.358 -43.619 1.00 22.24 343 LEU B C 1
ATOM 5444 O O . LEU B 1 343 ? -30.838 18.486 -44.000 1.00 23.50 343 LEU B O 1
ATOM 5449 N N . ASP B 1 344 ? -31.045 16.979 -42.346 1.00 21.41 344 ASP B N 1
ATOM 5450 C CA . ASP B 1 344 ? -30.554 17.877 -41.298 1.00 21.21 344 ASP B CA 1
ATOM 5451 C C . ASP B 1 344 ? -29.061 18.193 -41.429 1.00 22.62 344 ASP B C 1
ATOM 5452 O O . ASP B 1 344 ? -28.560 19.117 -40.794 1.00 20.53 344 ASP B O 1
ATOM 5457 N N . VAL B 1 345 ? -28.349 17.408 -42.234 1.00 20.85 345 VAL B N 1
ATOM 5458 C CA . VAL B 1 345 ? -26.896 17.552 -42.376 1.00 16.72 345 VAL B CA 1
ATOM 5459 C C . VAL B 1 345 ? -26.539 18.601 -43.427 1.00 17.00 345 VAL B C 1
ATOM 5460 O O . VAL B 1 345 ? -26.903 18.460 -44.590 1.00 19.00 345 VAL B O 1
ATOM 5464 N N . ASP B 1 346 ? -25.822 19.649 -43.015 1.00 18.77 346 ASP B N 1
ATOM 5465 C CA . ASP B 1 346 ? -25.408 20.718 -43.931 1.00 20.44 346 ASP B CA 1
ATOM 5466 C C . ASP B 1 346 ? -24.188 20.351 -44.776 1.00 19.54 346 ASP B C 1
ATOM 5467 O O . ASP B 1 346 ? -24.111 20.678 -45.968 1.00 20.87 346 ASP B O 1
ATOM 5472 N N . GLU B 1 347 ? -23.222 19.694 -44.142 1.00 17.31 347 GLU B N 1
ATOM 5473 C CA . GLU B 1 347 ? -21.985 19.304 -44.811 1.00 16.41 347 GLU B CA 1
ATOM 5474 C C . GLU B 1 347 ? -21.516 17.923 -44.358 1.00 16.96 347 GLU B C 1
ATOM 5475 O O . GLU B 1 347 ? -21.569 17.580 -43.172 1.00 15.99 347 GLU B O 1
ATOM 5481 N N . VAL B 1 348 ? -21.035 17.155 -45.319 1.00 16.09 348 VAL B N 1
ATOM 5482 C CA . VAL B 1 348 ? -20.228 15.967 -45.045 1.00 16.37 348 VAL B CA 1
ATOM 5483 C C . VAL B 1 348 ? -18.768 16.261 -45.402 1.00 13.48 348 VAL B C 1
ATOM 5484 O O . VAL B 1 348 ? -18.429 16.486 -46.572 1.00 17.47 348 VAL B O 1
ATOM 5488 N N . ILE B 1 349 ? -17.905 16.304 -44.391 1.00 14.84 349 ILE B N 1
ATOM 5489 C CA . ILE B 1 349 ? -16.474 16.484 -44.632 1.00 12.34 349 ILE B CA 1
ATOM 5490 C C . ILE B 1 349 ? -15.799 15.126 -44.745 1.00 12.90 349 ILE B C 1
ATOM 5491 O O . ILE B 1 349 ? -15.819 14.353 -43.803 1.00 12.84 349 ILE B O 1
ATOM 5496 N N . MET B 1 350 ? -15.204 14.848 -45.893 1.00 12.07 350 MET B N 1
ATOM 5497 C CA . MET B 1 350 ? -14.508 13.582 -46.092 1.00 12.64 350 MET B CA 1
ATOM 5498 C C . MET B 1 350 ? -13.017 13.669 -45.720 1.00 12.37 350 MET B C 1
ATOM 5499 O O . MET B 1 350 ? -12.256 14.452 -46.297 1.00 13.09 350 MET B O 1
ATOM 5504 N N . SER B 1 351 ? -12.614 12.844 -44.757 1.00 9.59 351 SER B N 1
ATOM 5505 C CA . SER B 1 351 ? -11.299 12.931 -44.154 1.00 12.05 351 SER B CA 1
ATOM 5506 C C . SER B 1 351 ? -10.654 11.559 -44.140 1.00 9.39 351 SER B C 1
ATOM 5507 O O . SER B 1 351 ? -11.343 10.560 -44.322 1.00 9.46 351 SER B O 1
ATOM 5510 N N . GLY B 1 352 ? -9.343 11.520 -43.936 1.00 12.91 352 GLY B N 1
ATOM 5511 C CA . GLY B 1 352 ? -8.608 10.259 -43.945 1.00 10.17 352 GLY B CA 1
ATOM 5512 C C . GLY B 1 352 ? -8.206 9.762 -45.325 1.00 10.81 352 GLY B C 1
ATOM 5513 O O . GLY B 1 352 ? -8.755 10.169 -46.364 1.00 8.85 352 GLY B O 1
ATOM 5514 N N . GLY B 1 353 ? -7.233 8.855 -45.336 1.00 10.35 353 GLY B N 1
ATOM 5515 C CA . GLY B 1 353 ? -6.634 8.412 -46.588 1.00 9.11 353 GLY B CA 1
ATOM 5516 C C . GLY B 1 353 ? -7.624 7.773 -47.549 1.00 8.58 353 GLY B C 1
ATOM 5517 O O . GLY B 1 353 ? -7.530 7.948 -48.763 1.00 9.62 353 GLY B O 1
ATOM 5518 N N . THR B 1 354 ? -8.562 7.006 -47.014 1.00 9.08 354 THR B N 1
ATOM 5519 C CA . THR B 1 354 ? -9.509 6.292 -47.863 1.00 10.19 354 THR B CA 1
ATOM 5520 C C . THR B 1 354 ? -10.502 7.265 -48.522 1.00 9.69 354 THR B C 1
ATOM 5521 O O . THR B 1 354 ? -11.060 6.991 -49.589 1.00 9.21 354 THR B O 1
ATOM 5525 N N . SER B 1 355 ? -10.671 8.429 -47.919 1.00 7.70 355 SER B N 1
ATOM 5526 C CA . SER B 1 355 ? -11.567 9.441 -48.484 1.00 12.10 355 SER B CA 1
ATOM 5527 C C . SER B 1 355 ? -11.041 10.075 -49.784 1.00 11.47 355 SER B C 1
ATOM 5528 O O . SER B 1 355 ? -11.730 10.884 -50.396 1.00 12.66 355 SER B O 1
ATOM 5531 N N . ASN B 1 356 ? -9.827 9.712 -50.194 1.00 9.69 356 ASN B N 1
ATOM 5532 C CA . ASN B 1 356 ? -9.319 10.064 -51.530 1.00 10.23 356 ASN B CA 1
ATOM 5533 C C . ASN B 1 356 ? -10.001 9.300 -52.662 1.00 12.78 356 ASN B C 1
ATOM 5534 O O . ASN B 1 356 ? -9.859 9.660 -53.842 1.00 11.79 356 ASN B O 1
ATOM 5539 N N . THR B 1 357 ? -10.710 8.229 -52.313 1.00 9.18 357 THR B N 1
ATOM 5540 C CA . THR B 1 357 ? -11.351 7.374 -53.316 1.00 13.97 357 THR B CA 1
ATOM 5541 C C . THR B 1 357 ? -12.539 8.096 -53.945 1.00 12.68 357 THR B C 1
ATOM 5542 O O . THR B 1 357 ? -13.502 8.388 -53.262 1.00 11.99 357 THR B O 1
ATOM 5546 N N . PRO B 1 358 ? -12.458 8.387 -55.253 1.00 11.75 358 PRO B N 1
ATOM 5547 C CA . PRO B 1 358 ? -13.486 9.159 -55.961 1.00 16.91 358 PRO B CA 1
ATOM 5548 C C . PRO B 1 358 ? -14.876 8.545 -55.854 1.00 14.96 358 PRO B C 1
ATOM 5549 O O . PRO B 1 358 ? -15.844 9.273 -55.639 1.00 11.63 358 PRO B O 1
ATOM 5553 N N . ARG B 1 359 ? -14.983 7.227 -55.997 1.00 12.86 359 ARG B N 1
ATOM 5554 C CA . ARG B 1 359 ? -16.293 6.601 -55.948 1.00 13.83 359 ARG B CA 1
ATOM 5555 C C . ARG B 1 359 ? -17.019 6.831 -54.614 1.00 12.18 359 ARG B C 1
ATOM 5556 O O . ARG B 1 359 ? -18.240 6.917 -54.595 1.00 11.31 359 ARG B O 1
ATOM 5564 N N . ILE B 1 360 ? -16.283 6.952 -53.509 1.00 9.95 360 ILE B N 1
ATOM 5565 C CA . ILE B 1 360 ? -16.944 7.087 -52.192 1.00 10.96 360 ILE B CA 1
ATOM 5566 C C . ILE B 1 360 ? -17.625 8.447 -52.080 1.00 12.32 360 ILE B C 1
ATOM 5567 O O . ILE B 1 360 ? -18.721 8.580 -51.525 1.00 13.26 360 ILE B O 1
ATOM 5572 N N . ALA B 1 361 ? -16.946 9.462 -52.589 1.00 13.43 361 ALA B N 1
ATOM 5573 C CA . ALA B 1 361 ? -17.521 10.802 -52.646 1.00 14.73 361 ALA B CA 1
ATOM 5574 C C . ALA B 1 361 ? -18.787 10.822 -53.513 1.00 17.42 361 ALA B C 1
ATOM 5575 O O . ALA B 1 361 ? -19.811 11.399 -53.124 1.00 14.16 361 ALA B O 1
ATOM 5577 N N . ALA B 1 362 ? -18.725 10.184 -54.679 1.00 15.69 362 ALA B N 1
ATOM 5578 C CA . ALA B 1 362 ? -19.898 10.101 -55.548 1.00 16.68 362 ALA B CA 1
ATOM 5579 C C . ALA B 1 362 ? -21.051 9.356 -54.868 1.00 17.18 362 ALA B C 1
ATOM 5580 O O . ALA B 1 362 ? -22.206 9.765 -54.967 1.00 15.56 362 ALA B O 1
ATOM 5582 N N . ASN B 1 363 ? -20.741 8.273 -54.162 1.00 15.99 363 ASN B N 1
ATOM 5583 C CA . ASN B 1 363 ? -21.762 7.548 -53.405 1.00 16.24 363 ASN B CA 1
ATOM 5584 C C . ASN B 1 363 ? -22.435 8.417 -52.349 1.00 16.82 363 ASN B C 1
ATOM 5585 O O . ASN B 1 363 ? -23.657 8.363 -52.166 1.00 15.79 363 ASN B O 1
ATOM 5590 N N . PHE B 1 364 ? -21.636 9.200 -51.632 1.00 15.33 364 PHE B N 1
ATOM 5591 C CA . PHE B 1 364 ? -22.197 10.040 -50.579 1.00 15.85 364 PHE B CA 1
ATOM 5592 C C . PHE B 1 364 ? -23.053 11.140 -51.210 1.00 18.43 364 PHE B C 1
ATOM 5593 O O . PHE B 1 364 ? -24.122 11.476 -50.695 1.00 18.02 364 PHE B O 1
ATOM 5601 N N . ARG B 1 365 ? -22.557 11.708 -52.311 1.00 16.34 365 ARG B N 1
ATOM 5602 C CA . ARG B 1 365 ? -23.311 12.696 -53.091 1.00 19.80 365 ARG B CA 1
ATOM 5603 C C . ARG B 1 365 ? -24.698 12.146 -53.445 1.00 22.63 365 ARG B C 1
ATOM 5604 O O . ARG B 1 365 ? -25.694 12.870 -53.393 1.00 20.61 365 ARG B O 1
ATOM 5612 N N . TYR B 1 366 ? -24.766 10.854 -53.754 1.00 18.05 366 TYR B N 1
ATOM 5613 C CA . TYR B 1 366 ? -26.024 10.231 -54.157 1.00 22.49 366 TYR B CA 1
ATOM 5614 C C . TYR B 1 366 ? -27.000 10.051 -53.000 1.00 24.10 366 TYR B C 1
ATOM 5615 O O . TYR B 1 366 ? -28.195 10.324 -53.138 1.00 26.69 366 TYR B O 1
ATOM 5624 N N . ILE B 1 367 ? -26.482 9.580 -51.867 1.00 19.31 367 ILE B N 1
ATOM 5625 C CA . ILE B 1 367 ? -27.271 9.322 -50.670 1.00 20.99 367 ILE B CA 1
ATOM 5626 C C . ILE B 1 367 ? -27.844 10.578 -49.993 1.00 25.51 367 ILE B C 1
ATOM 5627 O O . ILE B 1 367 ? -28.998 10.589 -49.561 1.00 25.13 367 ILE B O 1
ATOM 5632 N N . PHE B 1 368 ? -27.027 11.616 -49.858 1.00 20.66 368 PHE B N 1
ATOM 5633 C CA . PHE B 1 368 ? -27.469 12.850 -49.209 1.00 22.59 368 PHE B CA 1
ATOM 5634 C C . PHE B 1 368 ? -28.239 13.759 -50.151 1.00 21.13 368 PHE B C 1
ATOM 5635 O O . PHE B 1 368 ? -27.908 13.852 -51.326 1.00 18.14 368 PHE B O 1
ATOM 5643 N N . PRO B 1 369 ? -29.281 14.435 -49.630 1.00 22.87 369 PRO B N 1
ATOM 5644 C CA . PRO B 1 369 ? -30.018 15.392 -50.460 1.00 23.64 369 PRO B CA 1
ATOM 5645 C C . PRO B 1 369 ? -29.098 16.469 -51.021 1.00 26.05 369 PRO B C 1
ATOM 5646 O O . PRO B 1 369 ? -28.064 16.780 -50.427 1.00 21.96 369 PRO B O 1
ATOM 5650 N N . GLU B 1 370 ? -29.469 17.037 -52.162 1.00 26.18 370 GLU B N 1
ATOM 5651 C CA . GLU B 1 370 ? -28.607 17.998 -52.827 1.00 27.03 370 GLU B CA 1
ATOM 5652 C C . GLU B 1 370 ? -28.300 19.221 -51.957 1.00 24.94 370 GLU B C 1
ATOM 5653 O O . GLU B 1 370 ? -27.317 19.929 -52.196 1.00 26.91 370 GLU B O 1
ATOM 5659 N N . SER B 1 371 ? -29.130 19.466 -50.948 1.00 21.03 371 SER B N 1
ATOM 5660 C CA . SER B 1 371 ? -28.900 20.599 -50.060 1.00 23.41 371 SER B CA 1
ATOM 5661 C C . SER B 1 371 ? -27.743 20.337 -49.090 1.00 22.83 371 SER B C 1
ATOM 5662 O O . SER B 1 371 ? -27.245 21.255 -48.457 1.00 21.45 371 SER B O 1
ATOM 5665 N N . THR B 1 372 ? -27.309 19.082 -48.995 1.00 20.07 372 THR B N 1
ATOM 5666 C CA . THR B 1 372 ? -26.148 18.735 -48.186 1.00 18.68 372 THR B CA 1
ATOM 5667 C C . THR B 1 372 ? -24.877 18.828 -49.031 1.00 19.57 372 THR B C 1
ATOM 5668 O O . THR B 1 372 ? -24.808 18.240 -50.103 1.00 19.88 372 THR B O 1
ATOM 5672 N N . ARG B 1 373 ? -23.882 19.577 -48.555 1.00 18.08 373 ARG B N 1
ATOM 5673 C CA . ARG B 1 373 ? -22.603 19.694 -49.254 1.00 22.82 373 ARG B CA 1
ATOM 5674 C C . ARG B 1 373 ? -21.705 18.492 -48.948 1.00 18.23 373 ARG B C 1
ATOM 5675 O O . ARG B 1 373 ? -21.545 18.116 -47.786 1.00 19.05 373 ARG B O 1
ATOM 5683 N N . ILE B 1 374 ? -21.127 17.899 -49.984 1.00 18.20 374 ILE B N 1
ATOM 5684 C CA . ILE B 1 374 ? -20.155 16.811 -49.814 1.00 21.60 374 ILE B CA 1
ATOM 5685 C C . ILE B 1 374 ? -18.758 17.369 -50.080 1.00 20.90 374 ILE B C 1
ATOM 5686 O O . ILE B 1 374 ? -18.406 17.637 -51.226 1.00 16.25 374 ILE B O 1
ATOM 5691 N N . LEU B 1 375 ? -17.964 17.548 -49.027 1.00 17.47 375 LEU B N 1
ATOM 5692 C CA . LEU B 1 375 ? -16.640 18.158 -49.180 1.00 20.82 375 LEU B CA 1
ATOM 5693 C C . LEU B 1 375 ? -15.548 17.122 -49.433 1.00 21.17 375 LEU B C 1
ATOM 5694 O O . LEU B 1 375 ? -15.024 16.514 -48.498 1.00 17.64 375 LEU B O 1
ATOM 5699 N N . ALA B 1 376 ? -15.240 16.932 -50.714 1.00 15.39 376 ALA B N 1
ATOM 5700 C CA . ALA B 1 376 ? -14.198 16.023 -51.175 1.00 22.26 376 ALA B CA 1
ATOM 5701 C C . ALA B 1 376 ? -13.720 16.575 -52.507 1.00 22.55 376 ALA B C 1
ATOM 5702 O O . ALA B 1 376 ? -14.467 17.288 -53.176 1.00 22.35 376 ALA B O 1
ATOM 5704 N N . PRO B 1 377 ? -12.474 16.261 -52.891 1.00 24.27 377 PRO B N 1
ATOM 5705 C CA . PRO B 1 377 ? -11.885 16.858 -54.099 1.00 28.64 377 PRO B CA 1
ATOM 5706 C C . PRO B 1 377 ? -12.771 16.755 -55.338 1.00 28.39 377 PRO B C 1
ATOM 5707 O O . PRO B 1 377 ? -12.852 17.716 -56.102 1.00 31.02 377 PRO B O 1
ATOM 5711 N N . SER B 1 378 ? -13.427 15.616 -55.529 1.00 27.28 378 SER B N 1
ATOM 5712 C CA . SER B 1 378 ? -14.160 15.354 -56.765 1.00 25.30 378 SER B CA 1
ATOM 5713 C C . SER B 1 378 ? -15.594 15.896 -56.751 1.00 26.45 378 SER B C 1
ATOM 5714 O O . SER B 1 378 ? -16.257 15.926 -57.790 1.00 24.16 378 SER B O 1
ATOM 5717 N N . THR B 1 379 ? -16.071 16.328 -55.585 1.00 21.55 379 THR B N 1
ATOM 5718 C CA . THR B 1 379 ? -17.454 16.780 -55.464 1.00 24.09 379 THR B CA 1
ATOM 5719 C C . THR B 1 379 ? -17.605 18.236 -55.011 1.00 26.64 379 THR B C 1
ATOM 5720 O O . THR B 1 379 ? -18.724 18.722 -54.865 1.00 31.59 379 THR B O 1
ATOM 5724 N N . ASP B 1 380 ? -16.497 18.921 -54.759 1.00 23.92 380 ASP B N 1
ATOM 5725 C CA . ASP B 1 380 ? -16.574 20.311 -54.324 1.00 28.05 380 ASP B CA 1
ATOM 5726 C C . ASP B 1 380 ? -15.274 21.024 -54.646 1.00 35.05 380 ASP B C 1
ATOM 5727 O O . ASP B 1 380 ? -14.205 20.584 -54.224 1.00 35.85 380 ASP B O 1
ATOM 5732 N N . PRO B 1 381 ? -15.356 22.119 -55.419 1.00 39.53 381 PRO B N 1
ATOM 5733 C CA . PRO B 1 381 ? -14.173 22.869 -55.871 1.00 38.58 381 PRO B CA 1
ATOM 5734 C C . PRO B 1 381 ? -13.360 23.453 -54.715 1.00 34.83 381 PRO B C 1
ATOM 5735 O O . PRO B 1 381 ? -12.177 23.751 -54.878 1.00 39.40 381 PRO B O 1
ATOM 5739 N N . SER B 1 382 ? -13.992 23.602 -53.558 1.00 35.48 382 SER B N 1
ATOM 5740 C CA . SER B 1 382 ? -13.337 24.203 -52.403 1.00 34.08 382 SER B CA 1
ATOM 5741 C C . SER 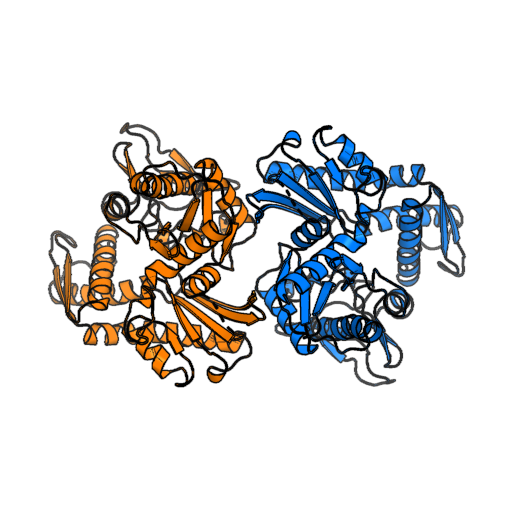B 1 382 ? -12.711 23.189 -51.450 1.00 34.50 382 SER B C 1
ATOM 5742 O O . SER B 1 382 ? -12.263 23.549 -50.363 1.00 32.08 382 SER B O 1
ATOM 5745 N N . ALA B 1 383 ? -12.667 21.925 -51.854 1.00 38.74 383 ALA B N 1
ATOM 5746 C CA . ALA B 1 383 ? -12.245 20.866 -50.937 1.00 32.95 383 ALA B CA 1
ATOM 5747 C C . ALA B 1 383 ? -10.733 20.796 -50.783 1.00 28.80 383 ALA B C 1
ATOM 5748 O O . ALA B 1 383 ? -9.987 21.098 -51.708 1.00 28.97 383 ALA B O 1
ATOM 5750 N N . LEU B 1 384 ? -10.292 20.391 -49.597 1.00 26.15 384 LEU B N 1
ATOM 5751 C CA . LEU B 1 384 ? -8.877 20.201 -49.321 1.00 23.23 384 LEU B CA 1
ATOM 5752 C C . LEU B 1 384 ? -8.543 18.717 -49.502 1.00 23.13 384 LEU B C 1
ATOM 5753 O O . LEU B 1 384 ? -9.432 17.908 -49.734 1.00 20.47 384 LEU B O 1
ATOM 5758 N N . ASN B 1 385 ? -7.267 18.371 -49.392 1.00 18.79 385 ASN B N 1
ATOM 5759 C CA . ASN B 1 385 ? -6.836 16.983 -49.480 1.00 18.78 385 ASN B CA 1
ATOM 5760 C C . ASN B 1 385 ? -7.257 16.245 -48.208 1.00 16.02 385 ASN B C 1
ATOM 5761 O O . ASN B 1 385 ? -6.879 16.650 -47.110 1.00 12.29 385 ASN B O 1
ATOM 5766 N N . PRO B 1 386 ? -8.046 15.162 -48.348 1.00 16.60 386 PRO B N 1
ATOM 5767 C CA . PRO B 1 386 ? -8.524 14.421 -47.168 1.00 14.87 386 PRO B CA 1
ATOM 5768 C C . PRO B 1 386 ? -7.401 13.933 -46.244 1.00 14.70 386 PRO B C 1
ATOM 5769 O O . PRO B 1 386 ? -7.602 13.848 -45.015 1.00 12.84 386 PRO B O 1
ATOM 5773 N N . SER B 1 387 ? -6.250 13.615 -46.821 1.00 11.23 387 SER B N 1
ATOM 5774 C CA . SER B 1 387 ? -5.108 13.111 -46.057 1.00 14.00 387 SER B CA 1
ATOM 5775 C C . SER B 1 387 ? -4.402 14.185 -45.241 1.00 15.75 387 SER B C 1
ATOM 5776 O O . SER B 1 387 ? -3.621 13.874 -44.355 1.00 14.63 387 SER B O 1
ATOM 5779 N N . GLU B 1 388 ? -4.664 15.449 -45.557 1.00 11.67 388 GLU B N 1
ATOM 5780 C CA . GLU B 1 388 ? -3.965 16.538 -44.883 1.00 11.96 388 GLU B CA 1
ATOM 5781 C C . GLU B 1 388 ? -4.804 17.256 -43.834 1.00 13.12 388 GLU B C 1
ATOM 5782 O O . GLU B 1 388 ? -4.261 18.044 -43.066 1.00 11.45 388 GLU B O 1
ATOM 5788 N N . LEU B 1 389 ? -6.111 16.993 -43.802 1.00 12.13 389 LEU B N 1
ATOM 5789 C CA . LEU B 1 389 ? -7.014 17.780 -42.953 1.00 12.02 389 LEU B CA 1
ATOM 5790 C C . LEU B 1 389 ? -6.628 17.781 -41.469 1.00 14.74 389 LEU B C 1
ATOM 5791 O O . LEU B 1 389 ? -6.623 18.827 -40.811 1.00 10.13 389 LEU B O 1
ATOM 5796 N N . GLN B 1 390 ? -6.317 16.602 -40.941 1.00 11.44 390 GLN B N 1
ATOM 5797 C CA . GLN B 1 390 ? -6.054 16.466 -39.525 1.00 9.88 390 GLN B CA 1
ATOM 5798 C C . GLN B 1 390 ? -4.795 17.214 -39.089 1.00 12.93 390 GLN B C 1
ATOM 5799 O O . GLN B 1 390 ? -4.810 17.906 -38.062 1.00 11.28 390 GLN B O 1
ATOM 5805 N N . ALA B 1 391 ? -3.711 17.070 -39.846 1.00 9.05 391 ALA B N 1
ATOM 5806 C CA . ALA B 1 391 ? -2.463 17.748 -39.495 1.00 10.77 391 ALA B CA 1
ATOM 5807 C C . ALA B 1 391 ? -2.613 19.261 -39.642 1.00 10.30 391 ALA B C 1
ATOM 5808 O O . ALA B 1 391 ? -2.057 20.022 -38.856 1.00 11.24 391 ALA B O 1
ATOM 5810 N N . ARG B 1 392 ? -3.384 19.683 -40.633 1.00 12.63 392 ARG B N 1
ATOM 5811 C CA . ARG B 1 392 ? -3.602 21.121 -40.861 1.00 15.66 392 ARG B CA 1
ATOM 5812 C C . ARG B 1 392 ? -4.386 21.779 -39.725 1.00 16.30 392 ARG B C 1
ATOM 5813 O O . ARG B 1 392 ? -4.015 22.859 -39.237 1.00 16.20 392 ARG B O 1
ATOM 5821 N N . GLY B 1 393 ? -5.469 21.127 -39.305 1.00 14.57 393 GLY B N 1
ATOM 5822 C CA . GLY B 1 393 ? -6.237 21.559 -38.147 1.00 11.55 393 GLY B CA 1
ATOM 5823 C C . GLY B 1 393 ? -5.397 21.601 -36.878 1.00 14.19 393 GLY B C 1
ATOM 5824 O O . GLY B 1 393 ? -5.486 22.552 -36.100 1.00 15.02 393 GLY B O 1
ATOM 5825 N N . ALA B 1 394 ? -4.572 20.580 -36.652 1.00 11.20 394 ALA B N 1
ATOM 5826 C CA . ALA B 1 394 ? -3.686 20.606 -35.492 1.00 13.10 394 ALA B CA 1
ATOM 5827 C C . ALA B 1 394 ? -2.720 21.793 -35.546 1.00 12.78 394 ALA B C 1
ATOM 5828 O O . ALA B 1 394 ? -2.489 22.446 -34.535 1.00 16.83 394 ALA B O 1
ATOM 5830 N N . ALA B 1 395 ? -2.132 22.044 -36.709 1.00 14.10 395 ALA B N 1
ATOM 5831 C CA . ALA B 1 395 ? -1.205 23.177 -36.849 1.00 14.92 395 ALA B CA 1
ATOM 5832 C C . ALA B 1 395 ? -1.904 24.525 -36.619 1.00 17.16 395 ALA B C 1
ATOM 5833 O O . ALA B 1 395 ? -1.374 25.415 -35.943 1.00 18.04 395 ALA B O 1
ATOM 5835 N N . LEU B 1 396 ? -3.083 24.676 -37.201 1.00 15.17 396 LEU B N 1
ATOM 5836 C CA . LEU B 1 396 ? -3.877 25.889 -37.009 1.00 17.12 396 LEU B CA 1
ATOM 5837 C C . LEU B 1 396 ? -4.138 26.124 -35.526 1.00 20.94 396 LEU B C 1
ATOM 5838 O O . LEU B 1 396 ? -3.992 27.241 -35.013 1.00 20.60 396 LEU B O 1
ATOM 5843 N N . GLN B 1 397 ? -4.499 25.058 -34.827 1.00 13.83 397 GLN B N 1
ATOM 5844 C CA . GLN B 1 397 ? -4.775 25.156 -33.402 1.00 14.92 397 GLN B CA 1
ATOM 5845 C C . GLN B 1 397 ? -3.506 25.467 -32.608 1.00 18.11 397 GLN B C 1
ATOM 5846 O O . GLN B 1 397 ? -3.544 26.231 -31.642 1.00 21.64 397 GLN B O 1
ATOM 5852 N N . ALA B 1 398 ? -2.378 24.885 -33.012 1.00 18.48 398 ALA B N 1
ATOM 5853 C CA . ALA B 1 398 ? -1.127 25.139 -32.301 1.00 17.09 398 ALA B CA 1
ATOM 5854 C C . ALA B 1 398 ? -0.728 26.606 -32.476 1.00 21.82 398 ALA B C 1
ATOM 5855 O O . ALA B 1 398 ? -0.240 27.243 -31.539 1.00 22.62 398 ALA B O 1
ATOM 5857 N N . SER B 1 399 ? -0.961 27.138 -33.672 1.00 18.27 399 SER B N 1
ATOM 5858 C CA . SER B 1 399 ? -0.677 28.545 -33.962 1.00 23.43 399 SER B CA 1
ATOM 5859 C C . SER B 1 399 ? -1.631 29.527 -33.286 1.00 26.31 399 SER B C 1
ATOM 5860 O O . SER B 1 399 ? -1.262 30.664 -32.989 1.00 26.91 399 SER B O 1
ATOM 5863 N N . LEU B 1 400 ? -2.868 29.111 -33.069 1.00 22.96 400 LEU B N 1
ATOM 5864 C CA . LEU B 1 400 ? -3.782 29.933 -32.288 1.00 28.76 400 LEU B CA 1
ATOM 5865 C C . LEU B 1 400 ? -3.291 30.006 -30.844 1.00 30.49 400 LEU B C 1
ATOM 5866 O O . LEU B 1 400 ? -3.232 31.078 -30.252 1.00 32.37 400 LEU B O 1
ATOM 5871 N N . ILE B 1 401 ? -2.908 28.862 -30.295 1.00 27.72 401 ILE B N 1
ATOM 5872 C CA . ILE B 1 401 ? -2.398 28.794 -28.930 1.00 28.94 401 ILE B CA 1
ATOM 5873 C C . ILE B 1 401 ? -1.209 29.726 -28.664 1.00 32.11 401 ILE B C 1
ATOM 5874 O O . ILE B 1 401 ? -1.206 30.467 -27.677 1.00 30.92 401 ILE B O 1
ATOM 5879 N N . GLN B 1 402 ? -0.207 29.693 -29.538 1.00 25.40 402 GLN B N 1
ATOM 5880 C CA . GLN B 1 402 ? 1.012 30.481 -29.340 1.00 29.73 402 GLN B CA 1
ATOM 5881 C C . GLN B 1 402 ? 0.780 31.966 -29.639 1.00 28.09 402 GLN B C 1
ATOM 5882 O O . GLN B 1 402 ? -0.266 32.349 -30.175 1.00 31.87 402 GLN B O 1
#

Radius of gyration: 29.58 Å; Cα contacts (8 Å, |Δi|>4): 1672; chains: 2; bounding box: 80×69×92 Å

Secondary structure (DSSP, 8-state):
--EEEEEE-SSEEEEEEEETTEEEEEP-TTS-SSEE-EEEEETTEEEEHHHHHHHHHH-GGGEEES-GGGTT--GGG---GGGTTSPPPEEETTEEEEEE--SS-SSPPPEEEEHHHHHHHHHHHHHHH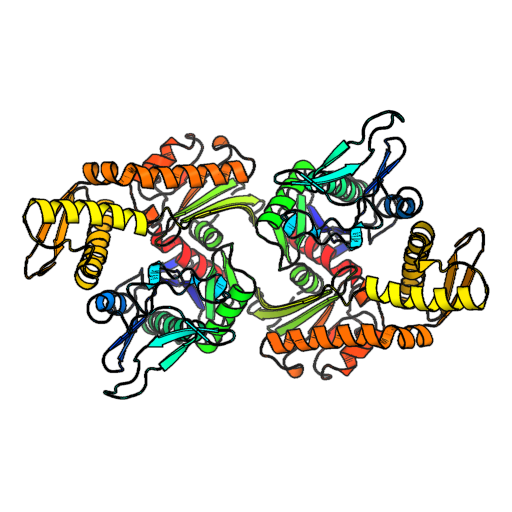HHHHHTS---EEEEEE-TT--HHHHHHHHHHHHHTT-EEEEEEEHHHHHHHHTT---EEEEEEEE-SS-EEEEEEEEETTEEEEEEEEEESSSSHHHHHHHHHHHHHHHHHHHSTTPPPGGGSHHHHHHHHHHHHHHHHHHHHSSEEEEEEEEEETTEEEEEEEEHHHHHHHTHHHHHHHHHHHHHHHHHTT--GGG--EEEEESGGGG-HHHHHHHHHHS-TTSEEESTTT-TT---TTTHHHHHHHHHHHHHH-/---EEEEEE-SSEEEEEEEETTEEEEEP-TTS-SSEE--EEEETTEEEEHHHHHTTTTT-GGGEE-S-GGGTT--GGG---GGGTTSPPPEEETTEEEEEE--SS-TTSPPEEEEHHHHHHHHHHHHHHHHHHHHTS---EEEEEE-TT--HHHHHHHHHHHHHTT-EEEEEEEHHHHHHHHH---EEEEEEEE-SS-EEEEEEEEETTEEEEEEEEEESSSSHHHHHHHHHHHHHHHHHHHSTTPPPGGGSHHHHHHHHHHHHHHHHHTTT-SEEEEEEEEEETTEEEEEEEEHHHHHHHHHHHHHHHHHHHHHHHHHTT--GGG--EEEEESGGGG-HHHHHHHHHHS-TTSEEESTTT-TT---TTTHHHHHHHHHHHHH-

GO terms:
  GO:0005515 protein binding (F, IPI)

Sequence (769 aa):
RVVIGITFGNSNSSIAHTVDDKAEVIANEDGDRQIPTILSYVDGDEYYGQQAKNFLVRNPKNTVAYFRDILGQDFKSVDPTHNHASAHPQEAGDNVVFTIKDKAEEDAEPSTLTVSEIATRYLRRLVGAASEYLGKKVTSAVITIPTNFTEKQKAALIAAAAAADLEVLQLISEPAAAVLAYDASDKIIVVADLGGSRSDVTVLASRSGMYTILATVHDYEYHGIALDKVLIDHFSKEFLKKNPGAKDPRENPRSLAKLRLEAESTKRALSRSTNASFSVESLIDGLDFASTINRLRYETIARTVFEGFNRLVESAVKKAGLDPLDVDEVIMSGGTSNTPRIAANFRYIFPESTRILAPSTDPSALNPSELQARGAALQASLIQEERVVIGITFGNSNSSIAHTVDDKAEVIANEDGDRQIPTILSYVDGDEYYGQQAKNFLVRNPKNTVAYFRDILGQDFKSVDPTHNHASAHPQEAGDNVVFTIKDKAEEDAEPSTLTVSEIATRYLRRLVGAASEYLGKKVTSAVITIPTNFTEKQKAALIAAAAAADLEVLQLISEPAAAVLAYDSDKIIVVADLGGSRSDVTVLASRSGMYTILATVHDYEYHGIALDKVLIDHFSKEFLKKNPGAKDPRENPRSLAKLRLEAESTKRALSRSTNASFSVESLIDGLDFASTINRLRYETIARTVFEGFNRLVESAVKKAGLDPLDVDEVIMSGGTSNTPRIAANFRYIFPESTRILAPSTDPSALNPSELQARGAALQASLIQ

InterPro domains:
  IPR013126 Heat shock protein 70 family [PF00012] (15-409)
  IPR013126 Heat shock protein 70 family [PTHR45639] (15-554)
  IPR043129 ATPase, nucleotide binding domain [SSF53067] (13-194)
  IPR043129 ATPase, nucleotide binding domain [SSF53067] (204-399)

CATH classification: 3.30.420.40 (+3 more: 3.30.30.30, 3.30.420.40, 3.90.640.10)

Nearest PDB structures (foldseek):
  4gni-assembly3_B  TM=1.003E+00  e=4.524E-84  Thermochaetoides thermophila DSM 1495
  4gni-assembly3_A  TM=1.000E+00  e=1.745E-78  Thermochaetoides thermophila DSM 1495
  6sr6-assembly2_C  TM=9.976E-01  e=1.564E-77  Thermochaetoides thermophila DSM 1495
  5mb9-assembly2_B  TM=9.970E-01  e=1.163E-77  Thermochaetoides thermophila DSM 1495
  5mb9-assembly1_A  TM=9.963E-01  e=2.715E-75  Thermochaetoides thermophila DSM 1495

Organism: Chaetomium thermophilum (strain DSM 1495 / CBS 144.50 / IMI 039719) (NCBI:txid759272)

B-factor: mean 23.86, std 10.62, range [5.52, 73.62]

Solvent-accessible surface area: 33737 Å² total; per-residue (Å²): 123,40,17,0,0,0,12,1,12,18,30,59,1,8,0,0,30,45,63,130,134,152,9,87,13,3,26,8,114,53,51,37,109,56,0,3,0,10,0,0,10,42,119,32,78,50,57,7,0,57,84,0,29,81,54,30,25,218,22,38,139,29,0,0,0,52,0,6,23,6,1,12,52,84,68,177,71,20,101,68,88,54,2,136,44,3,4,85,13,70,99,49,66,144,77,4,6,0,53,2,111,14,109,61,79,155,151,26,140,42,20,82,18,42,10,42,56,0,0,3,46,0,0,105,79,0,7,28,8,0,18,141,132,51,68,140,131,1,52,0,0,0,0,1,14,5,28,48,13,75,46,109,14,76,35,21,1,18,61,0,0,59,61,8,110,4,48,2,0,36,31,19,21,15,8,30,0,0,0,40,8,30,128,45,137,78,43,33,0,0,1,0,16,0,18,20,5,19,0,20,0,4,0,2,0,7,46,34,59,48,52,7,58,16,4,11,20,52,24,112,127,50,10,2,39,17,0,18,120,28,0,11,34,26,1,0,130,57,0,50,179,139,29,118,87,24,143,41,0,58,143,52,110,106,0,36,12,41,1,108,46,40,0,36,65,2,26,134,35,4,30,209,48,88,93,8,76,0,56,13,140,54,0,7,94,64,65,93,7,67,30,80,9,67,52,135,118,4,29,81,46,0,129,87,15,6,61,1,0,27,113,16,3,75,55,0,4,160,131,21,69,33,82,48,130,66,2,60,30,0,1,1,0,6,43,13,2,54,13,34,90,2,2,51,26,2,67,188,56,7,41,143,80,0,93,0,12,1,79,78,34,14,146,74,23,47,68,1,27,31,0,22,0,50,0,0,1,36,33,0,21,103,14,94,162,217,72,29,14,0,0,0,12,1,14,12,33,56,2,8,0,0,25,28,68,136,128,146,5,86,13,3,28,10,92,58,53,38,112,56,0,4,0,9,0,0,11,45,114,29,77,45,53,10,0,53,85,0,22,92,53,31,24,195,23,34,129,31,0,1,2,58,0,7,29,6,1,12,52,83,67,168,76,18,100,70,86,60,2,138,47,1,4,81,12,70,99,44,70,140,75,4,7,0,55,0,91,15,115,61,116,151,138,30,142,47,20,90,13,44,10,44,63,0,0,12,56,0,0,150,60,0,12,34,1,0,21,120,129,43,68,124,147,2,48,0,0,0,0,1,15,4,27,51,13,74,45,107,12,70,26,20,2,13,58,0,0,62,71,16,114,5,44,2,0,35,29,20,22,16,6,31,0,0,1,41,9,46,114,130,80,57,34,4,0,0,0,15,0,19,20,11,20,1,19,1,3,0,3,2,10,45,36,62,51,67,9,58,25,5,10,26,50,26,120,113,38,10,3,42,18,0,16,123,28,0,10,36,28,1,0,137,60,1,50,178,143,29,115,87,23,141,31,0,70,146,56,110,117,3,36,16,46,1,108,48,40,0,34,62,2,28,129,34,3,34,208,45,76,102,10,75,0,54,9,135,63,4,12,109,55,65,89,7,64,30,95,10,66,53,133,118,5,26,71,41,0,130,85,14,5,66,1,0,22,123,16,2,68,48,0,3,157,134,20,71,29,91,54,123,68,2,61,15,0,1,1,0,6,44,11,2,52,12,31,84,1,1,51,25,2,78,188,61,6,40,162,87,0,149,2,15,1,76,75,44,29,147,88,24,49,62,1,25,28,0,20,0,44,0,0,1,33,36,0,39,128,20,110

Foldseek 3Di:
DAEWAKEADQFWIWIWADDPLFIDTAAFPVRDRTFGQKWFADLLDIDGGPVLLVCLQVGQARMDGSLLVVQLDAPVPDDCVVSPSHFGWDDDPRFTWTWHQNHNDDPDGTDTGGSLQSLLVSVLSNQVRVCVVVVHRAQEFEYEDAPPQDPSRVVSNCVSCVSNNYHYPYYHYLQLLLCVNLVHPWFWEWEWAAAAQWTKIWIWTQDPNDIDTLFMDIGRQQHNPVLLVLQLVVVQVVVCVVPPPFDRLCPPSSLVSQSSVQSSVQVLVQLVAFKGKGWDQCSDPRDTDIDMDGNVRSCVSCVVSLVVSVVNNVVGQVSSVHALARHQEYAYAYPVLSRPVSLVVVPVRHDPNYAYQGPVRDPSHDDRDCSNSRSRNSVRVVVVD/DADEWAKEAAQFWIWIWAQDVQFIDTAAFPVRDRTFGQKWFADLLDIDGGPVLLVCLLPAQLQMDGSLLLVQLDAPVVDDQVVSPSHFGWDDDPRFTWTFHQNHNDPPDGTDTGTSLQSLLVSLLRNQVRVCVVVVHRHQEFEYEDAPPQDPSRVVSNCVSCVSSNYHYPYYHYLQLLLCLNVAPWAWEWEFAAEAQKTKIWIWTQDPRDIDTLFMDIGRQQHNQVLLVLQLVVQQVVVCVVPPPDDRLCVPSSLVSQSSVQSSVQVLVQLPAQKGKGWDAPSDPRDTDIDMDGNVVSCVSCVVSLVVSVVNNCVRQVSSVHDLARHAEYAYAYDVSSRPVSLVVVCVVHDVNHYYAGVNRDVPHDHRDCSNRRSRNSVRVVSD